Protein AF-A0A552WSE5-F1 (afdb_monomer_lite)

Foldseek 3Di:
DDDDDDDDDDDDDDDDDDDDDDDDDDDDYDDDDDDDDDDDDDDDDDDDYDDDDDDDDDDDDDDDDDDDDDDDDDDDDDDDDDDDDDDDDDDDDDDDDDDDDDDDDDDDDDDDDDDDDDDDDDDDDDDDDDYDDDDDDDDDDDDDDDDDDDDDDDDDDDDDDDDDDDDDDDDDDDDDDDDDDDDDDDDDDDDDDDDDDDDDDDDDDDDDDDDDDDDDDDDDDDDDPDDPPDPPVVVVCVVVVLQVVLVVLLPDADDQVVLVVLLVVLLVVLQVLLVVLQADQALLVPLCLLVVLQSSLSSLLSSLNNQLVCCLPVLDRHPQLLVQLCVQCVVPLVRSLVVLVVLLCCLQVPQLVVLLVLLVVLLVVLLVCLVVQLVVLVVCPVVVVDDPVVSVVSNVVSVSSNVSSVSLNVSSVSLNVSSVVLVVSLVCQQPSQLCCCCPPVVDDSVRSNRSSSSSSSSSSVSSSSSSNSSSSSSSSSSPNDNDPGGNVCVVVCVCLLPLVNLLVQLVVLCVVLVDPPDPNPVSPVSSVVSNVSSVVSVVVVVVVVVVVVDDPPDDPDDDPQDPVNVVVVVDQDQKEKEDEPQCCCQDPPPLVSRLVNLVVVLQVVCCVQFVFGFDDYHYYYDNPDDPQKMFMDGSNHTPDIDGAHPQWWKWFDPPCPPADFDWDAQQQPRGIIGTHGPVCVVVSVVVVTDIGHSSRSVSVNVSNVCLQCVLVRDDLVRLVVVLVVCCVPPVPLSVLQPPPQPHSVLVSLLSSVCSNLPHHCNPVSLLSVLLSVVSVVPSDSVVSNLSSLLSCLQSVQVVQDDPLEAEEEEEDPVQQVLQVVQWDADPVGIARNDDVLQLVLQLVLVVVLCVVQVVVVHRHAYEGASVRQVRVLVSNCVRPVNHRYYYPSSNVPDPGHYHYSYYGYSDDPDDD

Radius of gyration: 48.33 Å; chains: 1; bounding box: 134×129×130 Å

Sequence (912 aa):
MVAGRQGRAEDRRRRDRALPGHRRHGAPGARLGAGPGRAPARRDRLTDLLRPDLGCGRRPGPVRHRRRGGHAPQPQADADDQAGGPRREQEHRGRPADQVRHPIAAAGDEPQPHDGRSRGRRRRHRQPRPLRGRPALPARAGRSAGGGQGAGTRGHPHPGEGGQAPRRRRPGRPAGPHLARAVRARPRGSRAPLRVRRPRARLRHVPAPARQRRGHAPGPRGPRKGPPVKNRQISQFFAPIGVVGIVLLLVVPLPAPLLDVLIAINITVSVLVLLTTMYIKKPLDFSIFPSLVLVATLFRLGLNVAATRLVLRDAYAGQVIDAFGHFVVGGSLVIGLVIFLILVVIQFAVITNGAGRAAEVSARFTLDAMPGKQMAIDADLNAGLIDEHDARRRRAEVASEADFHGAMDGASKFVKGDAIASVVITIINLIGGFIIGMVTHGMSAGESIETYAILTVGDGLVTQIPALLMSVATGLVVTRATADEDMGTAASKQLLQSRNALTIAGIAALALGLIPGLPKMPFIIVGVVLLVLAQRVRKADQQAEAEAAAPVGNALQPAPETTEQLIEQMRVHALEILLAPDLVDLVGGSADQDLLARVRALRRKTALEMGFVLPPVRTRDSVDLPVAAYAIKMSGVEVARGQAPSGRMLALGDGLDNLPGSLVHEPVFGLPGKWIPAELRHSAEMAGATVIDRTSVIITHLSSLISTHAPRLLGREDVRVLNEGLKQTNPSVVEELVPALLSLGEVQRVLQGLLAEQVPILDLARIYEALTLRGKVSTDAEGLVEAARVSLGDTIVDRNASDHVLRVLTIEPATEQMLLESLRPGDGGTQLSLAPDRVEGLLTSVRAQVEAAEASGKQVVLVCAPAIRPALRRLVALAVPRLPVLSYSEVSGTTLTIDTVGVVGVGHAIAA

InterPro domains:
  IPR001712 Type III secretion system FHIPEP [PF00771] (246-892)
  IPR001712 Type III secretion system FHIPEP [PR00949] (253-266)
  IPR001712 Type III secretion system FHIPEP [PR00949] (290-309)
  IPR001712 Type III secretion system FHIPEP [PR00949] (352-368)
  IPR001712 Type III secretion system FHIPEP [PR00949] (371-389)
  IPR001712 Type III secretion system FHIPEP [PR00949] (401-418)
  IPR001712 Type III secretion system FHIPEP [PR00949] (452-466)
  IPR001712 Type III secretion system FHIPEP [PTHR30161] (230-904)
  IPR006301 Flagellar biosynthesis protein FlhA [TIGR01398] (236-904)
  IPR042193 FHIPEP, domain 3 [G3DSA:1.10.8.540] (715-803)
  IPR042194 FHIPEP, domain 1 [G3DSA:3.40.30.60] (574-714)
  IPR042196 FHIPEP, domain 4 [G3DSA:3.40.50.12790] (805-904)

pLDDT: mean 73.05, std 25.58, range [23.89, 96.88]

Organism: NCBI:txid2589797

Secondary structure (DSSP, 8-state):
---------------------------------------------------------------------------------------------------------------------------------------------------------------------------------------------------------------------------PPPP-----TTHHHHHHHHHHHHHHHHHHHHHSPPPHHHHHHHHHHHHHHHHHHHHHHHH-SSGGGGTTHHHHHHHHHHHHHHHHHHHHHHHHHHS---HHHHHHHHHHHTT-HHHHHHHHHHHHHIIIIIIIHHHHHHHHHHHHHHHHTHHHHHHHHHHHHHTTSS-HHHHHHHHHHHHHHHHHHHHHHHHHHHHHHHHHHHHHHHHHHHHHHHHHHHHTS---HHHHHHHHHHHHHHHHHHHHHHHHHHHHHHHHHHT--S-SS-HHHHHHHHHHH-HHHHHHHHHHHHHHTTSTTS-HHHHHHHHHHHHHHHHHHHHHHHHHHHHTTS--------PPPPHHHHHHHT---SEEEEE-GGGGGGSSS-TTT-HHHHHHHHHHHHHHHHSSPPP--EEEE-TTSPTTEEEEEETTEEEEEEE--TTEEEEESTTGGGS-SEEEE-TTT--EEEEEEGGGHHHHHTTTPEEE-HHHHHHHHHHHHHHHTHHHH--HHHHHHHHHHHHTT-HHHHHHHTTTTS-HHHHHHHHHHHHHTT-----HHHHHHHHHHHHTT---HHHHHHHHHHHTHHHHHHHH-BTTEEEEEEEPHHHHHHHHHTEEEETTEEEE---HHHHHHHHHHHHHHHHHHHHTT---EEEE-TTTHHHHHHHHTTT-TT--EEEHHHHTT--SEEEEEEEE--------

Structure (mmCIF, N/CA/C/O backbone):
data_AF-A0A552WSE5-F1
#
_entry.id   AF-A0A552WSE5-F1
#
loop_
_atom_site.group_PDB
_atom_site.id
_atom_site.type_symbol
_atom_site.label_atom_id
_atom_site.label_alt_id
_atom_site.label_comp_id
_atom_site.label_asym_id
_atom_site.label_entity_id
_atom_site.label_seq_id
_atom_site.pdbx_PDB_ins_code
_atom_site.Cartn_x
_atom_site.Cartn_y
_atom_site.Cartn_z
_atom_site.occupancy
_atom_site.B_iso_or_equiv
_atom_site.auth_seq_id
_atom_site.auth_comp_id
_atom_site.auth_asym_id
_atom_site.auth_atom_id
_atom_site.pdbx_PDB_model_num
ATOM 1 N N . MET A 1 1 ? 19.009 -62.670 -13.313 1.00 27.69 1 MET A N 1
ATOM 2 C CA . MET A 1 1 ? 20.397 -63.179 -13.431 1.00 27.69 1 MET A CA 1
ATOM 3 C C . MET A 1 1 ? 21.318 -61.980 -13.182 1.00 27.69 1 MET A C 1
ATOM 5 O O . MET A 1 1 ? 21.019 -60.945 -13.755 1.00 27.69 1 MET A O 1
ATOM 9 N N . VAL A 1 2 ? 22.270 -61.923 -12.233 1.00 26.98 2 VAL A N 1
ATOM 10 C CA . VAL A 1 2 ? 23.144 -62.953 -11.603 1.00 26.98 2 VAL A CA 1
ATOM 11 C C . VAL A 1 2 ? 24.081 -63.561 -12.655 1.00 26.98 2 VAL A C 1
ATOM 13 O O . VAL A 1 2 ? 23.555 -64.191 -13.560 1.00 26.98 2 VAL A O 1
ATOM 16 N N . ALA A 1 3 ? 25.418 -63.435 -12.627 1.00 32.81 3 ALA A N 1
ATOM 17 C CA . ALA A 1 3 ? 26.398 -62.771 -11.729 1.00 32.81 3 ALA A CA 1
ATOM 18 C C . ALA A 1 3 ? 27.697 -62.460 -12.545 1.00 32.81 3 ALA A C 1
ATOM 20 O O . ALA A 1 3 ? 27.746 -62.846 -13.706 1.00 32.81 3 ALA A O 1
ATOM 21 N N . GLY A 1 4 ? 28.790 -61.828 -12.073 1.00 30.91 4 GLY A N 1
ATOM 22 C CA . GLY A 1 4 ? 29.158 -61.178 -10.794 1.00 30.91 4 GLY A CA 1
ATOM 23 C C . GLY A 1 4 ? 30.659 -61.377 -10.428 1.00 30.91 4 GLY A C 1
ATOM 24 O O . GLY A 1 4 ? 31.344 -62.114 -11.127 1.00 30.91 4 GLY A O 1
ATOM 25 N N . ARG A 1 5 ? 31.119 -60.810 -9.283 1.00 38.72 5 ARG A N 1
ATOM 26 C CA . ARG A 1 5 ? 32.477 -60.931 -8.639 1.00 38.72 5 ARG A CA 1
ATOM 27 C C . ARG A 1 5 ? 33.647 -60.205 -9.358 1.00 38.72 5 ARG A C 1
ATOM 29 O O . ARG A 1 5 ? 33.619 -60.099 -10.572 1.00 38.72 5 ARG A O 1
ATOM 36 N N . GLN A 1 6 ? 34.701 -59.678 -8.694 1.00 32.06 6 GLN A N 1
ATOM 37 C CA . GLN A 1 6 ? 35.114 -59.536 -7.261 1.00 32.06 6 GLN A CA 1
ATOM 38 C C . GLN A 1 6 ? 36.187 -58.400 -7.132 1.00 32.06 6 GLN A C 1
ATOM 40 O O . GLN A 1 6 ? 36.778 -58.053 -8.143 1.00 32.06 6 GLN A O 1
ATOM 45 N N . GLY A 1 7 ? 36.569 -57.809 -5.979 1.00 31.98 7 GLY A N 1
ATOM 46 C CA . GLY A 1 7 ? 36.006 -57.875 -4.615 1.00 31.98 7 GLY A CA 1
ATOM 47 C C . GLY A 1 7 ? 36.976 -57.712 -3.406 1.00 31.98 7 GLY A C 1
ATOM 48 O O . GLY A 1 7 ? 36.827 -58.471 -2.450 1.00 31.98 7 GLY A O 1
ATOM 49 N N . ARG A 1 8 ? 37.950 -56.777 -3.408 1.00 36.38 8 ARG A N 1
ATOM 50 C CA . ARG A 1 8 ? 38.845 -56.383 -2.271 1.00 36.38 8 ARG A CA 1
ATOM 51 C C . ARG A 1 8 ? 39.290 -54.906 -2.431 1.00 36.38 8 ARG A C 1
ATOM 53 O O . ARG A 1 8 ? 39.415 -54.493 -3.576 1.00 36.38 8 ARG A O 1
ATOM 60 N N . ALA A 1 9 ? 39.573 -54.097 -1.397 1.00 36.06 9 ALA A N 1
ATOM 61 C CA . ALA A 1 9 ? 39.342 -54.219 0.057 1.00 36.06 9 ALA A CA 1
ATOM 62 C C . ALA A 1 9 ? 39.407 -52.836 0.776 1.00 36.06 9 ALA A C 1
ATOM 64 O O . ALA A 1 9 ? 40.089 -51.947 0.285 1.00 36.06 9 ALA A O 1
ATOM 65 N N . GLU A 1 10 ? 38.759 -52.742 1.956 1.00 38.56 10 GLU A N 1
ATOM 66 C CA . GLU A 1 10 ? 38.879 -51.704 3.025 1.00 38.56 10 GLU A CA 1
ATOM 67 C C . GLU A 1 10 ? 38.511 -50.231 2.668 1.00 38.56 10 GLU A C 1
ATOM 69 O O . GLU A 1 10 ? 38.458 -49.858 1.504 1.00 38.56 10 GLU A O 1
ATOM 74 N N . ASP A 1 11 ? 38.102 -49.343 3.595 1.00 35.59 11 ASP A N 1
ATOM 75 C CA . ASP A 1 11 ? 38.146 -49.377 5.076 1.00 35.59 11 ASP A CA 1
ATOM 76 C C . ASP A 1 11 ? 36.782 -49.049 5.789 1.00 35.59 11 ASP A C 1
ATOM 78 O O . ASP A 1 11 ? 35.718 -49.491 5.347 1.00 35.59 11 ASP A O 1
ATOM 82 N N . ARG A 1 12 ? 36.783 -48.406 6.974 1.00 29.42 12 ARG A N 1
ATOM 83 C CA . ARG A 1 12 ? 35.751 -48.494 8.043 1.00 29.42 12 ARG A CA 1
ATOM 84 C C . ARG A 1 12 ? 34.552 -47.536 7.859 1.00 29.42 12 ARG A C 1
ATOM 86 O O . ARG A 1 12 ? 34.732 -46.371 7.549 1.00 29.42 12 ARG A O 1
ATOM 93 N N . ARG A 1 13 ? 33.289 -48.013 7.920 1.00 28.52 13 ARG A N 1
ATOM 94 C CA . ARG A 1 13 ? 32.399 -48.249 9.108 1.00 28.52 13 ARG A CA 1
ATOM 95 C C . ARG A 1 13 ? 32.083 -46.972 9.921 1.00 28.52 13 ARG A C 1
ATOM 97 O O . ARG A 1 13 ? 33.005 -46.241 10.227 1.00 28.52 13 ARG A O 1
ATOM 104 N N . ARG A 1 14 ? 30.876 -46.709 10.462 1.00 31.72 14 ARG A N 1
ATOM 105 C CA . ARG A 1 14 ? 29.501 -47.311 10.496 1.00 31.72 14 ARG A CA 1
ATOM 106 C C . ARG A 1 14 ? 28.563 -46.223 11.129 1.00 31.72 14 ARG A C 1
ATOM 108 O O . ARG A 1 14 ? 29.093 -45.242 11.626 1.00 31.72 14 ARG A O 1
ATOM 115 N N . ARG A 1 15 ? 27.220 -46.286 11.216 1.00 27.83 15 ARG A N 1
ATOM 116 C CA . ARG A 1 15 ? 26.205 -47.365 11.117 1.00 27.83 15 ARG A CA 1
ATOM 117 C C . ARG A 1 15 ? 24.805 -46.772 10.817 1.00 27.83 15 ARG A C 1
ATOM 119 O O . ARG A 1 15 ? 24.621 -45.571 10.941 1.00 27.83 15 ARG A O 1
ATOM 126 N N . ASP A 1 16 ? 23.828 -47.637 10.542 1.00 28.00 16 ASP A N 1
ATOM 127 C CA . ASP A 1 16 ? 22.392 -47.325 10.390 1.00 28.00 16 ASP A CA 1
ATOM 128 C C . ASP A 1 16 ? 21.532 -48.239 11.318 1.00 28.00 16 ASP A C 1
ATOM 130 O O . ASP A 1 16 ? 22.022 -49.284 11.759 1.00 28.00 16 ASP A O 1
ATOM 134 N N . ARG A 1 17 ? 20.258 -47.864 11.537 1.00 29.02 17 ARG A N 1
ATOM 135 C CA . ARG A 1 17 ? 19.082 -48.623 12.056 1.00 29.02 17 ARG A CA 1
ATOM 136 C C . ARG A 1 17 ? 18.873 -48.960 13.556 1.00 29.02 17 ARG A C 1
ATOM 138 O O . ARG A 1 17 ? 19.560 -49.797 14.128 1.00 29.02 17 ARG A O 1
ATOM 145 N N . ALA A 1 18 ? 17.701 -48.494 14.025 1.00 26.45 18 ALA A N 1
ATOM 146 C CA . ALA A 1 18 ? 16.569 -49.255 14.616 1.00 26.45 18 ALA A CA 1
ATOM 147 C C . ALA A 1 18 ? 16.444 -49.607 16.129 1.00 26.45 18 ALA A C 1
ATOM 149 O O . ALA A 1 18 ? 17.398 -49.850 16.858 1.00 26.45 18 ALA A O 1
ATOM 150 N N . LEU A 1 19 ? 15.158 -49.651 16.531 1.00 33.84 19 LEU A N 1
ATOM 151 C CA . LEU A 1 19 ? 14.501 -50.177 17.754 1.00 33.84 19 LEU A CA 1
ATOM 152 C C . LEU A 1 19 ? 14.584 -51.737 17.825 1.00 33.84 19 LEU A C 1
ATOM 154 O O . LEU A 1 19 ? 14.950 -52.301 16.791 1.00 33.84 19 LEU A O 1
ATOM 158 N N . PRO A 1 20 ? 14.198 -52.473 18.917 1.00 41.09 20 PRO A N 1
ATOM 159 C CA . PRO A 1 20 ? 13.201 -52.117 19.959 1.00 41.09 20 PRO A CA 1
ATOM 160 C C . PRO A 1 20 ? 13.404 -52.659 21.415 1.00 41.09 20 PRO A C 1
ATOM 162 O O . PRO A 1 20 ? 14.294 -53.447 21.696 1.00 41.09 20 PRO A O 1
ATOM 165 N N . GLY A 1 21 ? 12.453 -52.345 22.314 1.00 25.62 21 GLY A N 1
ATOM 166 C CA . GLY A 1 21 ? 11.737 -53.388 23.087 1.00 25.62 21 GLY A CA 1
ATOM 167 C C . GLY A 1 21 ? 12.192 -53.843 24.498 1.00 25.62 21 GLY A C 1
ATOM 168 O O . GLY A 1 21 ? 12.981 -54.764 24.631 1.00 25.62 21 GLY A O 1
ATOM 169 N N . HIS A 1 22 ? 11.425 -53.404 25.513 1.00 28.55 22 HIS A N 1
ATOM 170 C CA . HIS A 1 22 ? 10.933 -54.193 26.675 1.00 28.55 22 HIS A CA 1
ATOM 171 C C . HIS A 1 22 ? 11.810 -54.554 27.923 1.00 28.55 22 HIS A C 1
ATOM 173 O O . HIS A 1 22 ? 12.774 -55.299 27.854 1.00 28.55 22 HIS A O 1
ATOM 179 N N . ARG A 1 23 ? 11.219 -54.229 29.099 1.00 26.86 23 ARG A N 1
ATOM 180 C CA . ARG A 1 23 ? 11.149 -54.973 30.396 1.00 26.86 23 ARG A CA 1
ATOM 181 C C . ARG A 1 23 ? 12.260 -54.896 31.484 1.00 26.86 23 ARG A C 1
ATOM 183 O O . ARG A 1 23 ? 13.269 -55.575 31.406 1.00 26.86 23 ARG A O 1
ATOM 190 N N . ARG A 1 24 ? 11.796 -54.363 32.639 1.00 26.36 24 ARG A N 1
ATOM 191 C CA . ARG A 1 24 ? 11.787 -54.945 34.018 1.00 26.36 24 ARG A CA 1
ATOM 192 C C . ARG A 1 24 ? 12.973 -54.751 34.996 1.00 26.36 24 ARG A C 1
ATOM 194 O O . ARG A 1 24 ? 14.073 -55.190 34.724 1.00 26.36 24 ARG A O 1
ATOM 201 N N . HIS A 1 25 ? 12.585 -54.310 36.211 1.00 27.41 25 HIS A N 1
ATOM 202 C CA . HIS A 1 25 ? 13.229 -54.408 37.547 1.00 27.41 25 HIS A CA 1
ATOM 203 C C . HIS A 1 25 ? 14.649 -53.803 37.720 1.00 27.41 25 HIS A C 1
ATOM 205 O O . HIS A 1 25 ? 15.471 -53.866 36.823 1.00 27.41 25 HIS A O 1
ATOM 211 N N . GLY A 1 26 ? 15.011 -53.191 38.857 1.00 25.89 26 GLY A N 1
ATOM 212 C CA . GLY A 1 26 ? 14.253 -52.905 40.087 1.00 25.89 26 GLY A CA 1
ATOM 213 C C . GLY A 1 26 ? 14.997 -51.928 41.025 1.00 25.89 26 GLY A C 1
ATOM 214 O O . GLY A 1 26 ? 16.111 -51.510 40.731 1.00 25.89 26 GLY A O 1
ATOM 215 N N . ALA A 1 27 ? 14.362 -51.552 42.139 1.00 25.34 27 ALA A N 1
ATOM 216 C CA . ALA A 1 27 ? 14.949 -50.797 43.267 1.00 25.34 27 ALA A CA 1
ATOM 217 C C . ALA A 1 27 ? 15.332 -51.791 44.413 1.00 25.34 27 ALA A C 1
ATOM 219 O O . ALA A 1 27 ? 15.180 -52.990 44.159 1.00 25.34 27 ALA A O 1
ATOM 220 N N . PRO A 1 28 ? 15.719 -51.407 45.664 1.00 45.97 28 PRO A N 1
ATOM 221 C CA . PRO A 1 28 ? 15.922 -50.065 46.254 1.00 45.97 28 PRO A CA 1
ATOM 222 C C . PRO A 1 28 ? 17.141 -49.894 47.222 1.00 45.97 28 PRO A C 1
ATOM 224 O O . PRO A 1 28 ? 17.735 -50.864 47.672 1.00 45.97 28 PRO A O 1
ATOM 227 N N . GLY A 1 29 ? 17.386 -48.655 47.689 1.00 27.28 29 GLY A N 1
ATOM 228 C CA . GLY A 1 29 ? 18.023 -48.359 49.000 1.00 27.28 29 GLY A CA 1
ATOM 229 C C . GLY A 1 29 ? 19.559 -48.512 49.128 1.00 27.28 29 GLY A C 1
ATOM 230 O O . GLY A 1 29 ? 20.209 -48.984 48.209 1.00 27.28 29 GLY A O 1
ATOM 231 N N . ALA A 1 30 ? 20.206 -48.108 50.239 1.00 27.91 30 ALA A N 1
ATOM 232 C CA . ALA A 1 30 ? 19.751 -47.254 51.354 1.00 27.91 30 ALA A CA 1
ATOM 233 C C . ALA A 1 30 ? 20.919 -46.673 52.210 1.00 27.91 30 ALA A C 1
ATOM 235 O O . ALA A 1 30 ? 21.839 -47.404 52.534 1.00 27.91 30 ALA A O 1
ATOM 236 N N . ARG A 1 31 ? 20.768 -45.400 52.640 1.00 27.55 31 ARG A N 1
ATOM 237 C CA . ARG A 1 31 ? 21.077 -44.753 53.958 1.00 27.55 31 ARG A CA 1
ATOM 238 C C . ARG A 1 31 ? 22.421 -44.955 54.728 1.00 27.55 31 ARG A C 1
ATOM 240 O O . ARG A 1 31 ? 23.053 -45.992 54.676 1.00 27.55 31 ARG A O 1
ATOM 247 N N . LEU A 1 32 ? 22.658 -43.981 55.637 1.00 28.25 32 LEU A N 1
ATOM 248 C CA . LEU A 1 32 ? 23.641 -43.902 56.754 1.00 28.25 32 LEU A CA 1
ATOM 249 C C . LEU A 1 32 ? 25.080 -43.468 56.364 1.00 28.25 32 LEU A C 1
ATOM 251 O O . LEU A 1 32 ? 25.575 -43.876 55.325 1.00 28.25 32 LEU A O 1
ATOM 255 N N . GLY A 1 33 ? 25.797 -42.640 57.148 1.00 26.34 33 GLY A N 1
ATOM 256 C CA . GLY A 1 33 ? 25.386 -41.851 58.329 1.00 26.34 33 GLY A CA 1
ATOM 257 C C . GLY A 1 33 ? 26.541 -41.106 59.051 1.00 26.34 33 GLY A C 1
ATOM 258 O O . GLY A 1 33 ? 27.698 -41.456 58.867 1.00 26.34 33 GLY A O 1
ATOM 259 N N . ALA A 1 34 ? 26.184 -40.144 59.923 1.00 26.73 34 ALA A N 1
ATOM 260 C CA . ALA A 1 34 ? 27.029 -39.407 60.899 1.00 26.73 34 ALA A CA 1
ATOM 261 C C . ALA A 1 34 ? 28.109 -38.402 60.390 1.00 26.73 34 ALA A C 1
ATOM 263 O O . ALA A 1 34 ? 28.538 -38.435 59.244 1.00 26.73 34 ALA A O 1
ATOM 264 N N . GLY A 1 35 ? 28.481 -37.448 61.267 1.00 23.89 35 GLY A N 1
ATOM 265 C CA . GLY A 1 35 ? 29.509 -36.395 61.068 1.00 23.89 35 GLY A CA 1
ATOM 266 C C . GLY A 1 35 ? 30.789 -36.669 61.890 1.00 23.89 35 GLY A C 1
ATOM 267 O O . GLY A 1 35 ? 31.143 -37.843 61.980 1.00 23.89 35 GLY A O 1
ATOM 268 N N . PRO A 1 36 ? 31.458 -35.687 62.559 1.00 46.47 36 PRO A N 1
ATOM 269 C CA . PRO A 1 36 ? 31.131 -34.253 62.748 1.00 46.47 36 PRO A CA 1
ATOM 270 C C . PRO A 1 36 ? 32.326 -33.267 62.532 1.00 46.47 36 PRO A C 1
ATOM 272 O O . PRO A 1 36 ? 33.444 -33.697 62.277 1.00 46.47 36 PRO A O 1
ATOM 275 N N . GLY A 1 37 ? 32.139 -31.950 62.774 1.00 26.16 37 GLY A N 1
ATOM 276 C CA . GLY A 1 37 ? 33.230 -31.113 63.338 1.00 26.16 37 GLY A CA 1
ATOM 277 C C . GLY A 1 37 ? 33.464 -29.664 62.846 1.00 26.16 37 GLY A C 1
ATOM 278 O O . GLY A 1 37 ? 34.205 -29.455 61.899 1.00 26.16 37 GLY A O 1
ATOM 279 N N . ARG A 1 38 ? 33.022 -28.688 63.665 1.00 27.64 38 ARG A N 1
ATOM 280 C CA . ARG A 1 38 ? 33.565 -27.308 63.868 1.00 27.64 38 ARG A CA 1
ATOM 281 C C . ARG A 1 38 ? 33.434 -26.222 62.762 1.00 27.64 38 ARG A C 1
ATOM 283 O O . ARG A 1 38 ? 33.439 -26.473 61.568 1.00 27.64 38 ARG A O 1
ATOM 290 N N . ALA A 1 39 ? 33.308 -24.977 63.247 1.00 26.91 39 ALA A N 1
ATOM 291 C CA . ALA A 1 39 ? 33.336 -23.679 62.533 1.00 26.91 39 ALA A CA 1
ATOM 292 C C . ALA A 1 39 ? 34.784 -23.083 62.569 1.00 26.91 39 ALA A C 1
ATOM 294 O O . ALA A 1 39 ? 35.636 -23.809 63.092 1.00 26.91 39 ALA A O 1
ATOM 295 N N . PRO A 1 40 ? 35.136 -21.834 62.128 1.00 43.34 40 PRO A N 1
ATOM 296 C CA . PRO A 1 40 ? 34.355 -20.604 61.809 1.00 43.34 40 PRO A CA 1
ATOM 297 C C . PRO A 1 40 ? 34.766 -19.925 60.456 1.00 43.34 40 PRO A C 1
ATOM 299 O O . PRO A 1 40 ? 35.440 -20.554 59.654 1.00 43.34 40 PRO A O 1
ATOM 302 N N . ALA A 1 41 ? 34.519 -18.635 60.146 1.00 28.16 41 ALA A N 1
ATOM 303 C CA . ALA A 1 41 ? 33.265 -17.854 60.045 1.00 28.16 41 ALA A CA 1
ATOM 304 C C . ALA A 1 41 ? 33.499 -16.492 59.309 1.00 28.16 41 ALA A C 1
ATOM 306 O O . ALA A 1 41 ? 34.557 -15.904 59.470 1.00 28.16 41 ALA A O 1
ATOM 307 N N . ARG A 1 42 ? 32.459 -15.954 58.633 1.00 27.81 42 ARG A N 1
ATOM 308 C CA . ARG A 1 42 ? 32.177 -14.523 58.277 1.00 27.81 42 ARG A CA 1
ATOM 309 C C . ARG A 1 42 ? 33.192 -13.626 57.499 1.00 27.81 42 ARG A C 1
ATOM 311 O O . ARG A 1 42 ? 34.271 -13.348 57.997 1.00 27.81 42 ARG A O 1
ATOM 318 N N . ARG A 1 43 ? 32.623 -12.893 56.506 1.00 27.23 43 ARG A N 1
ATOM 319 C CA . ARG A 1 43 ? 32.957 -11.505 56.033 1.00 27.23 43 ARG A CA 1
ATOM 320 C C . ARG A 1 43 ? 34.270 -11.313 55.229 1.00 27.23 43 ARG A C 1
ATOM 322 O O . ARG A 1 43 ? 35.177 -12.112 55.370 1.00 27.23 43 ARG A O 1
ATOM 329 N N . ASP A 1 44 ? 34.447 -10.290 54.371 1.00 27.70 44 ASP A N 1
ATOM 330 C CA . ASP A 1 44 ? 33.547 -9.244 53.811 1.00 27.70 44 ASP A CA 1
ATOM 331 C C . ASP A 1 44 ? 34.097 -8.676 52.462 1.00 27.70 44 ASP A C 1
ATOM 333 O O . ASP A 1 44 ? 35.297 -8.723 52.229 1.00 27.70 44 ASP A O 1
ATOM 337 N N . ARG A 1 45 ? 33.218 -8.053 51.652 1.00 27.78 45 ARG A N 1
ATOM 338 C CA . ARG A 1 45 ? 33.429 -6.896 50.721 1.00 27.78 45 ARG A CA 1
ATOM 339 C C . ARG A 1 45 ? 34.575 -6.811 49.658 1.00 27.78 45 ARG A C 1
ATOM 341 O O . ARG A 1 45 ? 35.722 -6.562 49.990 1.00 27.78 45 ARG A O 1
ATOM 348 N N . LEU A 1 46 ? 34.120 -6.657 48.398 1.00 28.09 46 LEU A N 1
ATOM 349 C CA . LEU A 1 46 ? 34.486 -5.655 47.348 1.00 28.09 46 LEU A CA 1
ATOM 350 C C . LEU A 1 46 ? 35.856 -5.618 46.593 1.00 28.09 46 LEU A C 1
ATOM 352 O O . LEU A 1 46 ? 36.916 -5.458 47.183 1.00 28.09 46 LEU A O 1
ATOM 356 N N . THR A 1 47 ? 35.729 -5.511 45.253 1.00 28.67 47 THR A N 1
ATOM 357 C CA . THR A 1 47 ? 36.562 -4.790 44.239 1.00 28.67 47 THR A CA 1
ATOM 358 C C . THR A 1 47 ? 38.039 -5.156 43.964 1.00 28.67 47 THR A C 1
ATOM 360 O O . THR A 1 47 ? 38.945 -4.693 44.647 1.00 28.67 47 THR A O 1
ATOM 363 N N . ASP A 1 48 ? 38.233 -5.844 42.829 1.00 28.27 48 ASP A N 1
ATOM 364 C CA . ASP A 1 48 ? 38.913 -5.376 41.596 1.00 28.27 48 ASP A CA 1
ATOM 365 C C . ASP A 1 48 ? 40.419 -5.001 41.506 1.00 28.27 48 ASP A C 1
ATOM 367 O O . ASP A 1 48 ? 40.838 -3.940 41.957 1.00 28.27 48 ASP A O 1
ATOM 371 N N . LEU A 1 49 ? 41.112 -5.778 40.640 1.00 30.36 49 LEU A N 1
ATOM 372 C CA . LEU A 1 49 ? 42.083 -5.367 39.584 1.00 30.36 49 LEU A CA 1
ATOM 373 C C . LEU A 1 49 ? 43.477 -4.820 40.036 1.00 30.36 49 LEU A C 1
ATOM 375 O O . LEU A 1 49 ? 43.613 -4.221 41.092 1.00 30.36 49 LEU A O 1
ATOM 379 N N . LEU A 1 50 ? 44.601 -4.968 39.302 1.00 32.19 50 LEU A N 1
ATOM 380 C CA . LEU A 1 50 ? 44.909 -5.516 37.955 1.00 32.19 50 LEU A CA 1
ATOM 381 C C . LEU A 1 50 ? 46.431 -5.859 37.825 1.00 32.19 50 LEU A C 1
ATOM 383 O O . LEU A 1 50 ? 47.174 -5.696 38.791 1.00 32.19 50 LEU A O 1
ATOM 387 N N . ARG A 1 51 ? 46.885 -6.157 36.584 1.00 25.52 51 ARG A N 1
ATOM 388 C CA . ARG A 1 51 ? 48.273 -6.148 36.029 1.00 25.52 51 ARG A CA 1
ATOM 389 C C . ARG A 1 51 ? 49.146 -7.402 36.262 1.00 25.52 51 ARG A C 1
ATOM 391 O O . ARG A 1 51 ? 48.791 -8.194 37.132 1.00 25.52 51 ARG A O 1
ATOM 398 N N . PRO A 1 52 ? 50.236 -7.631 35.472 1.00 49.75 52 PRO A N 1
ATOM 399 C CA . PRO A 1 52 ? 51.035 -6.672 34.658 1.00 49.75 52 PRO A CA 1
ATOM 400 C C . PRO A 1 52 ? 51.278 -7.038 33.164 1.00 49.75 52 PRO A C 1
ATOM 402 O O . PRO A 1 52 ? 50.898 -8.125 32.739 1.00 49.75 52 PRO A O 1
ATOM 405 N N . ASP A 1 53 ? 51.926 -6.202 32.319 1.00 29.16 53 ASP A N 1
ATOM 406 C CA . ASP A 1 53 ? 52.082 -4.713 32.348 1.00 29.16 53 ASP A CA 1
ATOM 407 C C . ASP A 1 53 ? 51.717 -4.074 30.969 1.00 29.16 53 ASP A C 1
ATOM 409 O O . ASP A 1 53 ? 50.629 -4.399 30.509 1.00 29.16 53 ASP A O 1
ATOM 413 N N . LEU A 1 54 ? 52.402 -3.189 30.206 1.00 32.22 54 LEU A N 1
ATOM 414 C CA . LEU A 1 54 ? 53.681 -2.414 30.188 1.00 32.22 54 LEU A CA 1
ATOM 415 C C . LEU A 1 54 ? 53.354 -0.892 29.996 1.00 32.22 54 LEU A C 1
ATOM 417 O O . LEU A 1 54 ? 52.189 -0.511 30.120 1.00 32.22 54 LEU A O 1
ATOM 421 N N . GLY A 1 55 ? 54.243 0.095 29.765 1.00 30.72 55 GLY A N 1
ATOM 422 C CA . GLY A 1 55 ? 55.686 0.155 29.440 1.00 30.72 55 GLY A CA 1
ATOM 423 C C . GLY A 1 55 ? 55.946 0.277 27.918 1.00 30.72 55 GLY A C 1
ATOM 424 O O . GLY A 1 55 ? 55.228 -0.336 27.142 1.00 30.72 55 GLY A O 1
ATOM 425 N N . CYS A 1 56 ? 56.929 1.021 27.389 1.00 30.25 56 CYS A N 1
ATOM 426 C CA . CYS A 1 56 ? 57.905 1.976 27.951 1.00 30.25 56 CYS A CA 1
ATOM 427 C C . CYS A 1 56 ? 58.453 2.882 26.807 1.00 30.25 56 CYS A C 1
ATOM 429 O O . CYS A 1 56 ? 58.415 2.473 25.655 1.00 30.25 56 CYS A O 1
ATOM 431 N N . GLY A 1 57 ? 59.023 4.076 27.033 1.00 29.19 57 GLY A N 1
ATOM 432 C CA . GLY A 1 57 ? 59.231 4.795 28.299 1.00 29.19 57 GLY A CA 1
ATOM 433 C C . GLY A 1 57 ? 60.145 6.041 28.179 1.00 29.19 57 GLY A C 1
ATOM 434 O O . GLY A 1 57 ? 60.537 6.409 27.077 1.00 29.19 57 GLY A O 1
ATOM 435 N N . ARG A 1 58 ? 60.546 6.605 29.344 1.00 33.22 58 ARG A N 1
ATOM 436 C CA . ARG A 1 58 ? 61.381 7.828 29.589 1.00 33.22 58 ARG A CA 1
ATOM 437 C C . ARG A 1 58 ? 60.683 9.182 29.296 1.00 33.22 58 ARG A C 1
ATOM 439 O O . ARG A 1 58 ? 59.974 9.271 28.311 1.00 33.22 58 ARG A O 1
ATOM 446 N N . ARG A 1 59 ? 60.890 10.300 30.030 1.00 35.78 59 ARG A N 1
ATOM 447 C CA . ARG A 1 59 ? 61.345 10.689 31.417 1.00 35.78 59 ARG A CA 1
ATOM 448 C C . ARG A 1 59 ? 61.291 12.259 31.495 1.00 35.78 59 ARG A C 1
ATOM 450 O O . ARG A 1 59 ? 61.136 12.839 30.425 1.00 35.78 59 ARG A O 1
ATOM 457 N N . PRO A 1 60 ? 61.577 12.988 32.613 1.00 47.75 60 PRO A N 1
ATOM 458 C CA . PRO A 1 60 ? 61.506 12.717 34.073 1.00 47.75 60 PRO A CA 1
ATOM 459 C C . PRO A 1 60 ? 60.806 13.846 34.925 1.00 47.75 60 PRO A C 1
ATOM 461 O O . PRO A 1 60 ? 60.628 14.954 34.437 1.00 47.75 60 PRO A O 1
ATOM 464 N N . GLY A 1 61 ? 60.517 13.631 36.230 1.00 25.52 61 GLY A N 1
ATOM 465 C CA . GLY A 1 61 ? 60.177 14.715 37.206 1.00 25.52 61 GLY A CA 1
ATOM 466 C C . GLY A 1 61 ? 59.146 14.361 38.327 1.00 25.52 61 GLY A C 1
ATOM 467 O O . GLY A 1 61 ? 58.098 13.834 37.971 1.00 25.52 61 GLY A O 1
ATOM 468 N N . PRO A 1 62 ? 59.379 14.597 39.651 1.00 52.75 62 PRO A N 1
ATOM 469 C CA . PRO A 1 62 ? 58.481 14.230 40.789 1.00 52.75 62 PRO A CA 1
ATOM 470 C C . PRO A 1 62 ? 57.858 15.472 41.529 1.00 52.75 62 PRO A C 1
ATOM 472 O O . PRO A 1 62 ? 57.911 16.549 40.954 1.00 52.75 62 PRO A O 1
ATOM 475 N N . VAL A 1 63 ? 57.232 15.503 42.739 1.00 35.00 63 VAL A N 1
ATOM 476 C CA . VAL A 1 63 ? 57.207 14.678 43.994 1.00 35.00 63 VAL A CA 1
ATOM 477 C C . VAL A 1 63 ? 55.969 14.995 44.904 1.00 35.00 63 VAL A C 1
ATOM 479 O O . VAL A 1 63 ? 55.483 16.115 44.851 1.00 35.00 63 VAL A O 1
ATOM 482 N N . ARG A 1 64 ? 55.635 14.107 45.883 1.00 31.27 64 ARG A N 1
ATOM 483 C CA . ARG A 1 64 ? 54.903 14.346 47.190 1.00 31.27 64 ARG A CA 1
ATOM 484 C C . ARG A 1 64 ? 53.394 14.778 47.153 1.00 31.27 64 ARG A C 1
ATOM 486 O O . ARG A 1 64 ? 52.985 15.418 46.206 1.00 31.27 64 ARG A O 1
ATOM 493 N N . HIS A 1 65 ? 52.495 14.524 48.143 1.00 31.05 65 HIS A N 1
ATOM 494 C CA . HIS A 1 65 ? 52.376 13.520 49.247 1.00 31.05 65 HIS A CA 1
ATOM 495 C C . HIS A 1 65 ? 50.963 13.508 49.961 1.00 31.05 65 HIS A C 1
ATOM 497 O O . HIS A 1 65 ? 50.329 14.546 50.050 1.00 31.05 65 HIS A O 1
ATOM 503 N N . ARG A 1 66 ? 50.571 12.371 50.595 1.00 29.94 66 ARG A N 1
ATOM 504 C CA . ARG A 1 66 ? 49.686 12.145 51.805 1.00 29.94 66 ARG A CA 1
ATOM 505 C C . ARG A 1 66 ? 48.180 12.584 51.945 1.00 29.94 66 ARG A C 1
ATOM 507 O O . ARG A 1 66 ? 47.894 13.714 52.299 1.00 29.94 66 ARG A O 1
ATOM 514 N N . ARG A 1 67 ? 47.269 11.578 51.960 1.00 31.75 67 ARG A N 1
ATOM 515 C CA . ARG A 1 67 ? 46.458 10.958 53.085 1.00 31.75 67 ARG A CA 1
ATOM 516 C C . ARG A 1 67 ? 45.657 11.761 54.177 1.00 31.75 67 ARG A C 1
ATOM 518 O O . ARG A 1 67 ? 46.244 12.583 54.864 1.00 31.75 67 ARG A O 1
ATOM 525 N N . ARG A 1 68 ? 44.466 11.200 54.552 1.00 32.06 68 ARG A N 1
ATOM 526 C CA . ARG A 1 68 ? 43.563 11.407 55.758 1.00 32.06 68 ARG A CA 1
ATOM 527 C C . ARG A 1 68 ? 42.697 12.698 55.761 1.00 32.06 68 ARG A C 1
ATOM 529 O O . ARG A 1 68 ? 43.072 13.629 55.071 1.00 32.06 68 ARG A O 1
ATOM 536 N N . GLY A 1 69 ? 41.545 12.839 56.459 1.00 26.16 69 GLY A N 1
ATOM 537 C CA . GLY A 1 69 ? 40.714 11.966 57.351 1.00 26.16 69 GLY A CA 1
ATOM 538 C C . GLY A 1 69 ? 40.371 12.648 58.710 1.00 26.16 69 GLY A C 1
ATOM 539 O O . GLY A 1 69 ? 41.261 13.314 59.222 1.00 26.16 69 GLY A O 1
ATOM 540 N N . GLY A 1 70 ? 39.198 12.546 59.383 1.00 27.08 70 GLY A N 1
ATOM 541 C CA . GLY A 1 70 ? 37.943 11.755 59.233 1.00 27.08 70 GLY A CA 1
ATOM 542 C C . GLY A 1 70 ? 36.928 12.004 60.408 1.00 27.08 70 GLY A C 1
ATOM 543 O O . GLY A 1 70 ? 37.005 13.062 61.018 1.00 27.08 70 GLY A O 1
ATOM 544 N N . HIS A 1 71 ? 36.071 11.018 60.773 1.00 28.88 71 HIS A N 1
ATOM 545 C CA . HIS A 1 71 ? 35.095 10.957 61.919 1.00 28.88 71 HIS A CA 1
ATOM 546 C C . HIS A 1 71 ? 33.671 11.596 61.805 1.00 28.88 71 HIS A C 1
ATOM 548 O O . HIS A 1 71 ? 33.350 12.284 60.844 1.00 28.88 71 HIS A O 1
ATOM 554 N N . ALA A 1 72 ? 32.801 11.233 62.770 1.00 26.22 72 ALA A N 1
ATOM 555 C CA . ALA A 1 72 ? 31.345 11.484 62.956 1.00 26.22 72 ALA A CA 1
ATOM 556 C C . ALA A 1 72 ? 31.091 11.870 64.462 1.00 26.22 72 ALA A C 1
ATOM 558 O O . ALA A 1 72 ? 32.121 12.017 65.130 1.00 26.22 72 ALA A O 1
ATOM 559 N N . PRO A 1 73 ? 29.869 11.974 65.077 1.00 45.19 73 PRO A N 1
ATOM 560 C CA . PRO A 1 73 ? 28.500 11.602 64.637 1.00 45.19 73 PRO A CA 1
ATOM 561 C C . PRO A 1 73 ? 27.328 12.570 65.037 1.00 45.19 73 PRO A C 1
ATOM 563 O O . PRO A 1 73 ? 27.567 13.627 65.595 1.00 45.19 73 PRO A O 1
ATOM 566 N N . GLN A 1 74 ? 26.079 12.163 64.706 1.00 28.33 74 GLN A N 1
ATOM 567 C CA . GLN A 1 74 ? 24.765 12.237 65.431 1.00 28.33 74 GLN A CA 1
ATOM 568 C C . GLN A 1 74 ? 24.470 13.267 66.569 1.00 28.33 74 GLN A C 1
ATOM 570 O O . GLN A 1 74 ? 25.382 13.603 67.315 1.00 28.33 74 GLN A O 1
ATOM 575 N N . PRO A 1 75 ? 23.178 13.507 66.939 1.00 51.06 75 PRO A N 1
ATOM 576 C CA . PRO A 1 75 ? 21.909 13.560 66.168 1.00 51.06 75 PRO A CA 1
ATOM 577 C C . PRO A 1 75 ? 20.930 14.670 66.695 1.00 51.06 75 PRO A C 1
ATOM 579 O O . PRO A 1 75 ? 21.347 15.509 67.481 1.00 51.06 75 PRO A O 1
ATOM 582 N N . GLN A 1 76 ? 19.620 14.575 66.366 1.00 26.09 76 GLN A N 1
ATOM 583 C CA . GLN A 1 76 ? 18.463 15.195 67.077 1.00 26.09 76 GLN A CA 1
ATOM 584 C C . GLN A 1 76 ? 18.348 16.745 67.040 1.00 26.09 76 GLN A C 1
ATOM 586 O O . GLN A 1 76 ? 19.331 17.435 66.807 1.00 26.09 76 GLN A O 1
ATOM 591 N N . ALA A 1 77 ? 17.179 17.371 67.246 1.00 27.03 77 ALA A N 1
ATOM 592 C CA . ALA A 1 77 ? 15.763 16.967 67.098 1.00 27.03 77 ALA A CA 1
ATOM 593 C C . ALA A 1 77 ? 14.877 18.242 67.074 1.00 27.03 77 ALA A C 1
ATOM 595 O O . ALA A 1 77 ? 15.388 19.308 67.408 1.00 27.03 77 ALA A O 1
ATOM 596 N N . ASP A 1 78 ? 13.578 18.084 66.763 1.00 27.19 78 ASP A N 1
ATOM 597 C CA . ASP A 1 78 ? 12.472 19.011 67.106 1.00 27.19 78 ASP A CA 1
ATOM 598 C C . ASP A 1 78 ? 12.535 20.439 66.493 1.00 27.19 78 ASP A C 1
ATOM 600 O O . ASP A 1 78 ? 13.571 20.881 66.005 1.00 27.19 78 ASP A O 1
ATOM 604 N N . ALA A 1 79 ? 11.471 21.246 66.427 1.00 27.45 79 ALA A N 1
ATOM 605 C CA . ALA A 1 79 ? 10.031 21.003 66.231 1.00 27.45 79 ALA A CA 1
ATOM 606 C C . ALA A 1 79 ? 9.429 22.292 65.592 1.00 27.45 79 ALA A C 1
ATOM 608 O O . ALA A 1 79 ? 10.192 23.143 65.141 1.00 27.45 79 ALA A O 1
ATOM 609 N N . ASP A 1 80 ? 8.096 22.384 65.499 1.00 27.55 80 ASP A N 1
ATOM 610 C CA . ASP A 1 80 ? 7.194 23.562 65.433 1.00 27.55 80 ASP A CA 1
ATOM 611 C C . ASP A 1 80 ? 7.813 24.983 65.231 1.00 27.55 80 ASP A C 1
ATOM 613 O O . ASP A 1 80 ? 8.790 25.368 65.863 1.00 27.55 80 ASP A O 1
ATOM 617 N N . ASP A 1 81 ? 7.240 25.902 64.441 1.00 30.50 81 ASP A N 1
ATOM 618 C CA . ASP A 1 81 ? 5.799 26.163 64.317 1.00 30.50 81 ASP A CA 1
ATOM 619 C C . ASP A 1 81 ? 5.411 27.018 63.067 1.00 30.50 81 ASP A C 1
ATOM 621 O O . ASP A 1 81 ? 6.227 27.413 62.234 1.00 30.50 81 ASP A O 1
ATOM 625 N N . GLN A 1 82 ? 4.110 27.284 62.965 1.00 25.88 82 GLN A N 1
ATOM 626 C CA . GLN A 1 82 ? 3.317 28.137 62.077 1.00 25.88 82 GLN A CA 1
ATOM 627 C C . GLN A 1 82 ? 3.940 29.398 61.428 1.00 25.88 82 GLN A C 1
ATOM 629 O O . GLN A 1 82 ? 4.373 30.334 62.088 1.00 25.88 82 GLN A O 1
ATOM 634 N N . ALA A 1 83 ? 3.658 29.489 60.119 1.00 25.48 83 ALA A N 1
ATOM 635 C CA . ALA A 1 83 ? 3.027 30.623 59.417 1.00 25.48 83 ALA A CA 1
ATOM 636 C C . ALA A 1 83 ? 3.737 31.993 59.255 1.00 25.48 83 ALA A C 1
ATOM 638 O O . ALA A 1 83 ? 4.395 32.530 60.132 1.00 25.48 83 ALA A O 1
ATOM 639 N N . GLY A 1 84 ? 3.433 32.639 58.117 1.00 26.31 84 GLY A N 1
ATOM 640 C CA . GLY A 1 84 ? 3.626 34.082 57.906 1.00 26.31 84 GLY A CA 1
ATOM 641 C C . GLY A 1 84 ? 4.740 34.472 56.927 1.00 26.31 84 GLY A C 1
ATOM 642 O O . GLY A 1 84 ? 5.917 34.479 57.260 1.00 26.31 84 GLY A O 1
ATOM 643 N N . GLY A 1 85 ? 4.356 34.901 55.720 1.00 25.09 85 GLY A N 1
ATOM 644 C CA . GLY A 1 85 ? 5.142 35.885 54.954 1.00 25.09 85 GLY A CA 1
ATOM 645 C C . GLY A 1 85 ? 4.582 37.302 55.189 1.00 25.09 85 GLY A C 1
ATOM 646 O O . GLY A 1 85 ? 3.837 37.489 56.151 1.00 25.09 85 GLY A O 1
ATOM 647 N N . PRO A 1 86 ? 4.764 38.273 54.267 1.00 48.34 86 PRO A N 1
ATOM 648 C CA . PRO A 1 86 ? 5.606 38.251 53.062 1.00 48.34 86 PRO A CA 1
ATOM 649 C C . PRO A 1 86 ? 6.388 39.581 52.818 1.00 48.34 86 PRO A C 1
ATOM 651 O O . PRO A 1 86 ? 6.295 40.512 53.607 1.00 48.34 86 PRO A O 1
ATOM 654 N N . ARG A 1 87 ? 7.003 39.711 51.622 1.00 27.31 87 ARG A N 1
ATOM 655 C CA . ARG A 1 87 ? 7.407 40.960 50.904 1.00 27.31 87 ARG A CA 1
ATOM 656 C C . ARG A 1 87 ? 8.710 41.705 51.297 1.00 27.31 87 ARG A C 1
ATOM 658 O O . ARG A 1 87 ? 8.801 42.243 52.387 1.00 27.31 87 ARG A O 1
ATOM 665 N N . ARG A 1 88 ? 9.486 42.013 50.231 1.00 28.12 88 ARG A N 1
ATOM 666 C CA . ARG A 1 88 ? 10.160 43.312 49.922 1.00 28.12 88 ARG A CA 1
ATOM 667 C C . ARG A 1 88 ? 11.404 43.735 50.727 1.00 28.12 88 ARG A C 1
ATOM 669 O O . ARG A 1 88 ? 11.531 43.377 51.881 1.00 28.12 88 ARG A O 1
ATOM 676 N N . GLU A 1 89 ? 12.307 44.582 50.206 1.00 28.23 89 GLU A N 1
ATOM 677 C CA . GLU A 1 89 ? 12.762 44.891 48.821 1.00 28.23 89 GLU A CA 1
ATOM 678 C C . GLU A 1 89 ? 14.088 45.695 48.912 1.00 28.23 89 GLU A C 1
ATOM 680 O O . GLU A 1 89 ? 14.119 46.661 49.667 1.00 28.23 89 GLU A O 1
ATOM 685 N N . GLN A 1 90 ? 15.089 45.396 48.060 1.00 29.64 90 GLN A N 1
ATOM 686 C CA . GLN A 1 90 ? 16.243 46.274 47.712 1.00 29.64 90 GLN A CA 1
ATOM 687 C C . GLN A 1 90 ? 17.278 46.548 48.840 1.00 29.64 90 GLN A C 1
ATOM 689 O O . GLN A 1 90 ? 17.024 46.266 50.005 1.00 29.64 90 GLN A O 1
ATOM 694 N N . GLU A 1 91 ? 18.505 47.040 48.583 1.00 28.47 91 GLU A N 1
ATOM 695 C CA . GLU A 1 91 ? 19.178 47.535 47.347 1.00 28.47 91 GLU A CA 1
ATOM 696 C C . GLU A 1 91 ? 20.205 46.490 46.759 1.00 28.47 91 GLU A C 1
ATOM 698 O O . GLU A 1 91 ? 19.768 45.355 46.601 1.00 28.47 91 GLU A O 1
ATOM 703 N N . HIS A 1 92 ? 21.489 46.658 46.345 1.00 27.75 92 HIS A N 1
ATOM 704 C CA . HIS A 1 92 ? 22.451 47.787 46.261 1.00 27.75 92 HIS A CA 1
ATOM 705 C C . HIS A 1 92 ? 23.640 47.567 45.271 1.00 27.75 92 HIS A C 1
ATOM 707 O O . HIS A 1 92 ? 23.580 46.752 44.354 1.00 27.75 92 HIS A O 1
ATOM 713 N N . ARG A 1 93 ? 24.694 48.386 45.433 1.00 26.91 93 ARG A N 1
ATOM 714 C CA . ARG A 1 93 ? 25.927 48.607 44.630 1.00 26.91 93 ARG A CA 1
ATOM 715 C C . ARG A 1 93 ? 27.016 47.522 44.850 1.00 26.91 93 ARG A C 1
ATOM 717 O O . ARG A 1 93 ? 26.964 46.840 45.862 1.00 26.91 93 ARG A O 1
ATOM 724 N N . GLY A 1 94 ? 28.064 47.350 44.020 1.00 24.47 94 GLY A N 1
ATOM 725 C CA . GLY A 1 94 ? 28.526 48.091 42.825 1.00 24.47 94 GLY A CA 1
ATOM 726 C C . GLY A 1 94 ? 29.829 47.520 42.183 1.00 24.47 94 GLY A C 1
ATOM 727 O O . GLY A 1 94 ? 30.306 46.465 42.582 1.00 24.47 94 GLY A O 1
ATOM 728 N N . ARG A 1 95 ? 30.375 48.215 41.164 1.00 30.50 95 ARG A N 1
ATOM 729 C CA . ARG A 1 95 ? 31.626 47.949 40.371 1.00 30.50 95 ARG A CA 1
ATOM 730 C C . ARG A 1 95 ? 32.872 48.672 40.994 1.00 30.50 95 ARG A C 1
ATOM 732 O O . ARG A 1 95 ? 32.600 49.354 41.983 1.00 30.50 95 ARG A O 1
ATOM 739 N N . PRO A 1 96 ? 34.157 48.647 40.490 1.00 47.91 96 PRO A N 1
ATOM 740 C CA . PRO A 1 96 ? 34.652 48.411 39.096 1.00 47.91 96 PRO A CA 1
ATOM 741 C C . PRO A 1 96 ? 36.075 47.775 38.848 1.00 47.91 96 PRO A C 1
ATOM 743 O O . PRO A 1 96 ? 36.797 47.522 39.798 1.00 47.91 96 PRO A O 1
ATOM 746 N N . ALA A 1 97 ? 36.438 47.620 37.546 1.00 35.47 97 ALA A N 1
ATOM 747 C CA . ALA A 1 97 ? 37.758 47.726 36.828 1.00 35.47 97 ALA A CA 1
ATOM 748 C C . ALA A 1 97 ? 39.046 46.999 37.354 1.00 35.47 97 ALA A C 1
ATOM 750 O O . ALA A 1 97 ? 39.107 46.630 38.516 1.00 35.47 97 ALA A O 1
ATOM 751 N N . ASP A 1 98 ? 40.131 46.725 36.597 1.00 35.88 98 ASP A N 1
ATOM 752 C CA . ASP A 1 98 ? 40.640 47.080 35.232 1.00 35.88 98 ASP A CA 1
ATOM 753 C C . ASP A 1 98 ? 41.698 45.990 34.777 1.00 35.88 98 ASP A C 1
ATOM 755 O O . ASP A 1 98 ? 41.770 44.984 35.479 1.00 35.88 98 ASP A O 1
ATOM 759 N N . GLN A 1 99 ? 42.576 45.968 33.738 1.00 32.12 99 GLN A N 1
ATOM 760 C CA . GLN A 1 99 ? 43.013 46.775 32.557 1.00 32.12 99 GLN A CA 1
ATOM 761 C C . GLN A 1 99 ? 43.888 45.868 31.596 1.00 32.12 99 GLN A C 1
ATOM 763 O O . GLN A 1 99 ? 44.057 44.690 31.896 1.00 32.12 99 GLN A O 1
ATOM 768 N N . VAL A 1 100 ? 44.563 46.429 30.556 1.00 32.50 100 VAL A N 1
ATOM 769 C CA . VAL A 1 100 ? 45.838 45.964 29.883 1.00 32.50 100 VAL A CA 1
ATOM 770 C C . VAL A 1 100 ? 45.749 44.752 28.903 1.00 32.50 100 VAL A C 1
ATOM 772 O O . VAL A 1 100 ? 45.190 43.727 29.258 1.00 32.50 100 VAL A O 1
ATOM 775 N N . ARG A 1 101 ? 46.320 44.730 27.668 1.00 26.97 101 ARG A N 1
ATOM 776 C CA . ARG A 1 101 ? 47.106 45.693 26.828 1.00 26.97 101 ARG A CA 1
ATOM 777 C C . ARG A 1 101 ? 47.009 45.383 25.306 1.00 26.97 101 ARG A C 1
ATOM 779 O O . ARG A 1 101 ? 46.544 44.316 24.928 1.00 26.97 101 ARG A O 1
ATOM 786 N N . HIS A 1 102 ? 47.530 46.287 24.458 1.00 31.50 102 HIS A N 1
ATOM 787 C CA . HIS A 1 102 ? 47.529 46.227 22.977 1.00 31.50 102 HIS A CA 1
ATOM 788 C C . HIS A 1 102 ? 48.933 46.135 22.329 1.00 31.50 102 HIS A C 1
ATOM 790 O O . HIS A 1 102 ? 49.909 46.589 22.933 1.00 31.50 102 HIS A O 1
ATOM 796 N N . PRO A 1 103 ? 49.008 45.597 21.089 1.00 52.78 103 PRO A N 1
ATOM 797 C CA . PRO A 1 103 ? 49.933 46.047 20.017 1.00 52.78 103 PRO A CA 1
ATOM 798 C C . PRO A 1 103 ? 49.275 46.889 18.880 1.00 52.78 103 PRO A C 1
ATOM 800 O O . PRO A 1 103 ? 48.120 47.295 19.004 1.00 52.78 103 PRO A O 1
ATOM 803 N N . ILE A 1 104 ? 50.031 47.161 17.795 1.00 32.56 104 ILE A N 1
ATOM 804 C CA . ILE A 1 104 ? 49.879 48.219 16.747 1.00 32.56 104 ILE A CA 1
ATOM 805 C C . ILE A 1 104 ? 50.430 47.709 15.377 1.00 32.56 104 ILE A C 1
ATOM 807 O O . ILE A 1 104 ? 51.251 46.796 15.418 1.00 32.56 104 ILE A O 1
ATOM 811 N N . ALA A 1 105 ? 50.218 48.287 14.172 1.00 30.92 105 ALA A N 1
ATOM 812 C CA . ALA A 1 105 ? 49.069 48.863 13.415 1.00 30.92 105 ALA A CA 1
ATOM 813 C C . ALA A 1 105 ? 49.579 49.366 12.016 1.00 30.92 105 ALA A C 1
ATOM 815 O O . ALA A 1 105 ? 50.777 49.612 11.887 1.00 30.92 105 ALA A O 1
ATOM 816 N N . ALA A 1 106 ? 48.724 49.556 10.988 1.00 27.34 106 ALA A N 1
ATOM 817 C CA . ALA A 1 106 ? 49.070 50.200 9.691 1.00 27.34 106 ALA A CA 1
ATOM 818 C C . ALA A 1 106 ? 47.830 50.806 8.966 1.00 27.34 106 ALA A C 1
ATOM 820 O O . ALA A 1 106 ? 46.713 50.382 9.251 1.00 27.34 106 ALA A O 1
ATOM 821 N N . ALA A 1 107 ? 48.031 51.797 8.076 1.00 28.55 107 ALA A N 1
ATOM 822 C CA . ALA A 1 107 ? 47.008 52.645 7.409 1.00 28.55 107 ALA A CA 1
ATOM 823 C C . ALA A 1 107 ? 45.964 51.883 6.544 1.00 28.55 107 ALA A C 1
ATOM 825 O O . ALA A 1 107 ? 46.265 50.789 6.070 1.00 28.55 107 ALA A O 1
ATOM 826 N N . GLY A 1 108 ? 44.747 52.391 6.267 1.00 28.33 108 GLY A N 1
ATOM 827 C CA . GLY A 1 108 ? 44.142 53.729 6.497 1.00 28.33 108 GLY A CA 1
ATOM 828 C C . GLY A 1 108 ? 42.716 53.820 5.872 1.00 28.33 108 GLY A C 1
ATOM 829 O O . GLY A 1 108 ? 42.172 52.771 5.527 1.00 28.33 108 GLY A O 1
ATOM 830 N N . ASP A 1 109 ? 42.002 54.948 5.682 1.00 28.00 109 ASP A N 1
ATOM 831 C CA . ASP A 1 109 ? 42.215 56.374 6.040 1.00 28.00 109 ASP A CA 1
ATOM 832 C C . ASP A 1 109 ? 40.863 57.132 6.294 1.00 28.00 109 ASP A C 1
ATOM 834 O O . ASP A 1 109 ? 40.259 56.937 7.348 1.00 28.00 109 ASP A O 1
ATOM 838 N N . GLU A 1 110 ? 40.370 57.998 5.381 1.00 26.88 110 GLU A N 1
ATOM 839 C CA . GLU A 1 110 ? 39.350 59.063 5.634 1.00 26.88 110 GLU A CA 1
ATOM 840 C C . GLU A 1 110 ? 38.478 59.437 4.390 1.00 26.88 110 GLU A C 1
ATOM 842 O O . GLU A 1 110 ? 38.808 58.954 3.303 1.00 26.88 110 GLU A O 1
ATOM 847 N N . PRO A 1 111 ? 37.432 60.322 4.449 1.00 47.47 111 PRO A N 1
ATOM 848 C CA . PRO A 1 111 ? 36.792 61.022 5.589 1.00 47.47 111 PRO A CA 1
ATOM 849 C C . PRO A 1 111 ? 35.222 60.972 5.637 1.00 47.47 111 PRO A C 1
ATOM 851 O O . PRO A 1 111 ? 34.557 60.268 4.880 1.00 47.47 111 PRO A O 1
ATOM 854 N N . GLN A 1 112 ? 34.630 61.747 6.567 1.00 33.91 112 GLN A N 1
ATOM 855 C CA . GLN A 1 112 ? 33.184 61.956 6.872 1.00 33.91 112 GLN A CA 1
ATOM 856 C C . GLN A 1 112 ? 32.600 63.235 6.154 1.00 33.91 112 GLN A C 1
ATOM 858 O O . GLN A 1 112 ? 33.302 63.652 5.231 1.00 33.91 112 GLN A O 1
ATOM 863 N N . PRO A 1 113 ? 31.425 63.907 6.457 1.00 50.28 113 PRO A N 1
ATOM 864 C CA . PRO A 1 113 ? 30.678 64.034 7.750 1.00 50.28 113 PRO A CA 1
ATOM 865 C C . PRO A 1 113 ? 29.112 64.274 7.784 1.00 50.28 113 PRO A C 1
ATOM 867 O O . PRO A 1 113 ? 28.495 64.574 6.770 1.00 50.28 113 PRO A O 1
ATOM 870 N N . HIS A 1 114 ? 28.532 64.272 9.015 1.00 33.56 114 HIS A N 1
ATOM 871 C CA . HIS A 1 114 ? 27.366 65.055 9.570 1.00 33.56 114 HIS A CA 1
ATOM 872 C C . HIS A 1 114 ? 25.937 65.036 8.935 1.00 33.56 114 HIS A C 1
ATOM 874 O O . HIS A 1 114 ? 25.790 64.819 7.743 1.00 33.56 114 HIS A O 1
ATOM 880 N N . ASP A 1 115 ? 24.796 65.340 9.607 1.00 30.89 115 ASP A N 1
ATOM 881 C CA . ASP A 1 115 ? 24.259 65.395 11.015 1.00 30.89 115 ASP A CA 1
ATOM 882 C C . ASP A 1 115 ? 22.690 65.424 10.884 1.00 30.89 115 ASP A C 1
ATOM 884 O O . ASP A 1 115 ? 22.201 65.631 9.777 1.00 30.89 115 ASP A O 1
ATOM 888 N N . GLY A 1 116 ? 21.768 65.290 11.857 1.00 28.23 116 GLY A N 1
ATOM 889 C CA . GLY A 1 116 ? 21.761 64.951 13.292 1.00 28.23 116 GLY A CA 1
ATOM 890 C C . GLY A 1 116 ? 20.607 65.656 14.068 1.00 28.23 116 GLY A C 1
ATOM 891 O O . GLY A 1 116 ? 19.994 66.584 13.550 1.00 28.23 116 GLY A O 1
ATOM 892 N N . ARG A 1 117 ? 20.341 65.252 15.337 1.00 30.34 117 ARG A N 1
ATOM 893 C CA . ARG A 1 117 ? 19.440 65.902 16.359 1.00 30.34 117 ARG A CA 1
ATOM 894 C C . ARG A 1 117 ? 17.900 65.886 16.077 1.00 30.34 117 ARG A C 1
ATOM 896 O O . ARG A 1 117 ? 17.481 65.889 14.937 1.00 30.34 117 ARG A O 1
ATOM 903 N N . SER A 1 118 ? 16.951 65.924 17.045 1.00 28.38 118 SER A N 1
ATOM 904 C CA . SER A 1 118 ? 16.937 65.730 18.527 1.00 28.38 118 SER A CA 1
ATOM 905 C C . SER A 1 118 ? 15.494 65.683 19.142 1.00 28.38 118 SER A C 1
ATOM 907 O O . SER A 1 118 ? 14.535 66.012 18.453 1.00 28.38 118 SER A O 1
ATOM 909 N N . ARG A 1 119 ? 15.378 65.432 20.475 1.00 29.78 119 ARG A N 1
ATOM 910 C CA . ARG A 1 119 ? 14.220 65.658 21.418 1.00 29.78 119 ARG A CA 1
ATOM 911 C C . ARG A 1 119 ? 13.055 64.631 21.430 1.00 29.78 119 ARG A C 1
ATOM 913 O O . ARG A 1 119 ? 12.780 64.001 20.424 1.00 29.78 119 ARG A O 1
ATOM 920 N N . GLY A 1 120 ? 12.330 64.484 22.569 1.00 26.53 120 GLY A N 1
ATOM 921 C CA . GLY A 1 120 ? 11.127 63.607 22.598 1.00 26.53 120 GLY A CA 1
ATOM 922 C C . GLY A 1 120 ? 10.132 63.533 23.791 1.00 26.53 120 GLY A C 1
ATOM 923 O O . GLY A 1 120 ? 8.936 63.595 23.539 1.00 26.53 120 GLY A O 1
ATOM 924 N N . ARG A 1 121 ? 10.544 63.420 25.072 1.00 28.66 121 ARG A N 1
ATOM 925 C CA . ARG A 1 121 ? 9.647 63.265 26.273 1.00 28.66 121 ARG A CA 1
ATOM 926 C C . ARG A 1 121 ? 8.780 61.968 26.373 1.00 28.66 121 ARG A C 1
ATOM 928 O O . ARG A 1 121 ? 8.927 61.030 25.604 1.00 28.66 121 ARG A O 1
ATOM 935 N N . ARG A 1 122 ? 7.981 61.862 27.458 1.00 27.36 122 ARG A N 1
ATOM 936 C CA . ARG A 1 122 ? 7.272 60.669 27.998 1.00 27.36 122 ARG A CA 1
ATOM 937 C C . ARG A 1 122 ? 5.754 60.914 28.211 1.00 27.36 122 ARG A C 1
ATOM 939 O O . ARG A 1 122 ? 5.390 62.024 28.574 1.00 27.36 122 ARG A O 1
ATOM 946 N N . ARG A 1 123 ? 4.981 59.805 28.275 1.00 27.94 123 ARG A N 1
ATOM 947 C CA . ARG A 1 123 ? 3.726 59.544 29.058 1.00 27.94 123 ARG A CA 1
ATOM 948 C C . ARG A 1 123 ? 2.352 60.126 28.610 1.00 27.94 123 ARG A C 1
ATOM 950 O O . ARG A 1 123 ? 2.119 61.311 28.785 1.00 27.94 123 ARG A O 1
ATOM 957 N N . ARG A 1 124 ? 1.387 59.185 28.458 1.00 25.97 124 ARG A N 1
ATOM 958 C CA . ARG A 1 124 ? -0.053 59.228 28.889 1.00 25.97 124 ARG A CA 1
ATOM 959 C C . ARG A 1 124 ? -1.002 60.172 28.088 1.00 25.97 124 ARG A C 1
ATOM 961 O O . ARG A 1 124 ? -0.513 61.053 27.410 1.00 25.97 124 ARG A O 1
ATOM 968 N N . HIS A 1 125 ? -2.345 60.030 28.077 1.00 26.28 125 HIS A N 1
ATOM 969 C CA . HIS A 1 125 ? -3.299 59.158 28.812 1.00 26.28 125 HIS A CA 1
ATOM 970 C C . HIS A 1 125 ? -4.584 58.817 27.984 1.00 26.28 125 HIS A C 1
ATOM 972 O O . HIS A 1 125 ? -5.015 59.617 27.172 1.00 26.28 125 HIS A O 1
ATOM 978 N N . ARG A 1 126 ? -5.202 57.649 28.265 1.00 25.77 126 ARG A N 1
ATOM 979 C CA . ARG A 1 126 ? -6.657 57.280 28.274 1.00 25.77 126 ARG A CA 1
ATOM 980 C C . ARG A 1 126 ? -7.744 58.146 27.561 1.00 25.77 126 ARG A C 1
ATOM 982 O O . ARG A 1 126 ? -7.928 59.279 27.967 1.00 25.77 126 ARG A O 1
ATOM 989 N N . GLN A 1 127 ? -8.601 57.460 26.764 1.00 32.94 127 GLN A N 1
ATOM 990 C CA . GLN A 1 127 ? -10.107 57.404 26.761 1.00 32.94 127 GLN A CA 1
ATOM 991 C C . GLN A 1 127 ? -10.974 58.701 26.740 1.00 32.94 127 GLN A C 1
ATOM 993 O O . GLN A 1 127 ? -10.625 59.658 27.422 1.00 32.94 127 GLN A O 1
ATOM 998 N N . PRO A 1 128 ? -12.164 58.725 26.065 1.00 41.12 128 PRO A N 1
ATOM 999 C CA . PRO A 1 128 ? -13.389 58.087 26.613 1.00 41.12 128 PRO A CA 1
ATOM 1000 C C . PRO A 1 128 ? -14.471 57.565 25.601 1.00 41.12 128 PRO A C 1
ATOM 1002 O O . PRO A 1 128 ? -14.231 57.408 24.411 1.00 41.12 128 PRO A O 1
ATOM 1005 N N . ARG A 1 129 ? -15.655 57.230 26.155 1.00 32.50 129 ARG A N 1
ATOM 1006 C CA . ARG A 1 129 ? -16.984 56.820 25.594 1.00 32.50 129 ARG A CA 1
ATOM 1007 C C . ARG A 1 129 ? -17.862 58.062 25.195 1.00 32.50 129 ARG A C 1
ATOM 1009 O O . ARG A 1 129 ? -17.378 59.153 25.485 1.00 32.50 129 ARG A O 1
ATOM 1016 N N . PRO A 1 130 ? -19.185 58.002 24.820 1.00 50.16 130 PRO A N 1
ATOM 1017 C CA . PRO A 1 130 ? -20.057 57.059 24.042 1.00 50.16 130 PRO A CA 1
ATOM 1018 C C . PRO A 1 130 ? -21.126 57.756 23.092 1.00 50.16 130 PRO A C 1
ATOM 1020 O O . PRO A 1 130 ? -21.070 58.962 22.899 1.00 50.16 130 PRO A O 1
ATOM 1023 N N . LEU A 1 131 ? -22.179 57.015 22.646 1.00 32.25 131 LEU A N 1
ATOM 1024 C CA . LEU A 1 131 ? -23.623 57.404 22.437 1.00 32.25 131 LEU A CA 1
ATOM 1025 C C . LEU A 1 131 ? -24.284 57.640 21.028 1.00 32.25 131 LEU A C 1
ATOM 1027 O O . LEU A 1 131 ? -23.633 57.727 19.998 1.00 32.25 131 LEU A O 1
ATOM 1031 N N . ARG A 1 132 ? -25.644 57.614 21.067 1.00 33.06 132 ARG A N 1
ATOM 1032 C CA . ARG A 1 132 ? -26.764 57.634 20.057 1.00 33.06 132 ARG A CA 1
ATOM 1033 C C . ARG A 1 132 ? -26.771 58.826 19.053 1.00 33.06 132 ARG A C 1
ATOM 1035 O O . ARG A 1 132 ? -26.137 59.822 19.357 1.00 33.06 132 ARG A O 1
ATOM 1042 N N . GLY A 1 133 ? -27.561 58.893 17.952 1.00 29.05 133 GLY A N 1
ATOM 1043 C CA . GLY A 1 133 ? -28.570 58.002 17.298 1.00 29.05 133 GLY A CA 1
ATOM 1044 C C . GLY A 1 133 ? -29.679 58.778 16.496 1.00 29.05 133 GLY A C 1
ATOM 1045 O O . GLY A 1 133 ? -29.668 60.001 16.555 1.00 29.05 133 GLY A O 1
ATOM 1046 N N . ARG A 1 134 ? -30.673 58.082 15.863 1.00 30.09 134 ARG A N 1
ATOM 1047 C CA . ARG A 1 134 ? -31.884 58.565 15.074 1.00 30.09 134 ARG A CA 1
ATOM 1048 C C . ARG A 1 134 ? -31.662 59.061 13.605 1.00 30.09 134 ARG A C 1
ATOM 1050 O O . ARG A 1 134 ? -30.514 59.364 13.304 1.00 30.09 134 ARG A O 1
ATOM 1057 N N . PRO A 1 135 ? -32.701 59.207 12.713 1.00 48.56 135 PRO A N 1
ATOM 1058 C CA . PRO A 1 135 ? -34.145 58.821 12.774 1.00 48.56 135 PRO A CA 1
ATOM 1059 C C . PRO A 1 135 ? -34.819 58.132 11.521 1.00 48.56 135 PRO A C 1
ATOM 1061 O O . PRO A 1 135 ? -34.523 58.443 10.380 1.00 48.56 135 PRO A O 1
ATOM 1064 N N . ALA A 1 136 ? -35.827 57.280 11.793 1.00 31.27 136 ALA A N 1
ATOM 1065 C CA . ALA A 1 136 ? -37.190 57.102 11.199 1.00 31.27 136 ALA A CA 1
ATOM 1066 C C . ALA A 1 136 ? -37.600 57.193 9.679 1.00 31.27 136 ALA A C 1
ATOM 1068 O O . ALA A 1 136 ? -37.533 58.258 9.082 1.00 31.27 136 ALA A O 1
ATOM 1069 N N . LEU A 1 137 ? -38.364 56.150 9.249 1.00 34.16 137 LEU A N 1
ATOM 1070 C CA . LEU A 1 137 ? -39.589 56.127 8.376 1.00 34.16 137 LEU A CA 1
ATOM 1071 C C . LEU A 1 137 ? -39.501 56.443 6.850 1.00 34.16 137 LEU A C 1
ATOM 1073 O O . LEU A 1 137 ? -38.531 57.061 6.428 1.00 34.16 137 LEU A O 1
ATOM 1077 N N . PRO A 1 138 ? -40.521 56.085 6.007 1.00 47.41 138 PRO A N 1
ATOM 1078 C CA . PRO A 1 138 ? -41.747 55.282 6.224 1.00 47.41 138 PRO A CA 1
ATOM 1079 C C . PRO A 1 138 ? -41.851 54.008 5.324 1.00 47.41 138 PRO A C 1
ATOM 1081 O O . PRO A 1 138 ? -40.857 53.531 4.790 1.00 47.41 138 PRO A O 1
ATOM 1084 N N . ALA A 1 139 ? -43.045 53.400 5.202 1.00 29.98 139 ALA A N 1
ATOM 1085 C CA . ALA A 1 139 ? -43.255 52.014 4.740 1.00 29.98 139 ALA A CA 1
ATOM 1086 C C . ALA A 1 139 ? -44.238 51.834 3.549 1.00 29.98 139 ALA A C 1
ATOM 1088 O O . ALA A 1 139 ? -44.989 52.750 3.228 1.00 29.98 139 ALA A O 1
ATOM 1089 N N . ARG A 1 140 ? -44.363 50.565 3.084 1.00 29.36 140 ARG A N 1
ATOM 1090 C CA . ARG A 1 140 ? -45.633 49.795 2.882 1.00 29.36 140 ARG A CA 1
ATOM 1091 C C . ARG A 1 140 ? -46.040 49.360 1.443 1.00 29.36 140 ARG A C 1
ATOM 1093 O O . ARG A 1 140 ? -46.440 50.178 0.635 1.00 29.36 140 ARG A O 1
ATOM 1100 N N . ALA A 1 141 ? -46.143 48.027 1.276 1.00 28.44 141 ALA A N 1
ATOM 1101 C CA . ALA A 1 141 ? -47.109 47.233 0.471 1.00 28.44 141 ALA A CA 1
ATOM 1102 C C . ALA A 1 141 ? -47.219 47.354 -1.075 1.00 28.44 141 ALA A C 1
ATOM 1104 O O . ALA A 1 141 ? -47.124 48.425 -1.651 1.00 28.44 141 ALA A O 1
ATOM 1105 N N . GLY A 1 142 ? -47.588 46.236 -1.734 1.00 26.86 142 GLY A N 1
ATOM 1106 C CA . GLY A 1 142 ? -48.090 46.233 -3.124 1.00 26.86 142 GLY A CA 1
ATOM 1107 C C . GLY A 1 142 ? -48.196 44.844 -3.782 1.00 26.86 142 GLY A C 1
ATOM 1108 O O . GLY A 1 142 ? -47.189 44.225 -4.082 1.00 26.86 142 GLY A O 1
ATOM 1109 N N . ARG A 1 143 ? -49.423 44.348 -3.992 1.00 26.70 143 ARG A N 1
ATOM 1110 C CA . ARG A 1 143 ? -49.788 43.069 -4.654 1.00 26.70 143 ARG A CA 1
ATOM 1111 C C . ARG A 1 143 ? -49.563 43.053 -6.188 1.00 26.70 143 ARG A C 1
ATOM 1113 O O . ARG A 1 143 ? -49.430 44.104 -6.796 1.00 26.70 143 ARG A O 1
ATOM 1120 N N . SER A 1 144 ? -49.807 41.870 -6.778 1.00 27.50 144 SER A N 1
ATOM 1121 C CA . SER A 1 144 ? -50.062 41.565 -8.209 1.00 27.50 144 SER A CA 1
ATOM 1122 C C . SER A 1 144 ? -48.797 41.358 -9.058 1.00 27.50 144 SER A C 1
ATOM 1124 O O . SER A 1 144 ? -47.870 42.141 -8.937 1.00 27.50 144 SER A O 1
ATOM 1126 N N . ALA A 1 145 ? -48.597 40.300 -9.859 1.00 26.78 145 ALA A N 1
ATOM 1127 C CA . ALA A 1 145 ? -49.446 39.304 -10.552 1.00 26.78 145 ALA A CA 1
ATOM 1128 C C . ALA A 1 145 ? -49.966 39.724 -11.946 1.00 26.78 145 ALA A C 1
ATOM 1130 O O . ALA A 1 145 ? -50.498 40.820 -12.108 1.00 26.78 145 ALA A O 1
ATOM 1131 N N . GLY A 1 146 ? -49.838 38.796 -12.910 1.00 25.67 146 GLY A N 1
ATOM 1132 C CA . GLY A 1 146 ? -50.027 38.995 -14.360 1.00 25.67 146 GLY A CA 1
ATOM 1133 C C . GLY A 1 146 ? -48.719 39.389 -15.078 1.00 25.67 146 GLY A C 1
ATOM 1134 O O . GLY A 1 146 ? -47.878 40.040 -14.472 1.00 25.67 146 GLY A O 1
ATOM 1135 N N . GLY A 1 147 ? -48.454 39.006 -16.335 1.00 24.73 147 GLY A N 1
ATOM 1136 C CA . GLY A 1 147 ? -49.189 38.094 -17.231 1.00 24.73 147 GLY A CA 1
ATOM 1137 C C . GLY A 1 147 ? -49.051 38.483 -18.717 1.00 24.73 147 GLY A C 1
ATOM 1138 O O . GLY A 1 147 ? -49.143 39.660 -19.034 1.00 24.73 147 GLY A O 1
ATOM 1139 N N . GLY A 1 148 ? -48.883 37.506 -19.623 1.00 25.86 148 GLY A N 1
ATOM 1140 C CA . GLY A 1 148 ? -48.639 37.726 -21.069 1.00 25.86 148 GLY A CA 1
ATOM 1141 C C . GLY A 1 148 ? -47.135 37.801 -21.396 1.00 25.86 148 GLY A C 1
ATOM 1142 O O . GLY A 1 148 ? -46.382 38.368 -20.617 1.00 25.86 148 GLY A O 1
ATOM 1143 N N . GLN A 1 149 ? -46.557 37.111 -22.391 1.00 27.33 149 GLN A N 1
ATOM 1144 C CA . GLN A 1 149 ? -46.922 36.842 -23.801 1.00 27.33 149 GLN A CA 1
ATOM 1145 C C . GLN A 1 149 ? -46.758 38.049 -24.741 1.00 27.33 149 GLN A C 1
ATOM 1147 O O . GLN A 1 149 ? -47.340 39.099 -24.506 1.00 27.33 149 GLN A O 1
ATOM 1152 N N . GLY A 1 150 ? -46.024 37.843 -25.844 1.00 26.56 150 GLY A N 1
ATOM 1153 C CA . GLY A 1 150 ? -45.872 38.803 -26.946 1.00 26.56 150 GLY A CA 1
ATOM 1154 C C . GLY A 1 150 ? -44.468 38.787 -27.560 1.00 26.56 150 GLY A C 1
ATOM 1155 O O . GLY A 1 150 ? -43.550 39.383 -27.010 1.00 26.56 150 GLY A O 1
ATOM 1156 N N . ALA A 1 151 ? -44.286 38.115 -28.702 1.00 32.59 151 ALA A N 1
ATOM 1157 C CA . ALA A 1 151 ? -43.061 38.222 -29.505 1.00 32.59 151 ALA A CA 1
ATOM 1158 C C . ALA A 1 151 ? -43.205 39.363 -30.532 1.00 32.59 151 ALA A C 1
ATOM 1160 O O . ALA A 1 151 ? -44.276 39.505 -31.119 1.00 32.59 151 ALA A O 1
ATOM 1161 N N . GLY A 1 152 ? -42.150 40.159 -30.767 1.00 25.39 152 GLY A N 1
ATOM 1162 C CA . GLY A 1 152 ? -42.292 41.415 -31.526 1.00 25.39 152 GLY A CA 1
ATOM 1163 C C . GLY A 1 152 ? -41.006 42.080 -32.039 1.00 25.39 152 GLY A C 1
ATOM 1164 O O . GLY A 1 152 ? -40.794 43.249 -31.766 1.00 25.39 152 GLY A O 1
ATOM 1165 N N . THR A 1 153 ? -40.179 41.340 -32.789 1.00 30.95 153 THR A N 1
ATOM 1166 C CA . THR A 1 153 ? -39.283 41.794 -33.893 1.00 30.95 153 THR A CA 1
ATOM 1167 C C . THR A 1 153 ? -38.548 43.162 -33.869 1.00 30.95 153 THR A C 1
ATOM 1169 O O . THR A 1 153 ? -39.191 44.207 -33.834 1.00 30.95 153 THR A O 1
ATOM 1172 N N . ARG A 1 154 ? -37.248 43.109 -34.245 1.00 25.22 154 ARG A N 1
ATOM 1173 C CA . ARG A 1 154 ? -36.336 44.140 -34.845 1.00 25.22 154 ARG A CA 1
ATOM 1174 C C . ARG A 1 154 ? -35.158 44.567 -33.946 1.00 25.22 154 ARG A C 1
ATOM 1176 O O . ARG A 1 154 ? -35.349 44.856 -32.775 1.00 25.22 154 ARG A O 1
ATOM 1183 N N . GLY A 1 155 ? -33.951 44.638 -34.534 1.00 25.88 155 GLY A N 1
ATOM 1184 C CA . GLY A 1 155 ? -32.714 45.091 -33.870 1.00 25.88 155 GLY A CA 1
ATOM 1185 C C . GLY A 1 155 ? -31.412 44.684 -34.592 1.00 25.88 155 GLY A C 1
ATOM 1186 O O . GLY A 1 155 ? -30.856 43.631 -34.312 1.00 25.88 155 GLY A O 1
ATOM 1187 N N . HIS A 1 156 ? -30.941 45.525 -35.518 1.00 27.31 156 HIS A N 1
ATOM 1188 C CA . HIS A 1 156 ? -29.566 45.577 -36.080 1.00 27.31 156 HIS A CA 1
ATOM 1189 C C . HIS A 1 156 ? -28.792 46.741 -35.376 1.00 27.31 156 HIS A C 1
ATOM 1191 O O . HIS A 1 156 ? -29.434 47.366 -34.525 1.00 27.31 156 HIS A O 1
ATOM 1197 N N . PRO A 1 157 ? -27.532 47.152 -35.716 1.00 51.41 157 PRO A N 1
ATOM 1198 C CA . PRO A 1 157 ? -26.558 46.654 -36.727 1.00 51.41 157 PRO A CA 1
ATOM 1199 C C . PRO A 1 157 ? -25.045 46.576 -36.304 1.00 51.41 157 PRO A C 1
ATOM 1201 O O . PRO A 1 157 ? -24.664 47.129 -35.284 1.00 51.41 157 PRO A O 1
ATOM 1204 N N . HIS A 1 158 ? -24.204 46.018 -37.209 1.00 32.97 158 HIS A N 1
ATOM 1205 C CA . HIS A 1 158 ? -22.782 46.350 -37.554 1.00 32.97 158 HIS A CA 1
ATOM 1206 C C . HIS A 1 158 ? -21.640 46.400 -36.498 1.00 32.97 158 HIS A C 1
ATOM 1208 O O . HIS A 1 158 ? -21.903 46.464 -35.301 1.00 32.97 158 HIS A O 1
ATOM 1214 N N . PRO A 1 159 ? -20.349 46.438 -36.934 1.00 49.25 159 PRO A N 1
ATOM 1215 C CA . PRO A 1 159 ? -19.760 46.183 -38.276 1.00 49.25 159 PRO A CA 1
ATOM 1216 C C . PRO A 1 159 ? -19.128 44.767 -38.377 1.00 49.25 159 PRO A C 1
ATOM 1218 O O . PRO A 1 159 ? -19.056 44.066 -37.375 1.00 49.25 159 PRO A O 1
ATOM 1221 N N . GLY A 1 160 ? -18.689 44.224 -39.522 1.00 28.61 160 GLY A N 1
ATOM 1222 C CA . GLY A 1 160 ? -18.458 44.771 -40.874 1.00 28.61 160 GLY A CA 1
ATOM 1223 C C . GLY A 1 160 ? -16.949 44.877 -41.180 1.00 28.61 160 GLY A C 1
ATOM 1224 O O . GLY A 1 160 ? -16.224 45.397 -40.341 1.00 28.61 160 GLY A O 1
ATOM 1225 N N . GLU A 1 161 ? -16.365 44.415 -42.295 1.00 30.91 161 GLU A N 1
ATOM 1226 C CA . GLU A 1 161 ? -16.856 43.755 -43.534 1.00 30.91 161 GLU A CA 1
ATOM 1227 C C . GLU A 1 161 ? -15.935 42.512 -43.830 1.00 30.91 161 GLU A C 1
ATOM 1229 O O . GLU A 1 161 ? -15.542 41.862 -42.868 1.00 30.91 161 GLU A O 1
ATOM 1234 N N . GLY A 1 162 ? -15.531 42.037 -45.028 1.00 27.78 162 GLY A N 1
ATOM 1235 C CA . GLY A 1 162 ? -15.764 42.453 -46.421 1.00 27.78 162 GLY A CA 1
ATOM 1236 C C . GLY A 1 162 ? -15.000 41.633 -47.489 1.00 27.78 162 GLY A C 1
ATOM 1237 O O . GLY A 1 162 ? -13.806 41.400 -47.351 1.00 27.78 162 GLY A O 1
ATOM 1238 N N . GLY A 1 163 ? -15.687 41.287 -48.593 1.00 28.75 163 GLY A N 1
ATOM 1239 C CA . GLY A 1 163 ? -15.114 40.818 -49.878 1.00 28.75 163 GLY A CA 1
ATOM 1240 C C . GLY A 1 163 ? -14.603 39.358 -49.947 1.00 28.75 163 GLY A C 1
ATOM 1241 O O . GLY A 1 163 ? -14.014 38.861 -49.002 1.00 28.75 163 GLY A O 1
ATOM 1242 N N . GLN A 1 164 ? -14.762 38.591 -51.037 1.00 29.28 164 GLN A N 1
ATOM 1243 C CA . GLN A 1 164 ? -15.478 38.792 -52.313 1.00 29.28 164 GLN A CA 1
ATOM 1244 C C . GLN A 1 164 ?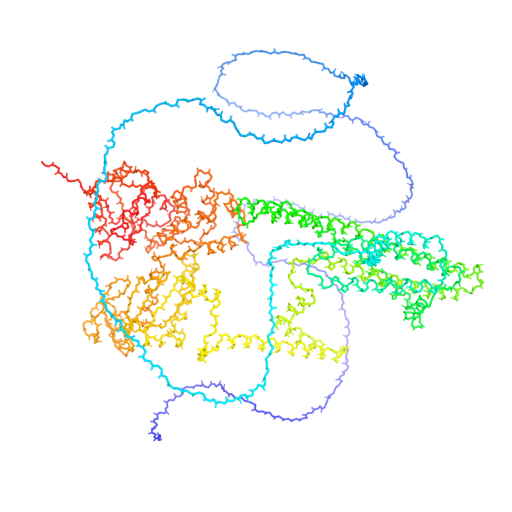 -16.139 37.463 -52.785 1.00 29.28 164 GLN A C 1
ATOM 1246 O O . GLN A 1 164 ? -15.974 36.415 -52.167 1.00 29.28 164 GLN A O 1
ATOM 1251 N N . ALA A 1 165 ? -16.925 37.507 -53.868 1.00 28.30 165 ALA A N 1
ATOM 1252 C CA . ALA A 1 165 ? -17.704 36.390 -54.449 1.00 28.30 165 ALA A CA 1
ATOM 1253 C C . ALA A 1 165 ? -17.129 35.992 -55.853 1.00 28.30 165 ALA A C 1
ATOM 1255 O O . ALA A 1 165 ? -16.084 36.544 -56.189 1.00 28.30 165 ALA A O 1
ATOM 1256 N N . PRO A 1 166 ? -17.745 35.140 -56.729 1.00 45.62 166 PRO A N 1
ATOM 1257 C CA . PRO A 1 166 ? -19.032 34.429 -56.624 1.00 45.62 166 PRO A CA 1
ATOM 1258 C C . PRO A 1 166 ? -19.144 32.971 -57.180 1.00 45.62 166 PRO A C 1
ATOM 1260 O O . PRO A 1 166 ? -18.454 32.539 -58.093 1.00 45.62 166 PRO A O 1
ATOM 1263 N N . ARG A 1 167 ? -20.179 32.268 -56.685 1.00 31.25 167 ARG A N 1
ATOM 1264 C CA . ARG A 1 167 ? -21.027 31.205 -57.304 1.00 31.25 167 ARG A CA 1
ATOM 1265 C C . ARG A 1 167 ? -20.673 30.638 -58.708 1.00 31.25 167 ARG A C 1
ATOM 1267 O O . ARG A 1 167 ? -20.727 31.391 -59.678 1.00 31.25 167 ARG A O 1
ATOM 1274 N N . ARG A 1 168 ? -20.775 29.296 -58.871 1.00 28.92 168 ARG A N 1
ATOM 1275 C CA . ARG A 1 168 ? -21.680 28.642 -59.874 1.00 28.92 168 ARG A CA 1
ATOM 1276 C C . ARG A 1 168 ? -21.874 27.106 -59.722 1.00 28.92 168 ARG A C 1
ATOM 1278 O O . ARG A 1 168 ? -20.920 26.371 -59.559 1.00 28.92 168 ARG A O 1
ATOM 1285 N N . ARG A 1 169 ? -23.142 26.679 -59.890 1.00 26.80 169 ARG A N 1
ATOM 1286 C CA . ARG A 1 169 ? -23.697 25.436 -60.513 1.00 26.80 169 ARG A CA 1
ATOM 1287 C C . ARG A 1 169 ? -23.194 24.003 -60.157 1.00 26.80 169 ARG A C 1
ATOM 1289 O O . ARG A 1 169 ? -22.059 23.636 -60.407 1.00 26.80 169 ARG A O 1
ATOM 1296 N N . ARG A 1 170 ? -24.169 23.139 -59.801 1.00 36.62 170 ARG A N 1
ATOM 1297 C CA . ARG A 1 170 ? -24.254 21.674 -60.100 1.00 36.62 170 ARG A CA 1
ATOM 1298 C C . ARG A 1 170 ? -24.176 21.417 -61.629 1.00 36.62 170 ARG A C 1
ATOM 1300 O O . ARG A 1 170 ? -24.647 22.308 -62.342 1.00 36.62 170 ARG A O 1
ATOM 1307 N N . PRO A 1 171 ? -23.709 20.253 -62.159 1.00 45.78 171 PRO A N 1
ATOM 1308 C CA . PRO A 1 171 ? -24.348 18.927 -61.955 1.00 45.78 171 PRO A CA 1
ATOM 1309 C C . PRO A 1 171 ? -23.404 17.690 -61.990 1.00 45.78 171 PRO A C 1
ATOM 1311 O O . PRO A 1 171 ? -22.196 17.836 -62.115 1.00 45.78 171 PRO A O 1
ATOM 1314 N N . GLY A 1 172 ? -23.961 16.464 -61.929 1.00 26.33 172 GLY A N 1
ATOM 1315 C CA . GLY A 1 172 ? -23.247 15.231 -62.327 1.00 26.33 172 GLY A CA 1
ATOM 1316 C C . GLY A 1 172 ? -23.672 13.928 -61.621 1.00 26.33 172 GLY A C 1
ATOM 1317 O O . GLY A 1 172 ? -23.629 13.836 -60.399 1.00 26.33 172 GLY A O 1
ATOM 1318 N N . ARG A 1 173 ? -24.040 12.905 -62.406 1.00 35.03 173 ARG A N 1
ATOM 1319 C CA . ARG A 1 173 ? -24.102 11.460 -62.066 1.00 35.03 173 ARG A CA 1
ATOM 1320 C C . ARG A 1 173 ? -23.585 10.703 -63.312 1.00 35.03 173 ARG A C 1
ATOM 1322 O O . ARG A 1 173 ? -23.708 11.269 -64.399 1.00 35.03 173 ARG A O 1
ATOM 1329 N N . PRO A 1 174 ? -22.965 9.510 -63.197 1.00 49.06 174 PRO A N 1
ATOM 1330 C CA . PRO A 1 174 ? -23.679 8.237 -62.989 1.00 49.06 174 PRO A CA 1
ATOM 1331 C C . PRO A 1 174 ? -23.068 7.479 -61.764 1.00 49.06 174 PRO A C 1
ATOM 1333 O O . PRO A 1 174 ? -22.774 8.160 -60.788 1.00 49.06 174 PRO A O 1
ATOM 1336 N N . ALA A 1 175 ? -22.910 6.154 -61.600 1.00 28.81 175 ALA A N 1
ATOM 1337 C CA . ALA A 1 175 ? -23.048 4.975 -62.467 1.00 28.81 175 ALA A CA 1
ATOM 1338 C C . ALA A 1 175 ? -23.305 3.675 -61.649 1.00 28.81 175 ALA A C 1
ATOM 1340 O O . ALA A 1 175 ? -23.908 3.722 -60.579 1.00 28.81 175 ALA A O 1
ATOM 1341 N N . GLY A 1 176 ? -22.873 2.527 -62.183 1.00 27.38 176 GLY A N 1
ATOM 1342 C CA . GLY A 1 176 ? -22.858 1.173 -61.603 1.00 27.38 176 GLY A CA 1
ATOM 1343 C C . GLY A 1 176 ? -21.887 0.298 -62.432 1.00 27.38 176 GLY A C 1
ATOM 1344 O O . GLY A 1 176 ? -21.013 0.902 -63.059 1.00 27.38 176 GLY A O 1
ATOM 1345 N N . PRO A 1 177 ? -22.062 -1.042 -62.564 1.00 50.75 177 PRO A N 1
ATOM 1346 C CA . PRO A 1 177 ? -23.208 -1.854 -62.115 1.00 50.75 177 PRO A CA 1
ATOM 1347 C C . PRO A 1 177 ? -22.875 -3.276 -61.557 1.00 50.75 177 PRO A C 1
ATOM 1349 O O . PRO A 1 177 ? -21.721 -3.676 -61.465 1.00 50.75 177 PRO A O 1
ATOM 1352 N N . HIS A 1 178 ? -23.946 -4.052 -61.299 1.00 31.31 178 HIS A N 1
ATOM 1353 C CA . HIS A 1 178 ? -24.024 -5.527 -61.128 1.00 31.31 178 HIS A CA 1
ATOM 1354 C C . HIS A 1 178 ? -23.669 -6.140 -59.749 1.00 31.31 178 HIS A C 1
ATOM 1356 O O . HIS A 1 178 ? -22.909 -5.567 -58.984 1.00 31.31 178 HIS A O 1
ATOM 1362 N N . LEU A 1 179 ? -24.247 -7.289 -59.341 1.00 30.94 179 LEU A N 1
ATOM 1363 C CA . LEU A 1 179 ? -25.148 -8.250 -60.031 1.00 30.94 179 LEU A CA 1
ATOM 1364 C C . LEU A 1 179 ? -26.219 -8.816 -59.055 1.00 30.94 179 LEU A C 1
ATOM 1366 O O . LEU A 1 179 ? -26.039 -8.747 -57.844 1.00 30.94 179 LEU A O 1
ATOM 1370 N N . ALA A 1 180 ? -27.333 -9.378 -59.553 1.00 29.61 180 ALA A N 1
ATOM 1371 C CA . ALA A 1 180 ? -28.419 -9.939 -58.726 1.00 29.61 180 ALA A CA 1
ATOM 1372 C C . ALA A 1 180 ? -29.158 -11.130 -59.384 1.00 29.61 180 ALA A C 1
ATOM 1374 O O . ALA A 1 180 ? -29.362 -11.113 -60.597 1.00 29.61 180 ALA A O 1
ATOM 1375 N N . ARG A 1 181 ? -29.598 -12.122 -58.579 1.00 27.89 181 ARG A N 1
ATOM 1376 C CA . ARG A 1 181 ? -30.605 -13.195 -58.852 1.00 27.89 181 ARG A CA 1
ATOM 1377 C C . ARG A 1 181 ? -30.709 -14.144 -57.626 1.00 27.89 181 ARG A C 1
ATOM 1379 O O . ARG A 1 181 ? -29.749 -14.218 -56.876 1.00 27.89 181 ARG A O 1
ATOM 1386 N N . ALA A 1 182 ? -31.758 -14.947 -57.385 1.00 31.56 182 ALA A N 1
ATOM 1387 C CA . ALA A 1 182 ? -33.204 -14.782 -57.623 1.00 31.56 182 ALA A CA 1
ATOM 1388 C C . ALA A 1 182 ? -34.053 -15.881 -56.916 1.00 31.56 182 ALA A C 1
ATOM 1390 O O . ALA A 1 182 ? -33.685 -17.048 -56.911 1.00 31.56 182 ALA A O 1
ATOM 1391 N N . VAL A 1 183 ? -35.228 -15.481 -56.407 1.00 30.39 183 VAL A N 1
ATOM 1392 C CA . VAL A 1 183 ? -36.552 -16.162 -56.432 1.00 30.39 183 VAL A CA 1
ATOM 1393 C C . VAL A 1 183 ? -36.649 -17.709 -56.413 1.00 30.39 183 VAL A C 1
ATOM 1395 O O . VAL A 1 183 ? -36.363 -18.360 -57.414 1.00 30.39 183 VAL A O 1
ATOM 1398 N N . ARG A 1 184 ? -37.353 -18.257 -55.400 1.00 28.00 184 ARG A N 1
ATOM 1399 C CA . ARG A 1 184 ? -38.460 -19.246 -55.563 1.00 28.00 184 ARG A CA 1
ATOM 1400 C C . ARG A 1 184 ? -39.324 -19.370 -54.293 1.00 28.00 184 ARG A C 1
ATOM 1402 O O . ARG A 1 184 ? -38.880 -18.976 -53.220 1.00 28.00 184 ARG A O 1
ATOM 1409 N N . ALA A 1 185 ? -40.569 -19.860 -54.408 1.00 28.52 185 ALA A N 1
ATOM 1410 C CA . ALA A 1 185 ? -41.525 -19.913 -53.287 1.00 28.52 185 ALA A CA 1
ATOM 1411 C C . ALA A 1 185 ? -42.663 -20.955 -53.441 1.00 28.52 185 ALA A C 1
ATOM 1413 O O . ALA A 1 185 ? -43.234 -21.059 -54.523 1.00 28.52 185 ALA A O 1
ATOM 1414 N N . ARG A 1 186 ? -43.087 -21.556 -52.303 1.00 30.12 186 ARG A N 1
ATOM 1415 C CA . ARG A 1 186 ? -44.356 -22.316 -52.062 1.00 30.12 186 ARG A CA 1
ATOM 1416 C C . ARG A 1 186 ? -44.524 -23.653 -52.850 1.00 30.12 186 ARG A C 1
ATOM 1418 O O . ARG A 1 186 ? -43.718 -23.888 -53.743 1.00 30.12 186 ARG A O 1
ATOM 1425 N N . PRO A 1 187 ? -45.536 -24.530 -52.562 1.00 47.44 187 PRO A N 1
ATOM 1426 C CA . PRO A 1 187 ? -46.629 -24.467 -51.558 1.00 47.44 187 PRO A CA 1
ATOM 1427 C C . PRO A 1 187 ? -46.915 -25.733 -50.676 1.00 47.44 187 PRO A C 1
ATOM 1429 O O . PRO A 1 187 ? -46.648 -26.858 -51.062 1.00 47.44 187 PRO A O 1
ATOM 1432 N N . ARG A 1 188 ? -47.617 -25.499 -49.545 1.00 27.98 188 ARG A N 1
ATOM 1433 C CA . ARG A 1 188 ? -48.724 -26.276 -48.891 1.00 27.98 188 ARG A CA 1
ATOM 1434 C C . ARG A 1 188 ? -48.720 -27.827 -48.748 1.00 27.98 188 ARG A C 1
ATOM 1436 O O . ARG A 1 188 ? -48.848 -28.539 -49.732 1.00 27.98 188 ARG A O 1
ATOM 1443 N N . GLY A 1 189 ? -49.004 -28.277 -47.510 1.00 26.67 189 GLY A N 1
ATOM 1444 C CA . GLY A 1 189 ? -49.878 -29.438 -47.193 1.00 26.67 189 GLY A CA 1
ATOM 1445 C C . GLY A 1 189 ? -49.260 -30.516 -46.275 1.00 26.67 189 GLY A C 1
ATOM 1446 O O . GLY A 1 189 ? -48.081 -30.793 -46.408 1.00 26.67 189 GLY A O 1
ATOM 1447 N N . SER A 1 190 ? -49.975 -31.169 -45.340 1.00 28.66 190 SER A N 1
ATOM 1448 C CA . SER A 1 190 ? -51.306 -30.889 -44.756 1.00 28.66 190 SER A CA 1
ATOM 1449 C C . SER A 1 190 ? -51.505 -31.609 -43.393 1.00 28.66 190 SER A C 1
ATOM 1451 O O . SER A 1 190 ? -50.761 -32.530 -43.088 1.00 28.66 190 SER A O 1
ATOM 1453 N N . ARG A 1 191 ? -52.569 -31.237 -42.653 1.00 28.91 191 ARG A N 1
ATOM 1454 C CA . ARG A 1 191 ? -53.238 -31.973 -41.543 1.00 28.91 191 ARG A CA 1
ATOM 1455 C C . ARG A 1 191 ? -52.497 -32.194 -40.200 1.00 28.91 191 ARG A C 1
ATOM 1457 O O . ARG A 1 191 ? -51.528 -32.927 -40.081 1.00 28.91 191 ARG A O 1
ATOM 1464 N N . ALA A 1 192 ? -53.100 -31.618 -39.156 1.00 26.34 192 ALA A N 1
ATOM 1465 C CA . ALA A 1 192 ? -53.070 -32.063 -37.751 1.00 26.34 192 ALA A CA 1
ATOM 1466 C C . ALA A 1 192 ? -54.176 -33.152 -37.537 1.00 26.34 192 ALA A C 1
ATOM 1468 O O . ALA A 1 192 ? -54.823 -33.478 -38.539 1.00 26.34 192 ALA A O 1
ATOM 1469 N N . PRO A 1 193 ? -54.512 -33.666 -36.319 1.00 45.78 193 PRO A N 1
ATOM 1470 C CA . PRO A 1 193 ? -54.049 -33.284 -34.969 1.00 45.78 193 PRO A CA 1
ATOM 1471 C C . PRO A 1 193 ? -53.783 -34.444 -33.971 1.00 45.78 193 PRO A C 1
ATOM 1473 O O . PRO A 1 193 ? -54.133 -35.587 -34.231 1.00 45.78 193 PRO A O 1
ATOM 1476 N N . LEU A 1 194 ? -53.294 -34.121 -32.758 1.00 30.61 194 LEU A N 1
ATOM 1477 C CA . LEU A 1 194 ? -53.987 -34.431 -31.483 1.00 30.61 194 LEU A CA 1
ATOM 1478 C C . LEU A 1 194 ? -53.328 -33.741 -30.264 1.00 30.61 194 LEU A C 1
ATOM 1480 O O . LEU A 1 194 ? -52.346 -33.014 -30.405 1.00 30.61 194 LEU A O 1
ATOM 1484 N N . ARG A 1 195 ? -53.962 -33.834 -29.084 1.00 27.81 195 ARG A N 1
ATOM 1485 C CA . ARG A 1 195 ? -53.861 -32.855 -27.978 1.00 27.81 195 ARG A CA 1
ATOM 1486 C C . ARG A 1 195 ? -53.285 -33.422 -26.661 1.00 27.81 195 ARG A C 1
ATOM 1488 O O . ARG A 1 195 ? -53.754 -34.442 -26.184 1.00 27.81 195 ARG A O 1
ATOM 1495 N N . VAL A 1 196 ? -52.493 -32.577 -25.981 1.00 29.98 196 VAL A N 1
ATOM 1496 C CA . VAL A 1 196 ? -52.512 -32.317 -24.512 1.00 29.98 196 VAL A CA 1
ATOM 1497 C C . VAL A 1 196 ? -52.022 -33.413 -23.541 1.00 29.98 196 VAL A C 1
ATOM 1499 O O . VAL A 1 196 ? -52.736 -34.363 -23.247 1.00 29.98 196 VAL A O 1
ATOM 1502 N N . ARG A 1 197 ? -50.952 -33.087 -22.789 1.00 26.83 197 ARG A N 1
ATOM 1503 C CA . ARG A 1 197 ? -51.064 -32.769 -21.343 1.00 26.83 197 ARG A CA 1
ATOM 1504 C C . ARG A 1 197 ? -49.978 -31.787 -20.854 1.00 26.83 197 ARG A C 1
ATOM 1506 O O . ARG A 1 197 ? -48.885 -31.709 -21.394 1.00 26.83 197 ARG A O 1
ATOM 1513 N N . ARG A 1 198 ? -50.356 -30.987 -19.852 1.00 29.91 198 ARG A N 1
ATOM 1514 C CA . ARG A 1 198 ? -49.561 -30.076 -18.986 1.00 29.91 198 ARG A CA 1
ATOM 1515 C C . ARG A 1 198 ? -49.671 -30.641 -17.544 1.00 29.91 198 ARG A C 1
ATOM 1517 O O . ARG A 1 198 ? -50.540 -31.502 -17.372 1.00 29.91 198 ARG A O 1
ATOM 1524 N N . PRO A 1 199 ? -48.940 -30.182 -16.496 1.00 41.12 199 PRO A N 1
ATOM 1525 C CA . PRO A 1 199 ? -48.299 -28.866 -16.292 1.00 41.12 199 PRO A CA 1
ATOM 1526 C C . PRO A 1 199 ? -46.842 -29.005 -15.740 1.00 41.12 199 PRO A C 1
ATOM 1528 O O . PRO A 1 199 ? -46.241 -30.038 -15.983 1.00 41.12 199 PRO A O 1
ATOM 1531 N N . ARG A 1 200 ? -46.162 -28.074 -15.038 1.00 29.27 200 ARG A N 1
ATOM 1532 C CA . ARG A 1 200 ? -46.455 -26.738 -14.453 1.00 29.27 200 ARG A CA 1
ATOM 1533 C C . ARG A 1 200 ? -45.118 -25.987 -14.281 1.00 29.27 200 ARG A C 1
ATOM 1535 O O . ARG A 1 200 ? -44.138 -26.616 -13.909 1.00 29.27 200 ARG A O 1
ATOM 1542 N N . ALA A 1 201 ? -45.083 -24.665 -14.459 1.00 29.97 201 ALA A N 1
ATOM 1543 C CA . ALA A 1 201 ? -43.893 -23.845 -14.185 1.00 29.97 201 ALA A CA 1
ATOM 1544 C C . ALA A 1 201 ? -44.264 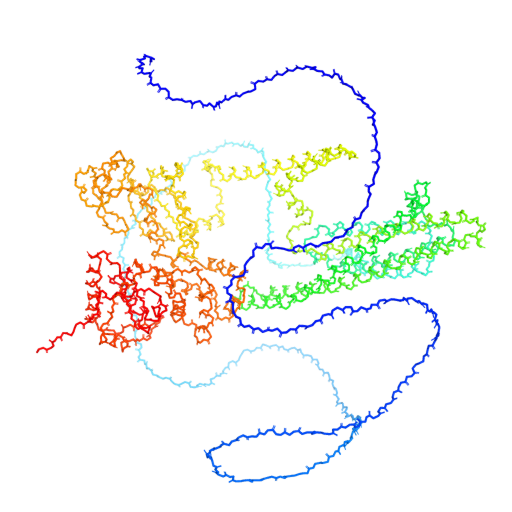-22.572 -13.404 1.00 29.97 201 ALA A C 1
ATOM 1546 O O . ALA A 1 201 ? -45.398 -22.093 -13.505 1.00 29.97 201 ALA A O 1
ATOM 1547 N N . ARG A 1 202 ? -43.315 -22.019 -12.637 1.00 30.14 202 ARG A N 1
ATOM 1548 C CA . ARG A 1 202 ? -43.419 -20.706 -11.981 1.00 30.14 202 ARG A CA 1
ATOM 1549 C C . ARG A 1 202 ? -42.131 -19.912 -12.199 1.00 30.14 202 ARG A C 1
ATOM 1551 O O . ARG A 1 202 ? -41.083 -20.302 -11.706 1.00 30.14 202 ARG A O 1
ATOM 1558 N N . LEU A 1 203 ? -42.260 -18.774 -12.872 1.00 33.81 203 LEU A N 1
ATOM 1559 C CA . LEU A 1 203 ? -41.292 -17.676 -12.869 1.00 33.81 203 LEU A CA 1
ATOM 1560 C C . LEU A 1 203 ? -41.878 -16.515 -12.053 1.00 33.81 203 LEU A C 1
ATOM 1562 O O . LEU A 1 203 ? -43.102 -16.406 -11.918 1.00 33.81 203 LEU A O 1
ATOM 1566 N N . ARG A 1 204 ? -41.027 -15.619 -11.547 1.00 29.84 204 ARG A N 1
ATOM 1567 C CA . ARG A 1 204 ? -41.441 -14.287 -11.084 1.00 29.84 204 ARG A CA 1
ATOM 1568 C C . ARG A 1 204 ? -40.472 -13.227 -11.598 1.00 29.84 204 ARG A C 1
ATOM 1570 O O . ARG A 1 204 ? -39.279 -13.474 -11.700 1.00 29.84 204 ARG A O 1
ATOM 1577 N N . HIS A 1 205 ? -41.035 -12.076 -11.948 1.00 31.47 205 HIS A N 1
ATOM 1578 C CA . HIS A 1 205 ? -40.376 -10.981 -12.655 1.00 31.47 205 HIS A CA 1
ATOM 1579 C C . HIS A 1 205 ? -40.211 -9.746 -11.760 1.00 31.47 205 HIS A C 1
ATOM 1581 O O . HIS A 1 205 ? -41.059 -9.473 -10.909 1.00 31.47 205 HIS A O 1
ATOM 1587 N N . VAL A 1 206 ? -39.172 -8.961 -12.048 1.00 39.59 206 VAL A N 1
ATOM 1588 C CA . VAL A 1 206 ? -39.086 -7.520 -11.744 1.00 39.59 206 VAL A CA 1
ATOM 1589 C C . VAL A 1 206 ? -40.046 -6.758 -12.679 1.00 39.59 206 VAL A C 1
ATOM 1591 O O . VAL A 1 206 ? -40.283 -7.227 -13.795 1.00 39.59 206 VAL A O 1
ATOM 1594 N N . PRO A 1 207 ? -40.596 -5.595 -12.284 1.00 40.06 207 PRO A N 1
ATOM 1595 C CA . PRO A 1 207 ? -40.372 -4.423 -13.145 1.00 40.06 207 PRO A CA 1
ATOM 1596 C C . PRO A 1 207 ? -40.254 -3.067 -12.415 1.00 40.06 207 PRO A C 1
ATOM 1598 O O . PRO A 1 207 ? -40.685 -2.896 -11.276 1.00 40.06 207 PRO A O 1
ATOM 1601 N N . ALA A 1 208 ? -39.724 -2.085 -13.150 1.00 26.45 208 ALA A N 1
ATOM 1602 C CA . ALA A 1 208 ? -39.671 -0.654 -12.825 1.00 26.45 208 ALA A CA 1
ATOM 1603 C C . ALA A 1 208 ? -40.652 0.156 -13.743 1.00 26.45 208 ALA A C 1
ATOM 1605 O O . ALA A 1 208 ? -41.321 -0.458 -14.578 1.00 26.45 208 ALA A O 1
ATOM 1606 N N . PRO A 1 209 ? -40.840 1.487 -13.575 1.00 58.47 209 PRO A N 1
ATOM 1607 C CA . PRO A 1 209 ? -42.115 2.159 -13.902 1.00 58.47 209 PRO A CA 1
ATOM 1608 C C . PRO A 1 209 ? -42.180 2.966 -15.221 1.00 58.47 209 PRO A C 1
ATOM 1610 O O . PRO A 1 209 ? -41.166 3.325 -15.810 1.00 58.47 209 PRO A O 1
ATOM 1613 N N . ALA A 1 210 ? -43.404 3.362 -15.617 1.00 31.58 210 ALA A N 1
ATOM 1614 C CA . ALA A 1 210 ? -43.691 4.320 -16.701 1.00 31.58 210 ALA A CA 1
ATOM 1615 C C . ALA A 1 210 ? -44.914 5.232 -16.395 1.00 31.58 210 ALA A C 1
ATOM 1617 O O . ALA A 1 210 ? -45.625 5.029 -15.410 1.00 31.58 210 ALA A O 1
ATOM 1618 N N . ARG A 1 211 ? -45.136 6.282 -17.208 1.00 32.62 211 ARG A N 1
ATOM 1619 C CA . ARG A 1 211 ? -46.009 7.447 -16.907 1.00 32.62 211 ARG A CA 1
ATOM 1620 C C . ARG A 1 211 ? -47.456 7.386 -17.449 1.00 32.62 211 ARG A C 1
ATOM 1622 O O . ARG A 1 211 ? -47.681 6.990 -18.581 1.00 32.62 211 ARG A O 1
ATOM 1629 N N . GLN A 1 212 ? -48.366 7.981 -16.662 1.00 35.62 212 GLN A N 1
ATOM 1630 C CA . GLN A 1 212 ? -49.508 8.858 -17.028 1.00 35.62 212 GLN A CA 1
ATOM 1631 C C . GLN A 1 212 ? -50.449 8.525 -18.213 1.00 35.62 212 GLN A C 1
ATOM 1633 O O . GLN A 1 212 ? -50.052 8.576 -19.374 1.00 35.62 212 GLN A O 1
ATOM 1638 N N . ARG A 1 213 ? -51.767 8.561 -17.937 1.00 31.39 213 ARG A N 1
ATOM 1639 C CA . ARG A 1 213 ? -52.746 9.337 -18.738 1.00 31.39 213 ARG A CA 1
ATOM 1640 C C . ARG A 1 213 ? -53.980 9.752 -17.913 1.00 31.39 213 ARG A C 1
ATOM 1642 O O . ARG A 1 213 ? -54.298 9.127 -16.907 1.00 31.39 213 ARG A O 1
ATOM 1649 N N . ARG A 1 214 ? -54.643 10.838 -18.333 1.00 32.25 214 ARG A N 1
ATOM 1650 C CA . ARG A 1 214 ? -55.969 11.309 -17.855 1.00 32.25 214 ARG A CA 1
ATOM 1651 C C . ARG A 1 214 ? -57.066 10.559 -18.648 1.00 32.25 214 ARG A C 1
ATOM 1653 O O . ARG A 1 214 ? -56.777 10.157 -19.769 1.00 32.25 214 ARG A O 1
ATOM 1660 N N . GLY A 1 215 ? -58.313 10.368 -18.205 1.00 29.61 215 GLY A N 1
ATOM 1661 C CA . GLY A 1 215 ? -59.000 10.756 -16.959 1.00 29.61 215 GLY A CA 1
ATOM 1662 C C . GLY A 1 215 ? -60.432 11.260 -17.244 1.00 29.61 215 GLY A C 1
ATOM 1663 O O . GLY A 1 215 ? -60.609 11.982 -18.220 1.00 29.61 215 GLY A O 1
ATOM 1664 N N . HIS A 1 216 ? -61.429 10.910 -16.416 1.00 33.12 216 HIS A N 1
ATOM 1665 C CA . HIS A 1 216 ? -62.801 11.474 -16.403 1.00 33.12 216 HIS A CA 1
ATOM 1666 C C . HIS A 1 216 ? -63.471 11.271 -15.019 1.00 33.12 216 HIS A C 1
ATOM 1668 O O . HIS A 1 216 ? -62.902 10.604 -14.156 1.00 33.12 216 HIS A O 1
ATOM 1674 N N . ALA A 1 217 ? -64.634 11.891 -14.783 1.00 35.72 217 ALA A N 1
ATOM 1675 C CA . ALA A 1 217 ? -65.298 12.045 -13.474 1.00 35.72 217 ALA A CA 1
ATOM 1676 C C . ALA A 1 217 ? -66.845 12.024 -13.629 1.00 35.72 217 ALA A C 1
ATOM 1678 O O . ALA A 1 217 ? -67.305 11.910 -14.763 1.00 35.72 217 ALA A O 1
ATOM 1679 N N . PRO A 1 218 ? -67.664 12.279 -12.583 1.00 58.22 218 PRO A N 1
ATOM 1680 C CA . PRO A 1 218 ? -67.659 11.734 -11.215 1.00 58.22 218 PRO A CA 1
ATOM 1681 C C . PRO A 1 218 ? -69.009 11.071 -10.817 1.00 58.22 218 PRO A C 1
ATOM 1683 O O . PRO A 1 218 ? -70.050 11.356 -11.398 1.00 58.22 218 PRO A O 1
ATOM 1686 N N . GLY A 1 219 ? -69.016 10.268 -9.741 1.00 33.16 219 GLY A N 1
ATOM 1687 C CA . GLY A 1 219 ? -70.238 9.795 -9.055 1.00 33.16 219 GLY A CA 1
ATOM 1688 C C . GLY A 1 219 ? -70.422 10.421 -7.654 1.00 33.16 219 GLY A C 1
ATOM 1689 O O . GLY A 1 219 ? -69.433 10.880 -7.072 1.00 33.16 219 GLY A O 1
ATOM 1690 N N . PRO A 1 220 ? -71.654 10.479 -7.101 1.00 46.69 220 PRO A N 1
ATOM 1691 C CA . PRO A 1 220 ? -71.955 11.171 -5.840 1.00 46.69 220 PRO A CA 1
ATOM 1692 C C . PRO A 1 220 ? -71.450 10.449 -4.572 1.00 46.69 220 PRO A C 1
ATOM 1694 O O . PRO A 1 220 ? -70.956 9.324 -4.604 1.00 46.69 220 PRO A O 1
ATOM 1697 N N . ARG A 1 221 ? -71.513 11.151 -3.432 1.00 50.34 221 ARG A N 1
ATOM 1698 C CA . ARG A 1 221 ? -70.733 10.851 -2.216 1.00 50.34 221 ARG A CA 1
ATOM 1699 C C . ARG A 1 221 ? -71.433 9.894 -1.239 1.00 50.34 221 ARG A C 1
ATOM 1701 O O . ARG A 1 221 ? -72.428 10.268 -0.630 1.00 50.34 221 ARG A O 1
ATOM 1708 N N . GLY A 1 222 ? -70.807 8.745 -0.975 1.00 37.78 222 GLY A N 1
ATOM 1709 C CA . GLY A 1 222 ? -70.891 8.037 0.314 1.00 37.78 222 GLY A CA 1
ATOM 1710 C C . GLY A 1 222 ? -69.774 8.487 1.279 1.00 37.78 222 GLY A C 1
ATOM 1711 O O . GLY A 1 222 ? -68.827 9.152 0.843 1.00 37.78 222 GLY A O 1
ATOM 1712 N N . PRO A 1 223 ? -69.847 8.174 2.588 1.00 41.38 223 PRO A N 1
ATOM 1713 C CA . PRO A 1 223 ? -68.962 8.767 3.592 1.00 41.38 223 PRO A CA 1
ATOM 1714 C C . PRO A 1 223 ? -67.493 8.342 3.441 1.00 41.38 223 PRO A C 1
ATOM 1716 O O . PRO A 1 223 ? -67.154 7.158 3.440 1.00 41.38 223 PRO A O 1
ATOM 1719 N N . ARG A 1 224 ? -66.590 9.332 3.399 1.00 41.91 224 ARG A N 1
ATOM 1720 C CA . ARG A 1 224 ? -65.137 9.117 3.473 1.00 41.91 224 ARG A CA 1
ATOM 1721 C C . ARG A 1 224 ? -64.748 8.554 4.846 1.00 41.91 224 ARG A C 1
ATOM 1723 O O . ARG A 1 224 ? -64.490 9.318 5.773 1.00 41.91 224 ARG A O 1
ATOM 1730 N N . LYS A 1 225 ? -64.573 7.234 4.951 1.00 46.34 225 LYS A N 1
ATOM 1731 C CA . LYS A 1 225 ? -63.621 6.675 5.923 1.00 46.34 225 LYS A CA 1
ATOM 1732 C C . LYS A 1 225 ? -62.214 7.057 5.459 1.00 46.34 225 LYS A C 1
ATOM 1734 O O . LYS A 1 225 ? -61.705 6.499 4.490 1.00 46.34 225 LYS A O 1
ATOM 1739 N N . GLY A 1 226 ? -61.624 8.068 6.095 1.00 41.28 226 GLY A N 1
ATOM 1740 C CA . GLY A 1 226 ? -60.226 8.432 5.859 1.00 41.28 226 GLY A CA 1
ATOM 1741 C C . GLY A 1 226 ? -59.272 7.319 6.319 1.00 41.28 226 GLY A C 1
ATOM 1742 O O . GLY A 1 226 ? -59.643 6.528 7.190 1.00 41.28 226 GLY A O 1
ATOM 1743 N N . PRO A 1 227 ? -58.046 7.239 5.768 1.00 49.28 227 PRO A N 1
ATOM 1744 C CA . PRO A 1 227 ? -57.023 6.339 6.294 1.00 49.28 227 PRO A CA 1
ATOM 1745 C C . PRO A 1 227 ? -56.669 6.716 7.749 1.00 49.28 227 PRO A C 1
ATOM 1747 O O . PRO A 1 227 ? -56.823 7.881 8.126 1.00 49.28 227 PRO A O 1
ATOM 1750 N N . PRO A 1 228 ? -56.186 5.770 8.579 1.00 45.81 228 PRO A N 1
ATOM 1751 C CA . PRO A 1 228 ? -55.996 5.972 10.018 1.00 45.81 228 PRO A CA 1
ATOM 1752 C C . PRO A 1 228 ? -54.782 6.861 10.354 1.00 45.81 228 PRO A C 1
ATOM 1754 O O . PRO A 1 228 ? -53.740 6.404 10.829 1.00 45.81 228 PRO A O 1
ATOM 1757 N N . VAL A 1 229 ? -54.923 8.171 10.150 1.00 51.62 229 VAL A N 1
ATOM 1758 C CA . VAL A 1 229 ? -53.946 9.187 10.568 1.00 51.62 229 VAL A CA 1
ATOM 1759 C C . VAL A 1 229 ? -54.065 9.420 12.079 1.00 51.62 229 VAL A C 1
ATOM 1761 O O . VAL A 1 229 ? -54.697 10.375 12.522 1.00 51.62 229 VAL A O 1
ATOM 1764 N N . LYS A 1 230 ? -53.476 8.527 12.887 1.00 49.47 230 LYS A N 1
ATOM 1765 C CA . LYS A 1 230 ? -53.359 8.738 14.347 1.00 49.47 230 LYS A CA 1
ATOM 1766 C C . LYS A 1 230 ? -52.030 8.295 14.977 1.00 49.47 230 LYS A C 1
ATOM 1768 O O . LYS A 1 230 ? -51.617 8.883 15.969 1.00 49.47 230 LYS A O 1
ATOM 1773 N N . ASN A 1 231 ? -51.304 7.338 14.387 1.00 49.91 231 ASN A N 1
ATOM 1774 C CA . ASN A 1 231 ? -50.108 6.774 15.038 1.00 49.91 231 ASN A CA 1
ATOM 1775 C C . ASN A 1 231 ? -48.818 7.613 14.902 1.00 49.91 231 ASN A C 1
ATOM 1777 O O . ASN A 1 231 ? -47.911 7.475 15.716 1.00 49.91 231 ASN A O 1
ATOM 1781 N N . ARG A 1 232 ? -48.711 8.497 13.894 1.00 53.69 232 ARG A N 1
ATOM 1782 C CA . ARG A 1 232 ? -47.457 9.233 13.615 1.00 53.69 232 ARG A CA 1
ATOM 1783 C C . ARG A 1 232 ? -47.194 10.412 14.565 1.00 53.69 232 ARG A C 1
ATOM 1785 O O . ARG A 1 232 ? -46.040 10.775 14.741 1.00 53.69 232 ARG A O 1
ATOM 1792 N N . GLN A 1 233 ? -48.231 10.969 15.197 1.00 55.44 233 GLN A N 1
ATOM 1793 C CA . GLN A 1 233 ? -48.088 12.053 16.182 1.00 55.44 233 GLN A CA 1
ATOM 1794 C C . GLN A 1 233 ? -47.701 11.533 17.574 1.00 55.44 233 GLN A C 1
ATOM 1796 O O . GLN A 1 233 ? -46.866 12.141 18.234 1.00 55.44 233 GLN A O 1
ATOM 1801 N N . ILE A 1 234 ? -48.233 10.381 18.003 1.00 58.75 234 ILE A N 1
ATOM 1802 C CA . ILE A 1 234 ? -47.922 9.782 19.318 1.00 58.75 234 ILE A CA 1
ATOM 1803 C C . ILE A 1 234 ? -46.406 9.542 19.457 1.00 58.75 234 ILE A C 1
ATOM 1805 O O . ILE A 1 234 ? -45.806 9.894 20.470 1.00 58.75 234 ILE A O 1
ATOM 1809 N N . SER A 1 235 ? -45.767 9.059 18.386 1.00 59.47 235 SER A N 1
ATOM 1810 C CA . SER A 1 235 ? -44.311 8.866 18.313 1.00 59.47 235 SER A CA 1
ATOM 1811 C C . SER A 1 235 ? -43.481 10.146 18.494 1.00 59.47 235 SER A C 1
ATOM 1813 O O . SER A 1 235 ? -42.310 10.038 18.845 1.00 59.47 235 SER A O 1
ATOM 1815 N N . GLN A 1 236 ? -44.035 11.338 18.241 1.00 70.25 236 GLN A N 1
ATOM 1816 C CA . GLN A 1 236 ? -43.309 12.610 18.378 1.00 70.25 236 GLN A CA 1
ATOM 1817 C C . GLN A 1 236 ? -43.327 13.134 19.820 1.00 70.25 236 GLN A C 1
ATOM 1819 O O . GLN A 1 236 ? -42.374 13.778 20.248 1.00 70.25 236 GLN A O 1
ATOM 1824 N N . PHE A 1 237 ? -44.376 12.823 20.588 1.00 80.06 237 PHE A N 1
ATOM 1825 C CA . PHE A 1 237 ? -44.484 13.216 21.997 1.00 80.06 237 PHE A CA 1
ATOM 1826 C C . PHE A 1 237 ? -43.816 12.228 22.963 1.00 80.06 237 PHE A C 1
ATOM 1828 O O . PHE A 1 237 ? -43.522 12.606 24.094 1.00 80.06 237 PHE A O 1
ATOM 1835 N N . PHE A 1 238 ? -43.534 10.993 22.533 1.00 80.81 238 PHE A N 1
ATOM 1836 C CA . PHE A 1 238 ? -42.993 9.941 23.402 1.00 80.81 238 PHE A CA 1
ATOM 1837 C C . PHE A 1 238 ? -41.670 10.327 24.088 1.00 80.81 238 PHE A C 1
ATOM 1839 O O . PHE A 1 238 ? -41.552 10.175 25.300 1.00 80.81 238 PHE A O 1
ATOM 1846 N N . ALA A 1 239 ? -40.695 10.876 23.352 1.00 76.31 239 ALA A N 1
ATOM 1847 C CA . ALA A 1 239 ? -39.404 11.258 23.935 1.00 76.31 239 ALA A CA 1
ATOM 1848 C C . ALA A 1 239 ? -39.501 12.460 24.909 1.00 76.31 239 ALA A C 1
ATOM 1850 O O . ALA A 1 239 ? -39.005 12.330 26.029 1.00 76.31 239 ALA A O 1
ATOM 1851 N N . PRO A 1 240 ? -40.187 13.580 24.581 1.00 83.94 240 PRO A N 1
ATOM 1852 C CA . PRO A 1 240 ? -40.453 14.647 25.553 1.00 83.94 240 PRO A CA 1
ATOM 1853 C C . PRO A 1 240 ? -41.195 14.174 26.811 1.00 83.94 240 PRO A C 1
ATOM 1855 O O . PRO A 1 240 ? -40.800 14.532 27.918 1.00 83.94 240 PRO A O 1
ATOM 1858 N N . ILE A 1 241 ? -42.232 13.338 26.661 1.00 86.94 241 ILE A N 1
ATOM 1859 C CA . ILE A 1 241 ? -42.978 12.772 27.798 1.00 86.94 241 ILE A CA 1
ATOM 1860 C C . ILE A 1 241 ? -42.069 11.873 28.645 1.00 86.94 241 ILE A C 1
ATOM 1862 O O . ILE A 1 241 ? -42.117 11.958 29.868 1.00 86.94 241 ILE A O 1
ATOM 1866 N N . GLY A 1 242 ? -41.203 11.069 28.021 1.00 84.50 242 GLY A N 1
ATOM 1867 C CA . GLY A 1 242 ? -40.209 10.253 28.720 1.00 84.50 242 GLY A CA 1
ATOM 1868 C C . GLY A 1 242 ? -39.250 11.089 29.571 1.00 84.50 242 GLY A C 1
ATOM 1869 O O . GLY A 1 242 ? -39.074 10.796 30.749 1.00 84.50 242 GLY A O 1
ATOM 1870 N N . VAL A 1 243 ? -38.689 12.173 29.021 1.00 84.69 243 VAL A N 1
ATOM 1871 C CA . VAL A 1 243 ? -37.774 13.065 29.761 1.00 84.69 243 VAL A CA 1
ATOM 1872 C C . VAL A 1 243 ? -38.479 13.774 30.924 1.00 84.69 243 VAL A C 1
ATOM 1874 O O . VAL A 1 243 ? -37.933 13.821 32.024 1.00 84.69 243 VAL A O 1
ATOM 1877 N N . VAL A 1 244 ? -39.709 14.263 30.730 1.00 87.88 244 VAL A N 1
ATOM 1878 C CA . VAL A 1 244 ? -40.515 14.832 31.830 1.00 87.88 244 VAL A CA 1
ATOM 1879 C C . VAL A 1 244 ? -40.849 13.764 32.880 1.00 87.88 244 VAL A C 1
ATOM 1881 O O . VAL A 1 244 ? -40.792 14.043 34.075 1.00 87.88 244 VAL A O 1
ATOM 1884 N N . GLY A 1 245 ? -41.125 12.529 32.452 1.00 87.81 245 GLY A N 1
ATOM 1885 C CA . GLY A 1 245 ? -41.330 11.379 33.331 1.00 87.81 245 GLY A CA 1
ATOM 1886 C C . GLY A 1 245 ? -40.116 11.085 34.213 1.00 87.81 245 GLY A C 1
ATOM 1887 O O . GLY A 1 245 ? -40.284 10.926 35.416 1.00 87.81 245 GLY A O 1
ATOM 1888 N N . ILE A 1 246 ? -38.900 11.101 33.652 1.00 87.44 246 ILE A N 1
ATOM 1889 C CA . ILE A 1 246 ? -37.641 10.926 34.402 1.00 87.44 246 ILE A CA 1
ATOM 1890 C C . ILE A 1 246 ? -37.498 11.991 35.500 1.00 87.44 246 ILE A C 1
ATOM 1892 O O . ILE A 1 246 ? -37.193 11.655 36.642 1.00 87.44 246 ILE A O 1
ATOM 1896 N N . VAL A 1 247 ? -37.768 13.263 35.185 1.00 85.81 247 VAL A N 1
ATOM 1897 C CA . VAL A 1 247 ? -37.741 14.352 36.181 1.00 85.81 247 VAL A CA 1
ATOM 1898 C C . VAL A 1 247 ? -38.806 14.138 37.265 1.00 85.81 247 VAL A C 1
ATOM 1900 O O . VAL A 1 247 ? -38.556 14.421 38.435 1.00 85.81 247 VAL A O 1
ATOM 1903 N N . LEU A 1 248 ? -39.968 13.583 36.911 1.00 87.50 248 LEU A N 1
ATOM 1904 C CA . LEU A 1 248 ? -41.025 13.265 37.870 1.00 87.50 248 LEU A CA 1
ATOM 1905 C C . LEU A 1 248 ? -40.624 12.141 38.846 1.00 87.50 248 LEU A C 1
ATOM 1907 O O . LEU A 1 248 ? -41.014 12.224 40.010 1.00 87.50 248 LEU A O 1
ATOM 1911 N N . LEU A 1 249 ? -39.804 11.158 38.430 1.00 86.81 249 LEU A N 1
ATOM 1912 C CA . LEU A 1 249 ? -39.284 10.092 39.316 1.00 86.81 249 LEU A CA 1
ATOM 1913 C C . LEU A 1 249 ? -38.461 10.654 40.490 1.00 86.81 249 LEU A C 1
ATOM 1915 O O . LEU A 1 249 ? -38.477 10.096 41.583 1.00 86.81 249 LEU A O 1
ATOM 1919 N N . LEU A 1 250 ? -37.761 11.776 40.281 1.00 84.50 250 LEU A N 1
ATOM 1920 C CA . LEU A 1 250 ? -36.969 12.436 41.326 1.00 84.50 250 LEU A CA 1
ATOM 1921 C C . LEU A 1 250 ? -37.852 13.084 42.405 1.00 84.50 250 LEU A C 1
ATOM 1923 O O . LEU A 1 250 ? -37.434 13.220 43.555 1.00 84.50 250 LEU A O 1
ATOM 1927 N N . VAL A 1 251 ? -39.075 13.491 42.056 1.00 84.62 251 VAL A N 1
ATOM 1928 C CA . VAL A 1 251 ? -39.978 14.232 42.952 1.00 84.62 251 VAL A CA 1
ATOM 1929 C C . VAL A 1 251 ? -41.015 13.305 43.584 1.00 84.62 251 VAL A C 1
ATOM 1931 O O . VAL A 1 251 ? -41.175 13.306 44.805 1.00 84.62 251 VAL A O 1
ATOM 1934 N N . VAL A 1 252 ? -41.699 12.488 42.785 1.00 87.00 252 VAL A N 1
ATOM 1935 C CA . VAL A 1 252 ? -42.847 11.674 43.212 1.00 87.00 252 VAL A CA 1
ATOM 1936 C C . VAL A 1 252 ? -42.380 10.310 43.742 1.00 87.00 252 VAL A C 1
ATOM 1938 O O . VAL A 1 252 ? -41.636 9.622 43.048 1.00 87.00 252 VAL A O 1
ATOM 1941 N N . PRO A 1 253 ? -42.804 9.875 44.947 1.00 84.88 253 PRO A N 1
ATOM 1942 C CA . PRO A 1 253 ? -42.494 8.534 45.436 1.00 84.88 253 PRO A CA 1
ATOM 1943 C C . PRO A 1 253 ? -43.177 7.465 44.570 1.00 84.88 253 PRO A C 1
ATOM 1945 O O . PRO A 1 253 ? -44.382 7.532 44.323 1.00 84.88 253 PRO A O 1
ATOM 1948 N N . LEU A 1 254 ? -42.410 6.467 44.130 1.00 87.75 254 LEU A N 1
ATOM 1949 C CA . LEU A 1 254 ? -42.911 5.343 43.336 1.00 87.75 254 LEU A CA 1
ATOM 1950 C C . LEU A 1 254 ? -43.351 4.181 44.243 1.00 87.75 254 LEU A C 1
ATOM 1952 O O . LEU A 1 254 ? -42.723 3.952 45.277 1.00 87.75 254 LEU A O 1
ATOM 1956 N N . PRO A 1 255 ? -44.375 3.398 43.861 1.00 90.56 255 PRO A N 1
ATOM 1957 C CA . PRO A 1 255 ? -44.632 2.103 44.479 1.00 90.56 255 PRO A CA 1
ATOM 1958 C C . PRO A 1 255 ? -43.600 1.071 43.992 1.00 90.56 255 PRO A C 1
ATOM 1960 O O . PRO A 1 255 ? -43.304 1.008 42.797 1.00 90.56 255 PRO A O 1
ATOM 1963 N N . ALA A 1 256 ? -43.106 0.222 44.897 1.00 90.56 256 ALA A N 1
ATOM 1964 C CA . ALA A 1 256 ? -42.089 -0.801 44.620 1.00 90.56 256 ALA A CA 1
ATOM 1965 C C . ALA A 1 256 ? -42.300 -1.629 43.323 1.00 90.56 256 ALA A C 1
ATOM 1967 O O . ALA A 1 256 ? -41.378 -1.663 42.509 1.00 90.56 256 ALA A O 1
ATOM 1968 N N . PRO A 1 257 ? -43.489 -2.201 43.016 1.00 92.06 257 PRO A N 1
ATOM 1969 C CA . PRO A 1 257 ? -43.672 -2.970 41.777 1.00 92.06 257 PRO A CA 1
ATOM 1970 C C . PRO A 1 257 ? -43.560 -2.134 40.488 1.00 92.06 257 PRO A C 1
ATOM 1972 O O . PRO A 1 257 ? -43.297 -2.688 39.423 1.00 92.06 257 PRO A O 1
ATOM 1975 N N . LEU A 1 258 ? -43.737 -0.806 40.546 1.00 92.25 258 LEU A N 1
ATOM 1976 C CA . LEU A 1 258 ? -43.466 0.065 39.396 1.00 92.25 258 LEU A CA 1
ATOM 1977 C C . LEU A 1 258 ? -41.961 0.321 39.239 1.00 92.25 258 LEU A C 1
ATOM 1979 O O . LEU A 1 258 ? -41.478 0.378 38.110 1.00 92.25 258 LEU A O 1
ATOM 1983 N N . LEU A 1 259 ? -41.220 0.431 40.347 1.00 92.12 259 LEU A N 1
ATOM 1984 C CA . LEU A 1 259 ? -39.759 0.508 40.323 1.00 92.12 259 LEU A CA 1
ATOM 1985 C C . LEU A 1 259 ? -39.159 -0.777 39.723 1.00 92.12 259 LEU A C 1
ATOM 1987 O O . LEU A 1 259 ? -38.370 -0.675 38.786 1.00 92.12 259 LEU A O 1
ATOM 1991 N N . ASP A 1 260 ? -39.611 -1.960 40.156 1.00 94.06 260 ASP A N 1
ATOM 1992 C CA . ASP A 1 260 ? -39.207 -3.263 39.595 1.00 94.06 260 ASP A CA 1
ATOM 1993 C C . ASP A 1 260 ? -39.414 -3.333 38.065 1.00 94.06 260 ASP A C 1
ATOM 1995 O O . ASP A 1 260 ? -38.520 -3.741 37.318 1.00 94.06 260 ASP A O 1
ATOM 1999 N N . VAL A 1 261 ? -40.571 -2.875 37.567 1.00 94.44 261 VAL A N 1
ATOM 2000 C CA . VAL A 1 261 ? -40.873 -2.830 36.122 1.00 94.44 261 VAL A CA 1
ATOM 2001 C C . VAL A 1 261 ? -39.971 -1.841 35.376 1.00 94.44 261 VAL A C 1
ATOM 2003 O O . VAL A 1 261 ? -39.466 -2.163 34.298 1.00 94.44 261 VAL A O 1
ATOM 2006 N N . LEU A 1 262 ? -39.735 -0.647 35.924 1.00 93.25 262 LEU A N 1
ATOM 2007 C CA . LEU A 1 262 ? -38.866 0.355 35.296 1.00 93.25 262 LEU A CA 1
ATOM 2008 C C . LEU A 1 262 ? -37.390 -0.084 35.286 1.00 93.25 262 LEU A C 1
ATOM 2010 O O . LEU A 1 262 ? -36.692 0.149 34.297 1.00 93.25 262 LEU A O 1
ATOM 2014 N N . ILE A 1 263 ? -36.939 -0.789 36.326 1.00 93.38 263 ILE A N 1
ATOM 2015 C CA . ILE A 1 263 ? -35.638 -1.467 36.390 1.00 93.38 263 ILE A CA 1
ATOM 2016 C C . ILE A 1 263 ? -35.522 -2.529 35.290 1.00 93.38 263 ILE A C 1
ATOM 2018 O O . ILE A 1 263 ? -34.556 -2.518 34.522 1.00 93.38 263 ILE A O 1
ATOM 2022 N N . ALA A 1 264 ? -36.514 -3.416 35.162 1.00 93.06 264 ALA A N 1
ATOM 2023 C CA . ALA A 1 264 ? -36.513 -4.458 34.136 1.00 93.06 264 ALA A CA 1
ATOM 2024 C C . ALA A 1 264 ? -36.472 -3.859 32.717 1.00 93.06 264 ALA A C 1
ATOM 2026 O O . ALA A 1 264 ? -35.756 -4.363 31.845 1.00 93.06 264 ALA A O 1
ATOM 2027 N N . ILE A 1 265 ? -37.167 -2.738 32.493 1.00 93.94 265 ILE A N 1
ATOM 2028 C CA . ILE A 1 265 ? -37.091 -1.958 31.250 1.00 93.94 265 ILE A CA 1
ATOM 2029 C C . ILE A 1 265 ? -35.681 -1.380 31.045 1.00 93.94 265 ILE A C 1
ATOM 2031 O O . ILE A 1 265 ? -35.139 -1.522 29.953 1.00 93.94 265 ILE A O 1
ATOM 2035 N N . ASN A 1 266 ? -35.053 -0.784 32.065 1.00 93.38 266 ASN A N 1
ATOM 2036 C CA . ASN A 1 266 ? -33.698 -0.216 31.979 1.00 93.38 266 ASN A CA 1
ATOM 2037 C C . ASN A 1 266 ? -32.646 -1.270 31.575 1.00 93.38 266 ASN A C 1
ATOM 2039 O O . ASN A 1 266 ? -31.846 -1.048 30.660 1.00 93.38 266 ASN A O 1
ATOM 2043 N N . ILE A 1 267 ? -32.693 -2.452 32.200 1.00 94.25 267 ILE A N 1
ATOM 2044 C CA . ILE A 1 267 ? -31.826 -3.592 31.862 1.00 94.25 267 ILE A CA 1
ATOM 2045 C C . ILE A 1 267 ? -32.101 -4.060 30.424 1.00 94.25 267 ILE A C 1
ATOM 2047 O O . ILE A 1 267 ? -31.170 -4.164 29.624 1.00 94.25 267 ILE A O 1
ATOM 2051 N N . THR A 1 268 ? -33.371 -4.265 30.059 1.00 94.12 268 THR A N 1
ATOM 2052 C CA . THR A 1 268 ? -33.766 -4.735 28.717 1.00 94.12 268 THR A CA 1
ATOM 2053 C C . THR A 1 268 ? -33.350 -3.756 27.615 1.00 94.12 268 THR A C 1
ATOM 2055 O O . THR A 1 268 ? -32.818 -4.177 26.589 1.00 94.12 268 THR A O 1
ATOM 2058 N N . VAL A 1 269 ? -33.529 -2.448 27.829 1.00 93.69 269 VAL A N 1
ATOM 2059 C CA . VAL A 1 269 ? -33.082 -1.394 26.904 1.00 93.69 269 VAL A CA 1
ATOM 2060 C C . VAL A 1 269 ? -31.560 -1.391 26.782 1.00 93.69 269 VAL A C 1
ATOM 2062 O O . VAL A 1 269 ? -31.051 -1.317 25.668 1.00 93.69 269 VAL A O 1
ATOM 2065 N N . SER A 1 270 ? -30.824 -1.543 27.884 1.00 94.50 270 SER A N 1
ATOM 2066 C CA . SER A 1 270 ? -29.354 -1.567 27.856 1.00 94.50 270 SER A CA 1
ATOM 2067 C C . SER A 1 270 ? -28.802 -2.788 27.102 1.00 94.50 270 SER A C 1
ATOM 2069 O O . SER A 1 270 ? -27.856 -2.656 26.325 1.00 94.50 270 SER A O 1
ATOM 2071 N N . VAL A 1 271 ? -29.429 -3.963 27.251 1.00 94.56 271 VAL A N 1
ATOM 2072 C CA . VAL A 1 271 ? -29.108 -5.167 26.457 1.00 94.56 271 VAL A CA 1
ATOM 2073 C C . VAL A 1 271 ? -29.458 -4.963 24.979 1.00 94.56 271 VAL A C 1
ATOM 2075 O O . VAL A 1 271 ? -28.635 -5.252 24.112 1.00 94.56 271 VAL A O 1
ATOM 2078 N N . LEU A 1 272 ? -30.645 -4.425 24.674 1.00 93.62 272 LEU A N 1
ATOM 2079 C CA . LEU A 1 272 ? -31.080 -4.137 23.303 1.00 93.62 272 LEU A CA 1
ATOM 2080 C C . LEU A 1 272 ? -30.136 -3.151 22.601 1.00 93.62 272 LEU A C 1
ATOM 2082 O O . LEU A 1 272 ? -29.799 -3.352 21.434 1.00 93.62 272 LEU A O 1
ATOM 2086 N N . VAL A 1 273 ? -29.677 -2.114 23.305 1.00 93.19 273 VAL A N 1
ATOM 2087 C CA . VAL A 1 273 ? -28.708 -1.142 22.788 1.00 93.19 273 VAL A CA 1
ATOM 2088 C C . VAL A 1 273 ? -27.360 -1.807 22.518 1.00 93.19 273 VAL A C 1
ATOM 2090 O O . VAL A 1 273 ? -26.849 -1.658 21.410 1.00 93.19 273 VAL A O 1
ATOM 2093 N N . LEU A 1 274 ? -26.817 -2.597 23.453 1.00 92.69 274 LEU A N 1
ATOM 2094 C CA . LEU A 1 274 ? -25.556 -3.313 23.228 1.00 92.69 274 LEU A CA 1
ATOM 2095 C C . LEU A 1 274 ? -25.641 -4.245 22.008 1.00 92.69 274 LEU A C 1
ATOM 2097 O O . LEU A 1 274 ? -24.785 -4.172 21.126 1.00 92.69 274 LEU A O 1
ATOM 2101 N N . LEU A 1 275 ? -26.703 -5.051 21.903 1.00 91.00 275 LEU A N 1
ATOM 2102 C CA . LEU A 1 275 ? -26.928 -5.918 20.743 1.00 91.00 275 LEU A CA 1
ATOM 2103 C C . LEU A 1 275 ? -27.050 -5.106 19.445 1.00 91.00 275 LEU A C 1
ATOM 2105 O O . LEU A 1 275 ? -26.417 -5.452 18.451 1.00 91.00 275 LEU A O 1
ATOM 2109 N N . THR A 1 276 ? -27.779 -3.986 19.457 1.00 90.31 276 THR A N 1
ATOM 2110 C CA . THR A 1 276 ? -27.888 -3.087 18.293 1.00 90.31 276 THR A CA 1
ATOM 2111 C C . THR A 1 276 ? -26.510 -2.578 17.859 1.00 90.31 276 THR A C 1
ATOM 2113 O O . THR A 1 276 ? -26.171 -2.660 16.680 1.00 90.31 276 THR A O 1
ATOM 2116 N N . THR A 1 277 ? -25.663 -2.138 18.798 1.00 89.25 277 THR A N 1
ATOM 2117 C CA . THR A 1 277 ? -24.308 -1.648 18.478 1.00 89.25 277 THR A CA 1
ATOM 2118 C C . THR A 1 277 ? -23.358 -2.726 17.946 1.00 89.25 277 THR A C 1
ATOM 2120 O O . THR A 1 277 ? -22.406 -2.395 17.238 1.00 89.25 277 THR A O 1
ATOM 2123 N N . MET A 1 278 ? -23.610 -4.013 18.214 1.00 86.81 278 MET A N 1
ATOM 2124 C CA . MET A 1 278 ? -22.845 -5.117 17.615 1.00 86.81 278 MET A CA 1
ATOM 2125 C C . MET A 1 278 ? -23.200 -5.358 16.137 1.00 86.81 278 MET A C 1
ATOM 2127 O O . MET A 1 278 ? -22.316 -5.743 15.372 1.00 86.81 278 MET A O 1
ATOM 2131 N N . TYR A 1 279 ? -24.453 -5.107 15.734 1.00 85.62 279 TYR A N 1
ATOM 2132 C CA . TYR A 1 279 ? -24.950 -5.370 14.375 1.00 85.62 279 TYR A CA 1
ATOM 2133 C C . TYR A 1 279 ? -24.855 -4.184 13.397 1.00 85.62 279 TYR A C 1
ATOM 2135 O O . TYR A 1 279 ? -24.992 -4.398 12.193 1.00 85.62 279 TYR A O 1
ATOM 2143 N N . ILE A 1 280 ? -24.617 -2.950 13.863 1.00 87.69 280 ILE A N 1
ATOM 2144 C CA . ILE A 1 280 ? -24.382 -1.813 12.952 1.00 87.69 280 ILE A CA 1
ATOM 2145 C C . ILE A 1 280 ? -23.017 -1.891 12.263 1.00 87.69 280 ILE A C 1
ATOM 2147 O O . ILE A 1 280 ? -22.014 -2.284 12.872 1.00 87.69 280 ILE A O 1
ATOM 2151 N N . LYS A 1 281 ? -22.983 -1.459 10.997 1.00 84.44 281 LYS A N 1
ATOM 2152 C CA . LYS A 1 281 ? -21.782 -1.463 10.153 1.00 84.44 281 LYS A CA 1
ATOM 2153 C C . LYS A 1 281 ? -21.012 -0.155 10.293 1.00 84.44 281 LYS A C 1
ATOM 2155 O O . LYS A 1 281 ? -19.804 -0.160 10.515 1.00 84.44 281 LYS A O 1
ATOM 2160 N N . LYS A 1 282 ? -21.721 0.974 10.229 1.00 85.19 282 LYS A N 1
ATOM 2161 C CA . LYS A 1 282 ? -21.166 2.329 10.342 1.00 85.19 282 LYS A CA 1
ATOM 2162 C C . LYS A 1 282 ? -21.714 3.009 11.605 1.00 85.19 282 LYS A C 1
ATOM 2164 O O . LYS A 1 282 ? -22.887 2.816 11.918 1.00 85.19 282 LYS A O 1
ATOM 2169 N N . PRO A 1 283 ? -20.932 3.844 12.320 1.00 84.69 283 PRO A N 1
ATOM 2170 C CA . PRO A 1 283 ? -21.428 4.560 13.504 1.00 84.69 283 PRO A CA 1
ATOM 2171 C C . PRO A 1 283 ? -22.693 5.391 13.222 1.00 84.69 283 PRO A C 1
ATOM 2173 O O . PRO A 1 283 ? -23.629 5.408 14.021 1.00 84.69 283 PRO A O 1
ATOM 2176 N N . LEU A 1 284 ? -22.757 6.002 12.031 1.00 86.50 284 LEU A N 1
ATOM 2177 C CA . LEU A 1 284 ? -23.891 6.803 11.561 1.00 86.50 284 LEU A CA 1
ATOM 2178 C C . LEU A 1 284 ? -25.201 6.018 11.384 1.00 86.50 284 LEU A C 1
ATOM 2180 O O . LEU A 1 284 ? -26.267 6.633 11.456 1.00 86.50 284 LEU A O 1
ATOM 2184 N N . ASP A 1 285 ? -25.153 4.687 11.232 1.00 87.94 285 ASP A N 1
ATOM 2185 C CA . ASP A 1 285 ? -26.356 3.839 11.166 1.00 87.94 285 ASP A CA 1
ATOM 2186 C C . ASP A 1 285 ? -27.195 3.956 12.457 1.00 87.94 285 ASP A C 1
ATOM 2188 O O . ASP A 1 285 ? -28.405 3.726 12.441 1.00 87.94 285 ASP A O 1
ATOM 2192 N N . PHE A 1 286 ? -26.567 4.350 13.576 1.00 89.56 286 PHE A N 1
ATOM 2193 C CA . PHE A 1 286 ? -27.210 4.572 14.873 1.00 89.56 286 PHE A CA 1
ATOM 2194 C C . PHE A 1 286 ? -26.982 6.001 15.396 1.00 89.56 286 PHE A C 1
ATOM 2196 O O . PHE A 1 286 ? -26.740 6.211 16.581 1.00 89.56 286 PHE A O 1
ATOM 2203 N N . SER A 1 287 ? -27.102 7.008 14.528 1.00 88.75 287 SER A N 1
ATOM 2204 C CA . SER A 1 287 ? -26.843 8.429 14.836 1.00 88.75 287 SER A CA 1
ATOM 2205 C C . SER A 1 287 ? -27.566 9.016 16.067 1.00 88.75 287 SER A C 1
ATOM 2207 O O . SER A 1 287 ? -27.091 9.991 16.642 1.00 88.75 287 SER A O 1
ATOM 2209 N N . ILE A 1 288 ? -28.675 8.421 16.528 1.00 91.25 288 ILE A N 1
ATOM 2210 C CA . ILE A 1 288 ? -29.386 8.813 17.765 1.00 91.25 288 ILE A CA 1
ATOM 2211 C C . ILE A 1 288 ? -28.698 8.337 19.064 1.00 91.25 288 ILE A C 1
ATOM 2213 O O . ILE A 1 288 ? -29.064 8.775 20.157 1.00 91.25 288 ILE A O 1
ATOM 2217 N N . PHE A 1 289 ? -27.698 7.457 18.970 1.00 92.75 289 PHE A N 1
ATOM 2218 C CA . PHE A 1 289 ? -27.017 6.834 20.106 1.00 92.75 289 PHE A CA 1
ATOM 2219 C C . PHE A 1 289 ? -26.480 7.816 21.177 1.00 92.75 289 PHE A C 1
ATOM 2221 O O . PHE A 1 289 ? -26.743 7.545 22.349 1.00 92.75 289 PHE A O 1
ATOM 2228 N N . PRO A 1 290 ? -25.854 8.977 20.866 1.00 91.56 290 PRO A N 1
ATOM 2229 C CA . PRO A 1 290 ? -25.382 9.912 21.897 1.00 91.56 290 PRO A CA 1
ATOM 2230 C C . PRO A 1 290 ? -26.527 10.444 22.776 1.00 91.56 290 PRO A C 1
ATOM 2232 O O . PRO A 1 290 ? -26.433 10.487 24.005 1.00 91.56 290 PRO A O 1
ATOM 2235 N N . SER A 1 291 ? -27.654 10.790 22.149 1.00 90.94 291 SER A N 1
ATOM 2236 C CA . SER A 1 291 ? -28.865 11.258 22.833 1.00 90.94 291 SER A CA 1
ATOM 2237 C C . SER A 1 291 ? -29.538 10.141 23.632 1.00 90.94 291 SER A C 1
ATOM 2239 O O . SER A 1 291 ? -30.055 10.382 24.723 1.00 90.94 291 SER A O 1
ATOM 2241 N N . LEU A 1 292 ? -29.514 8.907 23.116 1.00 91.62 292 LEU A N 1
ATOM 2242 C CA . LEU A 1 292 ? -30.050 7.736 23.810 1.00 91.62 292 LEU A CA 1
ATOM 2243 C C . LEU A 1 292 ? -29.225 7.388 25.057 1.00 91.62 292 LEU A C 1
ATOM 2245 O O . LEU A 1 292 ? -29.809 7.105 26.101 1.00 91.62 292 LEU A O 1
ATOM 2249 N N . VAL A 1 293 ? -27.891 7.474 24.979 1.00 90.56 293 VAL A N 1
ATOM 2250 C CA . VAL A 1 293 ? -26.980 7.337 26.128 1.00 90.56 293 VAL A CA 1
ATOM 2251 C C . VAL A 1 293 ? -27.330 8.361 27.209 1.00 90.56 293 VAL A C 1
ATOM 2253 O O . VAL A 1 293 ? -27.496 7.976 28.366 1.00 90.56 293 VAL A O 1
ATOM 2256 N N . LEU A 1 294 ? -27.518 9.636 26.849 1.00 88.81 294 LEU A N 1
ATOM 2257 C CA . LEU A 1 294 ? -27.894 10.686 27.802 1.00 88.81 294 LEU A CA 1
ATOM 2258 C C . LEU A 1 294 ? -29.246 10.406 28.482 1.00 88.81 294 LEU A C 1
ATOM 2260 O O . LEU A 1 294 ? -29.337 10.456 29.707 1.00 88.81 294 LEU A O 1
ATOM 2264 N N . VAL A 1 295 ? -30.288 10.064 27.716 1.00 90.50 295 VAL A N 1
ATOM 2265 C CA . VAL A 1 295 ? -31.630 9.788 28.268 1.00 90.50 295 VAL A CA 1
ATOM 2266 C C . VAL A 1 295 ? -31.643 8.524 29.134 1.00 90.50 295 VAL A C 1
ATOM 2268 O O . VAL A 1 295 ? -32.237 8.540 30.209 1.00 90.50 295 VAL A O 1
ATOM 2271 N N . ALA A 1 296 ? -30.953 7.453 28.729 1.00 90.69 296 ALA A N 1
ATOM 2272 C CA . ALA A 1 296 ? -30.828 6.232 29.531 1.00 90.69 296 ALA A CA 1
ATOM 2273 C C . ALA A 1 296 ? -30.045 6.467 30.836 1.00 90.69 296 ALA A C 1
ATOM 2275 O O . ALA A 1 296 ? -30.378 5.899 31.873 1.00 90.69 296 ALA A O 1
ATOM 2276 N N . THR A 1 297 ? -29.038 7.343 30.801 1.00 90.38 297 THR A N 1
ATOM 2277 C CA . THR A 1 297 ? -28.253 7.746 31.978 1.00 90.38 297 THR A CA 1
ATOM 2278 C C . THR A 1 297 ? -29.100 8.566 32.956 1.00 90.38 297 THR A C 1
ATOM 2280 O O . THR A 1 297 ? -29.123 8.269 34.146 1.00 90.38 297 THR A O 1
ATOM 2283 N N . LEU A 1 298 ? -29.881 9.535 32.463 1.00 90.00 298 LEU A N 1
ATOM 2284 C CA . LEU A 1 298 ? -30.832 10.287 33.292 1.00 90.00 298 LEU A CA 1
ATOM 2285 C C . LEU A 1 298 ? -31.933 9.384 33.874 1.00 90.00 298 LEU A C 1
ATOM 2287 O O . LEU A 1 298 ? -32.300 9.544 35.036 1.00 90.00 298 LEU A O 1
ATOM 2291 N N . PHE A 1 299 ? -32.438 8.419 33.096 1.00 92.06 299 PHE A N 1
ATOM 2292 C CA . PHE A 1 299 ? -33.418 7.439 33.570 1.00 92.06 299 PHE A CA 1
ATOM 2293 C C . PHE A 1 299 ? -32.848 6.573 34.694 1.00 92.06 299 PHE A C 1
ATOM 2295 O O . PHE A 1 299 ? -33.497 6.449 35.729 1.00 92.06 299 PHE A O 1
ATOM 2302 N N . ARG A 1 300 ? -31.621 6.052 34.536 1.00 90.81 300 ARG A N 1
ATOM 2303 C CA . ARG A 1 300 ? -30.905 5.316 35.588 1.00 90.81 300 ARG A CA 1
ATOM 2304 C C . ARG A 1 300 ? -30.808 6.151 36.862 1.00 90.81 300 ARG A C 1
ATOM 2306 O O . ARG A 1 300 ? -31.355 5.735 37.872 1.00 90.81 300 ARG A O 1
ATOM 2313 N N . LEU A 1 301 ? -30.245 7.359 36.796 1.00 90.31 301 LEU A N 1
ATOM 2314 C CA . LEU A 1 301 ? -30.121 8.247 37.958 1.00 90.31 301 LEU A CA 1
ATOM 2315 C C . LEU A 1 301 ? -31.475 8.527 38.647 1.00 90.31 301 LEU A C 1
ATOM 2317 O O . LEU A 1 301 ? -31.547 8.558 39.875 1.00 90.31 301 LEU A O 1
ATOM 2321 N N . GLY A 1 302 ? -32.555 8.676 37.871 1.00 90.62 302 GLY A N 1
ATOM 2322 C CA . GLY A 1 302 ? -33.922 8.792 38.389 1.00 90.62 302 GLY A CA 1
ATOM 2323 C C . GLY A 1 302 ? -34.407 7.547 39.142 1.00 90.62 302 GLY A C 1
ATOM 2324 O O . GLY A 1 302 ? -35.044 7.679 40.187 1.00 90.62 302 GLY A O 1
ATOM 2325 N N . LEU A 1 303 ? -34.072 6.347 38.655 1.00 92.44 303 LEU A N 1
ATOM 2326 C CA . LEU A 1 303 ? -34.362 5.086 39.341 1.00 92.44 303 LEU A CA 1
ATOM 2327 C C . LEU A 1 303 ? -33.517 4.913 40.606 1.00 92.44 303 LEU A C 1
ATOM 2329 O O . LEU A 1 303 ? -34.095 4.567 41.629 1.00 92.44 303 LEU A O 1
ATOM 2333 N N . ASN A 1 304 ? -32.216 5.228 40.582 1.00 90.81 304 ASN A N 1
ATOM 2334 C CA . ASN A 1 304 ? -31.355 5.174 41.772 1.00 90.81 304 ASN A CA 1
ATOM 2335 C C . ASN A 1 304 ? -31.939 6.040 42.909 1.00 90.81 304 ASN A C 1
ATOM 2337 O O . ASN A 1 304 ? -32.080 5.588 44.038 1.00 90.81 304 ASN A O 1
ATOM 2341 N N . VAL A 1 305 ? -32.342 7.283 42.612 1.00 90.25 305 VAL A N 1
ATOM 2342 C CA . VAL A 1 305 ? -32.921 8.205 43.611 1.00 90.25 305 VAL A CA 1
ATOM 2343 C C . VAL A 1 305 ? -34.285 7.723 44.129 1.00 90.25 305 VAL A C 1
ATOM 2345 O O . VAL A 1 305 ? -34.600 7.911 45.308 1.00 90.25 305 VAL A O 1
ATOM 2348 N N . ALA A 1 306 ? -35.096 7.083 43.282 1.00 90.88 306 ALA A N 1
ATOM 2349 C CA . ALA A 1 306 ? -36.353 6.469 43.706 1.00 90.88 306 ALA A CA 1
ATOM 2350 C C . ALA A 1 306 ? -36.126 5.211 44.570 1.00 90.88 306 ALA A C 1
ATOM 2352 O O . ALA A 1 306 ? -36.812 5.041 45.578 1.00 90.88 306 ALA A O 1
ATOM 2353 N N . ALA A 1 307 ? -35.137 4.382 44.222 1.00 91.31 307 ALA A N 1
ATOM 2354 C CA . ALA A 1 307 ? -34.721 3.204 44.980 1.00 91.31 307 ALA A CA 1
ATOM 2355 C C . ALA A 1 307 ? -34.180 3.593 46.361 1.00 91.31 307 ALA A C 1
ATOM 2357 O O . ALA A 1 307 ? -34.708 3.115 47.361 1.00 91.31 307 ALA A O 1
ATOM 2358 N N . THR A 1 308 ? -33.249 4.551 46.448 1.00 91.12 308 THR A N 1
ATOM 2359 C CA . THR A 1 308 ? -32.778 5.150 47.712 1.00 91.12 308 THR A CA 1
ATOM 2360 C C . THR A 1 308 ? -33.931 5.574 48.619 1.00 91.12 308 THR A C 1
ATOM 2362 O O . THR A 1 308 ? -33.893 5.324 49.821 1.00 91.12 308 THR A O 1
ATOM 2365 N N . ARG A 1 309 ? -34.986 6.196 48.073 1.00 90.44 309 ARG A N 1
ATOM 2366 C CA . ARG A 1 309 ? -36.141 6.628 48.876 1.00 90.44 309 ARG A CA 1
ATOM 2367 C C . ARG A 1 309 ? -36.920 5.451 49.468 1.00 90.44 309 ARG A C 1
ATOM 2369 O O . ARG A 1 309 ? -37.376 5.561 50.600 1.00 90.44 309 ARG A O 1
ATOM 2376 N N . LEU A 1 310 ? -37.071 4.362 48.718 1.00 89.94 310 LEU A N 1
ATOM 2377 C CA . LEU A 1 310 ? -37.721 3.126 49.166 1.00 89.94 310 LEU A CA 1
ATOM 2378 C C . LEU A 1 310 ? -36.848 2.377 50.190 1.00 89.94 310 LEU A C 1
ATOM 2380 O O . LEU A 1 310 ? -37.314 2.112 51.295 1.00 89.94 310 LEU A O 1
ATOM 2384 N N . VAL A 1 311 ? -35.558 2.170 49.886 1.00 89.88 311 VAL A N 1
ATOM 2385 C CA . VAL A 1 311 ? -34.553 1.597 50.803 1.00 89.88 311 VAL A CA 1
ATOM 2386 C C . VAL A 1 311 ? -34.573 2.323 52.149 1.00 89.88 311 VAL A C 1
ATOM 2388 O O . VAL A 1 311 ? -34.789 1.695 53.180 1.00 89.88 311 VAL A O 1
ATOM 2391 N N . LEU A 1 312 ? -34.381 3.647 52.154 1.00 89.81 312 LEU A N 1
ATOM 2392 C CA . LEU A 1 312 ? -34.229 4.421 53.388 1.00 89.81 312 LEU A CA 1
ATOM 2393 C C . LEU A 1 312 ? -35.536 4.624 54.169 1.00 89.81 312 LEU A C 1
ATOM 2395 O O . LEU A 1 312 ? -35.459 4.839 55.373 1.00 89.81 312 LEU A O 1
ATOM 2399 N N . ARG A 1 313 ? -36.715 4.590 53.529 1.00 87.75 313 ARG A N 1
ATOM 2400 C CA . ARG A 1 313 ? -38.004 4.819 54.214 1.00 87.75 313 ARG A CA 1
ATOM 2401 C C . ARG A 1 313 ? -38.668 3.534 54.705 1.00 87.75 313 ARG A C 1
ATOM 2403 O O . ARG A 1 313 ? -39.235 3.541 55.792 1.00 87.75 313 ARG A O 1
ATOM 2410 N N . ASP A 1 314 ? -38.640 2.487 53.883 1.00 85.00 314 ASP A N 1
ATOM 2411 C CA . ASP A 1 314 ? -39.472 1.290 54.056 1.00 85.00 314 ASP A CA 1
ATOM 2412 C C . ASP A 1 314 ? -38.647 0.024 54.351 1.00 85.00 314 ASP A C 1
ATOM 2414 O O . ASP A 1 314 ? -39.221 -1.056 54.468 1.00 85.00 314 ASP A O 1
ATOM 2418 N N . ALA A 1 315 ? -37.310 0.136 54.404 1.00 87.12 315 ALA A N 1
ATOM 2419 C CA . ALA A 1 315 ? -36.366 -0.988 54.464 1.00 87.12 315 ALA A CA 1
ATOM 2420 C C . ALA A 1 315 ? -36.615 -2.061 53.377 1.00 87.12 315 ALA A C 1
ATOM 2422 O O . ALA A 1 315 ? -36.311 -3.239 53.557 1.00 87.12 315 ALA A O 1
ATOM 2423 N N . TYR A 1 316 ? -37.180 -1.656 52.234 1.00 89.50 316 TYR A N 1
ATOM 2424 C CA . TYR A 1 316 ? -37.554 -2.540 51.135 1.00 89.50 316 TYR A CA 1
ATOM 2425 C C . TYR A 1 316 ? -37.567 -1.778 49.807 1.00 89.50 316 TYR A C 1
ATOM 2427 O O . TYR A 1 316 ? -38.096 -0.673 49.726 1.00 89.50 316 TYR A O 1
ATOM 2435 N N . ALA A 1 317 ? -37.005 -2.374 48.752 1.00 82.69 317 ALA A N 1
ATOM 2436 C CA . ALA A 1 317 ? -36.718 -1.684 47.488 1.00 82.69 317 ALA A CA 1
ATOM 2437 C C . ALA A 1 317 ? -37.426 -2.267 46.249 1.00 82.69 317 ALA A C 1
ATOM 2439 O O . ALA A 1 317 ? -37.201 -1.790 45.139 1.00 82.69 317 ALA A O 1
ATOM 2440 N N . GLY A 1 318 ? -38.278 -3.281 46.424 1.00 89.94 318 GLY A N 1
ATOM 2441 C CA . GLY A 1 318 ? -38.823 -4.087 45.326 1.00 89.94 318 GLY A CA 1
ATOM 2442 C C . GLY A 1 318 ? -38.157 -5.458 45.213 1.00 89.94 318 GLY A C 1
ATOM 2443 O O . GLY A 1 318 ? -37.090 -5.709 45.781 1.00 89.94 318 GLY A O 1
ATOM 2444 N N . GLN A 1 319 ? -38.819 -6.371 44.504 1.00 91.94 319 GLN A N 1
ATOM 2445 C CA . GLN A 1 319 ? -38.419 -7.778 44.408 1.00 91.94 319 GLN A CA 1
ATOM 2446 C C . GLN A 1 319 ? -37.139 -7.970 43.591 1.00 91.94 319 GLN A C 1
ATOM 2448 O O . GLN A 1 319 ? -36.383 -8.904 43.848 1.00 91.94 319 GLN A O 1
ATOM 2453 N N . VAL A 1 320 ? -36.872 -7.097 42.614 1.00 92.56 320 VAL A N 1
ATOM 2454 C CA . VAL A 1 320 ? -35.683 -7.201 41.763 1.00 92.56 320 VAL A CA 1
ATOM 2455 C C . VAL A 1 320 ? -34.431 -6.838 42.559 1.00 92.56 320 VAL A C 1
ATOM 2457 O O . VAL A 1 320 ? -33.467 -7.598 42.546 1.00 92.56 320 VAL A O 1
ATOM 2460 N N . ILE A 1 321 ? -34.447 -5.717 43.287 1.00 92.50 321 ILE A N 1
ATOM 2461 C CA . ILE A 1 321 ? -33.300 -5.278 44.099 1.00 92.50 321 ILE A CA 1
ATOM 2462 C C . ILE A 1 321 ? -32.978 -6.302 45.194 1.00 92.50 321 ILE A C 1
ATOM 2464 O O . ILE A 1 321 ? -31.820 -6.694 45.337 1.00 92.50 321 ILE A O 1
ATOM 2468 N N . ASP A 1 322 ? -33.995 -6.788 45.907 1.00 90.56 322 ASP A N 1
ATOM 2469 C CA . ASP A 1 322 ? -33.829 -7.787 46.965 1.00 90.56 322 ASP A CA 1
ATOM 2470 C C . ASP A 1 322 ? -33.222 -9.108 46.446 1.00 90.56 322 ASP A C 1
ATOM 2472 O O . ASP A 1 322 ? -32.251 -9.624 47.009 1.00 90.56 322 ASP A O 1
ATOM 2476 N N . ALA A 1 323 ? -33.715 -9.611 45.308 1.00 90.56 323 ALA A N 1
ATOM 2477 C CA . ALA A 1 323 ? -33.185 -10.819 44.677 1.00 90.56 323 ALA A CA 1
ATOM 2478 C C . ALA A 1 323 ? -31.732 -10.652 44.189 1.00 90.56 323 ALA A C 1
ATOM 2480 O O . ALA A 1 323 ? -30.922 -11.567 44.352 1.00 90.56 323 ALA A O 1
ATOM 2481 N N . PHE A 1 324 ? -31.372 -9.494 43.620 1.00 89.69 324 PHE A N 1
ATOM 2482 C CA . PHE A 1 324 ? -29.993 -9.210 43.201 1.00 89.69 324 PHE A CA 1
ATOM 2483 C C . PHE A 1 324 ? -29.029 -9.075 44.390 1.00 89.69 324 PHE A C 1
ATOM 2485 O O . PHE A 1 324 ? -27.887 -9.531 44.291 1.00 89.69 324 PHE A O 1
ATOM 2492 N N . GLY A 1 325 ? -29.481 -8.506 45.514 1.00 88.75 325 GLY A N 1
ATOM 2493 C CA . GLY A 1 325 ? -28.703 -8.425 46.753 1.00 88.75 325 GLY A CA 1
ATOM 2494 C C . GLY A 1 325 ? -28.368 -9.813 47.298 1.00 88.75 325 GLY A C 1
ATOM 2495 O O . GLY A 1 325 ? -27.194 -10.166 47.438 1.00 88.75 325 GLY A O 1
ATOM 2496 N N . HIS A 1 326 ? -29.391 -10.644 47.510 1.00 88.62 326 HIS A N 1
ATOM 2497 C CA . HIS A 1 326 ? -29.226 -12.019 47.987 1.00 88.62 326 HIS A CA 1
ATOM 2498 C C . HIS A 1 326 ? -28.372 -12.889 47.045 1.00 88.62 326 HIS A C 1
ATOM 2500 O O . HIS A 1 326 ? -27.542 -13.669 47.520 1.00 88.62 326 HIS A O 1
ATOM 2506 N N . PHE A 1 327 ? -28.514 -12.727 45.723 1.00 87.12 327 PHE A N 1
ATOM 2507 C CA . PHE A 1 327 ? -27.747 -13.482 44.723 1.00 87.12 327 PHE A CA 1
ATOM 2508 C C . PHE A 1 327 ? -26.226 -13.274 44.831 1.00 87.12 327 PHE A C 1
ATOM 2510 O O . PHE A 1 327 ? -25.475 -14.240 44.701 1.00 87.12 327 PHE A O 1
ATOM 2517 N N . VAL A 1 328 ? -25.758 -12.046 45.089 1.00 85.38 328 VAL A N 1
ATOM 2518 C CA . VAL A 1 328 ? -24.316 -11.754 45.236 1.00 85.38 328 VAL A CA 1
ATOM 2519 C C . VAL A 1 328 ? -23.815 -11.951 46.667 1.00 85.38 328 VAL A C 1
ATOM 2521 O O . VAL A 1 328 ? -22.648 -12.290 46.856 1.00 85.38 328 VAL A O 1
ATOM 2524 N N . VAL A 1 329 ? -24.676 -11.796 47.678 1.00 83.31 329 VAL A N 1
ATOM 2525 C CA . VAL A 1 329 ? -24.312 -12.065 49.078 1.00 83.31 329 VAL A CA 1
ATOM 2526 C C . VAL A 1 329 ? -24.096 -13.556 49.342 1.00 83.31 329 VAL A C 1
ATOM 2528 O O . VAL A 1 329 ? -23.194 -13.899 50.103 1.00 83.31 329 VAL A O 1
ATOM 2531 N N . GLY A 1 330 ? -24.856 -14.457 48.708 1.00 69.81 330 GLY A N 1
ATOM 2532 C CA . GLY A 1 330 ? -24.530 -15.892 48.664 1.00 69.81 330 GLY A CA 1
ATOM 2533 C C . GLY A 1 330 ? -24.382 -16.585 50.030 1.00 69.81 330 GLY A C 1
ATOM 2534 O O . GLY A 1 330 ? -23.655 -17.568 50.140 1.00 69.81 330 GLY A O 1
ATOM 2535 N N . GLY A 1 331 ? -25.027 -16.056 51.076 1.00 75.44 331 GLY A N 1
ATOM 2536 C CA . GLY A 1 331 ? -24.905 -16.535 52.460 1.00 75.44 331 GLY A CA 1
ATOM 2537 C C . GLY A 1 331 ? -23.732 -15.954 53.267 1.00 75.44 331 GLY A C 1
ATOM 2538 O O . GLY A 1 331 ? -23.504 -16.393 54.391 1.00 75.44 331 GLY A O 1
ATOM 2539 N N . SER A 1 332 ? -22.979 -14.979 52.742 1.00 86.56 332 SER A N 1
ATOM 2540 C CA . SER A 1 332 ? -21.935 -14.270 53.494 1.00 86.56 332 SER A CA 1
ATOM 2541 C C . SER A 1 332 ? -21.838 -12.795 53.099 1.00 86.56 332 SER A C 1
ATOM 2543 O O . SER A 1 332 ? -21.259 -12.436 52.070 1.00 86.56 332 SER A O 1
ATOM 2545 N N . LEU A 1 333 ? -22.356 -11.918 53.966 1.00 86.31 333 LEU A N 1
ATOM 2546 C CA . LEU A 1 333 ? -22.420 -10.470 53.738 1.00 86.31 333 LEU A CA 1
ATOM 2547 C C . LEU A 1 333 ? -21.060 -9.851 53.379 1.00 86.31 333 LEU A C 1
ATOM 2549 O O . LEU A 1 333 ? -20.970 -9.019 52.479 1.00 86.31 333 LEU A O 1
ATOM 2553 N N . VAL A 1 334 ? -19.990 -10.299 54.043 1.00 87.94 334 VAL A N 1
ATOM 2554 C CA . VAL A 1 334 ? -18.619 -9.816 53.812 1.00 87.94 334 VAL A CA 1
ATOM 2555 C C . VAL A 1 334 ? -18.134 -10.168 52.403 1.00 87.94 334 VAL A C 1
ATOM 2557 O O . VAL A 1 334 ? -17.530 -9.328 51.738 1.00 87.94 334 VAL A O 1
ATOM 2560 N N . ILE A 1 335 ? -18.420 -11.381 51.919 1.00 86.19 335 ILE A N 1
ATOM 2561 C CA . ILE A 1 335 ? -18.031 -11.817 50.570 1.00 86.19 335 ILE A CA 1
ATOM 2562 C C . ILE A 1 335 ? -18.818 -11.024 49.520 1.00 86.19 335 ILE A C 1
ATOM 2564 O O . ILE A 1 335 ? -18.212 -10.487 48.591 1.00 86.19 335 ILE A O 1
ATOM 2568 N N . GLY A 1 336 ? -20.134 -10.874 49.707 1.00 87.31 336 GLY A N 1
ATOM 2569 C CA . GLY A 1 336 ? -20.980 -10.068 48.825 1.00 87.31 336 GLY A CA 1
ATOM 2570 C C . GLY A 1 336 ? -20.518 -8.615 48.721 1.00 87.31 336 GLY A C 1
ATOM 2571 O O . GLY A 1 336 ? -20.356 -8.102 47.615 1.00 87.31 336 GLY A O 1
ATOM 2572 N N . LEU A 1 337 ? -20.223 -7.973 49.857 1.00 87.00 337 LEU A N 1
ATOM 2573 C CA . LEU A 1 337 ? -19.745 -6.589 49.910 1.00 87.00 337 LEU A CA 1
ATOM 2574 C C . LEU A 1 337 ? -18.380 -6.408 49.220 1.00 87.00 337 LEU A C 1
ATOM 2576 O O . LEU A 1 337 ? -18.171 -5.410 48.532 1.00 87.00 337 LEU A O 1
ATOM 2580 N N . VAL A 1 338 ? -17.464 -7.376 49.349 1.00 89.44 338 VAL A N 1
ATOM 2581 C CA . VAL A 1 338 ? -16.159 -7.350 48.663 1.00 89.44 338 VAL A CA 1
ATOM 2582 C C . VAL A 1 338 ? -16.314 -7.531 47.150 1.00 89.44 338 VAL A C 1
ATOM 2584 O O . VAL A 1 338 ? -15.729 -6.760 46.389 1.00 89.44 338 VAL A O 1
ATOM 2587 N N . ILE A 1 339 ? -17.123 -8.496 46.695 1.00 88.31 339 ILE A N 1
ATOM 2588 C CA . ILE A 1 339 ? -17.414 -8.699 45.263 1.00 88.31 339 ILE A CA 1
ATOM 2589 C C . ILE A 1 339 ? -18.056 -7.440 44.672 1.00 88.31 339 ILE A C 1
ATOM 2591 O O . ILE A 1 339 ? -17.637 -6.956 43.621 1.00 88.31 339 ILE A O 1
ATOM 2595 N N . PHE A 1 340 ? -19.033 -6.875 45.377 1.00 89.25 340 PHE A N 1
ATOM 2596 C CA . PHE A 1 340 ? -19.710 -5.645 45.000 1.00 89.25 340 PHE A CA 1
ATOM 2597 C C . PHE A 1 340 ? -18.750 -4.453 44.874 1.00 89.25 340 PHE A C 1
ATOM 2599 O O . PHE A 1 340 ? -18.757 -3.768 43.852 1.00 89.25 340 PHE A O 1
ATOM 2606 N N . LEU A 1 341 ? -17.871 -4.234 45.858 1.00 88.75 341 LEU A N 1
ATOM 2607 C CA . LEU A 1 341 ? -16.888 -3.149 45.814 1.00 88.75 341 LEU A CA 1
ATOM 2608 C C . LEU A 1 341 ? -15.897 -3.315 44.646 1.00 88.75 341 LEU A C 1
ATOM 2610 O O . LEU A 1 341 ? -15.534 -2.331 44.002 1.00 88.75 341 LEU A O 1
ATOM 2614 N N . ILE A 1 342 ? -15.502 -4.551 44.324 1.00 90.25 342 ILE A N 1
ATOM 2615 C CA . ILE A 1 342 ? -14.668 -4.854 43.150 1.00 90.25 342 ILE A CA 1
ATOM 2616 C C . ILE A 1 342 ? -15.403 -4.494 41.848 1.00 90.25 342 ILE A C 1
ATOM 2618 O O . ILE A 1 342 ? -14.806 -3.861 40.975 1.00 90.25 342 ILE A O 1
ATOM 2622 N N . LEU A 1 343 ? -16.691 -4.832 41.721 1.00 87.88 343 LEU A N 1
ATOM 2623 C CA . LEU A 1 343 ? -17.508 -4.471 40.553 1.00 87.88 343 LEU A CA 1
ATOM 2624 C C . LEU A 1 343 ? -17.642 -2.947 40.402 1.00 87.88 343 LEU A C 1
ATOM 2626 O O . LEU A 1 343 ? -17.389 -2.429 39.312 1.00 87.88 343 LEU A O 1
ATOM 2630 N N . VAL A 1 344 ? -17.902 -2.225 41.499 1.00 87.25 344 VAL A N 1
ATOM 2631 C CA . VAL A 1 344 ? -17.946 -0.751 41.532 1.00 87.25 344 VAL A CA 1
ATOM 2632 C C . VAL A 1 344 ? -16.630 -0.147 41.028 1.00 87.25 344 VAL A C 1
ATOM 2634 O O . VAL A 1 344 ? -16.632 0.729 40.157 1.00 87.25 344 VAL A O 1
ATOM 2637 N N . VAL A 1 345 ? -15.493 -0.631 41.539 1.00 88.94 345 VAL A N 1
ATOM 2638 C CA . VAL A 1 345 ? -14.160 -0.147 41.148 1.00 88.94 345 VAL A CA 1
ATOM 2639 C C . VAL A 1 345 ? -13.870 -0.447 39.677 1.00 88.94 345 VAL A C 1
ATOM 2641 O O . VAL A 1 345 ? -13.398 0.440 38.967 1.00 88.94 345 VAL A O 1
ATOM 2644 N N . ILE A 1 346 ? -14.188 -1.644 39.179 1.00 89.88 346 ILE A N 1
ATOM 2645 C CA . ILE A 1 346 ? -13.996 -2.006 37.765 1.00 89.88 346 ILE A CA 1
ATOM 2646 C C . ILE A 1 346 ? -14.877 -1.134 36.854 1.00 89.88 346 ILE A C 1
ATOM 2648 O O . ILE A 1 346 ? -14.379 -0.572 35.872 1.00 89.88 346 ILE A O 1
ATOM 2652 N N . GLN A 1 347 ? -16.154 -0.952 37.200 1.00 86.31 347 GLN A N 1
ATOM 2653 C CA . GLN A 1 347 ? -17.101 -0.158 36.418 1.00 86.31 347 GLN A CA 1
ATOM 2654 C C . GLN A 1 347 ? -16.689 1.318 36.335 1.00 86.31 347 GLN A C 1
ATOM 2656 O O . GLN A 1 347 ? -16.720 1.904 35.248 1.00 86.31 347 GLN A O 1
ATOM 2661 N N . PHE A 1 348 ? -16.269 1.933 37.444 1.00 84.31 348 PHE A N 1
ATOM 2662 C CA . PHE A 1 348 ? -15.830 3.330 37.449 1.00 84.31 348 PHE A CA 1
ATOM 2663 C C . PHE A 1 348 ? -14.401 3.504 36.912 1.00 84.31 348 PHE A C 1
ATOM 2665 O O . PHE A 1 348 ? -14.185 4.214 35.924 1.00 84.31 348 PHE A O 1
ATOM 2672 N N . ALA A 1 349 ? -13.413 2.877 37.556 1.00 82.81 349 ALA A N 1
ATOM 2673 C CA . ALA A 1 349 ? -11.999 3.171 37.339 1.00 82.81 349 ALA A CA 1
ATOM 2674 C C . ALA A 1 349 ? -11.488 2.661 35.986 1.00 82.81 349 ALA A C 1
ATOM 2676 O O . ALA A 1 349 ? -10.717 3.366 35.337 1.00 82.81 349 ALA A O 1
ATOM 2677 N N . VAL A 1 350 ? -11.941 1.483 35.543 1.00 88.00 350 VAL A N 1
ATOM 2678 C CA . VAL A 1 350 ? -11.491 0.865 34.285 1.00 88.00 350 VAL A CA 1
ATOM 2679 C C . VAL A 1 350 ? -12.457 1.180 33.146 1.00 88.00 350 VAL A C 1
ATOM 2681 O O . VAL A 1 350 ? -12.067 1.801 32.160 1.00 88.00 350 VAL A O 1
ATOM 2684 N N . ILE A 1 351 ? -13.724 0.784 33.276 1.00 88.44 351 ILE A N 1
ATOM 2685 C CA . ILE A 1 351 ? -14.665 0.748 32.147 1.00 88.44 351 ILE A CA 1
ATOM 2686 C C . ILE A 1 351 ? -15.144 2.150 31.771 1.00 88.44 351 ILE A C 1
ATOM 2688 O O . ILE A 1 351 ? -14.988 2.567 30.625 1.00 88.44 351 ILE A O 1
ATOM 2692 N N . THR A 1 352 ? -15.678 2.913 32.727 1.00 84.62 352 THR A N 1
ATOM 2693 C CA . THR A 1 352 ? -16.259 4.235 32.442 1.00 84.62 352 THR A CA 1
ATOM 2694 C C . THR A 1 352 ? -15.186 5.266 32.077 1.00 84.62 352 THR A C 1
ATOM 2696 O O . THR A 1 352 ? -15.349 6.014 31.113 1.00 84.62 352 THR A O 1
ATOM 2699 N N . ASN A 1 353 ? -14.043 5.276 32.774 1.00 85.19 353 ASN A N 1
ATOM 2700 C CA . ASN A 1 353 ? -12.904 6.115 32.378 1.00 85.19 353 ASN A CA 1
ATOM 2701 C C . ASN A 1 353 ? -12.263 5.663 31.052 1.00 85.19 353 ASN A C 1
ATOM 2703 O O . ASN A 1 353 ? -11.839 6.516 30.273 1.00 85.19 353 ASN A O 1
ATOM 2707 N N . GLY A 1 354 ? -12.202 4.356 30.776 1.00 85.00 354 GLY A N 1
ATOM 2708 C CA . GLY A 1 354 ? -11.682 3.812 29.520 1.00 85.00 354 GLY A CA 1
ATOM 2709 C C . GLY A 1 354 ? -12.536 4.209 28.316 1.00 85.00 354 GLY A C 1
ATOM 2710 O O . GLY A 1 354 ? -12.012 4.775 27.358 1.00 85.00 354 GLY A O 1
ATOM 2711 N N . ALA A 1 355 ? -13.854 4.002 28.398 1.00 84.88 355 ALA A N 1
ATOM 2712 C CA . ALA A 1 355 ? -14.807 4.416 27.368 1.00 84.88 355 ALA A CA 1
ATOM 2713 C C . ALA A 1 355 ? -14.788 5.939 27.147 1.00 84.88 355 ALA A C 1
ATOM 2715 O O . ALA A 1 355 ? -14.745 6.385 26.003 1.00 84.88 355 ALA A O 1
ATOM 2716 N N . GLY A 1 356 ? -14.729 6.736 28.223 1.00 85.75 356 GLY A N 1
ATOM 2717 C CA . GLY A 1 356 ? -14.620 8.195 28.129 1.00 85.75 356 GLY A CA 1
ATOM 2718 C C . GLY A 1 356 ? -13.352 8.666 27.410 1.00 85.75 356 GLY A C 1
ATOM 2719 O O . GLY A 1 356 ? -13.437 9.495 26.508 1.00 85.75 356 GLY A O 1
ATOM 2720 N N . ARG A 1 357 ? -12.184 8.095 27.739 1.00 88.12 357 ARG A N 1
ATOM 2721 C CA . ARG A 1 357 ? -10.920 8.410 27.046 1.00 88.12 357 ARG A CA 1
ATOM 2722 C C . ARG A 1 357 ? -10.917 7.938 25.592 1.00 88.12 357 ARG A C 1
ATOM 2724 O O . ARG A 1 357 ? -10.366 8.627 24.740 1.00 88.12 357 ARG A O 1
ATOM 2731 N N . ALA A 1 358 ? -11.528 6.791 25.296 1.00 85.44 358 ALA A N 1
ATOM 2732 C CA . ALA A 1 358 ? -11.690 6.326 23.922 1.00 85.44 358 ALA A CA 1
ATOM 2733 C C . ALA A 1 358 ? 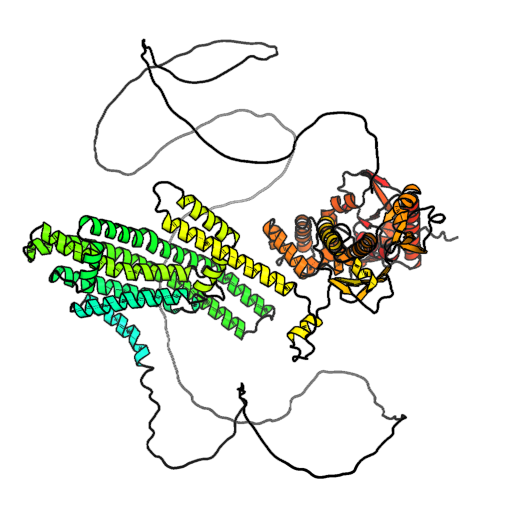-12.573 7.288 23.108 1.00 85.44 358 ALA A C 1
ATOM 2735 O O . ALA A 1 358 ? -12.223 7.604 21.974 1.00 85.44 358 ALA A O 1
ATOM 2736 N N . ALA A 1 359 ? -13.668 7.792 23.692 1.00 86.38 359 ALA A N 1
ATOM 2737 C CA . ALA A 1 359 ? -14.561 8.760 23.054 1.00 86.38 359 ALA A CA 1
ATOM 2738 C C . ALA A 1 359 ? -13.854 10.089 22.767 1.00 86.38 359 ALA A C 1
ATOM 2740 O O . ALA A 1 359 ? -13.868 10.538 21.626 1.00 86.38 359 ALA A O 1
ATOM 2741 N N . GLU A 1 360 ? -13.173 10.661 23.762 1.00 88.44 360 GLU A N 1
ATOM 2742 C CA . GLU A 1 360 ? -12.394 11.900 23.634 1.00 88.44 360 GLU A CA 1
ATOM 2743 C C . GLU A 1 360 ? -11.336 11.803 22.517 1.00 88.44 360 GLU A C 1
ATOM 2745 O O . GLU A 1 360 ? -11.259 12.665 21.640 1.00 88.44 360 GLU A O 1
ATOM 2750 N N . VAL A 1 361 ? -10.543 10.725 22.509 1.00 89.06 361 VAL A N 1
ATOM 2751 C CA . VAL A 1 361 ? -9.443 10.528 21.550 1.00 89.06 361 VAL A CA 1
ATOM 2752 C C . VAL A 1 361 ? -9.954 10.207 20.143 1.00 89.06 361 VAL A C 1
ATOM 2754 O O . VAL A 1 361 ? -9.460 10.780 19.172 1.00 89.06 361 VAL A O 1
ATOM 2757 N N . SER A 1 362 ? -10.957 9.332 20.019 1.00 84.06 362 SER A N 1
ATOM 2758 C CA . SER A 1 362 ? -11.586 8.996 18.733 1.00 84.06 362 SER A CA 1
ATOM 2759 C C . SER A 1 362 ? -12.263 10.221 18.121 1.00 84.06 362 SER A C 1
ATOM 2761 O O . SER A 1 362 ? -12.032 10.526 16.950 1.00 84.06 362 SER A O 1
ATOM 2763 N N . ALA A 1 363 ? -13.029 10.980 18.915 1.00 86.25 363 ALA A N 1
ATOM 2764 C CA . ALA A 1 363 ? -13.666 12.207 18.456 1.00 86.25 363 ALA A CA 1
ATOM 2765 C C . ALA A 1 363 ? -12.633 13.232 17.988 1.00 86.25 363 ALA A C 1
ATOM 2767 O O . ALA A 1 363 ? -12.761 13.741 16.878 1.00 86.25 363 ALA A O 1
ATOM 2768 N N . ARG A 1 364 ? -11.574 13.475 18.771 1.00 89.75 364 ARG A N 1
ATOM 2769 C CA . ARG A 1 364 ? -10.516 14.415 18.391 1.00 89.75 364 ARG A CA 1
ATOM 2770 C C . ARG A 1 364 ? -9.852 14.045 17.064 1.00 89.75 364 ARG A C 1
ATOM 2772 O O . ARG A 1 364 ? -9.873 14.864 16.156 1.00 89.75 364 ARG A O 1
ATOM 2779 N N . PHE A 1 365 ? -9.323 12.829 16.914 1.00 88.81 365 PHE A N 1
ATOM 2780 C CA . PHE A 1 365 ? -8.657 12.443 15.662 1.00 88.81 365 PHE A CA 1
ATOM 2781 C C . PHE A 1 365 ? -9.614 12.404 14.460 1.00 88.81 365 PHE A C 1
ATOM 2783 O O . PHE A 1 365 ? -9.214 12.742 13.348 1.00 88.81 365 PHE A O 1
ATOM 2790 N N . THR A 1 366 ? -10.883 12.045 14.672 1.00 84.56 366 THR A N 1
ATOM 2791 C CA . THR A 1 366 ? -11.899 12.046 13.606 1.00 84.56 366 THR A CA 1
ATOM 2792 C C . THR A 1 366 ? -12.258 13.467 13.169 1.00 84.56 366 THR A C 1
ATOM 2794 O O . THR A 1 366 ? -12.425 13.708 11.976 1.00 84.56 366 THR A O 1
ATOM 2797 N N . LEU A 1 367 ? -12.324 14.415 14.111 1.00 86.75 367 LEU A N 1
ATOM 2798 C CA . LEU A 1 367 ? -12.563 15.837 13.852 1.00 86.75 367 LEU A CA 1
ATOM 2799 C C . LEU A 1 367 ? -11.350 16.520 13.199 1.00 86.75 367 LEU A C 1
ATOM 2801 O O . LEU A 1 367 ? -11.520 17.219 12.201 1.00 86.75 367 LEU A O 1
ATOM 2805 N N . ASP A 1 368 ? -10.136 16.255 13.693 1.00 90.31 368 ASP A N 1
ATOM 2806 C CA . ASP A 1 368 ? -8.876 16.764 13.128 1.00 90.31 368 ASP A CA 1
ATOM 2807 C C . ASP A 1 368 ? -8.680 16.294 11.662 1.00 90.31 368 ASP A C 1
ATOM 2809 O O . ASP A 1 368 ? -8.074 16.997 10.855 1.00 90.31 368 ASP A O 1
ATOM 2813 N N . ALA A 1 369 ? -9.258 15.146 11.276 1.00 87.88 369 ALA A N 1
ATOM 2814 C CA . ALA A 1 369 ? -9.248 14.623 9.904 1.00 87.88 369 ALA A CA 1
ATOM 2815 C C . ALA A 1 369 ? -10.321 15.224 8.961 1.00 87.88 369 ALA A C 1
ATOM 2817 O O . ALA A 1 369 ? -10.269 14.992 7.747 1.00 87.88 369 ALA A O 1
ATOM 2818 N N . MET A 1 370 ? -11.298 15.989 9.466 1.00 89.75 370 MET A N 1
ATOM 2819 C CA . MET A 1 370 ? -12.409 16.496 8.642 1.00 89.75 370 MET A CA 1
ATOM 2820 C C . MET A 1 370 ? -12.004 17.472 7.529 1.00 89.75 370 MET A C 1
ATOM 2822 O O . MET A 1 370 ? -12.569 17.343 6.440 1.00 89.75 370 MET A O 1
ATOM 2826 N N . PRO A 1 371 ? -11.036 18.395 7.709 1.00 92.06 371 PRO A N 1
ATOM 2827 C CA . PRO A 1 371 ? -10.561 19.237 6.612 1.00 92.06 371 PRO A CA 1
ATOM 2828 C C . PRO A 1 371 ? -10.020 18.403 5.446 1.00 92.06 371 PRO A C 1
ATOM 2830 O O . PRO A 1 371 ? -10.383 18.651 4.301 1.00 92.06 371 PRO A O 1
ATOM 2833 N N . GLY A 1 372 ? -9.250 17.344 5.732 1.00 91.62 372 GLY A N 1
ATOM 2834 C CA . GLY A 1 372 ? -8.739 16.422 4.713 1.00 91.62 372 GLY A CA 1
ATOM 2835 C C . GLY A 1 372 ? -9.853 15.680 3.968 1.00 91.62 372 GLY A C 1
ATOM 2836 O O . GLY A 1 372 ? -9.837 15.623 2.739 1.00 91.62 372 GLY A O 1
ATOM 2837 N N . LYS A 1 373 ? -10.872 15.181 4.685 1.00 91.38 373 LYS A N 1
ATOM 2838 C CA . LYS A 1 373 ? -12.061 14.558 4.069 1.00 91.38 373 LYS A CA 1
ATOM 2839 C C . LYS A 1 373 ? -12.836 15.530 3.172 1.00 91.38 373 LYS A C 1
ATOM 2841 O O . LYS A 1 373 ? -13.280 15.134 2.098 1.00 91.38 373 LYS A O 1
ATOM 2846 N N . GLN A 1 374 ? -12.996 16.788 3.585 1.00 93.88 374 GLN A N 1
ATOM 2847 C CA . GLN A 1 374 ? -13.690 17.807 2.788 1.00 93.88 374 GLN A CA 1
ATOM 2848 C C . GLN A 1 374 ? -12.876 18.199 1.547 1.00 93.88 374 GLN A C 1
ATOM 2850 O O . GLN A 1 374 ? -13.410 18.159 0.442 1.00 93.88 374 GLN A O 1
ATOM 2855 N N . MET A 1 375 ? -11.572 18.451 1.700 1.00 92.94 375 MET A N 1
ATOM 2856 C CA . MET A 1 375 ? -10.663 18.732 0.582 1.00 92.94 375 MET A CA 1
ATOM 2857 C C . MET A 1 375 ? -10.606 17.581 -0.432 1.00 92.94 375 MET A C 1
ATOM 2859 O O . MET A 1 375 ? -10.527 17.841 -1.628 1.00 92.94 375 MET A O 1
ATOM 2863 N N . ALA A 1 376 ? -10.706 16.322 0.008 1.00 94.25 376 ALA A N 1
ATOM 2864 C CA . ALA A 1 376 ? -10.794 15.169 -0.890 1.00 94.25 376 ALA A CA 1
ATOM 2865 C C . ALA A 1 376 ? -12.105 15.143 -1.701 1.00 94.25 376 ALA A C 1
ATOM 2867 O O . ALA A 1 376 ? -12.077 14.855 -2.893 1.00 94.25 376 ALA A O 1
ATOM 2868 N N . ILE A 1 377 ? -13.248 15.494 -1.096 1.00 94.75 377 ILE A N 1
ATOM 2869 C CA . ILE A 1 377 ? -14.531 15.618 -1.818 1.00 94.75 377 ILE A CA 1
ATOM 2870 C C . ILE A 1 377 ? -14.479 16.774 -2.826 1.00 94.75 377 ILE A C 1
ATOM 2872 O O . ILE A 1 377 ? -14.988 16.649 -3.939 1.00 94.75 377 ILE A O 1
ATOM 2876 N N . ASP A 1 378 ? -13.850 17.887 -2.453 1.00 94.31 378 ASP A N 1
ATOM 2877 C CA . ASP A 1 378 ? -13.694 19.046 -3.329 1.00 94.31 378 ASP A CA 1
ATOM 2878 C C . ASP A 1 378 ? -12.725 18.745 -4.489 1.00 94.31 378 ASP A C 1
ATOM 2880 O O . ASP A 1 378 ? -12.971 19.166 -5.619 1.00 94.31 378 ASP A O 1
ATOM 2884 N N . ALA A 1 379 ? -11.672 17.955 -4.252 1.00 91.75 379 ALA A N 1
ATOM 2885 C CA . ALA A 1 379 ? -10.776 17.449 -5.290 1.00 91.75 379 ALA A CA 1
ATOM 2886 C C . ALA A 1 379 ? -11.483 16.469 -6.246 1.00 91.75 379 ALA A C 1
ATOM 2888 O O . ALA A 1 379 ? -11.391 16.655 -7.458 1.00 91.75 379 ALA A O 1
ATOM 2889 N N . ASP A 1 380 ? -12.239 15.490 -5.731 1.00 94.50 380 ASP A N 1
ATOM 2890 C CA . ASP A 1 380 ? -13.044 14.559 -6.541 1.00 94.50 380 ASP A CA 1
ATOM 2891 C C . ASP A 1 380 ? -14.043 15.308 -7.445 1.00 94.50 380 ASP A C 1
ATOM 2893 O O . ASP A 1 380 ? -14.214 14.955 -8.614 1.00 94.50 380 ASP A O 1
ATOM 2897 N N . LEU A 1 381 ? -14.693 16.352 -6.916 1.00 94.38 381 LEU A N 1
ATOM 2898 C CA . LEU A 1 381 ? -15.645 17.188 -7.655 1.00 94.38 381 LEU A CA 1
ATOM 2899 C C . LEU A 1 381 ? -14.946 18.014 -8.746 1.00 94.38 381 LEU A C 1
ATOM 2901 O O . LEU A 1 381 ? -15.395 18.024 -9.890 1.00 94.38 381 LEU A O 1
ATOM 2905 N N . ASN A 1 382 ? -13.825 18.665 -8.419 1.00 89.81 382 ASN A N 1
ATOM 2906 C CA . ASN A 1 382 ? -13.037 19.444 -9.381 1.00 89.81 382 ASN A CA 1
ATOM 2907 C C . ASN A 1 382 ? -12.394 18.562 -10.471 1.00 89.81 382 ASN A C 1
ATOM 2909 O O . ASN A 1 382 ? -12.214 19.017 -11.598 1.00 89.81 382 ASN A O 1
ATOM 2913 N N . ALA A 1 383 ? -12.086 17.300 -10.159 1.00 89.75 383 ALA A N 1
ATOM 2914 C CA . ALA A 1 383 ? -11.608 16.298 -11.111 1.00 89.75 383 ALA A CA 1
ATOM 2915 C C . ALA A 1 383 ? -12.733 15.640 -11.940 1.00 89.75 383 ALA A C 1
ATOM 2917 O O . ALA A 1 383 ? -12.445 14.849 -12.838 1.00 89.75 383 ALA A O 1
ATOM 2918 N N . GLY A 1 384 ? -14.008 15.934 -11.652 1.00 91.62 384 GLY A N 1
ATOM 2919 C CA . GLY A 1 384 ? -15.161 15.344 -12.338 1.00 91.62 384 GLY A CA 1
ATOM 2920 C C . GLY A 1 384 ? -15.408 13.862 -12.023 1.00 91.62 384 GLY A C 1
ATOM 2921 O O . GLY A 1 384 ? -16.107 13.191 -12.780 1.00 91.62 384 GLY A O 1
ATOM 2922 N N . LEU A 1 385 ? -14.846 13.342 -10.925 1.00 88.88 385 LEU A N 1
ATOM 2923 C CA . LEU A 1 385 ? -15.039 11.957 -10.469 1.00 88.88 385 LEU A CA 1
ATOM 2924 C C . LEU A 1 385 ? -16.388 11.749 -9.761 1.00 88.88 385 LEU A C 1
ATOM 2926 O O . LEU A 1 385 ? -16.875 10.622 -9.682 1.00 88.88 385 LEU A O 1
ATOM 2930 N N . ILE A 1 386 ? -16.988 12.830 -9.254 1.00 94.38 386 ILE A N 1
ATOM 2931 C CA . ILE A 1 386 ? -18.328 12.873 -8.651 1.00 94.38 386 ILE A CA 1
ATOM 2932 C C . ILE A 1 386 ? -19.099 14.093 -9.163 1.00 94.38 386 ILE A C 1
ATOM 2934 O O . ILE A 1 386 ? -18.495 15.077 -9.587 1.00 94.38 386 ILE A O 1
ATOM 2938 N N . ASP A 1 387 ? -20.432 14.052 -9.088 1.00 94.00 387 ASP A N 1
ATOM 2939 C CA . ASP A 1 387 ? -21.272 15.216 -9.385 1.00 94.00 387 ASP A CA 1
ATOM 2940 C C . ASP A 1 387 ? -21.559 16.082 -8.138 1.00 94.00 387 ASP A C 1
ATOM 2942 O O . ASP A 1 387 ? -21.249 15.725 -6.999 1.00 94.00 387 ASP A O 1
ATOM 2946 N N . GLU A 1 388 ? -22.174 17.247 -8.349 1.00 94.50 388 GLU A N 1
ATOM 2947 C CA . GLU A 1 388 ? -22.532 18.200 -7.287 1.00 94.50 388 GLU A CA 1
ATOM 2948 C C . GLU A 1 388 ? -23.572 17.642 -6.286 1.00 94.50 388 GLU A C 1
ATOM 2950 O O . GLU A 1 388 ? -23.638 18.093 -5.139 1.00 94.50 388 GLU A O 1
ATOM 2955 N N . HIS A 1 389 ? -24.384 16.648 -6.665 1.00 93.44 389 HIS A N 1
ATOM 2956 C CA . HIS A 1 389 ? -25.323 15.984 -5.754 1.00 93.44 389 HIS A CA 1
ATOM 2957 C C . HIS A 1 389 ? -24.619 14.945 -4.871 1.00 93.44 389 HIS A C 1
ATOM 2959 O O . HIS A 1 389 ? -24.889 14.880 -3.668 1.00 93.44 389 HIS A O 1
ATOM 2965 N N . ASP A 1 390 ? -23.690 14.179 -5.437 1.00 90.81 390 ASP A N 1
ATOM 2966 C CA . ASP A 1 390 ? -22.816 13.245 -4.732 1.00 90.81 390 ASP A CA 1
ATOM 2967 C C . ASP A 1 390 ? -21.857 13.979 -3.789 1.00 90.81 390 ASP A C 1
ATOM 2969 O O . ASP A 1 390 ? -21.741 13.594 -2.624 1.00 90.81 390 ASP A O 1
ATOM 2973 N N . ALA A 1 391 ? -21.253 15.086 -4.231 1.00 91.62 391 ALA A N 1
ATOM 2974 C CA . ALA A 1 391 ? -20.425 15.945 -3.389 1.00 91.62 391 ALA A CA 1
ATOM 2975 C C . ALA A 1 391 ? -21.224 16.513 -2.206 1.00 91.62 391 ALA A C 1
ATOM 2977 O O . ALA A 1 391 ? -20.782 16.421 -1.060 1.00 91.62 391 ALA A O 1
ATOM 2978 N N . ARG A 1 392 ? -22.443 17.028 -2.436 1.00 93.38 392 ARG A N 1
ATOM 2979 C CA . ARG A 1 392 ? -23.337 17.475 -1.349 1.00 93.38 392 ARG A CA 1
ATOM 2980 C C . ARG A 1 392 ? -23.711 16.345 -0.393 1.00 93.38 392 ARG A C 1
ATOM 2982 O O . ARG A 1 392 ? -23.721 16.579 0.814 1.00 93.38 392 ARG A O 1
ATOM 2989 N N . ARG A 1 393 ? -23.991 15.136 -0.896 1.00 94.31 393 ARG A N 1
ATOM 2990 C CA . ARG A 1 393 ? -24.292 13.971 -0.050 1.00 94.31 393 ARG A CA 1
ATOM 2991 C C . ARG A 1 393 ? -23.088 13.597 0.818 1.00 94.31 393 ARG A C 1
ATOM 2993 O O . ARG A 1 393 ? -23.239 13.530 2.032 1.00 94.31 393 ARG A O 1
ATOM 3000 N N . ARG A 1 394 ? -21.894 13.454 0.232 1.00 90.62 394 ARG A N 1
ATOM 3001 C CA . ARG A 1 394 ? -20.661 13.154 0.979 1.00 90.62 394 ARG A CA 1
ATOM 3002 C C . ARG A 1 394 ? -20.322 14.244 2.003 1.00 90.62 394 ARG A C 1
ATOM 3004 O O . ARG A 1 394 ? -20.016 13.913 3.142 1.00 90.62 394 ARG A O 1
ATOM 3011 N N . ARG A 1 395 ? -20.436 15.537 1.656 1.00 92.69 395 ARG A N 1
ATOM 3012 C CA . ARG A 1 395 ? -20.234 16.642 2.620 1.00 92.69 395 ARG A CA 1
ATOM 3013 C C . ARG A 1 395 ? -21.236 16.570 3.785 1.00 92.69 395 ARG A C 1
ATOM 3015 O O . ARG A 1 395 ? -20.850 16.828 4.920 1.00 92.69 395 ARG A O 1
ATOM 3022 N N . ALA A 1 396 ? -22.491 16.178 3.539 1.00 91.75 396 ALA A N 1
ATOM 3023 C CA . ALA A 1 396 ? -23.497 15.990 4.590 1.00 91.75 396 ALA A CA 1
ATOM 3024 C C . ALA A 1 396 ? -23.240 14.746 5.467 1.00 91.75 396 ALA A C 1
ATOM 3026 O O . ALA A 1 396 ? -23.463 14.798 6.676 1.00 91.75 396 ALA A O 1
ATOM 3027 N N . GLU A 1 397 ? -22.736 13.650 4.892 1.00 90.19 397 GLU A N 1
ATOM 3028 C CA . GLU A 1 397 ? -22.287 12.463 5.637 1.00 90.19 397 GLU A CA 1
ATOM 3029 C C . GLU A 1 397 ? -21.093 12.804 6.550 1.00 90.19 397 GLU A C 1
ATOM 3031 O O . GLU A 1 397 ? -21.134 12.510 7.743 1.00 90.19 397 GLU A O 1
ATOM 3036 N N . VAL A 1 398 ? -20.089 13.525 6.034 1.00 90.31 398 VAL A N 1
ATOM 3037 C CA . VAL A 1 398 ? -18.918 14.011 6.795 1.00 90.31 398 VAL A CA 1
ATOM 3038 C C . VAL A 1 398 ? -19.311 15.000 7.902 1.00 90.31 398 VAL A C 1
ATOM 3040 O O . VAL A 1 398 ? -18.786 14.923 9.012 1.00 90.31 398 VAL A O 1
ATOM 3043 N N . ALA A 1 399 ? -20.267 15.901 7.653 1.00 90.12 399 ALA A N 1
ATOM 3044 C CA . ALA A 1 399 ? -20.807 16.781 8.693 1.00 90.12 399 ALA A CA 1
ATOM 3045 C C . ALA A 1 399 ? -21.541 15.986 9.791 1.00 90.12 399 ALA A C 1
ATOM 3047 O O . ALA A 1 399 ? -21.317 16.219 10.976 1.00 90.12 399 ALA A O 1
ATOM 3048 N N . SER A 1 400 ? -22.344 14.989 9.403 1.00 90.31 400 SER A N 1
ATOM 3049 C CA . SER A 1 400 ? -23.039 14.104 10.349 1.00 90.31 400 SER A CA 1
ATOM 3050 C C . SER A 1 400 ? -22.061 13.292 11.204 1.00 90.31 400 SER A C 1
ATOM 3052 O O . SER A 1 400 ? -22.327 13.045 12.377 1.00 90.31 400 SER A O 1
ATOM 3054 N N . GLU A 1 401 ? -20.922 12.882 10.638 1.00 88.81 401 GLU A N 1
ATOM 3055 C CA . GLU A 1 401 ? -19.838 12.200 11.355 1.00 88.81 401 GLU A CA 1
ATOM 3056 C C . GLU A 1 401 ? -19.191 13.121 12.404 1.00 88.81 401 GLU A C 1
ATOM 3058 O O . GLU A 1 401 ? -18.945 12.691 13.531 1.00 88.81 401 GLU A O 1
ATOM 3063 N N . ALA A 1 402 ? -18.988 14.403 12.078 1.00 88.44 402 ALA A N 1
ATOM 3064 C CA . ALA A 1 402 ? -18.451 15.394 13.010 1.00 88.44 402 ALA A CA 1
ATOM 3065 C C . ALA A 1 402 ? -19.415 15.656 14.180 1.00 88.44 402 ALA A C 1
ATOM 3067 O O . ALA A 1 402 ? -19.012 15.562 15.343 1.00 88.44 402 ALA A O 1
ATOM 3068 N N . ASP A 1 403 ? -20.693 15.907 13.878 1.00 90.00 403 ASP A N 1
ATOM 3069 C CA . ASP A 1 403 ? -21.746 16.111 14.880 1.00 90.00 403 ASP A CA 1
ATOM 3070 C C . ASP A 1 403 ? -21.896 14.884 15.793 1.00 90.00 403 ASP A C 1
ATOM 3072 O O . ASP A 1 403 ? -22.005 15.018 17.013 1.00 90.00 403 ASP A O 1
ATOM 3076 N N . PHE A 1 404 ? -21.845 13.675 15.223 1.00 90.69 404 PHE A N 1
ATOM 3077 C CA . PHE A 1 404 ? -21.936 12.422 15.969 1.00 90.69 404 PHE A CA 1
ATOM 3078 C C . PHE A 1 404 ? -20.767 12.236 16.943 1.00 90.69 404 PHE A C 1
ATOM 3080 O O . PHE A 1 404 ? -20.988 11.985 18.130 1.00 90.69 404 PHE A O 1
ATOM 3087 N N . HIS A 1 405 ? -19.525 12.387 16.475 1.00 88.19 405 HIS A N 1
ATOM 3088 C CA . HIS A 1 405 ? -18.344 12.219 17.323 1.00 88.19 405 HIS A CA 1
ATOM 3089 C C . HIS A 1 405 ? -18.238 13.317 18.397 1.00 88.19 405 HIS A C 1
ATOM 3091 O O . HIS A 1 405 ? -17.924 13.009 19.549 1.00 88.19 405 HIS A O 1
ATOM 3097 N N . GLY A 1 406 ? -18.586 14.568 18.074 1.00 88.69 406 GLY A N 1
ATOM 3098 C CA . GLY A 1 406 ? -18.679 15.655 19.056 1.00 88.69 406 GLY A CA 1
ATOM 3099 C C . GLY A 1 406 ? -19.754 15.405 20.122 1.00 88.69 406 GLY A C 1
ATOM 3100 O O . GLY A 1 406 ? -19.504 15.572 21.318 1.00 88.69 406 GLY A O 1
ATOM 3101 N N . ALA A 1 407 ? -20.934 14.922 19.719 1.00 90.44 407 ALA A N 1
ATOM 3102 C CA . ALA A 1 407 ? -21.992 14.539 20.651 1.00 90.44 407 ALA A CA 1
ATOM 3103 C C . ALA A 1 407 ? -21.604 13.333 21.528 1.00 90.44 407 ALA A C 1
ATOM 3105 O O . ALA A 1 407 ? -22.003 13.282 22.693 1.00 90.44 407 ALA A O 1
ATOM 3106 N N . MET A 1 408 ? -20.809 12.386 21.013 1.00 90.31 408 MET A N 1
ATOM 3107 C CA . MET A 1 408 ? -20.333 11.223 21.775 1.00 90.31 408 MET A CA 1
ATOM 3108 C C . MET A 1 408 ? -19.332 11.577 22.879 1.00 90.31 408 MET A C 1
ATOM 3110 O O . MET A 1 408 ? -19.430 11.017 23.974 1.00 90.31 408 MET A O 1
ATOM 3114 N N . ASP A 1 409 ? -18.404 12.508 22.643 1.00 88.25 409 ASP A N 1
ATOM 3115 C CA . ASP A 1 409 ? -17.523 13.038 23.696 1.00 88.25 409 ASP A CA 1
ATOM 3116 C C . ASP A 1 409 ? -18.342 13.713 24.815 1.00 88.25 409 ASP A C 1
ATOM 3118 O O . ASP A 1 409 ? -18.157 13.419 26.002 1.00 88.25 409 ASP A O 1
ATOM 3122 N N . GLY A 1 410 ? -19.330 14.533 24.437 1.00 87.06 410 GLY A N 1
ATOM 3123 C CA . GLY A 1 410 ? -20.280 15.140 25.372 1.00 87.06 410 GLY A CA 1
ATOM 3124 C C . GLY A 1 410 ? -21.060 14.103 26.188 1.00 87.06 410 GLY A C 1
ATOM 3125 O O . GLY A 1 410 ? -21.042 14.143 27.419 1.00 87.06 410 GLY A O 1
ATOM 3126 N N . ALA A 1 411 ? -21.703 13.135 25.529 1.00 87.12 411 ALA A N 1
ATOM 3127 C CA . ALA A 1 411 ? -22.491 12.085 26.181 1.00 87.12 411 ALA A CA 1
ATOM 3128 C C . ALA A 1 411 ? -21.647 11.225 27.140 1.00 87.12 411 ALA A C 1
ATOM 3130 O O . ALA A 1 411 ? -22.085 10.920 28.252 1.00 87.12 411 ALA A O 1
ATOM 3131 N N . SER A 1 412 ? -20.407 10.898 26.765 1.00 85.00 412 SER A N 1
ATOM 3132 C CA . SER A 1 412 ? -19.494 10.096 27.593 1.00 85.00 412 SER A CA 1
ATOM 3133 C C . SER A 1 412 ? -19.133 10.785 28.916 1.00 85.00 412 SER A C 1
ATOM 3135 O O . SER A 1 412 ? -18.955 10.121 29.942 1.00 85.00 412 SER A O 1
ATOM 3137 N N . LYS A 1 413 ? -19.095 12.124 28.938 1.00 87.12 413 LYS A N 1
ATOM 3138 C CA . LYS A 1 413 ? -18.870 12.915 30.160 1.00 87.12 413 LYS A CA 1
ATOM 3139 C C . LYS A 1 413 ? -20.063 12.844 31.125 1.00 87.12 413 LYS A C 1
ATOM 3141 O O . LYS A 1 413 ? -19.842 12.808 32.335 1.00 87.12 413 LYS A O 1
ATOM 3146 N N . PHE A 1 414 ? -21.296 12.706 30.626 1.00 83.75 414 PHE A N 1
ATOM 3147 C CA . PHE A 1 414 ? -22.471 12.434 31.470 1.00 83.75 414 PHE A CA 1
ATOM 3148 C C . PHE A 1 414 ? -22.445 11.024 32.078 1.00 83.75 414 PHE A C 1
ATOM 3150 O O . PHE A 1 414 ? -22.700 10.889 33.274 1.00 83.75 414 PHE A O 1
ATOM 3157 N N . VAL A 1 415 ? -22.060 9.990 31.315 1.00 84.00 415 VAL A N 1
ATOM 3158 C CA . VAL A 1 415 ? -21.915 8.613 31.844 1.00 84.00 415 VAL A CA 1
ATOM 3159 C C . VAL A 1 415 ? -20.874 8.558 32.971 1.00 84.00 415 VAL A C 1
ATOM 3161 O O . VAL A 1 415 ? -21.079 7.894 33.987 1.00 84.00 415 VAL A O 1
ATOM 3164 N N . LYS A 1 416 ? -19.778 9.321 32.852 1.00 84.12 416 LYS A N 1
ATOM 3165 C CA . LYS A 1 416 ? -18.794 9.470 33.934 1.00 84.12 416 LYS A CA 1
ATOM 3166 C C . LYS A 1 416 ? -19.367 10.155 35.182 1.00 84.12 416 LYS A C 1
ATOM 3168 O O . LYS A 1 416 ? -19.008 9.761 36.289 1.00 84.12 416 LYS A O 1
ATOM 3173 N N . GLY A 1 417 ? -20.253 11.140 35.024 1.00 85.81 417 GLY A N 1
ATOM 3174 C CA . GLY A 1 417 ? -20.960 11.774 36.144 1.00 85.81 417 GLY A CA 1
ATOM 3175 C C . GLY A 1 417 ? -21.897 10.811 36.882 1.00 85.81 417 GLY A C 1
ATOM 3176 O O . GLY A 1 417 ? -21.868 10.747 38.108 1.00 85.81 417 GLY A O 1
ATOM 3177 N N . ASP A 1 418 ? -22.662 10.010 36.142 1.00 87.12 418 ASP A N 1
ATOM 3178 C CA . ASP A 1 418 ? -23.579 8.990 36.675 1.00 87.12 418 ASP A CA 1
ATOM 3179 C C . ASP A 1 418 ? -22.859 7.873 37.448 1.00 87.12 418 ASP A C 1
ATOM 3181 O O . ASP A 1 418 ? -23.306 7.468 38.523 1.00 87.12 418 ASP A O 1
ATOM 3185 N N . ALA A 1 419 ? -21.687 7.438 36.976 1.00 84.12 419 ALA A N 1
ATOM 3186 C CA . ALA A 1 419 ? -20.860 6.487 37.716 1.00 84.12 419 ALA A CA 1
ATOM 3187 C C . ALA A 1 419 ? -20.375 7.056 39.068 1.00 84.12 419 ALA A C 1
ATOM 3189 O O . ALA A 1 419 ? -20.370 6.336 40.063 1.00 84.12 419 ALA A O 1
ATOM 3190 N N . ILE A 1 420 ? -20.026 8.349 39.139 1.00 86.62 420 ILE A N 1
ATOM 3191 C CA . ILE A 1 420 ? -19.667 9.017 40.407 1.00 86.62 420 ILE A CA 1
ATOM 3192 C C . ILE A 1 420 ? -20.900 9.135 41.314 1.00 86.62 420 ILE A C 1
ATOM 3194 O O . ILE A 1 420 ? -20.825 8.800 42.496 1.00 86.62 420 ILE A O 1
ATOM 3198 N N . ALA A 1 421 ? -22.043 9.560 40.766 1.00 87.62 421 ALA A N 1
ATOM 3199 C CA . ALA A 1 421 ? -23.296 9.669 41.510 1.00 87.62 421 ALA A CA 1
ATOM 3200 C C . ALA A 1 421 ? -23.727 8.318 42.105 1.00 87.62 421 ALA A C 1
ATOM 3202 O O . ALA A 1 421 ? -24.102 8.262 43.271 1.00 87.62 421 ALA A O 1
ATOM 3203 N N . SER A 1 422 ? -23.591 7.225 41.352 1.00 86.38 422 SER A N 1
ATOM 3204 C CA . SER A 1 422 ? -23.917 5.867 41.807 1.00 86.38 422 SER A CA 1
ATOM 3205 C C . SER A 1 422 ? -23.053 5.416 42.994 1.00 86.38 422 SER A C 1
ATOM 3207 O O . SER A 1 422 ? -23.574 4.810 43.930 1.00 86.38 422 SER A O 1
ATOM 3209 N N . VAL A 1 423 ? -21.759 5.766 43.025 1.00 87.69 423 VAL A N 1
ATOM 3210 C CA . VAL A 1 423 ? -20.881 5.503 44.186 1.00 87.69 423 VAL A CA 1
ATOM 3211 C C . VAL A 1 423 ? -21.309 6.320 45.407 1.00 87.69 423 VAL A C 1
ATOM 3213 O O . VAL A 1 423 ? -21.376 5.787 46.512 1.00 87.69 423 VAL A O 1
ATOM 3216 N N . VAL A 1 424 ? -21.643 7.600 45.224 1.00 90.50 424 VAL A N 1
ATOM 3217 C CA . VAL A 1 424 ? -22.117 8.461 46.322 1.00 90.50 424 VAL A CA 1
ATOM 3218 C C . VAL A 1 424 ? -23.458 7.962 46.874 1.00 90.50 424 VAL A C 1
ATOM 3220 O O . VAL A 1 424 ? -23.611 7.859 48.088 1.00 90.50 424 VAL A O 1
ATOM 3223 N N . ILE A 1 425 ? -24.394 7.576 46.004 1.00 89.38 425 ILE A N 1
ATOM 3224 C CA . ILE A 1 425 ? -25.686 6.984 46.382 1.00 89.38 425 ILE A CA 1
ATOM 3225 C C . ILE A 1 425 ? -25.486 5.670 47.148 1.00 89.38 425 ILE A C 1
ATOM 3227 O O . ILE A 1 425 ? -26.091 5.489 48.197 1.00 89.38 425 ILE A O 1
ATOM 3231 N N . THR A 1 426 ? -24.573 4.804 46.700 1.00 88.69 426 THR A N 1
ATOM 3232 C CA . THR A 1 426 ? -24.205 3.563 47.406 1.00 88.69 426 THR A CA 1
ATOM 3233 C C . THR A 1 426 ? -23.755 3.843 48.848 1.00 88.69 426 THR A C 1
ATOM 3235 O O . THR A 1 426 ? -24.207 3.188 49.785 1.00 88.69 426 THR A O 1
ATOM 3238 N N . ILE A 1 427 ? -22.898 4.849 49.051 1.00 90.69 427 ILE A N 1
ATOM 3239 C CA . ILE A 1 427 ? -22.409 5.237 50.385 1.00 90.69 427 ILE A CA 1
ATOM 3240 C C . ILE A 1 427 ? -23.546 5.817 51.247 1.00 90.69 427 ILE A C 1
ATOM 3242 O O . ILE A 1 427 ? -23.629 5.511 52.437 1.00 90.69 427 ILE A O 1
ATOM 3246 N N . ILE A 1 428 ? -24.446 6.611 50.655 1.00 91.00 428 ILE A N 1
ATOM 3247 C CA . ILE A 1 428 ? -25.624 7.171 51.338 1.00 91.00 428 ILE A CA 1
ATOM 3248 C C . ILE A 1 428 ? -26.610 6.068 51.744 1.00 91.00 428 ILE A C 1
ATOM 3250 O O . ILE A 1 428 ? -27.081 6.082 52.880 1.00 91.00 428 ILE A O 1
ATOM 3254 N N . ASN A 1 429 ? -26.889 5.099 50.868 1.00 90.81 429 ASN A N 1
ATOM 3255 C CA . ASN A 1 429 ? -27.779 3.973 51.158 1.00 90.81 429 ASN A CA 1
ATOM 3256 C C . ASN A 1 429 ? -27.225 3.116 52.310 1.00 90.81 429 ASN A C 1
ATOM 3258 O O . ASN A 1 429 ? -27.968 2.792 53.233 1.00 90.81 429 ASN A O 1
ATOM 3262 N N . LEU A 1 430 ? -25.916 2.828 52.312 1.00 90.81 430 LEU A N 1
ATOM 3263 C CA . LEU A 1 430 ? -25.278 2.021 53.355 1.00 90.81 430 LEU A CA 1
ATOM 3264 C C . LEU A 1 430 ? -25.216 2.744 54.712 1.00 90.81 430 LEU A C 1
ATOM 3266 O O . LEU A 1 430 ? -25.666 2.204 55.720 1.00 90.81 430 LEU A O 1
ATOM 3270 N N . ILE A 1 431 ? -24.669 3.966 54.756 1.00 93.00 431 ILE A N 1
ATOM 3271 C CA . ILE A 1 431 ? -24.452 4.700 56.016 1.00 93.00 431 ILE A CA 1
ATOM 3272 C C . ILE A 1 431 ? -25.762 5.304 56.533 1.00 93.00 431 ILE A C 1
ATOM 3274 O O . ILE A 1 431 ? -26.080 5.178 57.714 1.00 93.00 431 ILE A O 1
ATOM 3278 N N . GLY A 1 432 ? -26.539 5.945 55.657 1.00 90.19 432 GLY A N 1
ATOM 3279 C CA . GLY A 1 432 ? -27.842 6.509 56.006 1.00 90.19 432 GLY A CA 1
ATOM 3280 C C . GLY A 1 432 ? -28.845 5.424 56.387 1.00 90.19 432 GLY A C 1
ATOM 3281 O O . GLY A 1 432 ? -29.569 5.588 57.364 1.00 90.19 432 GLY A O 1
ATOM 3282 N N . GLY A 1 433 ? -28.827 4.292 55.679 1.00 90.12 433 GLY A N 1
ATOM 3283 C CA . GLY A 1 433 ? -29.648 3.126 55.989 1.00 90.12 433 GLY A CA 1
ATOM 3284 C C . GLY A 1 433 ? -29.335 2.533 57.358 1.00 90.12 433 GLY A C 1
ATOM 3285 O O . GLY A 1 433 ? -30.239 2.375 58.170 1.00 90.12 433 GLY A O 1
ATOM 3286 N N . PHE A 1 434 ? -28.053 2.315 57.665 1.00 91.81 434 PHE A N 1
ATOM 3287 C CA . PHE A 1 434 ? -27.613 1.860 58.988 1.00 91.81 434 PHE A CA 1
ATOM 3288 C C . PHE A 1 434 ? -28.071 2.791 60.128 1.00 91.81 434 PHE A C 1
ATOM 3290 O O . PHE A 1 434 ? -28.571 2.338 61.158 1.00 91.81 434 PHE A O 1
ATOM 3297 N N . ILE A 1 435 ? -27.954 4.111 59.940 1.00 92.50 435 ILE A N 1
ATOM 3298 C CA . ILE A 1 435 ? -28.394 5.092 60.942 1.00 92.50 435 ILE A CA 1
ATOM 3299 C C . ILE A 1 435 ? -29.923 5.069 61.103 1.00 92.50 435 ILE A C 1
ATOM 3301 O O . ILE A 1 435 ? -30.414 5.046 62.230 1.00 92.50 435 ILE A O 1
ATOM 3305 N N . ILE A 1 436 ? -30.688 5.050 60.007 1.00 91.00 436 ILE A N 1
ATOM 3306 C CA . ILE A 1 436 ? -32.160 5.053 60.048 1.00 91.00 436 ILE A CA 1
ATOM 3307 C C . ILE A 1 436 ? -32.704 3.729 60.605 1.00 91.00 436 ILE A C 1
ATOM 3309 O O . ILE A 1 436 ? -33.613 3.753 61.435 1.00 91.00 436 ILE A O 1
ATOM 3313 N N . GLY A 1 437 ? -32.112 2.590 60.241 1.00 89.75 437 GLY A N 1
ATOM 3314 C CA . GLY A 1 437 ? -32.482 1.276 60.762 1.00 89.75 437 GLY A CA 1
ATOM 3315 C C . GLY A 1 437 ? -32.386 1.208 62.287 1.00 89.75 437 GLY A C 1
ATOM 3316 O O . GLY A 1 437 ? -33.358 0.842 62.945 1.00 89.75 437 GLY A O 1
ATOM 3317 N N . MET A 1 438 ? -31.266 1.654 62.866 1.00 93.56 438 MET A N 1
ATOM 3318 C CA . MET A 1 438 ? -31.115 1.717 64.325 1.00 93.56 438 MET A CA 1
ATOM 3319 C C . MET A 1 438 ? -32.003 2.790 64.980 1.00 93.56 438 MET A C 1
ATOM 3321 O O . MET A 1 438 ? -32.676 2.511 65.967 1.00 93.56 438 MET A O 1
ATOM 3325 N N . VAL A 1 439 ? -32.009 4.026 64.462 1.00 92.88 439 VAL A N 1
ATOM 3326 C CA . VAL A 1 439 ? -32.610 5.187 65.157 1.00 92.88 439 VAL A CA 1
ATOM 3327 C C . VAL A 1 439 ? -34.121 5.309 64.934 1.00 92.88 439 VAL A C 1
ATOM 3329 O O . VAL A 1 439 ? -34.829 5.798 65.808 1.00 92.88 439 VAL A O 1
ATOM 3332 N N . THR A 1 440 ? -34.627 4.895 63.769 1.00 89.06 440 THR A N 1
ATOM 3333 C CA . THR A 1 440 ? -36.038 5.067 63.362 1.00 89.06 440 THR A CA 1
ATOM 3334 C C . THR A 1 440 ? -36.802 3.746 63.289 1.00 89.06 440 THR A C 1
ATOM 3336 O O . THR A 1 440 ? -37.996 3.731 63.573 1.00 89.06 440 THR A O 1
ATOM 3339 N N . HIS A 1 441 ? -36.150 2.637 62.922 1.00 85.56 441 HIS A N 1
ATOM 3340 C CA . HIS A 1 441 ? -36.788 1.311 62.886 1.00 85.56 441 HIS A CA 1
ATOM 3341 C C . HIS A 1 441 ? -36.464 0.436 64.110 1.00 85.56 441 HIS A C 1
ATOM 3343 O O . HIS A 1 441 ? -37.054 -0.629 64.260 1.00 85.56 441 HIS A O 1
ATOM 3349 N N . GLY A 1 442 ? -35.574 0.881 65.007 1.00 88.44 442 GLY A N 1
ATOM 3350 C CA . GLY A 1 442 ? -35.235 0.170 66.247 1.00 88.44 442 GLY A CA 1
ATOM 3351 C C . GLY A 1 442 ? -34.462 -1.140 66.046 1.00 88.44 442 GLY A C 1
ATOM 3352 O O . GLY A 1 442 ? -34.390 -1.945 66.973 1.00 88.44 442 GLY A O 1
ATOM 3353 N N . MET A 1 443 ? -33.903 -1.362 64.853 1.00 92.38 443 MET A N 1
ATOM 3354 C CA . MET A 1 443 ? -33.150 -2.570 64.503 1.00 92.38 443 MET A CA 1
ATOM 3355 C C . MET A 1 443 ? -31.859 -2.682 65.315 1.00 92.38 443 MET A C 1
ATOM 3357 O O . MET A 1 443 ? -31.215 -1.679 65.641 1.00 92.38 443 MET A O 1
ATOM 3361 N N . SER A 1 444 ? -31.416 -3.912 65.571 1.00 94.31 444 SER A N 1
ATOM 3362 C CA . SER A 1 444 ? -30.089 -4.137 66.144 1.00 94.31 444 SER A CA 1
ATOM 3363 C C . SER A 1 444 ? -28.980 -3.736 65.156 1.00 94.31 444 SER A C 1
ATOM 3365 O O . SER A 1 444 ? -29.164 -3.760 63.939 1.00 94.31 444 SER A O 1
ATOM 3367 N N . ALA A 1 445 ? -27.795 -3.372 65.657 1.00 90.31 445 ALA A N 1
ATOM 3368 C CA . ALA A 1 445 ? -26.711 -2.882 64.797 1.00 90.31 445 ALA A CA 1
ATOM 3369 C C . ALA A 1 445 ? -26.247 -3.910 63.740 1.00 90.31 445 ALA A C 1
ATOM 3371 O O . ALA A 1 445 ? -25.859 -3.520 62.642 1.00 90.31 445 ALA A O 1
ATOM 3372 N N . GLY A 1 446 ? -26.310 -5.212 64.046 1.00 89.56 446 GLY A N 1
ATOM 3373 C CA . GLY A 1 446 ? -25.981 -6.278 63.090 1.00 89.56 446 GLY A CA 1
ATOM 3374 C C . GLY A 1 446 ? -27.043 -6.434 61.999 1.00 89.56 446 GLY A C 1
ATOM 3375 O O . GLY A 1 446 ? -26.728 -6.357 60.818 1.00 89.56 446 GLY A O 1
ATOM 3376 N N . GLU A 1 447 ? -28.303 -6.567 62.405 1.00 89.19 447 GLU A N 1
ATOM 3377 C CA . GLU A 1 447 ? -29.494 -6.677 61.547 1.00 89.19 447 GLU A CA 1
ATOM 3378 C C . GLU A 1 447 ? -29.674 -5.467 60.617 1.00 89.19 447 GLU A C 1
ATOM 3380 O O . GLU A 1 447 ? -29.994 -5.618 59.436 1.00 89.19 447 GLU A O 1
ATOM 3385 N N . SER A 1 448 ? -29.407 -4.262 61.130 1.00 92.00 448 SER A N 1
ATOM 3386 C CA . SER A 1 448 ? -29.425 -3.027 60.351 1.00 92.00 448 SER A CA 1
ATOM 3387 C C . SER A 1 448 ? -28.305 -3.000 59.305 1.00 92.00 448 SER A C 1
ATOM 3389 O O . SER A 1 448 ? -28.567 -2.661 58.151 1.00 92.00 448 SER A O 1
ATOM 3391 N N . ILE A 1 449 ? -27.080 -3.416 59.656 1.00 91.31 449 ILE A N 1
ATOM 3392 C CA . ILE A 1 449 ? -25.997 -3.573 58.672 1.00 91.31 449 ILE A CA 1
ATOM 3393 C C . ILE A 1 449 ? -26.369 -4.627 57.627 1.00 91.31 449 ILE A C 1
ATOM 3395 O O . ILE A 1 449 ? -26.203 -4.366 56.441 1.00 91.31 449 ILE A O 1
ATOM 3399 N N . GLU A 1 450 ? -26.890 -5.784 58.032 1.00 90.06 450 GLU A N 1
ATOM 3400 C CA . GLU A 1 450 ? -27.245 -6.879 57.125 1.00 90.06 450 GLU A CA 1
ATOM 3401 C C . GLU A 1 450 ? -28.333 -6.466 56.127 1.00 90.06 450 GLU A C 1
ATOM 3403 O O . GLU A 1 450 ? -28.096 -6.501 54.919 1.00 90.06 450 GLU A O 1
ATOM 3408 N N . THR A 1 451 ? -29.469 -5.963 56.614 1.00 90.25 451 THR A N 1
ATOM 3409 C CA . THR A 1 451 ? -30.599 -5.531 55.775 1.00 90.25 451 THR A CA 1
ATOM 3410 C C . THR A 1 451 ? -30.185 -4.432 54.795 1.00 90.25 451 THR A C 1
ATOM 3412 O O . THR A 1 451 ? -30.361 -4.568 53.582 1.00 90.25 451 THR A O 1
ATOM 3415 N N . TYR A 1 452 ? -29.585 -3.344 55.289 1.00 91.31 452 TYR A N 1
ATOM 3416 C CA . TYR A 1 452 ? -29.253 -2.209 54.429 1.00 91.31 452 TYR A CA 1
ATOM 3417 C C . TYR A 1 452 ? -28.048 -2.475 53.522 1.00 91.31 452 TYR A C 1
ATOM 3419 O O . TYR A 1 452 ? -28.007 -1.921 52.422 1.00 91.31 452 TYR A O 1
ATOM 3427 N N . ALA A 1 453 ? -27.106 -3.349 53.893 1.00 90.56 453 ALA A N 1
ATOM 3428 C CA . ALA A 1 453 ? -26.039 -3.764 52.984 1.00 90.56 453 ALA A CA 1
ATOM 3429 C C . ALA A 1 453 ? -26.543 -4.718 51.889 1.00 90.56 453 ALA A C 1
ATOM 3431 O O . ALA A 1 453 ? -26.150 -4.527 50.740 1.00 90.56 453 ALA A O 1
ATOM 3432 N N . ILE A 1 454 ? -27.444 -5.670 52.179 1.00 91.81 454 ILE A N 1
ATOM 3433 C CA . ILE A 1 454 ? -28.076 -6.520 51.146 1.00 91.81 454 ILE A CA 1
ATOM 3434 C C . ILE A 1 454 ? -28.820 -5.645 50.127 1.00 91.81 454 ILE A C 1
ATOM 3436 O O . ILE A 1 454 ? -28.572 -5.759 48.925 1.00 91.81 454 ILE A O 1
ATOM 3440 N N . LEU A 1 455 ? -29.660 -4.716 50.598 1.00 92.06 455 LEU A N 1
ATOM 3441 C CA . LEU A 1 455 ? -30.411 -3.795 49.736 1.00 92.06 455 LEU A CA 1
ATOM 3442 C C . LEU A 1 455 ? -29.494 -2.856 48.937 1.00 92.06 455 LEU A C 1
ATOM 3444 O O . LEU A 1 455 ? -29.719 -2.651 47.746 1.00 92.06 455 LEU A O 1
ATOM 3448 N N . THR A 1 456 ? -28.438 -2.319 49.557 1.00 91.69 456 THR A N 1
ATOM 3449 C CA . THR A 1 456 ? -27.474 -1.428 48.883 1.00 91.69 456 THR A CA 1
ATOM 3450 C C . THR A 1 456 ? -26.650 -2.162 47.826 1.00 91.69 456 THR A C 1
ATOM 3452 O O . THR A 1 456 ? -26.426 -1.624 46.741 1.00 91.69 456 THR A O 1
ATOM 3455 N N . VAL A 1 457 ? -26.216 -3.395 48.109 1.00 91.31 457 VAL A N 1
ATOM 3456 C CA . VAL A 1 457 ? -25.540 -4.258 47.131 1.00 91.31 457 VAL A CA 1
ATOM 3457 C C . VAL A 1 457 ? -26.492 -4.569 45.974 1.00 91.31 457 VAL A C 1
ATOM 3459 O O . VAL A 1 457 ? -26.106 -4.410 44.819 1.00 91.31 457 VAL A O 1
ATOM 3462 N N . GLY A 1 458 ? -27.748 -4.928 46.261 1.00 91.44 458 GLY A N 1
ATOM 3463 C CA . GLY A 1 458 ? -28.776 -5.186 45.251 1.00 91.44 458 GLY A CA 1
ATOM 3464 C C . GLY A 1 458 ? -29.031 -3.996 44.322 1.00 91.44 458 GLY A C 1
ATOM 3465 O O . GLY A 1 458 ? -28.913 -4.138 43.105 1.00 91.44 458 GLY A O 1
ATOM 3466 N N . ASP A 1 459 ? -29.308 -2.815 44.881 1.00 91.62 459 ASP A N 1
ATOM 3467 C CA . ASP A 1 459 ? -29.541 -1.566 44.139 1.00 91.62 459 ASP A CA 1
ATOM 3468 C C . ASP A 1 459 ? -28.314 -1.187 43.297 1.00 91.62 459 ASP A C 1
ATOM 3470 O O . ASP A 1 459 ? -28.397 -0.966 42.084 1.00 91.62 459 ASP A O 1
ATOM 3474 N N . GLY A 1 460 ? -27.127 -1.229 43.904 1.00 89.06 460 GLY A N 1
ATOM 3475 C CA . GLY A 1 460 ? -25.883 -0.948 43.204 1.00 89.06 460 GLY A CA 1
ATOM 3476 C C . GLY A 1 460 ? -25.589 -1.931 42.060 1.00 89.06 460 GLY A C 1
ATOM 3477 O O . GLY A 1 460 ? -25.042 -1.513 41.044 1.00 89.06 460 GLY A O 1
ATOM 3478 N N . LEU A 1 461 ? -25.946 -3.216 42.168 1.00 88.94 461 LEU A N 1
ATOM 3479 C CA . LEU A 1 461 ? -25.784 -4.207 41.088 1.00 88.94 461 LEU A CA 1
ATOM 3480 C C . LEU A 1 461 ? -26.789 -3.988 39.954 1.00 88.94 461 LEU A C 1
ATOM 3482 O O . LEU A 1 461 ? -26.415 -3.961 38.777 1.00 88.94 461 LEU A O 1
ATOM 3486 N N . VAL A 1 462 ? -28.056 -3.796 40.322 1.00 90.56 462 VAL A N 1
ATOM 3487 C CA . VAL A 1 462 ? -29.177 -3.514 39.417 1.00 90.56 462 VAL A CA 1
ATOM 3488 C C . VAL A 1 462 ? -28.912 -2.278 38.558 1.00 90.56 462 VAL A C 1
ATOM 3490 O O . VAL A 1 462 ? -29.304 -2.239 37.392 1.00 90.56 462 VAL A O 1
ATOM 3493 N N . THR A 1 463 ? -28.214 -1.286 39.106 1.00 87.81 463 THR A N 1
ATOM 3494 C CA . THR A 1 463 ? -27.860 -0.037 38.420 1.00 87.81 463 THR A CA 1
ATOM 3495 C C . THR A 1 463 ? -26.532 -0.144 37.653 1.00 87.81 463 THR A C 1
ATOM 3497 O O . THR A 1 463 ? -26.423 0.384 36.539 1.00 87.81 463 THR A O 1
ATOM 3500 N N . GLN A 1 464 ? -25.557 -0.912 38.161 1.00 89.94 464 GLN A N 1
ATOM 3501 C CA . GLN A 1 464 ? -24.287 -1.195 37.475 1.00 89.94 464 GLN A CA 1
ATOM 3502 C C . GLN A 1 464 ? -24.441 -2.017 36.193 1.00 89.94 464 GLN A C 1
ATOM 3504 O O . GLN A 1 464 ? -23.752 -1.715 35.223 1.00 89.94 464 GLN A O 1
ATOM 3509 N N . ILE A 1 465 ? -25.319 -3.025 36.135 1.00 90.38 465 ILE A N 1
ATOM 3510 C CA . ILE A 1 465 ? -25.465 -3.872 34.933 1.00 90.38 465 ILE A CA 1
ATOM 3511 C C . ILE A 1 465 ? -25.883 -3.040 33.696 1.00 90.38 465 ILE A C 1
ATOM 3513 O O . ILE A 1 465 ? -25.185 -3.101 32.680 1.00 90.38 465 ILE A O 1
ATOM 3517 N N . PRO A 1 466 ? -26.924 -2.182 33.751 1.00 91.25 466 PRO A N 1
ATOM 3518 C CA . PRO A 1 466 ? -27.208 -1.187 32.715 1.00 91.25 466 PRO A CA 1
ATOM 3519 C C . PRO A 1 466 ? -26.023 -0.268 32.383 1.00 91.25 466 PRO A C 1
ATOM 3521 O O . PRO A 1 466 ? -25.783 0.023 31.211 1.00 91.25 466 PRO A O 1
ATOM 3524 N N . ALA A 1 467 ? -25.277 0.206 33.387 1.00 89.31 467 ALA A N 1
ATOM 3525 C CA . ALA A 1 467 ? -24.139 1.104 33.174 1.00 89.31 467 ALA A CA 1
ATOM 3526 C C . ALA A 1 467 ? -22.969 0.408 32.453 1.00 89.31 467 ALA A C 1
ATOM 3528 O O . ALA A 1 467 ? -22.361 0.993 31.558 1.00 89.31 467 ALA A O 1
ATOM 3529 N N . LEU A 1 468 ? -22.685 -0.851 32.790 1.00 90.44 468 LEU A N 1
ATOM 3530 C CA . LEU A 1 468 ? -21.700 -1.706 32.129 1.00 90.44 468 LEU A CA 1
ATOM 3531 C C . LEU A 1 468 ? -22.044 -1.883 30.648 1.00 90.44 468 LEU A C 1
ATOM 3533 O O . LEU A 1 468 ? -21.230 -1.569 29.781 1.00 90.44 468 LEU A O 1
ATOM 3537 N N . LEU A 1 469 ? -23.269 -2.327 30.360 1.00 92.56 469 LEU A N 1
ATOM 3538 C CA . LEU A 1 469 ? -23.748 -2.581 28.999 1.00 92.56 469 LEU A CA 1
ATOM 3539 C C . LEU A 1 469 ? -23.684 -1.314 28.129 1.00 92.56 469 LEU A C 1
ATOM 3541 O O . LEU A 1 469 ? -23.198 -1.369 27.000 1.00 92.56 469 LEU A O 1
ATOM 3545 N N . MET A 1 470 ? -24.100 -0.163 28.669 1.00 91.12 470 MET A N 1
ATOM 3546 C CA . MET A 1 470 ? -24.074 1.121 27.957 1.00 91.12 470 MET A CA 1
ATOM 3547 C C . MET A 1 470 ? -22.653 1.680 27.766 1.00 91.12 470 MET A C 1
ATOM 3549 O O . MET A 1 470 ? -22.364 2.232 26.702 1.00 91.12 470 MET A O 1
ATOM 3553 N N . SER A 1 471 ? -21.742 1.512 28.732 1.00 88.75 471 SER A N 1
ATOM 3554 C CA . SER A 1 471 ? -20.329 1.906 28.579 1.00 88.75 471 SER A CA 1
ATOM 3555 C C . SER A 1 471 ? -19.583 1.014 27.580 1.00 88.75 471 SER A C 1
ATOM 3557 O O . SER A 1 471 ? -18.799 1.521 26.777 1.00 88.75 471 SER A O 1
ATOM 3559 N N . VAL A 1 472 ? -19.859 -0.296 27.563 1.00 89.31 472 VAL A N 1
ATOM 3560 C CA . VAL A 1 472 ? -19.313 -1.222 26.555 1.00 89.31 472 VAL A CA 1
ATOM 3561 C C . VAL A 1 472 ? -19.853 -0.879 25.167 1.00 89.31 472 VAL A C 1
ATOM 3563 O O . VAL A 1 472 ? -19.056 -0.722 24.245 1.00 89.31 472 VAL A O 1
ATOM 3566 N N . ALA A 1 473 ? -21.166 -0.670 25.019 1.00 90.12 473 ALA A N 1
ATOM 3567 C CA . ALA A 1 473 ? -21.775 -0.215 23.766 1.00 90.12 473 ALA A CA 1
ATOM 3568 C C . ALA A 1 473 ? -21.160 1.113 23.280 1.00 90.12 473 ALA A C 1
ATOM 3570 O O . ALA A 1 473 ? -20.851 1.261 22.100 1.00 90.12 473 ALA A O 1
ATOM 3571 N N . THR A 1 474 ? -20.900 2.047 24.203 1.00 88.50 474 THR A N 1
ATOM 3572 C CA . THR A 1 474 ? -20.238 3.330 23.918 1.00 88.50 474 THR A CA 1
ATOM 3573 C C . THR A 1 474 ? -18.842 3.128 23.342 1.00 88.50 474 THR A C 1
ATOM 3575 O O . THR A 1 474 ? -18.561 3.622 22.251 1.00 88.50 474 THR A O 1
ATOM 3578 N N . GLY A 1 475 ? -17.990 2.345 24.012 1.00 86.06 475 GLY A N 1
ATOM 3579 C CA . GLY A 1 475 ? -16.663 2.003 23.494 1.00 86.06 475 GLY A CA 1
ATOM 3580 C C . GLY A 1 475 ? -16.722 1.300 22.134 1.00 86.06 475 GLY A C 1
ATOM 3581 O O . GLY A 1 475 ? -15.911 1.594 21.257 1.00 86.06 475 GLY A O 1
ATOM 3582 N N . LEU A 1 476 ? -17.711 0.426 21.923 1.00 86.56 476 LEU A N 1
ATOM 3583 C CA . LEU A 1 476 ? -17.890 -0.340 20.687 1.00 86.56 476 LEU A CA 1
ATOM 3584 C C . LEU A 1 476 ? -18.223 0.533 19.473 1.00 86.56 476 LEU A C 1
ATOM 3586 O O . LEU A 1 476 ? -17.685 0.314 18.391 1.00 86.56 476 LEU A O 1
ATOM 3590 N N . VAL A 1 477 ? -19.109 1.513 19.659 1.00 87.31 477 VAL A N 1
ATOM 3591 C CA . VAL A 1 477 ? -19.518 2.475 18.625 1.00 87.31 477 VAL A CA 1
ATOM 3592 C C . VAL A 1 477 ? -18.377 3.435 18.297 1.00 87.31 477 VAL A C 1
ATOM 3594 O O . VAL A 1 477 ? -18.098 3.695 17.132 1.00 87.31 477 VAL A O 1
ATOM 3597 N N . VAL A 1 478 ? -17.679 3.911 19.326 1.00 83.88 478 VAL A N 1
ATOM 3598 C CA . VAL A 1 478 ? -16.557 4.858 19.235 1.00 83.88 478 VAL A CA 1
ATOM 3599 C C . VAL A 1 478 ? -15.309 4.262 18.567 1.00 83.88 478 VAL A C 1
ATOM 3601 O O . VAL A 1 478 ? -14.512 5.002 17.990 1.00 83.88 478 VAL A O 1
ATOM 3604 N N . THR A 1 479 ? -15.130 2.939 18.643 1.00 81.00 479 THR A N 1
ATOM 3605 C CA . THR A 1 479 ? -14.001 2.200 18.038 1.00 81.00 479 THR A CA 1
ATOM 3606 C C . THR A 1 479 ? -14.377 1.448 16.753 1.00 81.00 479 THR A C 1
ATOM 3608 O O . THR A 1 479 ? -13.546 0.742 16.179 1.00 81.00 479 THR A O 1
ATOM 3611 N N . ARG A 1 480 ? -15.614 1.604 16.259 1.00 79.88 480 ARG A N 1
ATOM 3612 C CA . ARG A 1 480 ? -16.079 1.026 14.989 1.00 79.88 480 ARG A CA 1
ATOM 3613 C C . ARG A 1 480 ? -15.425 1.756 13.810 1.00 79.88 480 ARG A C 1
ATOM 3615 O O . ARG A 1 480 ? -15.919 2.782 13.352 1.00 79.88 480 ARG A O 1
ATOM 3622 N N . ALA A 1 481 ? -14.341 1.187 13.286 1.00 62.12 481 ALA A N 1
ATOM 3623 C CA . ALA A 1 481 ? -13.824 1.550 11.967 1.00 62.12 481 ALA A CA 1
ATOM 3624 C C . ALA A 1 481 ? -14.903 1.351 10.882 1.00 62.12 481 ALA A C 1
ATOM 3626 O O . ALA A 1 481 ? -15.774 0.488 11.012 1.00 62.12 481 ALA A O 1
ATOM 3627 N N . THR A 1 482 ? -14.833 2.126 9.798 1.00 62.78 482 THR A N 1
ATOM 3628 C CA . THR A 1 482 ? -15.759 2.024 8.661 1.00 62.78 482 THR A CA 1
ATOM 3629 C C . THR A 1 482 ? -15.527 0.728 7.880 1.00 62.78 482 THR A C 1
ATOM 3631 O O . THR A 1 482 ? -14.690 0.684 6.980 1.00 62.78 482 THR A O 1
ATOM 3634 N N . ALA A 1 483 ? -16.276 -0.318 8.227 1.00 60.75 483 ALA A N 1
ATOM 3635 C CA . ALA A 1 483 ? -16.268 -1.618 7.564 1.00 60.75 483 ALA A CA 1
ATOM 3636 C C . ALA A 1 483 ? -17.649 -1.945 6.970 1.00 60.75 483 ALA A C 1
ATOM 3638 O O . ALA A 1 483 ? -18.678 -1.482 7.462 1.00 60.75 483 ALA A O 1
ATOM 3639 N N . ASP A 1 484 ? -17.677 -2.773 5.924 1.00 64.69 484 ASP A N 1
ATOM 3640 C CA . ASP A 1 484 ? -18.919 -3.209 5.267 1.00 64.69 484 ASP A CA 1
ATOM 3641 C C . ASP A 1 484 ? -19.518 -4.497 5.871 1.00 64.69 484 ASP A C 1
ATOM 3643 O O . ASP A 1 484 ? -20.563 -4.973 5.418 1.00 64.69 484 ASP A O 1
ATOM 3647 N N . GLU A 1 485 ? -18.900 -5.052 6.915 1.00 74.69 485 GLU A N 1
ATOM 3648 C CA . GLU A 1 485 ? -19.356 -6.225 7.678 1.00 74.69 485 GLU A CA 1
ATOM 3649 C C . GLU A 1 485 ? -19.729 -5.814 9.115 1.00 74.69 485 GLU A C 1
ATOM 3651 O O . GLU A 1 485 ? -19.236 -4.808 9.626 1.00 74.69 485 GLU A O 1
ATOM 3656 N N . ASP A 1 486 ? -20.628 -6.560 9.765 1.00 79.81 486 ASP A N 1
ATOM 3657 C CA . ASP A 1 486 ? -20.934 -6.339 11.184 1.00 79.81 486 ASP A CA 1
ATOM 3658 C C . ASP A 1 486 ? -19.798 -6.865 12.077 1.00 79.81 486 ASP A C 1
ATOM 3660 O O . ASP A 1 486 ? -18.927 -7.619 11.640 1.00 79.81 486 ASP A O 1
ATOM 3664 N N . MET A 1 487 ? -19.791 -6.489 13.356 1.00 77.00 487 MET A N 1
ATOM 3665 C CA . MET A 1 487 ? -18.674 -6.847 14.230 1.00 77.00 487 MET A CA 1
ATOM 3666 C C . MET A 1 487 ? -18.610 -8.348 14.549 1.00 77.00 487 MET A C 1
ATOM 3668 O O . MET A 1 487 ? -17.520 -8.878 14.762 1.00 77.00 487 MET A O 1
ATOM 3672 N N . GLY A 1 488 ? -19.750 -9.042 14.587 1.00 78.62 488 GLY A N 1
ATOM 3673 C CA . GLY A 1 488 ? -19.804 -10.479 14.845 1.00 78.62 488 GLY A CA 1
ATOM 3674 C C . GLY A 1 488 ? -19.210 -11.275 13.687 1.00 78.62 488 GLY A C 1
ATOM 3675 O O . GLY A 1 488 ? -18.364 -12.147 13.907 1.00 78.62 488 GLY A O 1
ATOM 3676 N N . THR A 1 489 ? -19.589 -10.939 12.452 1.00 80.12 489 THR A N 1
ATOM 3677 C CA . THR A 1 489 ? -19.007 -11.542 11.246 1.00 80.12 489 THR A CA 1
ATOM 3678 C C . THR A 1 489 ? -17.544 -11.143 11.067 1.00 80.12 489 THR A C 1
ATOM 3680 O O . THR A 1 489 ? -16.710 -12.035 10.929 1.00 80.12 489 THR A O 1
ATOM 3683 N N . ALA A 1 490 ? -17.186 -9.861 11.183 1.00 77.00 490 ALA A N 1
ATOM 3684 C CA . ALA A 1 490 ? -15.802 -9.403 11.031 1.00 77.00 490 ALA A CA 1
ATOM 3685 C C . ALA A 1 490 ? -14.841 -10.036 12.057 1.00 77.00 490 ALA A C 1
ATOM 3687 O O . ALA A 1 490 ? -13.801 -10.578 11.674 1.00 77.00 490 ALA A O 1
ATOM 3688 N N . ALA A 1 491 ? -15.190 -10.032 13.351 1.00 78.62 491 ALA A N 1
ATOM 3689 C CA . ALA A 1 491 ? -14.325 -10.581 14.396 1.00 78.62 491 ALA A CA 1
ATOM 3690 C C . ALA A 1 491 ? -14.197 -12.108 14.298 1.00 78.62 491 ALA A C 1
ATOM 3692 O O . ALA A 1 491 ? -13.090 -12.636 14.402 1.00 78.62 491 ALA A O 1
ATOM 3693 N N . SER A 1 492 ? -15.298 -12.832 14.057 1.00 79.88 492 SER A N 1
ATOM 3694 C CA . SER A 1 492 ? -15.234 -14.292 13.889 1.00 79.88 492 SER A CA 1
ATOM 3695 C C . SER A 1 492 ? -14.428 -14.687 12.649 1.00 79.88 492 SER A C 1
ATOM 3697 O O . SER A 1 492 ? -13.577 -15.569 12.738 1.00 79.88 492 SER A O 1
ATOM 3699 N N . LYS A 1 493 ? -14.611 -13.984 11.526 1.00 80.12 493 LYS A N 1
ATOM 3700 C CA . LYS A 1 493 ? -13.844 -14.157 10.286 1.00 80.12 493 LYS A CA 1
ATOM 3701 C C . LYS A 1 493 ? -12.348 -13.926 10.512 1.00 80.12 493 LYS A C 1
ATOM 3703 O O . LYS A 1 493 ? -11.567 -14.829 10.238 1.00 80.12 493 LYS A O 1
ATOM 3708 N N . GLN A 1 494 ? -11.941 -12.792 11.088 1.00 78.06 494 GLN A N 1
ATOM 3709 C CA . GLN A 1 494 ? -10.524 -12.482 11.345 1.00 78.06 494 GLN A CA 1
ATOM 3710 C C . GLN A 1 494 ? -9.859 -13.464 12.329 1.00 78.06 494 GLN A C 1
ATOM 3712 O O . GLN A 1 494 ? -8.750 -13.944 12.077 1.00 78.06 494 GLN A O 1
ATOM 3717 N N . LEU A 1 495 ? -10.538 -13.809 13.430 1.00 79.62 495 LEU A N 1
ATOM 3718 C CA . LEU A 1 495 ? -10.011 -14.745 14.431 1.00 79.62 495 LEU A CA 1
ATOM 3719 C C . LEU A 1 495 ? -9.913 -16.183 13.898 1.00 79.62 495 LEU A C 1
ATOM 3721 O O . LEU A 1 495 ? -8.985 -16.902 14.264 1.00 79.62 495 LEU A O 1
ATOM 3725 N N . LEU A 1 496 ? -10.832 -16.609 13.025 1.00 83.06 496 LEU A N 1
ATOM 3726 C CA . LEU A 1 496 ? -10.822 -17.957 12.448 1.00 83.06 496 LEU A CA 1
ATOM 3727 C C . LEU A 1 496 ? -9.944 -18.079 11.192 1.00 83.06 496 LEU A C 1
ATOM 3729 O O . LEU A 1 496 ? -9.422 -19.158 10.935 1.00 83.06 496 LEU A O 1
ATOM 3733 N N . GLN A 1 497 ? -9.722 -17.003 10.433 1.00 80.56 497 GLN A N 1
ATOM 3734 C CA . GLN A 1 497 ? -8.895 -17.011 9.216 1.00 80.56 497 GLN A CA 1
ATOM 3735 C C . GLN A 1 497 ? -7.421 -17.354 9.498 1.00 80.56 497 GLN A C 1
ATOM 3737 O O . GLN A 1 497 ? -6.738 -17.957 8.671 1.00 80.56 497 GLN A O 1
ATOM 3742 N N . SER A 1 498 ? -6.904 -17.008 10.678 1.00 80.31 498 SER A N 1
ATOM 3743 C CA . SER A 1 498 ? -5.494 -17.208 11.026 1.00 80.31 498 SER A CA 1
ATOM 3744 C C . SER A 1 498 ? -5.212 -18.619 11.572 1.00 80.31 498 SER A C 1
ATOM 3746 O O . SER A 1 498 ? -4.955 -18.822 12.760 1.00 80.31 498 SER A O 1
ATOM 3748 N N . ARG A 1 499 ? -5.170 -19.621 10.676 1.00 83.38 499 ARG A N 1
ATOM 3749 C CA . ARG A 1 499 ? -4.831 -21.032 10.987 1.00 83.38 499 ARG A CA 1
ATOM 3750 C C . ARG A 1 499 ? -3.641 -21.183 11.947 1.00 83.38 499 ARG A C 1
ATOM 3752 O O . ARG A 1 499 ? -3.687 -22.026 12.845 1.00 83.38 499 ARG A O 1
ATOM 3759 N N . ASN A 1 500 ? -2.582 -20.390 11.767 1.00 84.81 500 ASN A N 1
ATOM 3760 C CA . ASN A 1 500 ? -1.395 -20.438 12.626 1.00 84.81 500 ASN A CA 1
ATOM 3761 C C . ASN A 1 500 ? -1.708 -20.001 14.066 1.00 84.81 500 ASN A C 1
ATOM 3763 O O . ASN A 1 500 ? -1.288 -20.683 14.997 1.00 84.81 500 ASN A O 1
ATOM 3767 N N . ALA A 1 501 ? -2.497 -18.939 14.261 1.00 85.62 501 ALA A N 1
ATOM 3768 C CA . ALA A 1 501 ? -2.910 -18.485 15.588 1.00 85.62 501 ALA A CA 1
ATOM 3769 C C . ALA A 1 501 ? -3.805 -19.523 16.282 1.00 85.62 501 ALA A C 1
ATOM 3771 O O . ALA A 1 501 ? -3.532 -19.883 17.425 1.00 85.62 501 ALA A O 1
ATOM 3772 N N . LEU A 1 502 ? -4.794 -20.091 15.576 1.00 89.75 502 LEU A N 1
ATOM 3773 C CA . LEU A 1 502 ? -5.627 -21.186 16.102 1.00 89.75 502 LEU A CA 1
ATOM 3774 C C . LEU A 1 502 ? -4.791 -22.413 16.504 1.00 89.75 502 LEU A C 1
ATOM 3776 O O . LEU A 1 502 ? -5.034 -23.018 17.547 1.00 89.75 502 LEU A O 1
ATOM 3780 N N . THR A 1 503 ? -3.785 -22.770 15.698 1.00 90.25 503 THR A N 1
ATOM 3781 C CA . THR A 1 503 ? -2.898 -23.912 15.975 1.00 90.25 503 THR A CA 1
ATOM 3782 C C . THR A 1 503 ? -2.019 -23.651 17.200 1.00 90.25 503 THR A C 1
ATOM 3784 O O . THR A 1 503 ? -1.938 -24.502 18.085 1.00 90.25 503 THR A O 1
ATOM 3787 N N . ILE A 1 504 ? -1.399 -22.469 17.288 1.00 91.12 504 ILE A N 1
ATOM 3788 C CA . ILE A 1 504 ? -0.550 -22.069 18.420 1.00 91.12 504 ILE A CA 1
ATOM 3789 C C . ILE A 1 504 ? -1.381 -21.975 19.706 1.00 91.12 504 ILE A C 1
ATOM 3791 O O . ILE A 1 504 ? -0.983 -22.541 20.720 1.00 91.12 504 ILE A O 1
ATOM 3795 N N . ALA A 1 505 ? -2.557 -21.343 19.664 1.00 91.25 505 ALA A N 1
ATOM 3796 C CA . ALA A 1 505 ? -3.460 -21.236 20.810 1.00 91.25 505 ALA A CA 1
ATOM 3797 C C . ALA A 1 505 ? -3.977 -22.610 21.275 1.00 91.25 505 ALA A C 1
ATOM 3799 O O . ALA A 1 505 ? -4.023 -22.874 22.476 1.00 91.25 505 ALA A O 1
ATOM 3800 N N . GLY A 1 506 ? -4.304 -23.512 20.342 1.00 93.31 506 GLY A N 1
ATOM 3801 C CA . GLY A 1 506 ? -4.719 -24.879 20.659 1.00 93.31 506 GLY A CA 1
ATOM 3802 C C . GLY A 1 506 ? -3.616 -25.706 21.329 1.00 93.31 506 GLY A C 1
ATOM 3803 O O . GLY A 1 506 ? -3.865 -26.366 22.338 1.00 93.31 506 GLY A O 1
ATOM 3804 N N . ILE A 1 507 ? -2.377 -25.618 20.829 1.00 93.94 507 ILE A N 1
ATOM 3805 C CA . ILE A 1 507 ? -1.204 -26.262 21.446 1.00 93.94 507 ILE A CA 1
ATOM 3806 C C . ILE A 1 507 ? -0.893 -25.639 22.814 1.00 93.94 507 ILE A C 1
ATOM 3808 O O . ILE A 1 507 ? -0.642 -26.372 23.769 1.00 93.94 507 ILE A O 1
ATOM 3812 N N . ALA A 1 508 ? -0.955 -24.311 22.943 1.00 92.44 508 ALA A N 1
ATOM 3813 C CA . ALA A 1 508 ? -0.722 -23.616 24.207 1.00 92.44 508 ALA A CA 1
ATOM 3814 C C . ALA A 1 508 ? -1.758 -24.003 25.275 1.00 92.44 508 ALA A C 1
ATOM 3816 O O . ALA A 1 508 ? -1.382 -24.292 26.409 1.00 92.44 508 ALA A O 1
ATOM 3817 N N . ALA A 1 509 ? -3.043 -24.100 24.916 1.00 93.19 509 ALA A N 1
ATOM 3818 C CA . ALA A 1 509 ? -4.090 -24.575 25.821 1.00 93.19 509 ALA A CA 1
ATOM 3819 C C . ALA A 1 509 ? -3.820 -26.012 26.307 1.00 93.19 509 ALA A C 1
ATOM 3821 O O . ALA A 1 509 ? -3.898 -26.274 27.507 1.00 93.19 509 ALA A O 1
ATOM 3822 N N . LEU A 1 510 ? -3.417 -26.924 25.411 1.00 93.31 510 LEU A N 1
ATOM 3823 C CA . LEU A 1 510 ? -3.012 -28.282 25.796 1.00 93.31 510 LEU A CA 1
ATOM 3824 C C . LEU A 1 510 ? -1.776 -28.289 26.709 1.00 93.31 510 LEU A C 1
ATOM 3826 O O . LEU A 1 510 ? -1.748 -29.046 27.678 1.00 93.31 510 LEU A O 1
ATOM 3830 N N . ALA A 1 511 ? -0.786 -27.431 26.447 1.00 91.94 511 ALA A N 1
ATOM 3831 C CA . ALA A 1 511 ? 0.411 -27.302 27.274 1.00 91.94 511 ALA A CA 1
ATOM 3832 C C . ALA A 1 511 ? 0.095 -26.770 28.685 1.00 91.94 511 ALA A C 1
ATOM 3834 O O . ALA A 1 511 ? 0.599 -27.322 29.663 1.00 91.94 511 ALA A O 1
ATOM 3835 N N . LEU A 1 512 ? -0.796 -25.777 28.821 1.00 89.31 512 LEU A N 1
ATOM 3836 C CA . LEU A 1 512 ? -1.304 -25.342 30.130 1.00 89.31 512 LEU A CA 1
ATOM 3837 C C . LEU A 1 512 ? -2.047 -26.480 30.849 1.00 89.31 512 LEU A C 1
ATOM 3839 O O . LEU A 1 512 ? -1.855 -26.675 32.046 1.00 89.31 512 LEU A O 1
ATOM 3843 N N . GLY A 1 513 ? -2.828 -27.290 30.127 1.00 90.25 513 GLY A N 1
ATOM 3844 C CA . GLY A 1 513 ? -3.523 -28.462 30.676 1.00 90.25 513 GLY A CA 1
ATOM 3845 C C . GLY A 1 513 ? -2.612 -29.563 31.251 1.00 90.25 513 GLY A C 1
ATOM 3846 O O . GLY A 1 513 ? -3.097 -30.439 31.972 1.00 90.25 513 GLY A O 1
ATOM 3847 N N . LEU A 1 514 ? -1.301 -29.527 30.977 1.00 89.62 514 LEU A N 1
ATOM 3848 C CA . LEU A 1 514 ? -0.312 -30.432 31.575 1.00 89.62 514 LEU A CA 1
ATOM 3849 C C . LEU A 1 514 ? 0.219 -29.943 32.935 1.00 89.62 514 LEU A C 1
ATOM 3851 O O . LEU A 1 514 ? 0.741 -30.759 33.698 1.00 89.62 514 LEU A O 1
ATOM 3855 N N . ILE A 1 515 ? 0.066 -28.656 33.266 1.00 92.62 515 ILE A N 1
ATOM 3856 C CA . ILE A 1 515 ? 0.583 -28.063 34.508 1.00 92.62 515 ILE A CA 1
ATOM 3857 C C . ILE A 1 515 ? -0.162 -28.657 35.723 1.00 92.62 515 ILE A C 1
ATOM 3859 O O . ILE A 1 515 ? -1.398 -28.627 35.769 1.00 92.62 515 ILE A O 1
ATOM 3863 N N . PRO A 1 516 ? 0.545 -29.211 36.729 1.00 79.81 516 PRO A N 1
ATOM 3864 C CA . PRO A 1 516 ? -0.095 -29.723 37.937 1.00 79.81 516 PRO A CA 1
ATOM 3865 C C . PRO A 1 516 ? -0.742 -28.579 38.731 1.00 79.81 516 PRO A C 1
ATOM 3867 O O . PRO A 1 516 ? -0.126 -27.543 38.955 1.00 79.81 516 PRO A O 1
ATOM 3870 N N . GLY A 1 517 ? -1.991 -28.782 39.156 1.00 83.69 517 GLY A N 1
ATOM 3871 C CA . GLY A 1 517 ? -2.798 -27.784 39.871 1.00 83.69 517 GLY A CA 1
ATOM 3872 C C . GLY A 1 517 ? -3.865 -27.087 39.016 1.00 83.69 517 GLY A C 1
ATOM 3873 O O . GLY A 1 517 ? -4.819 -26.560 39.580 1.00 83.69 517 GLY A O 1
ATOM 3874 N N . LEU A 1 518 ? -3.776 -27.129 37.679 1.00 87.50 518 LEU A N 1
ATOM 3875 C CA . LEU A 1 518 ? -4.813 -26.567 36.802 1.00 87.50 518 LEU A CA 1
ATOM 3876 C C . LEU A 1 518 ? -5.937 -27.578 36.478 1.00 87.50 518 LEU A C 1
ATOM 3878 O O . LEU A 1 518 ? -5.676 -28.782 36.356 1.00 87.50 518 LEU A O 1
ATOM 3882 N N . PRO A 1 519 ? -7.193 -27.118 36.289 1.00 89.88 519 PRO A N 1
ATOM 3883 C CA . PRO A 1 519 ? -8.315 -27.971 35.903 1.00 89.88 519 PRO A CA 1
ATOM 3884 C C . PRO A 1 519 ? -8.155 -28.437 34.449 1.00 89.88 519 PRO A C 1
ATOM 3886 O O . PRO A 1 519 ? -8.494 -27.733 33.500 1.00 89.88 519 PRO A O 1
ATOM 3889 N N . LYS A 1 520 ? -7.625 -29.650 34.268 1.00 90.75 520 LYS A N 1
ATOM 3890 C CA . LYS A 1 520 ? -7.170 -30.157 32.959 1.00 90.75 520 LYS A CA 1
ATOM 3891 C C . LYS A 1 520 ? -8.273 -30.244 31.900 1.00 90.75 520 LYS A C 1
ATOM 3893 O O . LYS A 1 520 ? -8.016 -29.957 30.736 1.00 90.75 520 LYS A O 1
ATOM 3898 N N . MET A 1 521 ? -9.494 -30.622 32.291 1.00 91.31 521 MET A N 1
ATOM 3899 C CA . MET A 1 521 ? -10.596 -30.879 31.351 1.00 91.31 521 MET A CA 1
ATOM 3900 C C . MET A 1 521 ? -10.981 -29.644 30.507 1.00 91.31 521 MET A C 1
ATOM 3902 O O . MET A 1 521 ? -10.945 -29.769 29.283 1.00 91.31 521 MET A O 1
ATOM 3906 N N . PRO A 1 522 ? -11.258 -28.451 31.081 1.00 91.88 522 PRO A N 1
ATOM 3907 C CA . PRO A 1 522 ? -11.436 -27.215 30.311 1.00 91.88 522 PRO A CA 1
ATOM 3908 C C . PRO A 1 522 ? -10.326 -26.934 29.287 1.00 91.88 522 PRO A C 1
ATOM 3910 O O . PRO A 1 522 ? -10.618 -26.712 28.114 1.00 91.88 522 PRO A O 1
ATOM 3913 N N . PHE A 1 523 ? -9.056 -26.996 29.703 1.00 91.75 523 PHE A N 1
ATOM 3914 C CA . PHE A 1 523 ? -7.913 -26.713 28.827 1.00 91.75 523 PHE A CA 1
ATOM 3915 C C . PHE A 1 523 ? -7.776 -27.726 27.681 1.00 91.75 523 PHE A C 1
ATOM 3917 O O . PHE A 1 523 ? -7.500 -27.337 26.546 1.00 91.75 523 PHE A O 1
ATOM 3924 N N . ILE A 1 524 ? -8.036 -29.010 27.948 1.00 93.19 524 ILE A N 1
ATOM 3925 C CA . ILE A 1 524 ? -8.040 -30.065 26.926 1.00 93.19 524 ILE A CA 1
ATOM 3926 C C . ILE A 1 524 ? -9.181 -29.856 25.924 1.00 93.19 524 ILE A C 1
ATOM 3928 O O . ILE A 1 524 ? -8.945 -29.919 24.718 1.00 93.19 524 ILE A O 1
ATOM 3932 N N . ILE A 1 525 ? -10.396 -29.554 26.394 1.00 94.06 525 ILE A N 1
ATOM 3933 C CA . ILE A 1 525 ? -11.560 -29.313 25.526 1.00 94.06 525 ILE A CA 1
ATOM 3934 C C . ILE A 1 525 ? -11.309 -28.105 24.613 1.00 94.06 525 ILE A C 1
ATOM 3936 O O . ILE A 1 525 ? -11.456 -28.222 23.396 1.00 94.06 525 ILE A O 1
ATOM 3940 N N . VAL A 1 526 ? -10.868 -26.971 25.168 1.00 92.56 526 VAL A N 1
ATOM 3941 C CA . VAL A 1 526 ? -10.567 -25.756 24.389 1.00 92.56 526 VAL A CA 1
ATOM 3942 C C . VAL A 1 526 ? -9.432 -26.005 23.390 1.00 92.56 526 VAL A C 1
ATOM 3944 O O . VAL A 1 526 ? -9.566 -25.657 22.216 1.00 92.56 526 VAL A O 1
ATOM 3947 N N . GLY A 1 527 ? -8.347 -26.660 23.814 1.00 92.81 527 GLY A N 1
ATOM 3948 C CA . GLY A 1 527 ? -7.210 -26.970 22.945 1.00 92.81 527 GLY A CA 1
ATOM 3949 C C . GLY A 1 527 ? -7.578 -27.866 21.758 1.00 92.81 527 GLY A C 1
ATOM 3950 O O . GLY A 1 527 ? -7.201 -27.577 20.621 1.00 92.81 527 GLY A O 1
ATOM 3951 N N . VAL A 1 528 ? -8.382 -28.909 21.993 1.00 94.31 528 VAL A N 1
ATOM 3952 C CA . VAL A 1 528 ? -8.893 -29.793 20.932 1.00 94.31 528 VAL A CA 1
ATOM 3953 C C . VAL A 1 528 ? -9.834 -29.044 19.985 1.00 94.31 528 VAL A C 1
ATOM 3955 O O . VAL A 1 528 ? -9.691 -29.178 18.770 1.00 94.31 528 VAL A O 1
ATOM 3958 N N . VAL A 1 529 ? -10.757 -28.220 20.496 1.00 94.06 529 VAL A N 1
ATOM 3959 C CA . VAL A 1 529 ? -11.687 -27.439 19.657 1.00 94.06 529 VAL A CA 1
ATOM 3960 C C . VAL A 1 529 ? -10.936 -26.467 18.739 1.00 94.06 529 VAL A C 1
ATOM 3962 O O . VAL A 1 529 ? -11.218 -26.428 17.540 1.00 94.06 529 VAL A O 1
ATOM 3965 N N . LEU A 1 530 ? -9.938 -25.742 19.255 1.00 92.31 530 LEU A N 1
ATOM 3966 C CA . LEU A 1 530 ? -9.113 -24.826 18.456 1.00 92.31 530 LEU A CA 1
ATOM 3967 C C . LEU A 1 530 ? -8.314 -25.558 17.364 1.00 92.31 530 LEU A C 1
ATOM 3969 O O . LEU A 1 530 ? -8.254 -25.086 16.228 1.00 92.31 530 LEU A O 1
ATOM 3973 N N . LEU A 1 531 ? -7.768 -26.742 17.661 1.00 92.31 531 LEU A N 1
ATOM 3974 C CA . LEU A 1 531 ? -7.067 -27.566 16.669 1.00 92.31 531 LEU A CA 1
ATOM 3975 C C . LEU A 1 531 ? -8.007 -28.137 15.595 1.00 92.31 531 LEU A C 1
ATOM 3977 O O . LEU A 1 531 ? -7.641 -28.167 14.418 1.00 92.31 531 LEU A O 1
ATOM 3981 N N . VAL A 1 532 ? -9.228 -28.541 15.957 1.00 92.25 532 VAL A N 1
ATOM 3982 C CA . VAL A 1 532 ? -10.251 -28.986 14.991 1.00 92.25 532 VAL A CA 1
ATOM 3983 C C . VAL A 1 532 ? -10.693 -27.833 14.083 1.00 92.25 532 VAL A C 1
ATOM 3985 O O . VAL A 1 532 ? -10.848 -28.033 12.877 1.00 92.25 532 VAL A O 1
ATOM 3988 N N . LEU A 1 533 ? -10.837 -26.617 14.620 1.00 87.88 533 LEU A N 1
ATOM 3989 C CA . LEU A 1 533 ? -11.109 -25.414 13.825 1.00 87.88 533 LEU A CA 1
ATOM 3990 C C . LEU A 1 533 ? -9.952 -25.109 12.861 1.00 87.88 533 LEU A C 1
ATOM 3992 O O . LEU A 1 533 ? -10.191 -24.974 11.662 1.00 87.88 533 LEU A O 1
ATOM 3996 N N . ALA A 1 534 ? -8.700 -25.124 13.331 1.00 88.62 534 ALA A N 1
ATOM 3997 C CA . ALA A 1 534 ? -7.515 -24.925 12.487 1.00 88.62 534 ALA A CA 1
ATOM 3998 C C . ALA A 1 534 ? -7.412 -25.944 11.330 1.00 88.62 534 ALA A C 1
ATOM 4000 O O . ALA A 1 534 ? -6.977 -25.602 10.227 1.00 88.62 534 ALA A O 1
ATOM 4001 N N . GLN A 1 535 ? -7.839 -27.194 11.551 1.00 86.00 535 GLN A N 1
ATOM 4002 C CA . GLN A 1 535 ? -7.907 -28.217 10.500 1.00 86.00 535 GLN A CA 1
ATOM 4003 C C . GLN A 1 535 ? -9.051 -27.994 9.498 1.00 86.00 535 GLN A C 1
ATOM 4005 O O . GLN A 1 535 ? -8.909 -28.377 8.336 1.00 86.00 535 GLN A O 1
ATOM 4010 N N . ARG A 1 536 ? -10.168 -27.374 9.904 1.00 84.38 536 ARG A N 1
ATOM 4011 C CA . ARG A 1 536 ? -11.256 -27.001 8.982 1.00 84.38 536 ARG A CA 1
ATOM 4012 C C . ARG A 1 536 ? -10.877 -25.819 8.094 1.00 84.38 536 ARG A C 1
ATOM 4014 O O . ARG A 1 536 ? -11.142 -25.889 6.901 1.00 84.38 536 ARG A O 1
ATOM 4021 N N . VAL A 1 537 ? -10.200 -24.807 8.642 1.00 82.88 537 VAL A N 1
ATOM 4022 C CA . VAL A 1 537 ? -9.663 -23.666 7.871 1.00 82.88 537 VAL A CA 1
ATOM 4023 C C . VAL A 1 537 ? -8.732 -24.173 6.771 1.00 82.88 537 VAL A C 1
ATOM 4025 O O . VAL A 1 537 ? -8.999 -23.937 5.600 1.00 82.88 537 VAL A O 1
ATOM 4028 N N . ARG A 1 538 ? -7.769 -25.041 7.123 1.00 74.06 538 ARG A N 1
ATOM 4029 C CA . ARG A 1 538 ? -6.905 -25.724 6.145 1.00 74.06 538 ARG A CA 1
ATOM 4030 C C . ARG A 1 538 ? -7.692 -26.414 5.022 1.00 74.06 538 ARG A C 1
ATOM 4032 O O . ARG A 1 538 ? -7.226 -26.418 3.891 1.00 74.06 538 ARG A O 1
ATOM 4039 N N . LYS A 1 539 ? -8.833 -27.052 5.312 1.00 67.38 539 LYS A N 1
ATOM 4040 C CA . LYS A 1 539 ? -9.644 -27.688 4.260 1.00 67.38 539 LYS A CA 1
ATOM 4041 C C . LYS A 1 539 ? -10.312 -26.663 3.350 1.00 67.38 539 LYS A C 1
ATOM 4043 O O . LYS A 1 539 ? -10.339 -26.907 2.155 1.00 67.38 539 LYS A O 1
ATOM 4048 N N . ALA A 1 540 ? -10.790 -25.537 3.878 1.00 65.25 540 ALA A N 1
ATOM 4049 C CA . ALA A 1 540 ? -11.319 -24.452 3.053 1.00 65.25 540 ALA A CA 1
ATOM 4050 C C . ALA A 1 540 ? -10.230 -23.864 2.138 1.00 65.25 540 ALA A C 1
ATOM 4052 O O . ALA A 1 540 ? -10.456 -23.772 0.936 1.00 65.25 540 ALA A O 1
ATOM 4053 N N . ASP A 1 541 ? -9.035 -23.583 2.675 1.00 64.50 541 ASP A N 1
ATOM 4054 C CA . ASP A 1 541 ? -7.884 -23.105 1.893 1.00 64.50 541 ASP A CA 1
ATOM 4055 C C . ASP A 1 541 ? -7.541 -24.096 0.764 1.00 64.50 541 ASP A C 1
ATOM 4057 O O . ASP A 1 541 ? -7.523 -23.737 -0.410 1.00 64.50 541 ASP A O 1
ATOM 4061 N N . GLN A 1 542 ? -7.367 -25.380 1.106 1.00 63.88 542 GLN A N 1
ATOM 4062 C CA . GLN A 1 542 ? -7.010 -26.426 0.141 1.00 63.88 542 GLN A CA 1
ATOM 4063 C C . GLN A 1 542 ? -8.148 -26.782 -0.833 1.00 63.88 542 GLN A C 1
ATOM 4065 O O . GLN A 1 542 ? -7.876 -27.358 -1.883 1.00 63.88 542 GLN A O 1
ATOM 4070 N N . GLN A 1 543 ? -9.407 -26.461 -0.519 1.00 60.59 543 GLN A N 1
ATOM 4071 C CA . GLN A 1 543 ? -10.527 -26.591 -1.456 1.00 60.59 543 GLN A CA 1
ATOM 4072 C C . GLN A 1 543 ? -10.612 -25.389 -2.399 1.00 60.59 543 GLN A C 1
ATOM 4074 O O . GLN A 1 543 ? -10.822 -25.603 -3.585 1.00 60.59 543 GLN A O 1
ATOM 4079 N N . ALA A 1 544 ? -10.347 -24.166 -1.931 1.00 60.66 544 ALA A N 1
ATOM 4080 C CA . ALA A 1 544 ? -10.231 -22.995 -2.800 1.00 60.66 544 ALA A CA 1
ATOM 4081 C C . ALA A 1 544 ? -9.039 -23.122 -3.770 1.00 60.66 544 ALA A C 1
ATOM 4083 O O . ALA A 1 544 ? -9.178 -22.837 -4.957 1.00 60.66 544 ALA A O 1
ATOM 4084 N N . GLU A 1 545 ? -7.891 -23.629 -3.302 1.00 53.53 545 GLU A N 1
ATOM 4085 C CA . GLU A 1 545 ? -6.751 -23.971 -4.166 1.00 53.53 545 GLU A CA 1
ATOM 4086 C C . GLU A 1 545 ? -7.089 -25.104 -5.154 1.00 53.53 545 GLU A C 1
ATOM 4088 O O . GLU A 1 545 ? -6.656 -25.052 -6.302 1.00 53.53 545 GLU A O 1
ATOM 4093 N N . ALA A 1 546 ? -7.882 -26.106 -4.753 1.00 55.38 546 ALA A N 1
ATOM 4094 C CA . ALA A 1 546 ? -8.280 -27.209 -5.633 1.00 55.38 546 ALA A CA 1
ATOM 4095 C C . ALA A 1 546 ? -9.350 -26.816 -6.670 1.00 55.38 546 ALA A C 1
ATOM 4097 O O . ALA A 1 546 ? -9.287 -27.283 -7.804 1.00 55.38 546 ALA A O 1
ATOM 4098 N N . GLU A 1 547 ? -10.301 -25.945 -6.324 1.00 53.09 547 GLU A N 1
ATOM 4099 C CA . GLU A 1 547 ? -11.276 -25.384 -7.270 1.00 53.09 547 GLU A CA 1
ATOM 4100 C C . GLU A 1 547 ? -10.598 -24.415 -8.253 1.00 53.09 547 GLU A C 1
ATOM 4102 O O . GLU A 1 547 ? -10.925 -24.423 -9.437 1.00 53.09 547 GLU A O 1
ATOM 4107 N N . ALA A 1 548 ? -9.574 -23.672 -7.813 1.00 52.06 548 ALA A N 1
ATOM 4108 C CA . ALA A 1 548 ? -8.709 -22.878 -8.690 1.00 52.06 548 ALA A CA 1
ATOM 4109 C C . ALA A 1 548 ? -7.746 -23.721 -9.559 1.00 52.06 548 ALA A C 1
ATOM 4111 O O . ALA A 1 548 ? -7.186 -23.201 -10.525 1.00 52.06 548 ALA A O 1
ATOM 4112 N N . ALA A 1 549 ? -7.550 -25.005 -9.236 1.00 45.38 549 ALA A N 1
ATOM 4113 C CA . ALA A 1 549 ? -6.687 -25.943 -9.962 1.00 45.38 549 ALA A CA 1
ATOM 4114 C C . ALA A 1 549 ? -7.460 -27.022 -10.751 1.00 45.38 549 ALA A C 1
ATOM 4116 O O . ALA A 1 549 ? -6.848 -27.923 -11.330 1.00 45.38 549 ALA A O 1
ATOM 4117 N N . ALA A 1 550 ? -8.794 -26.954 -10.791 1.00 40.16 550 ALA A N 1
ATOM 4118 C CA . ALA A 1 550 ? -9.613 -27.881 -11.563 1.00 40.16 550 ALA A CA 1
ATOM 4119 C C . ALA A 1 550 ? -9.508 -27.575 -13.075 1.00 40.16 550 ALA A C 1
ATOM 4121 O O . ALA A 1 550 ? -9.708 -26.427 -13.482 1.00 40.16 550 ALA A O 1
ATOM 4122 N N . PRO A 1 551 ? -9.227 -28.567 -13.943 1.00 42.47 551 PRO A N 1
ATOM 4123 C CA . PRO A 1 551 ? -9.163 -28.334 -15.383 1.00 42.47 551 PRO A CA 1
ATOM 4124 C C . PRO A 1 551 ? -10.560 -28.036 -15.944 1.00 42.47 551 PRO A C 1
ATOM 4126 O O . PRO A 1 551 ? -11.505 -28.793 -15.716 1.00 42.47 551 PRO A O 1
ATOM 4129 N N . VAL A 1 552 ? -10.686 -26.960 -16.727 1.00 44.69 552 VAL A N 1
ATOM 4130 C CA . VAL A 1 552 ? -11.946 -26.553 -17.378 1.00 44.69 552 VAL A CA 1
ATOM 4131 C C . VAL A 1 552 ? -12.239 -27.464 -18.579 1.00 44.69 552 VAL A C 1
ATOM 4133 O O . VAL A 1 552 ? -12.067 -27.097 -19.739 1.00 44.69 552 VAL A O 1
ATOM 4136 N N . GLY A 1 553 ? -12.659 -28.696 -18.288 1.00 39.44 553 GLY A N 1
ATOM 4137 C CA . GLY A 1 553 ? -13.050 -29.704 -19.269 1.00 39.44 553 GLY A CA 1
ATOM 4138 C C . GLY A 1 553 ? -14.568 -29.816 -19.418 1.00 39.44 553 GLY A C 1
ATOM 4139 O O . GLY A 1 553 ? -15.242 -30.304 -18.519 1.00 39.44 553 GLY A O 1
ATOM 4140 N N . ASN A 1 554 ? -15.082 -29.447 -20.594 1.00 41.16 554 ASN A N 1
ATOM 4141 C CA . ASN A 1 554 ? -16.434 -29.745 -21.093 1.00 41.16 554 ASN A CA 1
ATOM 4142 C C . ASN A 1 554 ? -17.641 -29.302 -20.236 1.00 41.16 554 ASN A C 1
ATOM 4144 O O . ASN A 1 554 ? -18.300 -30.108 -19.583 1.00 41.16 554 ASN A O 1
ATOM 4148 N N . ALA A 1 555 ? -18.065 -28.051 -20.437 1.00 34.34 555 ALA A N 1
ATOM 4149 C CA . ALA A 1 555 ? -19.449 -27.620 -20.217 1.00 34.34 555 ALA A CA 1
ATOM 4150 C C . ALA A 1 555 ? -19.994 -26.886 -21.460 1.00 34.34 555 ALA A C 1
ATOM 4152 O O . ALA A 1 555 ? -20.184 -25.672 -21.461 1.00 34.34 555 ALA A O 1
ATOM 4153 N N . LEU A 1 556 ? -20.230 -27.629 -22.549 1.00 46.59 556 LEU A N 1
ATOM 4154 C CA . LEU A 1 556 ? -20.832 -27.102 -23.783 1.00 46.59 556 LEU A CA 1
ATOM 4155 C C . LEU A 1 556 ? -22.329 -26.796 -23.586 1.00 46.59 556 LEU A C 1
ATOM 4157 O O . LEU A 1 556 ? -23.206 -27.593 -23.919 1.00 46.59 556 LEU A O 1
ATOM 4161 N N . GLN A 1 557 ? -22.617 -25.618 -23.037 1.00 38.88 557 GLN A N 1
ATOM 4162 C CA . GLN A 1 557 ? -23.932 -24.981 -23.067 1.00 38.88 557 GLN A CA 1
ATOM 4163 C C . GLN A 1 557 ? -23.745 -23.458 -22.980 1.00 38.88 557 GLN A C 1
ATOM 4165 O O . GLN A 1 557 ? -23.172 -22.988 -21.997 1.00 38.88 557 GLN A O 1
ATOM 4170 N N . PRO A 1 558 ? -24.201 -22.671 -23.974 1.00 45.31 558 PRO A N 1
ATOM 4171 C CA . PRO A 1 558 ? -24.048 -21.223 -23.943 1.00 45.31 558 PRO A CA 1
ATOM 4172 C C . PRO A 1 558 ? -25.005 -20.614 -22.912 1.00 45.31 558 PRO A C 1
ATOM 4174 O O . PRO A 1 558 ? -26.178 -20.354 -23.192 1.00 45.31 558 PRO A O 1
ATOM 4177 N N . ALA A 1 559 ? -24.491 -20.373 -21.707 1.00 44.81 559 ALA A N 1
ATOM 4178 C CA . ALA A 1 559 ? -25.042 -19.342 -20.839 1.00 44.81 559 ALA A CA 1
ATOM 4179 C C . ALA A 1 559 ? -24.936 -17.979 -21.559 1.00 44.81 559 ALA A C 1
ATOM 4181 O O . ALA A 1 559 ? -24.008 -17.788 -22.347 1.00 44.81 559 ALA A O 1
ATOM 4182 N N . PRO A 1 560 ? -25.865 -17.033 -21.331 1.00 49.34 560 PRO A N 1
ATOM 4183 C CA . PRO A 1 560 ? -25.745 -15.701 -21.910 1.00 49.34 560 PRO A CA 1
ATOM 4184 C C . PRO A 1 560 ? -24.486 -15.024 -21.360 1.00 49.34 560 PRO A C 1
ATOM 4186 O O . PRO A 1 560 ? -24.385 -14.817 -20.150 1.00 49.34 560 PRO A O 1
ATOM 4189 N N . GLU A 1 561 ? -23.546 -14.700 -22.248 1.00 46.66 561 GLU A N 1
ATOM 4190 C CA . GLU A 1 561 ? -22.289 -14.027 -21.911 1.00 46.66 561 GLU A CA 1
ATOM 4191 C C . GLU A 1 561 ? -22.592 -12.747 -21.127 1.00 46.66 561 GLU A C 1
ATOM 4193 O O . GLU A 1 561 ? -23.283 -11.850 -21.623 1.00 46.66 561 GLU A O 1
ATOM 4198 N N . THR A 1 562 ? -22.118 -12.657 -19.881 1.00 62.03 562 THR A N 1
ATOM 4199 C CA . THR A 1 562 ? -22.290 -11.415 -19.122 1.00 62.03 562 THR A CA 1
ATOM 4200 C C . THR A 1 562 ? -21.331 -10.364 -19.664 1.00 62.03 562 THR A C 1
ATOM 4202 O O . THR A 1 562 ? -20.220 -10.673 -20.101 1.00 62.03 562 THR A O 1
ATOM 4205 N N . THR A 1 563 ? -21.732 -9.092 -19.615 1.00 67.62 563 THR A N 1
ATOM 4206 C CA . THR A 1 563 ? -20.880 -7.974 -20.054 1.00 67.62 563 THR A CA 1
ATOM 4207 C C . THR A 1 563 ? -19.513 -7.998 -19.360 1.00 67.62 563 THR A C 1
ATOM 4209 O O . THR A 1 563 ? -18.508 -7.638 -19.961 1.00 67.62 563 THR A O 1
ATOM 4212 N N . GLU A 1 564 ? -19.467 -8.477 -18.115 1.00 65.75 564 GLU A N 1
ATOM 4213 C CA . GLU A 1 564 ? -18.252 -8.656 -17.315 1.00 65.75 564 GLU A CA 1
ATOM 4214 C C . GLU A 1 564 ? -17.308 -9.707 -17.923 1.00 65.75 564 GLU A C 1
ATOM 4216 O O . GLU A 1 564 ? -16.122 -9.433 -18.083 1.00 65.75 564 GLU A O 1
ATOM 4221 N N . GLN A 1 565 ? -17.827 -10.869 -18.342 1.00 58.66 565 GLN A N 1
ATOM 4222 C CA . GLN A 1 565 ? -17.038 -11.912 -19.012 1.00 58.66 565 GLN A CA 1
ATOM 4223 C C . GLN A 1 565 ? -16.480 -11.429 -20.357 1.00 58.66 565 GLN A C 1
ATOM 4225 O O . GLN A 1 565 ? -15.324 -11.708 -20.679 1.00 58.66 565 GLN A O 1
ATOM 4230 N N . LEU A 1 566 ? -17.264 -10.656 -21.116 1.00 67.88 566 LEU A N 1
ATOM 4231 C CA . LEU A 1 566 ? -16.793 -10.033 -22.355 1.00 67.88 566 LEU A CA 1
ATOM 4232 C C . LEU A 1 566 ? -15.673 -9.014 -22.080 1.00 67.88 566 LEU A C 1
ATOM 4234 O O . LEU A 1 566 ? -14.649 -9.022 -22.760 1.00 67.88 566 LEU A O 1
ATOM 4238 N N . ILE A 1 567 ? -15.825 -8.182 -21.044 1.00 70.00 567 ILE A N 1
ATOM 4239 C CA . ILE A 1 567 ? -14.804 -7.215 -20.610 1.00 70.00 567 ILE A CA 1
ATOM 4240 C C . ILE A 1 567 ? -13.509 -7.924 -20.184 1.00 70.00 567 ILE A C 1
ATOM 4242 O O . ILE A 1 567 ? -12.426 -7.444 -20.518 1.00 70.00 567 ILE A O 1
ATOM 4246 N N . GLU A 1 568 ? -13.580 -9.072 -19.503 1.00 65.44 568 GLU A N 1
ATOM 4247 C CA . GLU A 1 568 ? -12.383 -9.849 -19.160 1.00 65.44 568 GLU A CA 1
ATOM 4248 C C . GLU A 1 568 ? -11.687 -10.451 -20.386 1.00 65.44 568 GLU A C 1
ATOM 4250 O O . GLU A 1 568 ? -10.459 -10.402 -20.460 1.00 65.44 568 GLU A O 1
ATOM 4255 N N . GLN A 1 569 ? -12.434 -10.941 -21.380 1.00 64.00 569 GLN A N 1
ATOM 4256 C CA . GLN A 1 569 ? -11.857 -11.417 -22.645 1.00 64.00 569 GLN A CA 1
ATOM 4257 C C . GLN A 1 569 ? -11.253 -10.278 -23.487 1.00 64.00 569 GLN A C 1
ATOM 4259 O O . GLN A 1 569 ? -10.268 -10.486 -24.193 1.00 64.00 569 GLN A O 1
ATOM 4264 N N . MET A 1 570 ? -11.786 -9.056 -23.375 1.00 67.75 570 MET A N 1
ATOM 4265 C CA . MET A 1 570 ? -11.251 -7.854 -24.030 1.00 67.75 570 MET A CA 1
ATOM 4266 C C . MET A 1 570 ? -9.992 -7.274 -23.353 1.00 67.75 570 MET A C 1
ATOM 4268 O O . MET A 1 570 ? -9.380 -6.350 -23.899 1.00 67.75 570 MET A O 1
ATOM 4272 N N . ARG A 1 571 ? -9.567 -7.774 -22.181 1.00 71.50 571 ARG A N 1
ATOM 4273 C CA . ARG A 1 571 ? -8.370 -7.274 -21.477 1.00 71.50 571 ARG A CA 1
ATOM 4274 C C . ARG A 1 571 ? -7.077 -7.720 -22.159 1.00 71.50 571 ARG A C 1
ATOM 4276 O O . ARG A 1 571 ? -6.500 -8.747 -21.814 1.00 71.50 571 ARG A O 1
ATOM 4283 N N . VAL A 1 572 ? -6.572 -6.875 -23.055 1.00 77.38 572 VAL A N 1
ATOM 4284 C CA . VAL A 1 572 ? -5.243 -7.000 -23.676 1.00 77.38 572 VAL A CA 1
ATOM 4285 C C . VAL A 1 572 ? -4.156 -7.238 -22.617 1.00 77.38 572 VAL A C 1
ATOM 4287 O O . VAL A 1 572 ? -3.987 -6.449 -21.688 1.00 77.38 572 VAL A O 1
ATOM 4290 N N . HIS A 1 573 ? -3.404 -8.331 -22.753 1.00 81.50 573 HIS A N 1
ATOM 4291 C CA . HIS A 1 573 ? -2.343 -8.703 -21.815 1.00 81.50 573 HIS A CA 1
ATOM 4292 C C . HIS A 1 573 ? -1.016 -8.003 -22.144 1.00 81.50 573 HIS A C 1
ATOM 4294 O O . HIS A 1 573 ? -0.651 -7.849 -23.310 1.00 81.50 573 HIS A O 1
ATOM 4300 N N . ALA A 1 574 ? -0.281 -7.584 -21.108 1.00 85.38 574 ALA A N 1
ATOM 4301 C CA . ALA A 1 574 ? 0.971 -6.840 -21.268 1.00 85.38 574 ALA A CA 1
ATOM 4302 C C . ALA A 1 574 ? 2.078 -7.676 -21.935 1.00 85.38 574 ALA A C 1
ATOM 4304 O O . ALA A 1 574 ? 2.758 -7.164 -22.822 1.00 85.38 574 ALA A O 1
ATOM 4305 N N . LEU A 1 575 ? 2.206 -8.950 -21.542 1.00 91.75 575 LEU A N 1
ATOM 4306 C CA . LEU A 1 575 ? 3.148 -9.935 -22.079 1.00 91.75 575 LEU A CA 1
ATOM 4307 C C . LEU A 1 575 ? 2.465 -11.305 -22.222 1.00 91.75 575 LEU A C 1
ATOM 4309 O O . LEU A 1 575 ? 1.900 -11.821 -21.252 1.00 91.75 575 LEU A O 1
ATOM 4313 N N . GLU A 1 576 ? 2.570 -11.914 -23.402 1.00 92.19 576 GLU A N 1
ATOM 4314 C CA . GLU A 1 576 ? 2.204 -13.315 -23.650 1.00 92.19 576 GLU A CA 1
ATOM 4315 C C . GLU A 1 576 ? 3.344 -14.062 -24.364 1.00 92.19 576 GLU A C 1
ATOM 4317 O O . GLU A 1 576 ? 4.031 -13.497 -25.217 1.00 92.19 576 GLU A O 1
ATOM 4322 N N . ILE A 1 577 ? 3.499 -15.350 -24.062 1.00 93.69 577 ILE A N 1
ATOM 4323 C CA . ILE A 1 577 ? 4.263 -16.321 -24.851 1.00 93.69 577 ILE A CA 1
ATOM 4324 C C . ILE A 1 577 ? 3.248 -17.267 -25.495 1.00 93.69 577 ILE A C 1
ATOM 4326 O O . ILE A 1 577 ? 2.472 -17.916 -24.790 1.00 93.69 577 ILE A O 1
ATOM 4330 N N . LEU A 1 578 ? 3.263 -17.349 -26.822 1.00 93.12 578 LEU A N 1
ATOM 4331 C CA . LEU A 1 578 ? 2.566 -18.376 -27.585 1.00 93.12 578 LEU A CA 1
ATOM 4332 C C . LEU A 1 578 ? 3.545 -19.502 -27.922 1.00 93.12 578 LEU A C 1
ATOM 4334 O O . LEU A 1 578 ? 4.635 -19.246 -28.438 1.00 93.12 578 LEU A O 1
ATOM 4338 N N . LEU A 1 579 ? 3.143 -20.737 -27.645 1.00 93.75 579 LEU A N 1
ATOM 4339 C CA . LEU A 1 579 ? 3.893 -21.958 -27.926 1.00 93.75 579 LEU A CA 1
ATOM 4340 C C . LEU A 1 579 ? 3.151 -22.793 -28.976 1.00 93.75 579 LEU A C 1
ATOM 4342 O O . LEU A 1 579 ? 1.931 -22.951 -28.886 1.00 93.75 579 LEU A O 1
ATOM 4346 N N . ALA A 1 580 ? 3.873 -23.356 -29.946 1.00 92.69 580 ALA A N 1
ATOM 4347 C CA . ALA A 1 580 ? 3.332 -24.435 -30.767 1.00 92.69 580 ALA A CA 1
ATOM 4348 C C . ALA A 1 580 ? 2.996 -25.663 -29.886 1.00 92.69 580 ALA A C 1
ATOM 4350 O O . ALA A 1 580 ? 3.630 -25.848 -28.839 1.00 92.69 580 ALA A O 1
ATOM 4351 N N . PRO A 1 581 ? 2.032 -26.524 -30.273 1.00 87.88 581 PRO A N 1
ATOM 4352 C CA . PRO A 1 581 ? 1.587 -27.640 -29.431 1.00 87.88 581 PRO A CA 1
ATOM 4353 C C . PRO A 1 581 ? 2.689 -28.640 -29.036 1.00 87.88 581 PRO A C 1
ATOM 4355 O O . PRO A 1 581 ? 2.574 -29.292 -28.002 1.00 87.88 581 PRO A O 1
ATOM 4358 N N . ASP A 1 582 ? 3.768 -28.748 -29.817 1.00 86.44 582 ASP A N 1
ATOM 4359 C CA . ASP A 1 582 ? 4.923 -29.604 -29.520 1.00 86.44 582 ASP A CA 1
ATOM 4360 C C . ASP A 1 582 ? 5.907 -29.007 -28.494 1.00 86.44 582 ASP A C 1
ATOM 4362 O O . ASP A 1 582 ? 6.746 -29.734 -27.967 1.00 86.44 582 ASP A O 1
ATOM 4366 N N . LEU A 1 583 ? 5.779 -27.715 -28.161 1.00 87.12 583 LEU A N 1
ATOM 4367 C CA . LEU A 1 583 ? 6.585 -27.019 -27.145 1.00 87.12 583 LEU A CA 1
ATOM 4368 C C . LEU A 1 583 ? 5.913 -26.947 -25.765 1.00 87.12 583 LEU A C 1
ATOM 4370 O O . LEU A 1 583 ? 6.458 -26.348 -24.836 1.00 87.12 583 LEU A O 1
ATOM 4374 N N . VAL A 1 584 ? 4.731 -27.550 -25.602 1.00 80.19 584 VAL A N 1
ATOM 4375 C CA . VAL A 1 584 ? 4.046 -27.643 -24.299 1.00 80.19 584 VAL A CA 1
ATOM 4376 C C . VAL A 1 584 ? 4.859 -28.491 -23.303 1.00 80.19 584 VAL A C 1
ATOM 4378 O O . VAL A 1 584 ? 4.723 -28.315 -22.095 1.00 80.19 584 VAL A O 1
ATOM 4381 N N . ASP A 1 585 ? 5.786 -29.326 -23.789 1.00 83.56 585 ASP A N 1
ATOM 4382 C CA . ASP A 1 585 ? 6.741 -30.088 -22.971 1.00 83.56 585 ASP A CA 1
ATOM 4383 C C . ASP A 1 585 ? 7.705 -29.213 -22.140 1.00 83.56 585 ASP A C 1
ATOM 4385 O O . ASP A 1 585 ? 8.267 -29.683 -21.150 1.00 83.56 585 ASP A O 1
ATOM 4389 N N . LEU A 1 586 ? 7.854 -27.930 -22.488 1.00 82.38 586 LEU A N 1
ATOM 4390 C CA . LEU A 1 586 ? 8.638 -26.942 -21.738 1.00 82.38 586 LEU A CA 1
ATOM 4391 C C . LEU A 1 586 ? 7.923 -26.418 -20.477 1.00 82.38 586 LEU A C 1
ATOM 4393 O O . LEU A 1 586 ? 8.532 -25.703 -19.677 1.00 82.38 586 LEU A O 1
ATOM 4397 N N . VAL A 1 587 ? 6.637 -26.733 -20.289 1.00 78.44 587 VAL A N 1
ATOM 4398 C CA . VAL A 1 587 ? 5.794 -26.212 -19.204 1.00 78.44 587 VAL A CA 1
ATOM 4399 C C . VAL A 1 587 ? 5.453 -27.335 -18.223 1.00 78.44 587 VAL A C 1
ATOM 4401 O O . VAL A 1 587 ? 4.726 -28.265 -18.559 1.00 78.44 587 VAL A O 1
ATOM 4404 N N . GLY A 1 588 ? 5.948 -27.241 -16.984 1.00 64.88 588 GLY A N 1
ATOM 4405 C CA . GLY A 1 588 ? 5.706 -28.263 -15.951 1.00 64.88 588 GLY A CA 1
ATOM 4406 C C . GLY A 1 588 ? 6.713 -29.421 -15.916 1.00 64.88 588 GLY A C 1
ATOM 4407 O O . GLY A 1 588 ? 6.431 -30.455 -15.312 1.00 64.88 588 GLY A O 1
ATOM 4408 N N . GLY A 1 589 ? 7.887 -29.250 -16.533 1.00 61.75 589 GLY A N 1
ATOM 4409 C CA . GLY A 1 589 ? 9.028 -30.159 -16.383 1.00 61.75 589 GLY A CA 1
ATOM 4410 C C . GLY A 1 589 ? 9.682 -30.108 -14.992 1.00 61.75 589 GLY A C 1
ATOM 4411 O O . GLY A 1 589 ? 9.139 -29.567 -14.026 1.00 61.75 589 GLY A O 1
ATOM 4412 N N . SER A 1 590 ? 10.895 -30.657 -14.875 1.00 58.69 590 SER A N 1
ATOM 4413 C CA . SER A 1 590 ? 11.707 -30.492 -13.661 1.00 58.69 590 SER A CA 1
ATOM 4414 C C . SER A 1 590 ? 12.051 -29.011 -13.432 1.00 58.69 590 SER A C 1
ATOM 4416 O O . SER A 1 590 ? 12.128 -28.230 -14.378 1.00 58.69 590 SER A O 1
ATOM 4418 N N . ALA A 1 591 ? 12.262 -28.605 -12.175 1.00 54.44 591 ALA A N 1
ATOM 4419 C CA . ALA A 1 591 ? 12.328 -27.186 -11.789 1.00 54.44 591 ALA A CA 1
ATOM 4420 C C . ALA A 1 591 ? 13.409 -26.350 -12.510 1.00 54.44 591 ALA A C 1
ATOM 4422 O O . ALA A 1 591 ? 13.281 -25.130 -12.580 1.00 54.44 591 ALA A O 1
ATOM 4423 N N . ASP A 1 592 ? 14.449 -26.998 -13.041 1.00 54.72 592 ASP A N 1
ATOM 4424 C CA . ASP A 1 592 ? 15.541 -26.358 -13.783 1.00 54.72 592 ASP A CA 1
ATOM 4425 C C . ASP A 1 592 ? 15.306 -26.326 -15.311 1.00 54.72 592 ASP A C 1
ATOM 4427 O O . ASP A 1 592 ? 16.012 -25.632 -16.037 1.00 54.72 592 ASP A O 1
ATOM 4431 N N . GLN A 1 593 ? 14.288 -27.036 -15.814 1.00 65.12 593 GLN A N 1
ATOM 4432 C CA . GLN A 1 593 ? 13.870 -27.050 -17.226 1.00 65.12 593 GLN A CA 1
ATOM 4433 C C . GLN A 1 593 ? 12.527 -26.332 -17.462 1.00 65.12 593 GLN A C 1
ATOM 4435 O O . GLN A 1 593 ? 12.284 -25.868 -18.576 1.00 65.12 593 GLN A O 1
ATOM 4440 N N . ASP A 1 594 ? 11.686 -26.196 -16.426 1.00 83.81 594 ASP A N 1
ATOM 4441 C CA . ASP A 1 594 ? 10.383 -25.518 -16.473 1.00 83.81 594 ASP A CA 1
ATOM 4442 C C . ASP A 1 594 ? 10.495 -24.042 -16.898 1.00 83.81 594 ASP A C 1
ATOM 4444 O O . ASP A 1 594 ? 11.099 -23.200 -16.217 1.00 83.81 594 ASP A O 1
ATOM 4448 N N . LEU A 1 595 ? 9.831 -23.710 -18.007 1.00 87.94 595 LEU A N 1
ATOM 4449 C CA . LEU A 1 595 ? 9.715 -22.352 -18.529 1.00 87.94 595 LEU A CA 1
ATOM 4450 C C . LEU A 1 595 ? 9.106 -21.400 -17.492 1.00 87.94 595 LEU A C 1
ATOM 4452 O O . LEU A 1 595 ? 9.573 -20.269 -17.356 1.00 87.94 595 LEU A O 1
ATOM 4456 N N . LEU A 1 596 ? 8.112 -21.841 -16.712 1.00 87.94 596 LEU A N 1
ATOM 4457 C CA . LEU A 1 596 ? 7.440 -20.969 -15.743 1.00 87.94 596 LEU A CA 1
ATOM 4458 C C . LEU A 1 596 ? 8.353 -20.617 -14.559 1.00 87.94 596 LEU A C 1
ATOM 4460 O O . LEU A 1 596 ? 8.364 -19.467 -14.116 1.00 87.94 596 LEU A O 1
ATOM 4464 N N . ALA A 1 597 ? 9.157 -21.558 -14.058 1.00 87.81 597 ALA A N 1
ATOM 4465 C CA . ALA A 1 597 ? 10.183 -21.304 -13.048 1.00 87.81 597 ALA A CA 1
ATOM 4466 C C . ALA A 1 597 ? 11.215 -20.282 -13.537 1.00 87.81 597 ALA A C 1
ATOM 4468 O O . ALA A 1 597 ? 11.503 -19.313 -12.828 1.00 87.81 597 ALA A O 1
ATOM 4469 N N . ARG A 1 598 ? 11.696 -20.428 -14.775 1.00 89.38 598 ARG A N 1
ATOM 4470 C CA . ARG A 1 598 ? 12.664 -19.498 -15.372 1.00 89.38 598 ARG A CA 1
ATOM 4471 C C . ARG A 1 598 ? 12.061 -18.119 -15.664 1.00 89.38 598 ARG A C 1
ATOM 4473 O O . ARG A 1 598 ? 12.728 -17.118 -15.414 1.00 89.38 598 ARG A O 1
ATOM 4480 N N . VAL A 1 599 ? 10.785 -18.023 -16.052 1.00 92.06 599 VAL A N 1
ATOM 4481 C CA . VAL A 1 599 ? 10.052 -16.741 -16.151 1.00 92.06 599 VAL A CA 1
ATOM 4482 C C . VAL A 1 599 ? 9.936 -16.049 -14.782 1.00 92.06 599 VAL A C 1
ATOM 4484 O O . VAL A 1 599 ? 10.141 -14.837 -14.689 1.00 92.06 599 VAL A O 1
ATOM 4487 N N . ARG A 1 600 ? 9.667 -16.789 -13.692 1.00 90.06 600 ARG A N 1
ATOM 4488 C CA . ARG A 1 600 ? 9.666 -16.227 -12.322 1.00 90.06 600 ARG A CA 1
ATOM 4489 C C . ARG A 1 600 ? 11.058 -15.724 -11.915 1.00 90.06 600 ARG A C 1
ATOM 4491 O O . ARG A 1 600 ? 11.158 -14.662 -11.301 1.00 90.06 600 ARG A O 1
ATOM 4498 N N . ALA A 1 601 ? 12.117 -16.456 -12.267 1.00 91.25 601 ALA A N 1
ATOM 4499 C CA . ALA A 1 601 ? 13.499 -16.050 -12.012 1.00 91.25 601 ALA A CA 1
ATOM 4500 C C . ALA A 1 601 ? 13.876 -14.780 -12.796 1.00 91.25 601 ALA A C 1
ATOM 4502 O O . ALA A 1 601 ? 14.380 -13.829 -12.200 1.00 91.25 601 ALA A O 1
ATOM 4503 N N . LEU A 1 602 ? 13.538 -14.713 -14.090 1.00 92.50 602 LEU A N 1
ATOM 4504 C CA . LEU A 1 602 ? 13.725 -13.528 -14.932 1.00 92.50 602 LEU A CA 1
ATOM 4505 C C . LEU A 1 602 ? 12.986 -12.308 -14.362 1.00 92.50 602 LEU A C 1
ATOM 4507 O O . LEU A 1 602 ? 13.593 -11.258 -14.187 1.00 92.50 602 LEU A O 1
ATOM 4511 N N . ARG A 1 603 ? 11.718 -12.459 -13.959 1.00 92.12 603 ARG A N 1
ATOM 4512 C CA . ARG A 1 603 ? 10.941 -11.396 -13.294 1.00 92.12 603 ARG A CA 1
ATOM 4513 C C . ARG A 1 603 ? 11.627 -10.848 -12.036 1.00 92.12 603 ARG A C 1
ATOM 4515 O O . ARG A 1 603 ? 11.566 -9.645 -11.796 1.00 92.12 603 ARG A O 1
ATOM 4522 N N . ARG A 1 604 ? 12.281 -11.706 -11.243 1.00 91.75 604 ARG A N 1
ATOM 4523 C CA . ARG A 1 604 ? 13.077 -11.283 -10.077 1.00 91.75 604 ARG A CA 1
ATOM 4524 C C . ARG A 1 604 ? 14.380 -10.594 -10.495 1.00 91.75 604 ARG A C 1
ATOM 4526 O O . ARG A 1 604 ? 14.733 -9.593 -9.882 1.00 91.75 604 ARG A O 1
ATOM 4533 N N . LYS A 1 605 ? 15.062 -11.099 -11.528 1.00 92.88 605 LYS A N 1
ATOM 4534 C CA . LYS A 1 605 ? 16.284 -10.508 -12.093 1.00 92.88 605 LYS A CA 1
ATOM 4535 C C . LYS A 1 605 ? 16.023 -9.082 -12.598 1.00 92.88 605 LYS A C 1
ATOM 4537 O O . LYS A 1 605 ? 16.645 -8.150 -12.105 1.00 92.88 605 LYS A O 1
ATOM 4542 N N . THR A 1 606 ? 15.021 -8.885 -13.460 1.00 92.31 606 THR A N 1
ATOM 4543 C CA . THR A 1 606 ? 14.631 -7.560 -13.981 1.00 92.31 606 THR A CA 1
ATOM 4544 C C . THR A 1 606 ? 14.302 -6.564 -12.864 1.00 92.31 606 THR A C 1
ATOM 4546 O O . THR A 1 606 ? 14.729 -5.415 -12.934 1.00 92.31 606 THR A O 1
ATOM 4549 N N . ALA A 1 607 ? 13.611 -6.996 -11.803 1.00 91.44 607 ALA A N 1
ATOM 4550 C CA . ALA A 1 607 ? 13.306 -6.125 -10.667 1.00 91.44 607 ALA A CA 1
ATOM 4551 C C . ALA A 1 607 ? 14.559 -5.673 -9.893 1.00 91.44 607 ALA A C 1
ATOM 4553 O O . ALA A 1 607 ? 14.596 -4.538 -9.427 1.00 91.44 607 ALA A O 1
ATOM 4554 N N . LEU A 1 608 ? 15.580 -6.530 -9.783 1.00 92.00 608 LEU A N 1
ATOM 4555 C CA . LEU A 1 608 ? 16.838 -6.231 -9.087 1.00 92.00 608 LEU A CA 1
ATOM 4556 C C . LEU A 1 608 ? 17.863 -5.475 -9.950 1.00 92.00 608 LEU A C 1
ATOM 4558 O O . LEU A 1 608 ? 18.710 -4.791 -9.393 1.00 92.00 608 LEU A O 1
ATOM 4562 N N . GLU A 1 609 ? 17.792 -5.580 -11.280 1.00 91.00 609 GLU A N 1
ATOM 4563 C CA . GLU A 1 609 ? 18.743 -4.940 -12.210 1.00 91.00 609 GLU A CA 1
ATOM 4564 C C . GLU A 1 609 ? 18.221 -3.643 -12.843 1.00 91.00 609 GLU A C 1
ATOM 4566 O O . GLU A 1 609 ? 19.006 -2.750 -13.157 1.00 91.00 609 GLU A O 1
ATOM 4571 N N . MET A 1 610 ? 16.906 -3.530 -13.056 1.00 91.19 610 MET A N 1
ATOM 4572 C CA . MET A 1 610 ? 16.279 -2.378 -13.721 1.00 91.19 610 MET A CA 1
ATOM 4573 C C . MET A 1 610 ? 15.379 -1.554 -12.793 1.00 91.19 610 MET A C 1
ATOM 4575 O O . MET A 1 610 ? 15.018 -0.440 -13.159 1.00 91.19 610 MET A O 1
ATOM 4579 N N . GLY A 1 611 ? 15.004 -2.063 -11.615 1.00 90.12 611 GLY A N 1
ATOM 4580 C CA . GLY A 1 611 ? 14.178 -1.343 -10.634 1.00 90.12 611 GLY A CA 1
ATOM 4581 C C . GLY A 1 611 ? 12.668 -1.331 -10.902 1.00 90.12 611 GLY A C 1
ATOM 4582 O O . GLY A 1 611 ? 11.935 -0.662 -10.180 1.00 90.12 611 GLY A O 1
ATOM 4583 N N . PHE A 1 612 ? 12.168 -2.085 -11.890 1.00 90.38 612 PHE A N 1
ATOM 4584 C CA . PHE A 1 612 ? 10.726 -2.258 -12.114 1.00 90.38 612 PHE A CA 1
ATOM 4585 C C . PHE A 1 612 ? 10.305 -3.730 -12.058 1.00 90.38 612 PHE A C 1
ATOM 4587 O O . PHE A 1 612 ? 11.012 -4.630 -12.516 1.00 90.38 612 PHE A O 1
ATOM 4594 N N . VAL A 1 613 ? 9.120 -3.988 -11.504 1.00 86.44 613 VAL A N 1
ATOM 4595 C CA . VAL A 1 613 ? 8.555 -5.338 -11.429 1.00 86.44 613 VAL A CA 1
ATOM 4596 C C . VAL A 1 613 ? 7.887 -5.677 -12.758 1.00 86.44 613 VAL A C 1
ATOM 4598 O O . VAL A 1 613 ? 6.934 -5.021 -13.163 1.00 86.44 613 VAL A O 1
ATOM 4601 N N . LEU A 1 614 ? 8.346 -6.741 -13.421 1.00 88.75 614 LEU A N 1
ATOM 4602 C CA . LEU A 1 614 ? 7.730 -7.213 -14.663 1.00 88.75 614 LEU A CA 1
ATOM 4603 C C . LEU A 1 614 ? 6.237 -7.566 -14.444 1.00 88.75 614 LEU A C 1
ATOM 4605 O O . LEU A 1 614 ? 5.927 -8.250 -13.456 1.00 88.75 614 LEU A O 1
ATOM 4609 N N . PRO A 1 615 ? 5.309 -7.193 -15.347 1.00 88.31 615 PRO A N 1
ATOM 4610 C CA . PRO A 1 615 ? 3.935 -7.694 -15.301 1.00 88.31 615 PRO A CA 1
ATOM 4611 C C . PRO A 1 615 ? 3.882 -9.223 -15.524 1.00 88.31 615 PRO A C 1
ATOM 4613 O O . PRO A 1 615 ? 4.835 -9.818 -16.035 1.00 88.31 615 PRO A O 1
ATOM 4616 N N . PRO A 1 616 ? 2.791 -9.905 -15.124 1.00 87.44 616 PRO A N 1
ATOM 4617 C CA . PRO A 1 616 ? 2.680 -11.355 -15.254 1.00 87.44 616 PRO A CA 1
ATOM 4618 C C . PRO A 1 616 ? 2.646 -11.791 -16.725 1.00 87.44 616 PRO A C 1
ATOM 4620 O O . PRO A 1 616 ? 1.699 -11.491 -17.451 1.00 87.44 616 PRO A O 1
ATOM 4623 N N . VAL A 1 617 ? 3.670 -12.540 -17.141 1.00 90.62 617 VAL A N 1
ATOM 4624 C CA . VAL A 1 617 ? 3.756 -13.155 -18.471 1.00 90.62 617 VAL A CA 1
ATOM 4625 C C . VAL A 1 617 ? 2.795 -14.343 -18.535 1.00 90.62 617 VAL A C 1
ATOM 4627 O O . VAL A 1 617 ? 2.951 -15.309 -17.785 1.00 90.62 617 VAL A O 1
ATOM 4630 N N . ARG A 1 618 ? 1.798 -14.290 -19.421 1.00 88.06 618 ARG A N 1
ATOM 4631 C CA . ARG A 1 618 ? 0.902 -15.430 -19.682 1.00 88.06 618 ARG A CA 1
ATOM 4632 C C . ARG A 1 618 ? 1.521 -16.357 -20.726 1.00 88.06 618 ARG A C 1
ATOM 4634 O O . ARG A 1 618 ? 2.138 -15.887 -21.670 1.00 88.06 618 ARG A O 1
ATOM 4641 N N . THR A 1 619 ? 1.353 -17.666 -20.563 1.00 89.19 619 THR A N 1
ATOM 4642 C CA . THR A 1 619 ? 1.764 -18.668 -21.563 1.00 89.19 619 THR A CA 1
ATOM 4643 C C . THR A 1 619 ? 0.510 -19.321 -22.129 1.00 89.19 619 THR A C 1
ATOM 4645 O O . THR A 1 619 ? -0.417 -19.597 -21.366 1.00 89.19 619 THR A O 1
ATOM 4648 N N . ARG A 1 620 ? 0.453 -19.521 -23.447 1.00 87.00 620 ARG A N 1
ATOM 4649 C CA . ARG A 1 620 ? -0.678 -20.137 -24.156 1.00 87.00 620 ARG A CA 1
ATOM 4650 C C . ARG A 1 620 ? -0.163 -21.032 -25.277 1.00 87.00 620 ARG A C 1
ATOM 4652 O O . ARG A 1 620 ? 0.847 -20.718 -25.903 1.00 87.00 620 ARG A O 1
ATOM 4659 N N . ASP A 1 621 ? -0.880 -22.103 -25.559 1.00 88.12 621 ASP A N 1
ATOM 4660 C CA . ASP A 1 621 ? -0.754 -22.853 -26.801 1.00 88.12 621 ASP A CA 1
ATOM 4661 C C . ASP A 1 621 ? -1.395 -22.085 -27.975 1.00 88.12 621 ASP A C 1
ATOM 4663 O O . ASP A 1 621 ? -2.311 -21.275 -27.800 1.00 88.12 621 ASP A O 1
ATOM 4667 N N . SER A 1 622 ? -0.882 -22.297 -29.187 1.00 87.88 622 SER A N 1
ATOM 4668 C CA . SER A 1 622 ? -1.434 -21.731 -30.421 1.00 87.88 622 SER A CA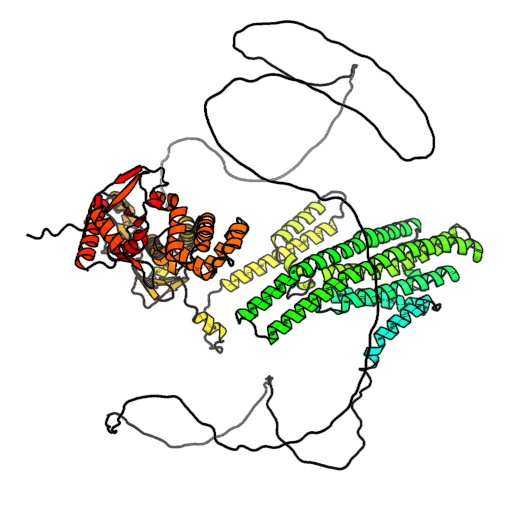 1
ATOM 4669 C C . SER A 1 622 ? -1.210 -22.690 -31.588 1.00 87.88 622 SER A C 1
ATOM 4671 O O . SER A 1 622 ? -0.078 -22.953 -31.988 1.00 87.88 622 SER A O 1
ATOM 4673 N N . VAL A 1 623 ? -2.311 -23.196 -32.150 1.00 87.94 623 VAL A N 1
ATOM 4674 C CA . VAL A 1 623 ? -2.309 -24.104 -33.313 1.00 87.94 623 VAL A CA 1
ATOM 4675 C C . VAL A 1 623 ? -1.910 -23.372 -34.607 1.00 87.94 623 VAL A C 1
ATOM 4677 O O . VAL A 1 623 ? -1.492 -24.004 -35.571 1.00 87.94 623 VAL A O 1
ATOM 4680 N N . ASP A 1 624 ? -1.975 -22.036 -34.615 1.00 89.00 624 ASP A N 1
ATOM 4681 C CA . ASP A 1 624 ? -1.560 -21.180 -35.737 1.00 89.00 624 ASP A CA 1
ATOM 4682 C C . ASP A 1 624 ? -0.026 -21.043 -35.866 1.00 89.00 624 ASP A C 1
ATOM 4684 O O . ASP A 1 624 ? 0.473 -20.450 -36.828 1.00 89.00 624 ASP A O 1
ATOM 4688 N N . LEU A 1 625 ? 0.742 -21.547 -34.891 1.00 91.12 625 LEU A N 1
ATOM 4689 C CA . LEU A 1 625 ? 2.203 -21.557 -34.943 1.00 91.12 625 LEU A CA 1
ATOM 4690 C C . LEU A 1 625 ? 2.733 -22.806 -35.671 1.00 91.12 625 LEU A C 1
ATOM 4692 O O . LEU A 1 625 ? 2.253 -23.912 -35.423 1.00 91.12 625 LEU A O 1
ATOM 4696 N N . PRO A 1 626 ? 3.766 -22.664 -36.528 1.00 91.12 626 PRO A N 1
ATOM 4697 C CA . PRO A 1 626 ? 4.491 -23.807 -37.077 1.00 91.12 626 PRO A CA 1
ATOM 4698 C C . PRO A 1 626 ? 5.077 -24.707 -35.981 1.00 91.12 626 PRO A C 1
ATOM 4700 O O . PRO A 1 626 ? 5.415 -24.230 -34.899 1.00 91.12 626 PRO A O 1
ATOM 4703 N N . VAL A 1 627 ? 5.270 -25.990 -36.298 1.00 89.88 627 VAL A N 1
ATOM 4704 C CA . VAL A 1 627 ? 5.945 -26.961 -35.417 1.00 89.88 627 VAL A CA 1
ATOM 4705 C C . VAL A 1 627 ? 7.282 -26.397 -34.926 1.00 89.88 627 VAL A C 1
ATOM 4707 O O . VAL A 1 627 ? 8.026 -25.786 -35.698 1.00 89.88 627 VAL A O 1
ATOM 4710 N N . ALA A 1 628 ? 7.578 -26.604 -33.644 1.00 90.62 628 ALA A N 1
ATOM 4711 C CA . ALA A 1 628 ? 8.742 -26.094 -32.930 1.00 90.62 628 ALA A CA 1
ATOM 4712 C C . ALA A 1 628 ? 8.875 -24.561 -32.865 1.00 90.62 628 ALA A C 1
ATOM 4714 O O . ALA A 1 628 ? 9.917 -24.077 -32.414 1.00 90.62 628 ALA A O 1
ATOM 4715 N N . ALA A 1 629 ? 7.870 -23.778 -33.272 1.00 92.88 629 ALA A N 1
ATOM 4716 C CA . ALA A 1 629 ? 7.907 -22.319 -33.191 1.00 92.88 629 ALA A CA 1
ATOM 4717 C C . ALA A 1 629 ? 7.297 -21.773 -31.889 1.00 92.88 629 ALA A C 1
ATOM 4719 O O . ALA A 1 629 ? 6.335 -22.307 -31.340 1.00 92.88 629 ALA A O 1
ATOM 4720 N N . TYR A 1 630 ? 7.823 -20.638 -31.436 1.00 94.56 630 TYR A N 1
ATOM 4721 C CA . TYR A 1 630 ? 7.224 -19.818 -30.384 1.00 94.56 630 TYR A CA 1
ATOM 4722 C C . TYR A 1 630 ? 7.134 -18.360 -30.843 1.00 94.56 630 TYR A C 1
ATOM 4724 O O . TYR A 1 630 ? 7.947 -17.902 -31.649 1.00 94.56 630 TYR A O 1
ATOM 4732 N N . ALA A 1 631 ? 6.164 -17.618 -30.315 1.00 94.75 631 ALA A N 1
ATOM 4733 C CA . ALA A 1 631 ? 6.003 -16.189 -30.567 1.00 94.75 631 ALA A CA 1
ATOM 4734 C C . ALA A 1 631 ? 5.790 -15.428 -29.255 1.00 94.75 631 ALA A C 1
ATOM 4736 O O . ALA A 1 631 ? 5.084 -15.891 -28.362 1.00 94.75 631 ALA A O 1
ATOM 4737 N N . ILE A 1 632 ? 6.394 -14.249 -29.135 1.00 94.94 632 ILE A N 1
ATOM 4738 C CA . ILE A 1 632 ? 6.281 -13.382 -27.959 1.00 94.94 632 ILE A CA 1
ATOM 4739 C C . ILE A 1 632 ? 5.419 -12.181 -28.347 1.00 94.94 632 ILE A C 1
ATOM 4741 O O . ILE A 1 632 ? 5.684 -11.508 -29.348 1.00 94.94 632 ILE A O 1
ATOM 4745 N N . LYS A 1 633 ? 4.374 -11.912 -27.560 1.00 92.81 633 LYS A N 1
ATOM 4746 C CA . LYS A 1 633 ? 3.450 -10.792 -27.766 1.00 92.81 633 LYS A CA 1
ATOM 4747 C C . LYS A 1 633 ? 3.549 -9.769 -26.642 1.00 92.81 633 LYS A C 1
ATOM 4749 O O . LYS A 1 633 ? 3.637 -10.127 -25.469 1.00 92.81 633 LYS A O 1
ATOM 4754 N N . MET A 1 634 ? 3.468 -8.491 -27.004 1.00 92.19 634 MET A N 1
ATOM 4755 C CA . MET A 1 634 ? 3.416 -7.361 -26.076 1.00 92.19 634 MET A CA 1
ATOM 4756 C C . MET A 1 634 ? 2.210 -6.478 -26.388 1.00 92.19 634 MET A C 1
ATOM 4758 O O . MET A 1 634 ? 2.046 -5.998 -27.512 1.00 92.19 634 MET A O 1
ATOM 4762 N N . SER A 1 635 ? 1.347 -6.269 -25.393 1.00 88.19 635 SER A N 1
ATOM 4763 C CA . SER A 1 635 ? 0.022 -5.651 -25.580 1.00 88.19 635 SER A CA 1
ATOM 4764 C C . SER A 1 635 ? -0.779 -6.306 -26.728 1.00 88.19 635 SER A C 1
ATOM 4766 O O . SER A 1 635 ? -1.357 -5.614 -27.561 1.00 88.19 635 SER A O 1
ATOM 4768 N N . GLY A 1 636 ? -0.756 -7.641 -26.821 1.00 85.62 636 GLY A N 1
ATOM 4769 C CA . GLY A 1 636 ? -1.433 -8.424 -27.871 1.00 85.62 636 GLY A CA 1
ATOM 4770 C C . GLY A 1 636 ? -0.782 -8.418 -29.268 1.00 85.62 636 GLY A C 1
ATOM 4771 O O . GLY A 1 636 ? -1.166 -9.227 -30.113 1.00 85.62 636 GLY A O 1
ATOM 4772 N N . VAL A 1 637 ? 0.220 -7.567 -29.519 1.00 90.81 637 VAL A N 1
ATOM 4773 C CA . VAL A 1 637 ? 0.963 -7.500 -30.793 1.00 90.81 637 VAL A CA 1
ATOM 4774 C C . VAL A 1 637 ? 2.170 -8.434 -30.740 1.00 90.81 637 VAL A C 1
ATOM 4776 O O . VAL A 1 637 ? 2.912 -8.404 -29.764 1.00 90.81 637 VAL A O 1
ATOM 4779 N N . GLU A 1 638 ? 2.391 -9.246 -31.776 1.00 93.06 638 GLU A N 1
ATOM 4780 C CA . GLU A 1 638 ? 3.608 -10.064 -31.904 1.00 93.06 638 GLU A CA 1
ATOM 4781 C C . GLU A 1 638 ? 4.831 -9.165 -32.110 1.00 93.06 638 GLU A C 1
ATOM 4783 O O . GLU A 1 638 ? 4.877 -8.391 -33.063 1.00 93.06 638 GLU A O 1
ATOM 4788 N N . VAL A 1 639 ? 5.795 -9.242 -31.188 1.00 92.56 639 VAL A N 1
ATOM 4789 C CA . VAL A 1 639 ? 7.048 -8.466 -31.246 1.00 92.56 639 VAL A CA 1
ATOM 4790 C C . VAL A 1 639 ? 8.227 -9.302 -31.727 1.00 92.56 639 VAL A C 1
ATOM 4792 O O . VAL A 1 639 ? 9.191 -8.742 -32.236 1.00 92.56 639 VAL A O 1
ATOM 4795 N N . ALA A 1 640 ? 8.160 -10.627 -31.566 1.00 92.50 640 ALA A N 1
ATOM 4796 C CA . ALA A 1 640 ? 9.198 -11.538 -32.021 1.00 92.50 640 ALA A CA 1
ATOM 4797 C C . ALA A 1 640 ? 8.694 -12.979 -32.160 1.00 92.50 640 ALA A C 1
ATOM 4799 O O . ALA A 1 640 ? 7.712 -13.381 -31.529 1.00 92.50 640 ALA A O 1
ATOM 4800 N N . ARG A 1 641 ? 9.435 -13.771 -32.937 1.00 93.44 641 ARG A N 1
ATOM 4801 C CA . ARG A 1 641 ? 9.203 -15.196 -33.190 1.00 93.44 641 ARG A CA 1
ATOM 4802 C C . ARG A 1 641 ? 10.537 -15.939 -33.168 1.00 93.44 641 ARG A C 1
ATOM 4804 O O . ARG A 1 641 ? 11.560 -15.373 -33.543 1.00 93.44 641 ARG A O 1
ATOM 4811 N N . GLY A 1 642 ? 10.535 -17.196 -32.742 1.00 91.75 642 GLY A N 1
ATOM 4812 C CA . GLY A 1 642 ? 11.715 -18.059 -32.748 1.00 91.75 642 GLY A CA 1
ATOM 4813 C C . GLY A 1 642 ? 11.351 -19.534 -32.893 1.00 91.75 642 GLY A C 1
ATOM 4814 O O . GLY A 1 642 ? 10.180 -19.882 -33.048 1.00 91.75 642 GLY A O 1
ATOM 4815 N N . GLN A 1 643 ? 12.364 -20.400 -32.850 1.00 91.81 643 GLN A N 1
ATOM 4816 C CA . GLN A 1 643 ? 12.212 -21.858 -32.894 1.00 91.81 643 GLN A CA 1
ATOM 4817 C C . GLN A 1 643 ? 12.938 -22.507 -31.709 1.00 91.81 643 GLN A C 1
ATOM 4819 O O . GLN A 1 643 ? 13.937 -21.965 -31.237 1.00 91.81 643 GLN A O 1
ATOM 4824 N N . ALA A 1 644 ? 12.447 -23.654 -31.236 1.00 91.31 644 ALA A N 1
ATOM 4825 C CA . ALA A 1 644 ? 13.028 -24.427 -30.135 1.00 91.31 644 ALA A CA 1
ATOM 4826 C C . ALA A 1 644 ? 12.809 -25.956 -30.311 1.00 91.31 644 ALA A C 1
ATOM 4828 O O . ALA A 1 644 ? 12.105 -26.566 -29.505 1.00 91.31 644 ALA A O 1
ATOM 4829 N N . PRO A 1 645 ? 13.372 -26.601 -31.356 1.00 91.19 645 PRO A N 1
ATOM 4830 C CA . PRO A 1 645 ? 13.037 -27.981 -31.738 1.00 91.19 645 PRO A CA 1
ATOM 4831 C C . PRO A 1 645 ? 13.285 -29.011 -30.631 1.00 91.19 645 PRO A C 1
ATOM 4833 O O . PRO A 1 645 ? 14.385 -29.073 -30.081 1.00 91.19 645 PRO A O 1
ATOM 4836 N N . SER A 1 646 ? 12.281 -29.842 -30.322 1.00 87.94 646 SER A N 1
ATOM 4837 C CA . SER A 1 646 ? 12.389 -30.841 -29.249 1.00 87.94 646 SER A CA 1
ATOM 4838 C C . SER A 1 646 ? 13.510 -31.866 -29.498 1.00 87.94 646 SER A C 1
ATOM 4840 O O . SER A 1 646 ? 13.907 -32.133 -30.634 1.00 87.94 646 SER A O 1
ATOM 4842 N N . GLY A 1 647 ? 14.083 -32.385 -28.408 1.00 86.38 647 GLY A N 1
ATOM 4843 C CA . GLY A 1 647 ? 15.274 -33.247 -28.417 1.00 86.38 647 GLY A CA 1
ATOM 4844 C C . GLY A 1 647 ? 16.597 -32.558 -28.793 1.00 86.38 647 GLY A C 1
ATOM 4845 O O . GLY A 1 647 ? 17.630 -33.223 -28.832 1.00 86.38 647 GLY A O 1
ATOM 4846 N N . ARG A 1 648 ? 16.603 -31.244 -29.071 1.00 90.06 648 ARG A N 1
ATOM 4847 C CA . ARG A 1 648 ? 17.802 -30.504 -29.500 1.00 90.06 648 ARG A CA 1
ATOM 4848 C C . ARG A 1 648 ? 18.205 -29.377 -28.553 1.00 90.06 648 ARG A C 1
ATOM 4850 O O . ARG A 1 648 ? 17.404 -28.880 -27.763 1.00 90.06 648 ARG A O 1
ATOM 4857 N N . MET A 1 649 ? 19.460 -28.956 -28.680 1.00 89.81 649 MET A N 1
ATOM 4858 C CA . MET A 1 649 ? 20.042 -27.781 -28.028 1.00 89.81 649 MET A CA 1
ATOM 4859 C C . MET A 1 649 ? 20.765 -26.906 -29.057 1.00 89.81 649 MET A C 1
ATOM 4861 O O . MET A 1 649 ? 21.143 -27.384 -30.129 1.00 89.81 649 MET A O 1
ATOM 4865 N N . LEU A 1 650 ? 20.921 -25.622 -28.748 1.00 91.62 650 LEU A N 1
ATOM 4866 C CA . LEU A 1 650 ? 21.554 -24.644 -29.625 1.00 91.62 650 LEU A CA 1
ATOM 4867 C C . LEU A 1 650 ? 23.038 -24.530 -29.271 1.00 91.62 650 LEU A C 1
ATOM 4869 O O . LEU A 1 650 ? 23.373 -24.115 -28.164 1.00 91.62 650 LEU A O 1
ATOM 4873 N N . ALA A 1 651 ? 23.917 -24.893 -30.202 1.00 90.38 651 ALA A N 1
ATOM 4874 C CA . ALA A 1 651 ? 25.352 -24.648 -30.100 1.00 90.38 651 ALA A CA 1
ATOM 4875 C C . ALA A 1 651 ? 25.712 -23.331 -30.808 1.00 90.38 651 ALA A C 1
ATOM 4877 O O . ALA A 1 651 ? 25.285 -23.115 -31.945 1.00 90.38 651 ALA A O 1
ATOM 4878 N N . LEU A 1 652 ? 26.492 -22.479 -30.137 1.00 88.12 652 LEU A N 1
ATOM 4879 C CA . LEU A 1 652 ? 26.979 -21.177 -30.609 1.00 88.12 652 LEU A CA 1
ATOM 4880 C C . LEU A 1 652 ? 28.509 -21.107 -30.506 1.00 88.12 652 LEU A C 1
ATOM 4882 O O . LEU A 1 652 ? 29.078 -21.619 -29.541 1.00 88.12 652 LEU A O 1
ATOM 4886 N N . GLY A 1 653 ? 29.155 -20.428 -31.452 1.00 79.56 653 GLY A N 1
ATOM 4887 C CA . GLY A 1 653 ? 30.609 -20.234 -31.492 1.00 79.56 653 GLY A CA 1
ATOM 4888 C C . GLY A 1 653 ? 31.220 -20.651 -32.829 1.00 79.56 653 GLY A C 1
ATOM 4889 O O . GLY A 1 653 ? 30.506 -21.027 -33.758 1.00 79.56 653 GLY A O 1
ATOM 48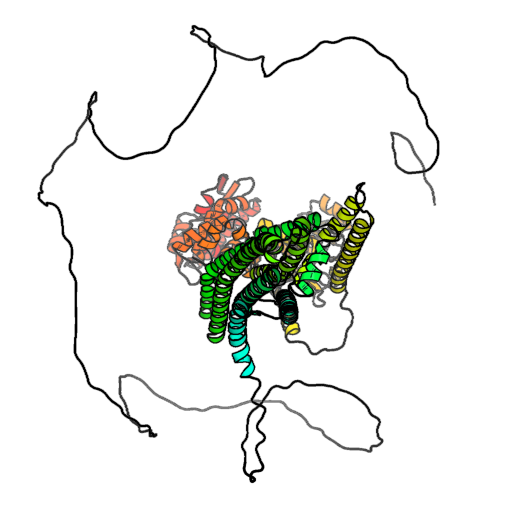90 N N . ASP A 1 654 ? 32.543 -20.590 -32.918 1.00 70.69 654 ASP A N 1
ATOM 4891 C CA . ASP A 1 654 ? 33.288 -20.962 -34.121 1.00 70.69 654 ASP A CA 1
ATOM 4892 C C . ASP A 1 654 ? 33.508 -22.486 -34.210 1.00 70.69 654 ASP A C 1
ATOM 4894 O O . ASP A 1 654 ? 33.487 -23.197 -33.207 1.00 70.69 654 ASP A O 1
ATOM 4898 N N . GLY A 1 655 ? 33.708 -23.018 -35.422 1.00 68.81 655 GLY A N 1
ATOM 4899 C CA . GLY A 1 655 ? 33.990 -24.450 -35.637 1.00 68.81 655 GLY A CA 1
ATOM 4900 C C . GLY A 1 655 ? 32.771 -25.389 -35.641 1.00 68.81 655 GLY A C 1
ATOM 4901 O O . GLY A 1 655 ? 32.932 -26.612 -35.628 1.00 68.81 655 GLY A O 1
ATOM 4902 N N . LEU A 1 656 ? 31.546 -24.850 -35.712 1.00 75.06 656 LEU A N 1
ATOM 4903 C CA . LEU A 1 656 ? 30.282 -25.610 -35.718 1.00 75.06 656 LEU A CA 1
ATOM 4904 C C . LEU A 1 656 ? 30.104 -26.582 -36.904 1.00 75.06 656 LEU A C 1
ATOM 4906 O O . LEU A 1 656 ? 29.155 -27.373 -36.906 1.00 75.06 656 LEU A O 1
ATOM 4910 N N . ASP A 1 657 ? 30.961 -26.552 -37.925 1.00 77.12 657 ASP A N 1
ATOM 4911 C CA . ASP A 1 657 ? 30.826 -27.358 -39.146 1.00 77.12 657 ASP A CA 1
ATOM 4912 C C . ASP A 1 657 ? 30.800 -28.864 -38.869 1.00 77.12 657 ASP A C 1
ATOM 4914 O O . ASP A 1 657 ? 29.904 -29.560 -39.353 1.00 77.12 657 ASP A O 1
ATOM 4918 N N . ASN A 1 658 ? 31.697 -29.339 -37.999 1.00 77.38 658 ASN A N 1
ATOM 4919 C CA . ASN A 1 658 ? 31.868 -30.758 -37.667 1.00 77.38 658 ASN A CA 1
ATOM 4920 C C . ASN A 1 658 ? 30.726 -31.356 -36.817 1.00 77.38 658 ASN A C 1
ATOM 4922 O O . ASN A 1 658 ? 30.656 -32.573 -36.653 1.00 77.38 658 ASN A O 1
ATOM 4926 N N . LEU A 1 659 ? 29.824 -30.532 -36.269 1.00 80.31 659 LEU A N 1
ATOM 4927 C CA . LEU A 1 659 ? 28.683 -30.999 -35.474 1.00 80.31 659 LEU A CA 1
ATOM 4928 C C . LEU A 1 659 ? 27.460 -31.282 -36.371 1.00 80.31 659 LEU A C 1
ATOM 4930 O O . LEU A 1 659 ? 27.113 -30.444 -37.207 1.00 80.31 659 LEU A O 1
ATOM 4934 N N . PRO A 1 660 ? 26.736 -32.404 -36.204 1.00 79.44 660 PRO A N 1
ATOM 4935 C CA . PRO A 1 660 ? 25.521 -32.666 -36.969 1.00 79.44 660 PRO A CA 1
ATOM 4936 C C . PRO A 1 660 ? 24.352 -31.827 -36.433 1.00 79.44 660 PRO A C 1
ATOM 4938 O O . PRO A 1 660 ? 24.018 -31.872 -35.249 1.00 79.44 660 PRO A O 1
ATOM 4941 N N . GLY A 1 661 ? 23.695 -31.072 -37.312 1.00 81.00 661 GLY A N 1
ATOM 4942 C CA . GLY A 1 661 ? 22.566 -30.221 -36.941 1.00 81.00 661 GLY A CA 1
ATOM 4943 C C . GLY A 1 661 ? 22.150 -29.270 -38.058 1.00 81.00 661 GLY A C 1
ATOM 4944 O O . GLY A 1 661 ? 22.840 -29.136 -39.067 1.00 81.00 661 GLY A O 1
ATOM 4945 N N . SER A 1 662 ? 21.019 -28.595 -37.868 1.00 82.56 662 SER A N 1
ATOM 4946 C CA . SER A 1 662 ? 20.535 -27.550 -38.779 1.00 82.56 662 SER A CA 1
ATOM 4947 C C . SER A 1 662 ? 21.080 -26.183 -38.366 1.00 82.56 662 SER A C 1
ATOM 4949 O O . SER A 1 662 ? 20.924 -25.795 -37.205 1.00 82.56 662 SER A O 1
ATOM 4951 N N . LEU A 1 663 ? 21.684 -25.468 -39.320 1.00 85.12 663 LEU A N 1
ATOM 4952 C CA . LEU A 1 663 ? 22.117 -24.078 -39.159 1.00 85.12 663 LEU A CA 1
ATOM 4953 C C . LEU A 1 663 ? 20.921 -23.162 -38.861 1.00 85.12 663 LEU A C 1
ATOM 4955 O O . LEU A 1 663 ? 19.834 -23.340 -39.414 1.00 85.12 663 LEU A O 1
ATOM 4959 N N . VAL A 1 664 ? 21.130 -22.194 -37.975 1.00 88.06 664 VAL A N 1
ATOM 4960 C CA . VAL A 1 664 ? 20.138 -21.212 -37.522 1.00 88.06 664 VAL A CA 1
ATOM 4961 C C . VAL A 1 664 ? 20.864 -19.939 -37.071 1.00 88.06 664 VAL A C 1
ATOM 4963 O O . VAL A 1 664 ? 22.060 -19.983 -36.797 1.00 88.06 664 VAL A O 1
ATOM 4966 N N . HIS A 1 665 ? 20.152 -18.819 -36.961 1.00 85.06 665 HIS A N 1
ATOM 4967 C CA . HIS A 1 665 ? 20.664 -17.617 -36.296 1.00 85.06 665 HIS A CA 1
ATOM 4968 C C . HIS A 1 665 ? 20.011 -17.478 -34.916 1.00 85.06 665 HIS A C 1
ATOM 4970 O O . HIS A 1 665 ? 18.811 -17.723 -34.764 1.00 85.06 665 HIS A O 1
ATOM 4976 N N . GLU A 1 666 ? 20.797 -17.112 -33.909 1.00 86.31 666 GLU A N 1
ATOM 4977 C CA . GLU A 1 666 ? 20.321 -16.870 -32.547 1.00 86.31 666 GLU A CA 1
ATOM 4978 C C . GLU A 1 666 ? 19.478 -15.571 -32.500 1.00 86.31 666 GLU A C 1
ATOM 4980 O O . GLU A 1 666 ? 19.894 -14.555 -33.063 1.00 86.31 666 GLU A O 1
ATOM 4985 N N . PRO A 1 667 ? 18.281 -15.572 -31.879 1.00 82.62 667 PRO A N 1
ATOM 4986 C CA . PRO A 1 667 ? 17.322 -14.468 -31.999 1.00 82.62 667 PRO A CA 1
ATOM 4987 C C . PRO A 1 667 ? 17.688 -13.138 -31.309 1.00 82.62 667 PRO A C 1
ATOM 4989 O O . PRO A 1 667 ? 17.037 -12.135 -31.597 1.00 82.62 667 PRO A O 1
ATOM 4992 N N . VAL A 1 668 ? 18.670 -13.084 -30.403 1.00 82.44 668 VAL A N 1
ATOM 4993 C CA . VAL A 1 668 ? 19.030 -11.874 -29.628 1.00 82.44 668 VAL A CA 1
ATOM 4994 C C . VAL A 1 668 ? 20.254 -11.148 -30.179 1.00 82.44 668 VAL A C 1
ATOM 4996 O O . VAL A 1 668 ? 20.313 -9.914 -30.166 1.00 82.44 668 VAL A O 1
ATOM 4999 N N . PHE A 1 669 ? 21.249 -11.899 -30.629 1.00 77.06 669 PHE A N 1
ATOM 5000 C CA . PHE A 1 669 ? 22.541 -11.404 -31.094 1.00 77.06 669 PHE A CA 1
ATOM 5001 C C . PHE A 1 669 ? 22.750 -11.639 -32.594 1.00 77.06 669 PHE A C 1
ATOM 5003 O O . PHE A 1 669 ? 23.697 -11.101 -33.155 1.00 77.06 669 PHE A O 1
ATOM 5010 N N . GLY A 1 670 ? 21.886 -12.421 -33.253 1.00 80.75 670 GLY A N 1
ATOM 5011 C CA . GLY A 1 670 ? 22.028 -12.776 -34.668 1.00 80.75 670 GLY A CA 1
ATOM 5012 C C . GLY A 1 670 ? 23.167 -13.760 -34.948 1.00 80.75 670 GLY A C 1
ATOM 5013 O O . GLY A 1 670 ? 23.461 -14.024 -36.110 1.00 80.75 670 GLY A O 1
ATOM 5014 N N . LEU A 1 671 ? 23.808 -14.300 -33.905 1.00 83.44 671 LEU A N 1
ATOM 5015 C CA . LEU A 1 671 ? 24.984 -15.161 -34.029 1.00 83.44 671 LEU A CA 1
ATOM 5016 C C . LEU A 1 671 ? 24.651 -16.451 -34.797 1.00 83.44 671 LEU A C 1
ATOM 5018 O O . LEU A 1 671 ? 23.588 -17.038 -34.559 1.00 83.44 671 LEU A O 1
ATOM 5022 N N . PRO A 1 672 ? 25.544 -16.928 -35.684 1.00 84.19 672 PRO A N 1
ATOM 5023 C CA . PRO A 1 672 ? 25.377 -18.220 -36.331 1.00 84.19 672 PRO A CA 1
ATOM 5024 C C . PRO A 1 672 ? 25.439 -19.342 -35.288 1.00 84.19 672 PRO A C 1
ATOM 5026 O O . PRO A 1 672 ? 26.280 -19.349 -34.387 1.00 84.19 672 PRO A O 1
ATOM 5029 N N . GLY A 1 673 ? 24.527 -20.301 -35.412 1.00 88.62 673 GLY A N 1
ATOM 5030 C CA . GLY A 1 673 ? 24.378 -21.412 -34.485 1.00 88.62 673 GLY A CA 1
ATOM 5031 C C . GLY A 1 673 ? 23.882 -22.682 -35.165 1.00 88.62 673 GLY A C 1
ATOM 5032 O O . GLY A 1 673 ? 23.476 -22.682 -36.331 1.00 88.62 673 GLY A O 1
ATOM 5033 N N . LYS A 1 674 ? 23.890 -23.791 -34.424 1.00 90.56 674 LYS A N 1
ATOM 5034 C CA . LYS A 1 674 ? 23.436 -25.099 -34.915 1.00 90.56 674 LYS A CA 1
ATOM 5035 C C . LYS A 1 674 ? 22.547 -25.791 -33.887 1.00 90.56 674 LYS A C 1
ATOM 5037 O O . LYS A 1 674 ? 22.936 -25.950 -32.733 1.00 90.56 674 LYS A O 1
ATOM 5042 N N . TRP A 1 675 ? 21.368 -26.248 -34.311 1.00 92.25 675 TRP A N 1
ATOM 5043 C CA . TRP A 1 675 ? 20.511 -27.107 -33.486 1.00 92.25 675 TRP A CA 1
ATOM 5044 C C . TRP A 1 675 ? 21.017 -28.552 -33.536 1.00 92.25 675 TRP A C 1
ATOM 5046 O O . TRP A 1 675 ? 20.710 -29.281 -34.488 1.00 92.25 675 TRP A O 1
ATOM 5056 N N . ILE A 1 676 ? 21.769 -28.947 -32.507 1.00 92.44 676 ILE A N 1
ATOM 5057 C CA . ILE A 1 676 ? 22.374 -30.276 -32.334 1.00 92.44 676 ILE A CA 1
ATOM 5058 C C . ILE A 1 676 ? 21.489 -31.192 -31.463 1.00 92.44 676 ILE A C 1
ATOM 5060 O O . ILE A 1 676 ? 20.750 -30.683 -30.617 1.00 92.44 676 ILE A O 1
ATOM 5064 N N . PRO A 1 677 ? 21.548 -32.528 -31.619 1.00 91.88 677 PRO A N 1
ATOM 5065 C CA . PRO A 1 677 ? 20.960 -33.477 -30.666 1.00 91.88 677 PRO A CA 1
ATOM 5066 C C . PRO A 1 677 ? 21.495 -33.273 -29.240 1.00 91.88 677 PRO A C 1
ATOM 5068 O O . PRO A 1 677 ? 22.683 -32.991 -29.056 1.00 91.88 677 PRO A O 1
ATOM 5071 N N . ALA A 1 678 ? 20.636 -33.420 -28.228 1.00 86.88 678 ALA A N 1
ATOM 5072 C CA . ALA A 1 678 ? 20.995 -33.156 -26.833 1.00 86.88 678 ALA A CA 1
ATOM 5073 C C . ALA A 1 678 ? 22.116 -34.074 -26.298 1.00 86.88 678 ALA A C 1
ATOM 5075 O O . ALA A 1 678 ? 22.885 -33.675 -25.422 1.00 86.88 678 ALA A O 1
ATOM 5076 N N . GLU A 1 679 ? 22.254 -35.274 -26.860 1.00 89.69 679 GLU A N 1
ATOM 5077 C CA . GLU A 1 679 ? 23.273 -36.274 -26.527 1.00 89.69 679 GLU A CA 1
ATOM 5078 C C . GLU A 1 679 ? 24.691 -35.793 -26.868 1.00 89.69 679 GLU A C 1
ATOM 5080 O O . GLU A 1 679 ? 25.657 -36.185 -26.215 1.00 89.69 679 GLU A O 1
ATOM 5085 N N . LEU A 1 680 ? 24.829 -34.912 -27.866 1.00 88.00 680 LEU A N 1
ATOM 5086 C CA . LEU A 1 680 ? 26.121 -34.402 -28.331 1.00 88.00 680 LEU A CA 1
ATOM 5087 C C . LEU A 1 680 ? 26.627 -33.192 -27.537 1.00 88.00 680 LEU A C 1
ATOM 5089 O O . LEU A 1 680 ? 27.685 -32.660 -27.874 1.00 88.00 680 LEU A O 1
ATOM 5093 N N . ARG A 1 681 ? 25.930 -32.792 -26.460 1.00 87.62 681 ARG A N 1
ATOM 5094 C CA . ARG A 1 681 ? 26.303 -31.672 -25.576 1.00 87.62 681 ARG A CA 1
ATOM 5095 C C . ARG A 1 681 ? 27.803 -31.633 -25.282 1.00 87.62 681 ARG A C 1
ATOM 5097 O O . ARG A 1 681 ? 28.467 -30.659 -25.614 1.00 87.62 681 ARG A O 1
ATOM 5104 N N . HIS A 1 682 ? 28.327 -32.711 -24.701 1.00 88.06 682 HIS A N 1
ATOM 5105 C CA . HIS A 1 682 ? 29.712 -32.759 -24.243 1.00 88.06 682 HIS A CA 1
ATOM 5106 C C . HIS A 1 682 ? 30.712 -32.700 -25.409 1.00 88.06 682 HIS A C 1
ATOM 5108 O O . HIS A 1 682 ? 31.775 -32.105 -25.277 1.00 88.06 682 HIS A O 1
ATOM 5114 N N . SER A 1 683 ? 30.353 -33.244 -26.578 1.00 85.38 683 SER A N 1
ATOM 5115 C CA . SER A 1 683 ? 31.180 -33.151 -27.787 1.00 85.38 683 SER A CA 1
ATOM 5116 C C . SER A 1 683 ? 31.218 -31.738 -28.374 1.00 85.38 683 SER A C 1
ATOM 5118 O O . SER A 1 683 ? 32.209 -31.385 -29.004 1.00 85.38 683 SER A O 1
ATOM 5120 N N . ALA A 1 684 ? 30.158 -30.946 -28.195 1.00 85.38 684 ALA A N 1
ATOM 5121 C CA . ALA A 1 684 ? 30.111 -29.552 -28.627 1.00 85.38 684 ALA A CA 1
ATOM 5122 C C . ALA A 1 684 ? 30.830 -28.625 -27.631 1.00 85.38 684 ALA A C 1
ATOM 5124 O O . ALA A 1 684 ? 31.624 -27.790 -28.053 1.00 85.38 684 ALA A O 1
ATOM 5125 N N . GLU A 1 685 ? 30.651 -28.842 -26.323 1.00 87.75 685 GLU A N 1
ATOM 5126 C CA . GLU A 1 685 ? 31.412 -28.150 -25.269 1.00 87.75 685 GLU A CA 1
ATOM 5127 C C . GLU A 1 685 ? 32.927 -28.397 -25.419 1.00 87.75 685 GLU A C 1
ATOM 5129 O O . GLU A 1 685 ? 33.716 -27.456 -25.379 1.00 87.75 685 GLU A O 1
ATOM 5134 N N . MET A 1 686 ? 33.343 -29.643 -25.686 1.00 84.88 686 MET A N 1
ATOM 5135 C CA . MET A 1 686 ? 34.747 -29.995 -25.966 1.00 84.88 686 MET A CA 1
ATOM 5136 C C . MET A 1 686 ? 35.282 -29.434 -27.294 1.00 84.88 686 MET A C 1
ATOM 5138 O O . MET A 1 686 ? 36.496 -29.358 -27.466 1.00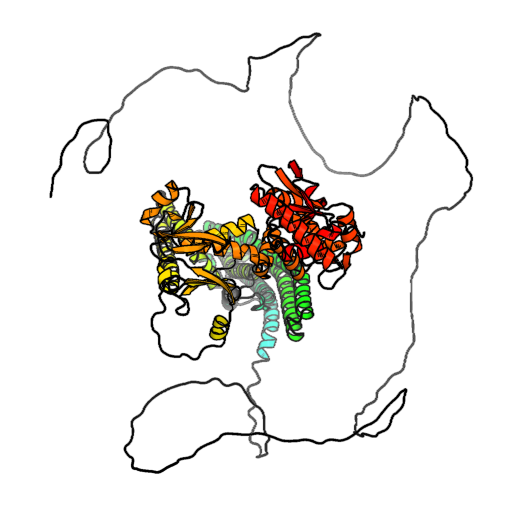 84.88 686 MET A O 1
ATOM 5142 N N . ALA A 1 687 ? 34.407 -29.035 -28.222 1.00 82.31 687 ALA A N 1
ATOM 5143 C CA . ALA A 1 687 ? 34.777 -28.336 -29.454 1.00 82.31 687 ALA A CA 1
ATOM 5144 C C . ALA A 1 687 ? 34.859 -26.804 -29.276 1.00 82.31 687 ALA A C 1
ATOM 5146 O O . ALA A 1 687 ? 35.117 -26.097 -30.244 1.00 82.31 687 ALA A O 1
ATOM 5147 N N . GLY A 1 688 ? 34.635 -26.287 -28.060 1.00 82.62 688 GLY A N 1
ATOM 5148 C CA . GLY A 1 688 ? 34.639 -24.852 -27.752 1.00 82.62 688 GLY A CA 1
ATOM 5149 C C . GLY A 1 688 ? 33.295 -24.145 -27.964 1.00 82.62 688 GLY A C 1
ATOM 5150 O O . GLY A 1 688 ? 33.195 -22.949 -27.699 1.00 82.62 688 GLY A O 1
ATOM 5151 N N . ALA A 1 689 ? 32.248 -24.856 -28.396 1.00 86.00 689 ALA A N 1
ATOM 5152 C CA . ALA A 1 689 ? 30.933 -24.265 -28.613 1.00 86.00 689 ALA A CA 1
ATOM 5153 C C . ALA A 1 689 ? 30.155 -24.110 -27.294 1.00 86.00 689 ALA A C 1
ATOM 5155 O O . ALA A 1 689 ? 30.049 -25.036 -26.486 1.00 86.00 689 ALA A O 1
ATOM 5156 N N . THR A 1 690 ? 29.530 -22.948 -27.106 1.00 88.50 690 THR A N 1
ATOM 5157 C CA . THR A 1 690 ? 28.597 -22.699 -26.001 1.00 88.50 690 THR A CA 1
ATOM 5158 C C . THR A 1 690 ? 27.259 -23.363 -26.318 1.00 88.50 690 THR A C 1
ATOM 5160 O O . THR A 1 690 ? 26.603 -23.002 -27.295 1.00 88.50 690 THR A O 1
ATOM 5163 N N . VAL A 1 691 ? 26.846 -24.338 -25.504 1.00 89.75 691 VAL A N 1
ATOM 5164 C CA . VAL A 1 691 ? 25.600 -25.099 -25.703 1.00 89.75 691 VAL A CA 1
ATOM 5165 C C . VAL A 1 691 ? 24.510 -24.592 -24.761 1.00 89.75 691 VAL A C 1
ATOM 5167 O O . VAL A 1 691 ? 24.697 -24.585 -23.545 1.00 89.75 691 VAL A O 1
ATOM 5170 N N . ILE A 1 692 ? 23.358 -24.196 -25.309 1.00 91.19 692 ILE A N 1
ATOM 5171 C CA . ILE A 1 692 ? 22.221 -23.665 -24.542 1.00 91.19 692 ILE A CA 1
ATOM 5172 C C . ILE A 1 692 ? 20.939 -24.462 -24.835 1.00 91.19 692 ILE A C 1
ATOM 5174 O O . ILE A 1 692 ? 20.653 -24.852 -25.971 1.00 91.19 692 ILE A O 1
ATOM 5178 N N . ASP A 1 693 ? 20.162 -24.734 -23.786 1.00 90.19 693 ASP A N 1
ATOM 5179 C CA . ASP A 1 693 ? 18.925 -25.510 -23.869 1.00 90.19 693 ASP A CA 1
ATOM 5180 C C . ASP A 1 693 ? 17.742 -24.700 -24.432 1.00 90.19 693 ASP A C 1
ATOM 5182 O O . ASP A 1 693 ? 17.722 -23.466 -24.401 1.00 90.19 693 ASP A O 1
ATOM 5186 N N . ARG A 1 694 ? 16.714 -25.416 -24.905 1.00 90.69 694 ARG A N 1
ATOM 5187 C CA . ARG A 1 694 ? 15.483 -24.848 -25.487 1.00 90.69 694 ARG A CA 1
ATOM 5188 C C . ARG A 1 694 ? 14.850 -23.761 -24.614 1.00 90.69 694 ARG A C 1
ATOM 5190 O O . ARG A 1 694 ? 14.457 -22.714 -25.130 1.00 90.69 694 ARG A O 1
ATOM 5197 N N . THR A 1 695 ? 14.771 -23.987 -23.303 1.00 90.75 695 THR A N 1
ATOM 5198 C CA . THR A 1 695 ? 14.142 -23.050 -22.371 1.00 90.75 695 THR A CA 1
ATOM 5199 C C . THR A 1 695 ? 15.025 -21.820 -22.159 1.00 90.75 695 THR A C 1
ATOM 5201 O O . THR A 1 695 ? 14.507 -20.703 -22.138 1.00 90.75 695 THR A O 1
ATOM 5204 N N . SER A 1 696 ? 16.352 -21.973 -22.080 1.00 90.81 696 SER A N 1
ATOM 5205 C CA . SER A 1 696 ? 17.287 -20.835 -22.051 1.00 90.81 696 SER A CA 1
ATOM 5206 C C . SER A 1 696 ? 17.214 -19.961 -23.306 1.00 90.81 696 SER A C 1
ATOM 5208 O O . SER A 1 696 ? 17.256 -18.741 -23.163 1.00 90.81 696 SER A O 1
ATOM 5210 N N . VAL A 1 697 ? 17.043 -20.522 -24.512 1.00 91.62 697 VAL A N 1
ATOM 5211 C CA . VAL A 1 697 ? 16.852 -19.718 -25.743 1.00 91.62 697 VAL A CA 1
ATOM 5212 C C . VAL A 1 697 ? 15.613 -18.820 -25.628 1.00 91.62 697 VAL A C 1
ATOM 5214 O O . VAL A 1 697 ? 15.714 -17.606 -25.809 1.00 91.62 697 VAL A O 1
ATOM 5217 N N . ILE A 1 698 ? 14.455 -19.381 -25.255 1.00 93.12 698 ILE A N 1
ATOM 5218 C CA . ILE A 1 698 ? 13.204 -18.613 -25.094 1.00 93.12 698 ILE A CA 1
ATOM 5219 C C . ILE A 1 698 ? 13.352 -17.537 -24.007 1.00 93.12 698 ILE A C 1
ATOM 5221 O O . ILE A 1 698 ? 12.921 -16.400 -24.194 1.00 93.12 698 ILE A O 1
ATOM 5225 N N . ILE A 1 699 ? 13.982 -17.871 -22.878 1.00 93.38 699 ILE A N 1
ATOM 5226 C CA . ILE A 1 699 ? 14.172 -16.958 -21.741 1.00 93.38 699 ILE A CA 1
ATOM 5227 C C . ILE A 1 699 ? 15.159 -15.829 -22.063 1.00 93.38 699 ILE A C 1
ATOM 5229 O O . ILE A 1 699 ? 14.938 -14.697 -21.639 1.00 93.38 699 ILE A O 1
ATOM 5233 N N . THR A 1 700 ? 16.208 -16.102 -22.840 1.00 92.50 700 THR A N 1
ATOM 5234 C CA . THR A 1 700 ? 17.198 -15.094 -23.262 1.00 92.50 700 THR A CA 1
ATOM 5235 C C . THR A 1 700 ? 16.569 -14.122 -24.259 1.00 92.50 700 THR A C 1
ATOM 5237 O O . THR A 1 700 ? 16.681 -12.906 -24.092 1.00 92.50 700 THR A O 1
ATOM 5240 N N . HIS A 1 701 ? 15.795 -14.644 -25.215 1.00 93.69 701 HIS A N 1
ATOM 5241 C CA . HIS A 1 701 ? 15.003 -13.852 -26.154 1.00 93.69 701 HIS A CA 1
ATOM 5242 C C . HIS A 1 701 ? 13.968 -12.969 -25.439 1.00 93.69 701 HIS A C 1
ATOM 5244 O O . HIS A 1 701 ? 13.924 -11.758 -25.658 1.00 93.69 701 HIS A O 1
ATOM 5250 N N . LEU A 1 702 ? 13.205 -13.539 -24.502 1.00 94.44 702 LEU A N 1
ATOM 5251 C CA . LEU A 1 702 ? 12.271 -12.794 -23.658 1.00 94.44 702 LEU A CA 1
ATOM 5252 C C . LEU A 1 702 ? 12.981 -11.712 -22.825 1.00 94.44 702 LEU A C 1
ATOM 5254 O O . LEU A 1 702 ? 12.497 -10.585 -22.760 1.00 94.44 702 LEU A O 1
ATOM 5258 N N . SER A 1 703 ? 14.137 -12.020 -22.227 1.00 92.88 703 SER A N 1
ATOM 5259 C CA . SER A 1 703 ? 14.928 -11.060 -21.446 1.00 92.88 703 SER A CA 1
ATOM 5260 C C . SER A 1 703 ? 15.410 -9.881 -22.291 1.00 92.88 703 SER A C 1
ATOM 5262 O O . SER A 1 703 ? 15.366 -8.748 -21.819 1.00 92.88 703 SER A O 1
ATOM 5264 N N . SER A 1 704 ? 15.847 -10.126 -23.530 1.00 91.19 704 SER A N 1
ATOM 5265 C CA . SER A 1 704 ? 16.256 -9.065 -24.456 1.00 91.19 704 SER A CA 1
ATOM 5266 C C . SER A 1 704 ? 15.085 -8.139 -24.793 1.00 91.19 704 SER A C 1
ATOM 5268 O O . SER A 1 704 ? 15.171 -6.927 -24.591 1.00 91.19 704 SER A O 1
ATOM 5270 N N . LEU A 1 705 ? 13.948 -8.716 -25.198 1.00 92.19 705 LEU A N 1
ATOM 5271 C CA . LEU A 1 705 ? 12.740 -7.966 -25.551 1.00 92.19 705 LEU A CA 1
ATOM 5272 C C . LEU A 1 705 ? 12.205 -7.135 -24.381 1.00 92.19 705 LEU A C 1
ATOM 5274 O O . LEU A 1 705 ? 11.763 -6.008 -24.599 1.00 92.19 705 LEU A O 1
ATOM 5278 N N . ILE A 1 706 ? 12.272 -7.665 -23.155 1.00 92.81 706 ILE A N 1
ATOM 5279 C CA . ILE A 1 706 ? 11.911 -6.949 -21.925 1.00 92.81 706 ILE A CA 1
ATOM 5280 C C . ILE A 1 706 ? 12.812 -5.733 -21.713 1.00 92.81 706 ILE A C 1
ATOM 5282 O O . ILE A 1 706 ? 12.287 -4.658 -21.438 1.00 92.81 706 ILE A O 1
ATOM 5286 N N . SER A 1 707 ? 14.132 -5.867 -21.869 1.00 88.69 707 SER A N 1
ATOM 5287 C CA . SER A 1 707 ? 15.062 -4.739 -21.728 1.00 88.69 707 SER A CA 1
ATOM 5288 C C . SER A 1 707 ? 14.845 -3.677 -22.809 1.00 88.69 707 SER A C 1
ATOM 5290 O O . SER A 1 707 ? 14.773 -2.493 -22.491 1.00 88.69 707 SER A O 1
ATOM 5292 N N . THR A 1 708 ? 14.659 -4.075 -24.073 1.00 88.44 708 THR A N 1
ATOM 5293 C CA . THR A 1 708 ? 14.381 -3.146 -25.187 1.00 88.44 708 THR A CA 1
ATOM 5294 C C . THR A 1 708 ? 13.050 -2.404 -25.025 1.00 88.44 708 THR A C 1
ATOM 5296 O O . THR A 1 708 ? 12.942 -1.243 -25.410 1.00 88.44 708 THR A O 1
ATOM 5299 N N . HIS A 1 709 ? 12.035 -3.046 -24.441 1.00 91.50 709 HIS A N 1
ATOM 5300 C CA . HIS A 1 709 ? 10.686 -2.487 -24.300 1.00 91.50 709 HIS A CA 1
ATOM 5301 C C . HIS A 1 709 ? 10.320 -2.100 -22.856 1.00 91.50 709 HIS A C 1
ATOM 5303 O O . HIS A 1 709 ? 9.145 -1.850 -22.573 1.00 91.50 709 HIS A O 1
ATOM 5309 N N . ALA A 1 710 ? 11.297 -1.997 -21.950 1.00 92.06 710 ALA A N 1
ATOM 5310 C CA . ALA A 1 710 ? 11.090 -1.652 -20.542 1.00 92.06 710 ALA A CA 1
ATOM 5311 C C . ALA A 1 710 ? 10.217 -0.391 -20.319 1.00 92.06 710 ALA A C 1
ATOM 5313 O O . ALA A 1 710 ? 9.305 -0.457 -19.490 1.00 92.06 710 ALA A O 1
ATOM 5314 N N . PRO A 1 711 ? 10.350 0.709 -21.096 1.00 92.50 711 PRO A N 1
ATOM 5315 C CA . PRO A 1 711 ? 9.459 1.870 -20.977 1.00 92.50 711 PRO A CA 1
ATOM 5316 C C . PRO A 1 711 ? 7.982 1.541 -21.224 1.00 92.50 711 PRO A C 1
ATOM 5318 O O . PRO A 1 711 ? 7.098 2.058 -20.546 1.00 92.50 711 PRO A O 1
ATOM 5321 N N . ARG A 1 712 ? 7.698 0.656 -22.186 1.00 90.88 712 ARG A N 1
ATOM 5322 C CA . ARG A 1 712 ? 6.334 0.230 -22.536 1.00 90.88 712 ARG A CA 1
ATOM 5323 C C . ARG A 1 712 ? 5.751 -0.749 -21.510 1.00 90.88 712 ARG A C 1
ATOM 5325 O O . ARG A 1 712 ? 4.533 -0.896 -21.447 1.00 90.88 712 ARG A O 1
ATOM 5332 N N . LEU A 1 713 ? 6.605 -1.408 -20.725 1.00 91.69 713 LEU A N 1
ATOM 5333 C CA . LEU A 1 713 ? 6.214 -2.326 -19.654 1.00 91.69 713 LEU A CA 1
ATOM 5334 C C . LEU A 1 713 ? 5.949 -1.629 -18.316 1.00 91.69 713 LEU A C 1
ATOM 5336 O O . LEU A 1 713 ? 5.163 -2.154 -17.533 1.00 91.69 713 LEU A O 1
ATOM 5340 N N . LEU A 1 714 ? 6.557 -0.467 -18.061 1.00 92.62 714 LEU A N 1
ATOM 5341 C CA . LEU A 1 714 ? 6.287 0.336 -16.869 1.00 92.62 714 LEU A CA 1
ATOM 5342 C C . LEU A 1 714 ? 4.935 1.058 -17.003 1.00 92.62 714 LEU A C 1
ATOM 5344 O O . LEU A 1 714 ? 4.830 2.065 -17.709 1.00 92.62 714 LEU A O 1
ATOM 5348 N N . GLY A 1 715 ? 3.899 0.551 -16.331 1.00 90.44 715 GLY A N 1
ATOM 5349 C CA . GLY A 1 715 ? 2.562 1.137 -16.277 1.00 90.44 715 GLY A CA 1
ATOM 5350 C C . GLY A 1 715 ? 2.378 2.170 -15.157 1.00 90.44 715 GLY A C 1
ATOM 5351 O O . GLY A 1 715 ? 3.223 2.350 -14.281 1.00 90.44 715 GLY A O 1
ATOM 5352 N N . ARG A 1 716 ? 1.225 2.857 -15.166 1.00 89.88 716 ARG A N 1
ATOM 5353 C CA . ARG A 1 716 ? 0.886 3.880 -14.157 1.00 89.88 716 ARG A CA 1
ATOM 5354 C C . ARG A 1 716 ? 0.769 3.290 -12.749 1.00 89.88 716 ARG A C 1
ATOM 5356 O O . ARG A 1 716 ? 1.222 3.909 -11.791 1.00 89.88 716 ARG A O 1
ATOM 5363 N N . GLU A 1 717 ? 0.170 2.104 -12.636 1.00 89.06 717 GLU A N 1
ATOM 5364 C CA . GLU A 1 717 ? -0.011 1.417 -11.352 1.00 89.06 717 GLU A CA 1
ATOM 5365 C C . GLU A 1 717 ? 1.319 0.878 -10.808 1.00 89.06 717 GLU A C 1
ATOM 5367 O O . GLU A 1 717 ? 1.543 0.917 -9.604 1.00 89.06 717 GLU A O 1
ATOM 5372 N N . ASP A 1 718 ? 2.251 0.475 -11.677 1.00 90.81 718 ASP A N 1
ATOM 5373 C CA . ASP A 1 718 ? 3.596 0.073 -11.256 1.00 90.81 718 ASP A CA 1
ATOM 5374 C C . ASP A 1 718 ? 4.338 1.261 -10.625 1.00 90.81 718 ASP A C 1
ATOM 5376 O O . ASP A 1 718 ? 4.878 1.143 -9.528 1.00 90.81 718 ASP A O 1
ATOM 5380 N N . VAL A 1 719 ? 4.275 2.449 -11.244 1.00 93.88 719 VAL A N 1
ATOM 5381 C CA . VAL A 1 719 ? 4.844 3.682 -10.664 1.00 93.88 719 VAL A CA 1
ATOM 5382 C C . VAL A 1 719 ? 4.128 4.089 -9.372 1.00 93.88 719 VAL A C 1
ATOM 5384 O O . VAL A 1 719 ? 4.785 4.555 -8.446 1.00 93.88 719 VAL A O 1
ATOM 5387 N N . ARG A 1 720 ? 2.812 3.861 -9.250 1.00 93.50 720 ARG A N 1
ATOM 5388 C CA . ARG A 1 720 ? 2.072 4.057 -7.990 1.00 93.50 720 ARG A CA 1
ATOM 5389 C C . ARG A 1 720 ? 2.594 3.141 -6.876 1.00 93.50 720 ARG A C 1
ATOM 5391 O O . ARG A 1 720 ? 2.800 3.609 -5.760 1.00 93.50 720 ARG A O 1
ATOM 5398 N N . VAL A 1 721 ? 2.831 1.861 -7.172 1.00 92.75 721 VAL A N 1
ATOM 5399 C CA . VAL A 1 721 ? 3.378 0.882 -6.215 1.00 92.75 721 VAL A CA 1
ATOM 5400 C C . VAL A 1 721 ? 4.815 1.236 -5.820 1.00 92.75 721 VAL A C 1
ATOM 5402 O O . VAL A 1 721 ? 5.145 1.173 -4.638 1.00 92.75 721 VAL A O 1
ATOM 5405 N N . LEU A 1 722 ? 5.651 1.671 -6.769 1.00 92.62 722 LEU A N 1
ATOM 5406 C CA . LEU A 1 722 ? 7.005 2.163 -6.486 1.00 92.62 722 LEU A CA 1
ATOM 5407 C C . LEU A 1 722 ? 6.986 3.427 -5.603 1.00 92.62 722 LEU A C 1
ATOM 5409 O O . LEU A 1 722 ? 7.738 3.505 -4.634 1.00 92.62 722 LEU A O 1
ATOM 5413 N N . ASN A 1 723 ? 6.091 4.379 -5.886 1.00 93.94 723 ASN A N 1
ATOM 5414 C CA . ASN A 1 723 ? 5.903 5.604 -5.103 1.00 93.94 723 ASN A CA 1
ATOM 5415 C C . ASN A 1 723 ? 5.449 5.304 -3.662 1.00 93.94 723 ASN A C 1
ATOM 5417 O O . ASN A 1 723 ? 5.985 5.872 -2.716 1.00 93.94 723 ASN A O 1
ATOM 5421 N N . GLU A 1 724 ? 4.487 4.394 -3.475 1.00 93.56 724 GLU A N 1
ATOM 5422 C CA . GLU A 1 724 ? 4.016 3.984 -2.142 1.00 93.56 724 GLU A CA 1
ATOM 5423 C C . GLU A 1 724 ? 5.076 3.178 -1.369 1.00 93.56 724 GLU A C 1
ATOM 5425 O O . GLU A 1 724 ? 5.187 3.302 -0.151 1.00 93.56 724 GLU A O 1
ATOM 5430 N N . GLY A 1 725 ? 5.898 2.389 -2.071 1.00 92.69 725 GLY A N 1
ATOM 5431 C CA . GLY A 1 725 ? 7.062 1.716 -1.491 1.00 92.69 725 GLY A CA 1
ATOM 5432 C C . GLY A 1 725 ? 8.111 2.708 -0.984 1.00 92.69 725 GLY A C 1
ATOM 5433 O O . GLY A 1 725 ? 8.532 2.614 0.167 1.00 92.69 725 GLY A O 1
ATOM 5434 N N . LEU A 1 726 ? 8.474 3.707 -1.798 1.00 93.94 726 LEU A N 1
ATOM 5435 C CA . LEU A 1 726 ? 9.388 4.778 -1.388 1.00 93.94 726 LEU A CA 1
ATOM 5436 C C . LEU A 1 726 ? 8.800 5.628 -0.250 1.00 93.94 726 LEU A C 1
ATOM 5438 O O . LEU A 1 726 ? 9.531 6.034 0.650 1.00 93.94 726 LEU A O 1
ATOM 5442 N N . LYS A 1 727 ? 7.479 5.854 -0.230 1.00 94.31 727 LYS A N 1
ATOM 5443 C CA . LYS A 1 727 ? 6.814 6.625 0.832 1.00 94.31 727 LYS A CA 1
ATOM 5444 C C . LYS A 1 727 ? 6.959 5.986 2.218 1.00 94.31 727 LYS A C 1
ATOM 5446 O O . LYS A 1 727 ? 6.990 6.704 3.214 1.00 94.31 727 LYS A O 1
ATOM 5451 N N . GLN A 1 728 ? 7.090 4.662 2.297 1.00 94.88 728 GLN A N 1
ATOM 5452 C CA . GLN A 1 728 ? 7.286 3.952 3.567 1.00 94.88 728 GLN A CA 1
ATOM 5453 C C . GLN A 1 728 ? 8.682 4.166 4.176 1.00 94.88 728 GLN A C 1
ATOM 5455 O O . GLN A 1 728 ? 8.830 4.003 5.386 1.00 94.88 728 GLN A O 1
ATOM 5460 N N . THR A 1 729 ? 9.691 4.542 3.379 1.00 94.19 729 THR A N 1
ATOM 5461 C CA . THR A 1 729 ? 11.061 4.800 3.862 1.00 94.19 729 THR A CA 1
ATOM 5462 C C . THR A 1 729 ? 11.418 6.287 3.863 1.00 94.19 729 THR A C 1
ATOM 5464 O O . THR A 1 729 ? 11.979 6.782 4.838 1.00 94.19 729 THR A O 1
ATOM 5467 N N . ASN A 1 730 ? 11.057 7.013 2.799 1.00 94.38 730 ASN A N 1
ATOM 5468 C CA . ASN A 1 730 ? 11.443 8.401 2.536 1.00 94.38 730 ASN A CA 1
ATOM 5469 C C . ASN A 1 730 ? 10.190 9.278 2.282 1.00 94.38 730 ASN A C 1
ATOM 5471 O O . ASN A 1 730 ? 10.064 9.870 1.205 1.00 94.38 730 ASN A O 1
ATOM 5475 N N . PRO A 1 731 ? 9.236 9.380 3.233 1.00 93.56 731 PRO A N 1
ATOM 5476 C CA . PRO A 1 731 ? 7.949 10.044 3.003 1.00 93.56 731 PRO A CA 1
ATOM 5477 C C . PRO A 1 731 ? 8.080 11.514 2.590 1.00 93.56 731 PRO A C 1
ATOM 5479 O O . PRO A 1 731 ? 7.346 11.956 1.714 1.00 93.56 731 PRO A O 1
ATOM 5482 N N . SER A 1 732 ? 9.041 12.253 3.155 1.00 93.00 732 SER A N 1
ATOM 5483 C CA . SER A 1 732 ? 9.278 13.669 2.841 1.00 93.00 732 SER A CA 1
ATOM 5484 C C . SER A 1 732 ? 9.627 13.908 1.370 1.00 93.00 732 SER A C 1
ATOM 5486 O O . SER A 1 732 ? 9.080 14.815 0.752 1.00 93.00 732 SER A O 1
ATOM 5488 N N . VAL A 1 733 ? 10.497 13.070 0.798 1.00 92.38 733 VAL A N 1
ATOM 5489 C CA . VAL A 1 733 ? 10.930 13.160 -0.607 1.00 92.38 733 VAL A CA 1
ATOM 5490 C C . VAL A 1 733 ? 9.763 12.870 -1.557 1.00 92.38 733 VAL A C 1
ATOM 5492 O O . VAL A 1 733 ? 9.628 13.520 -2.593 1.00 92.38 733 VAL A O 1
ATOM 5495 N N . VAL A 1 734 ? 8.886 11.928 -1.191 1.00 94.38 734 VAL A N 1
ATOM 5496 C CA . VAL A 1 734 ? 7.677 11.624 -1.968 1.00 94.38 734 VAL A CA 1
ATOM 5497 C C . VAL A 1 734 ? 6.652 12.750 -1.868 1.00 94.38 734 VAL A C 1
ATOM 5499 O O . VAL A 1 734 ? 6.141 13.175 -2.897 1.00 94.38 734 VAL A O 1
ATOM 5502 N N . GLU A 1 735 ? 6.357 13.250 -0.667 1.00 92.25 735 GLU A N 1
ATOM 5503 C CA . GLU A 1 735 ? 5.320 14.271 -0.456 1.00 92.25 735 GLU A CA 1
ATOM 5504 C C . GLU A 1 735 ? 5.718 15.663 -0.974 1.00 92.25 735 GLU A C 1
ATOM 5506 O O . GLU A 1 735 ? 4.838 16.433 -1.361 1.00 92.25 735 GLU A O 1
ATOM 5511 N N . GLU A 1 736 ? 7.016 15.978 -1.057 1.00 92.56 736 GLU A N 1
ATOM 5512 C CA . GLU A 1 736 ? 7.497 17.197 -1.722 1.00 92.56 736 GLU A CA 1
ATOM 5513 C C . GLU A 1 736 ? 7.405 17.105 -3.257 1.00 92.56 736 GLU A C 1
ATOM 5515 O O . GLU A 1 736 ? 7.124 18.113 -3.907 1.00 92.56 736 GLU A O 1
ATOM 5520 N N . LEU A 1 737 ? 7.587 15.917 -3.853 1.00 92.62 737 LEU A N 1
ATOM 5521 C CA . LEU A 1 737 ? 7.502 15.748 -5.309 1.00 92.62 737 LEU A CA 1
ATOM 5522 C C . LEU A 1 737 ? 6.068 15.515 -5.802 1.00 92.62 737 LEU A C 1
ATOM 5524 O O . LEU A 1 737 ? 5.619 16.196 -6.723 1.00 92.62 737 LEU A O 1
ATOM 5528 N N . VAL A 1 738 ? 5.348 14.551 -5.219 1.00 91.44 738 VAL A N 1
ATOM 5529 C CA . VAL A 1 738 ? 4.078 14.017 -5.736 1.00 91.44 738 VAL A CA 1
ATOM 5530 C C . VAL A 1 738 ? 2.992 14.061 -4.650 1.00 91.44 738 VAL A C 1
ATOM 5532 O O . VAL A 1 738 ? 3.133 13.405 -3.617 1.00 91.44 738 VAL A O 1
ATOM 5535 N N . PRO A 1 739 ? 1.859 14.759 -4.867 1.00 82.31 739 PRO A N 1
ATOM 5536 C CA . PRO A 1 739 ? 1.428 15.436 -6.096 1.00 82.31 739 PRO A CA 1
ATOM 5537 C C . PRO A 1 739 ? 1.856 16.918 -6.190 1.00 82.31 739 PRO A C 1
ATOM 5539 O O . PRO A 1 739 ? 1.286 17.652 -6.994 1.00 82.31 739 PRO A O 1
ATOM 5542 N N . ALA A 1 740 ? 2.764 17.392 -5.329 1.00 83.62 740 ALA A N 1
ATOM 5543 C CA . ALA A 1 740 ? 2.958 18.825 -5.081 1.00 83.62 740 ALA A CA 1
ATOM 5544 C C . ALA A 1 740 ? 3.733 19.592 -6.175 1.00 83.62 740 ALA A C 1
ATOM 5546 O O . ALA A 1 740 ? 3.415 20.754 -6.426 1.00 83.62 740 ALA A O 1
ATOM 5547 N N . LEU A 1 741 ? 4.724 18.965 -6.819 1.00 89.75 741 LEU A N 1
ATOM 5548 C CA . LEU A 1 741 ? 5.532 19.559 -7.897 1.00 89.75 741 LEU A CA 1
ATOM 5549 C C . LEU A 1 741 ? 5.305 18.869 -9.245 1.00 89.75 741 LEU A C 1
ATOM 5551 O O . LEU A 1 741 ? 5.230 19.540 -10.270 1.00 89.75 741 LEU A O 1
ATOM 5555 N N . LEU A 1 742 ? 5.195 17.538 -9.242 1.00 93.62 742 LEU A N 1
ATOM 5556 C CA . LEU A 1 742 ? 4.908 16.716 -10.412 1.00 93.62 742 LEU A CA 1
ATOM 5557 C C . LEU A 1 742 ? 3.704 15.818 -10.145 1.00 93.62 742 LEU A C 1
ATOM 5559 O O . LEU A 1 742 ? 3.517 15.271 -9.055 1.00 93.62 742 LEU A O 1
ATOM 5563 N N . SER A 1 743 ? 2.917 15.576 -11.186 1.00 94.00 743 SER A N 1
ATOM 5564 C CA . SER A 1 743 ? 1.942 14.499 -11.156 1.00 94.00 743 SER A CA 1
ATOM 5565 C C . SER A 1 743 ? 2.638 13.137 -11.277 1.00 94.00 743 SER A C 1
ATOM 5567 O O . SER A 1 743 ? 3.686 12.988 -11.914 1.00 94.00 743 SER A O 1
ATOM 5569 N N . LEU A 1 744 ? 1.973 12.082 -10.789 1.00 92.94 744 LEU A N 1
ATOM 5570 C CA . LEU A 1 744 ? 2.322 10.696 -11.141 1.00 92.94 744 LEU A CA 1
ATOM 5571 C C . LEU A 1 744 ? 2.350 10.494 -12.676 1.00 92.94 744 LEU A C 1
ATOM 5573 O O . LEU A 1 744 ? 3.021 9.588 -13.172 1.00 92.94 744 LEU A O 1
ATOM 5577 N N . GLY A 1 745 ? 1.630 11.365 -13.407 1.00 93.06 745 GLY A N 1
ATOM 5578 C CA . GLY A 1 745 ? 1.684 11.624 -14.848 1.00 93.06 745 GLY A CA 1
ATOM 5579 C C . GLY A 1 745 ? 3.106 11.751 -15.392 1.00 93.06 745 GLY A C 1
ATOM 5580 O O . GLY A 1 745 ? 3.529 10.914 -16.197 1.00 93.06 745 GLY A O 1
ATOM 5581 N N . GLU A 1 746 ? 3.822 12.776 -14.934 1.00 93.69 746 GLU A N 1
ATOM 5582 C CA . GLU A 1 746 ? 5.173 13.136 -15.381 1.00 93.69 746 GLU A CA 1
ATOM 5583 C C . GLU A 1 746 ? 6.241 12.190 -14.828 1.00 93.69 746 GLU A C 1
ATOM 5585 O O . GLU A 1 746 ? 7.132 11.793 -15.578 1.00 93.69 746 GLU A O 1
ATOM 5590 N N . VAL A 1 747 ? 6.117 11.734 -13.575 1.00 95.44 747 VAL A N 1
ATOM 5591 C CA . VAL A 1 747 ? 7.092 10.804 -12.971 1.00 95.44 747 VAL A CA 1
ATOM 5592 C C . VAL A 1 747 ? 7.200 9.498 -13.770 1.00 95.44 747 VAL A C 1
ATOM 5594 O O . VAL A 1 747 ? 8.312 9.056 -14.052 1.00 95.44 747 VAL A O 1
ATOM 5597 N N . GLN A 1 748 ? 6.087 8.916 -14.247 1.00 95.50 748 GLN A N 1
ATOM 5598 C CA . GLN A 1 748 ? 6.167 7.758 -15.157 1.00 95.50 748 GLN A CA 1
ATOM 5599 C C . GLN A 1 748 ? 6.941 8.097 -16.438 1.00 95.50 748 GLN A C 1
ATOM 5601 O O . GLN A 1 748 ? 7.729 7.275 -16.890 1.00 95.50 748 GLN A O 1
ATOM 5606 N N . ARG A 1 749 ? 6.751 9.292 -17.014 1.00 94.31 749 ARG A N 1
ATOM 5607 C CA . ARG A 1 749 ? 7.413 9.697 -18.265 1.00 94.31 749 ARG A CA 1
ATOM 5608 C C . ARG A 1 749 ? 8.928 9.844 -18.086 1.00 94.31 749 ARG A C 1
ATOM 5610 O O . ARG A 1 749 ? 9.672 9.448 -18.977 1.00 94.31 749 ARG A O 1
ATOM 5617 N N . VAL A 1 750 ? 9.378 10.337 -16.930 1.00 96.00 750 VAL A N 1
ATOM 5618 C CA . VAL A 1 750 ? 10.806 10.386 -16.569 1.00 96.00 750 VAL A CA 1
ATOM 5619 C C . VAL A 1 750 ? 11.379 8.978 -16.413 1.00 96.00 750 VAL A C 1
ATOM 5621 O O . VAL A 1 750 ? 12.379 8.650 -17.048 1.00 96.00 750 VAL A O 1
ATOM 5624 N N . LEU A 1 751 ? 10.732 8.121 -15.616 1.00 96.69 751 LEU A N 1
ATOM 5625 C CA . LEU A 1 751 ? 11.185 6.742 -15.400 1.00 96.69 751 LEU A CA 1
ATOM 5626 C C . LEU A 1 751 ? 11.206 5.941 -16.716 1.00 96.69 751 LEU A C 1
ATOM 5628 O O . LEU A 1 751 ? 12.121 5.158 -16.953 1.00 96.69 751 LEU A O 1
ATOM 5632 N N . GLN A 1 752 ? 10.251 6.189 -17.617 1.00 95.69 752 GLN A N 1
ATOM 5633 C CA . GLN A 1 752 ? 10.247 5.657 -18.982 1.00 95.69 752 GLN A CA 1
ATOM 5634 C C . GLN A 1 752 ? 11.411 6.184 -19.833 1.00 95.69 752 GLN A C 1
ATOM 5636 O O . GLN A 1 752 ? 11.966 5.414 -20.611 1.00 95.69 752 GLN A O 1
ATOM 5641 N N . GLY A 1 753 ? 11.806 7.452 -19.683 1.00 94.38 753 GLY A N 1
ATOM 5642 C CA . GLY A 1 753 ? 12.987 8.019 -20.343 1.00 94.38 753 GLY A CA 1
ATOM 5643 C C . GLY A 1 753 ? 14.289 7.351 -19.891 1.00 94.38 753 GLY A C 1
ATOM 5644 O O . GLY A 1 753 ? 15.073 6.915 -20.730 1.00 94.38 753 GLY A O 1
ATOM 5645 N N . LEU A 1 754 ? 14.469 7.170 -18.578 1.00 95.62 754 LEU A N 1
ATOM 5646 C CA . LEU A 1 754 ? 15.605 6.434 -18.006 1.00 95.62 754 LEU A CA 1
ATOM 5647 C C . LEU A 1 754 ? 15.657 4.989 -18.538 1.00 95.62 754 LEU A C 1
ATOM 5649 O O . LEU A 1 754 ? 16.675 4.560 -19.085 1.00 95.62 754 LEU A O 1
ATOM 5653 N N . LEU A 1 755 ? 14.534 4.263 -18.478 1.00 94.56 755 LEU A N 1
ATOM 5654 C CA . LEU A 1 755 ? 14.437 2.891 -18.988 1.00 94.56 755 LEU A CA 1
ATOM 5655 C C . LEU A 1 755 ? 14.662 2.785 -20.510 1.00 94.56 755 LEU A C 1
ATOM 5657 O O . LEU A 1 755 ? 15.139 1.749 -20.970 1.00 94.56 755 LEU A O 1
ATOM 5661 N N . ALA A 1 756 ? 14.363 3.825 -21.301 1.00 92.44 756 ALA A N 1
ATOM 5662 C CA . ALA A 1 756 ? 14.568 3.825 -22.758 1.00 92.44 756 ALA A CA 1
ATOM 5663 C C . ALA A 1 756 ? 16.056 3.864 -23.144 1.00 92.44 756 ALA A C 1
ATOM 5665 O O . ALA A 1 756 ? 16.446 3.428 -24.228 1.00 92.44 756 ALA A O 1
ATOM 5666 N N . GLU A 1 757 ? 16.895 4.346 -22.232 1.00 92.56 757 GLU A N 1
ATOM 5667 C CA . GLU A 1 757 ? 18.352 4.324 -22.335 1.00 92.56 757 GLU A CA 1
ATOM 5668 C C . GLU A 1 757 ? 18.991 3.224 -21.478 1.00 92.56 757 GLU A C 1
ATOM 5670 O O . GLU A 1 757 ? 20.200 3.218 -21.272 1.00 92.56 757 GLU A O 1
ATOM 5675 N N . GLN A 1 758 ? 18.179 2.270 -21.009 1.00 91.12 758 GLN A N 1
ATOM 5676 C CA . GLN A 1 758 ? 18.570 1.166 -20.130 1.00 91.12 758 GLN A CA 1
ATOM 5677 C C . GLN A 1 758 ? 19.176 1.592 -18.778 1.00 91.12 758 GLN A C 1
ATOM 5679 O O . GLN A 1 758 ? 19.851 0.792 -18.129 1.00 91.12 758 GLN A O 1
ATOM 5684 N N . VAL A 1 759 ? 18.905 2.813 -18.311 1.00 94.38 759 VAL A N 1
ATOM 5685 C CA . VAL A 1 759 ? 19.315 3.271 -16.976 1.00 94.38 759 VAL A CA 1
ATOM 5686 C C . VAL A 1 759 ? 18.429 2.595 -15.911 1.00 94.38 759 VAL A C 1
ATOM 5688 O O . VAL A 1 759 ? 17.201 2.650 -16.033 1.00 94.38 759 VAL A O 1
ATOM 5691 N N . PRO A 1 760 ? 19.000 1.954 -14.870 1.00 94.75 760 PRO A N 1
ATOM 5692 C CA . PRO A 1 760 ? 18.224 1.398 -13.761 1.00 94.75 760 PRO A CA 1
ATOM 5693 C C . PRO A 1 760 ? 17.462 2.472 -12.981 1.00 94.75 760 PRO A C 1
ATOM 5695 O O . PRO A 1 760 ? 18.014 3.524 -12.670 1.00 94.75 760 PRO A O 1
ATOM 5698 N N . ILE A 1 761 ? 16.233 2.166 -12.561 1.00 96.00 761 ILE A N 1
ATOM 5699 C CA . ILE A 1 761 ? 15.435 3.022 -11.667 1.00 96.00 761 ILE A CA 1
ATOM 5700 C C . ILE A 1 761 ? 15.403 2.483 -10.225 1.00 96.00 761 ILE A C 1
ATOM 5702 O O . ILE A 1 761 ? 14.371 2.504 -9.564 1.00 96.00 761 ILE A O 1
ATOM 5706 N N . LEU A 1 762 ? 16.536 1.948 -9.754 1.00 93.38 762 LEU A N 1
ATOM 5707 C CA . LEU A 1 762 ? 16.675 1.324 -8.429 1.00 93.38 762 LEU A CA 1
ATOM 5708 C C . LEU A 1 762 ? 16.741 2.357 -7.291 1.00 93.38 762 LEU A C 1
ATOM 5710 O O . LEU A 1 762 ? 16.016 2.229 -6.306 1.00 93.38 762 LEU A O 1
ATOM 5714 N N . ASP A 1 763 ? 17.574 3.395 -7.430 1.00 94.75 763 ASP A N 1
ATOM 5715 C CA . ASP A 1 763 ? 17.695 4.488 -6.452 1.00 94.75 763 ASP A CA 1
ATOM 5716 C C . ASP A 1 763 ? 16.596 5.543 -6.681 1.00 94.75 763 ASP A C 1
ATOM 5718 O O . ASP A 1 763 ? 16.835 6.671 -7.119 1.00 94.75 763 ASP A O 1
ATOM 5722 N N . LEU A 1 764 ? 15.345 5.145 -6.422 1.00 95.06 764 LEU A N 1
ATOM 5723 C CA . LEU A 1 764 ? 14.180 6.026 -6.553 1.00 95.06 764 LEU A CA 1
ATOM 5724 C C . LEU A 1 764 ? 14.262 7.252 -5.635 1.00 95.06 764 LEU A C 1
ATOM 5726 O O . LEU A 1 764 ? 13.713 8.292 -5.987 1.00 95.06 764 LEU A O 1
ATOM 5730 N N . ALA A 1 765 ? 14.951 7.152 -4.493 1.00 95.19 765 ALA A N 1
ATOM 5731 C CA . ALA A 1 765 ? 15.144 8.276 -3.583 1.00 95.19 765 ALA A CA 1
ATOM 5732 C C . ALA A 1 765 ? 15.950 9.390 -4.265 1.00 95.19 765 ALA A C 1
ATOM 5734 O O . ALA A 1 765 ? 15.456 10.510 -4.400 1.00 95.19 765 ALA A O 1
ATOM 5735 N N . ARG A 1 766 ? 17.135 9.059 -4.792 1.00 95.44 766 ARG A N 1
ATOM 5736 C CA . ARG A 1 766 ? 18.005 10.017 -5.484 1.00 95.44 766 ARG A CA 1
ATOM 5737 C C . ARG A 1 766 ? 17.384 10.556 -6.774 1.00 95.44 766 ARG A C 1
ATOM 5739 O O . ARG A 1 766 ? 17.520 11.742 -7.068 1.00 95.44 766 ARG A O 1
ATOM 5746 N N . ILE A 1 767 ? 16.638 9.717 -7.504 1.00 96.88 767 ILE A N 1
ATOM 5747 C CA . ILE A 1 767 ? 15.833 10.163 -8.653 1.00 96.88 767 ILE A CA 1
ATOM 5748 C C . ILE A 1 767 ? 14.822 11.227 -8.206 1.00 96.88 767 ILE A C 1
ATOM 5750 O O . ILE A 1 767 ? 14.767 12.299 -8.803 1.00 96.88 767 ILE A O 1
ATOM 5754 N N . TYR A 1 768 ? 14.032 10.968 -7.159 1.00 96.44 768 TYR A N 1
ATOM 5755 C CA . TYR A 1 768 ? 13.008 11.913 -6.701 1.00 96.44 768 TYR A CA 1
ATOM 5756 C C . TYR A 1 768 ? 13.626 13.212 -6.162 1.00 96.44 768 TYR A C 1
ATOM 5758 O O . TYR A 1 768 ? 13.105 14.283 -6.453 1.00 96.44 768 TYR A O 1
ATOM 5766 N N . GLU A 1 769 ? 14.756 13.157 -5.452 1.00 95.56 769 GLU A N 1
ATOM 5767 C CA . GLU A 1 769 ? 15.484 14.352 -4.994 1.00 95.56 769 GLU A CA 1
ATOM 5768 C C . GLU A 1 769 ? 15.945 15.235 -6.168 1.00 95.56 769 GLU A C 1
ATOM 5770 O O . GLU A 1 769 ? 15.705 16.448 -6.168 1.00 95.56 769 GLU A O 1
ATOM 5775 N N . ALA A 1 770 ? 16.522 14.637 -7.217 1.00 95.81 770 ALA A N 1
ATOM 5776 C CA . ALA A 1 770 ? 16.910 15.355 -8.431 1.00 95.81 770 ALA A CA 1
ATOM 5777 C C . ALA A 1 770 ? 15.701 15.975 -9.160 1.00 95.81 770 ALA A C 1
ATOM 5779 O O . ALA A 1 770 ? 15.771 17.114 -9.631 1.00 95.81 770 ALA A O 1
ATOM 5780 N N . LEU A 1 771 ? 14.568 15.264 -9.203 1.00 96.69 771 LEU A N 1
ATOM 5781 C CA . LEU A 1 771 ? 13.318 15.761 -9.785 1.00 96.69 771 LEU A CA 1
ATOM 5782 C C . LEU A 1 771 ? 12.682 16.881 -8.953 1.00 96.69 771 LEU A C 1
ATOM 5784 O O . LEU A 1 771 ? 12.173 17.835 -9.534 1.00 96.69 771 LEU A O 1
ATOM 5788 N N . THR A 1 772 ? 12.766 16.829 -7.624 1.00 95.00 772 THR A N 1
ATOM 5789 C CA . THR A 1 772 ? 12.311 17.903 -6.724 1.00 95.00 772 THR A CA 1
ATOM 5790 C C . THR A 1 772 ? 13.130 19.176 -6.921 1.00 95.00 772 THR A C 1
ATOM 5792 O O . THR A 1 772 ? 12.577 20.277 -6.910 1.00 95.00 772 THR A O 1
ATOM 5795 N N . LEU A 1 773 ? 14.444 19.059 -7.141 1.00 94.06 773 LEU A N 1
ATOM 5796 C CA . LEU A 1 773 ? 15.306 20.206 -7.435 1.00 94.06 773 LEU A CA 1
ATOM 5797 C C . LEU A 1 773 ? 15.051 20.780 -8.837 1.00 94.06 773 LEU A C 1
ATOM 5799 O O . LEU A 1 773 ? 14.898 21.994 -8.976 1.00 94.06 773 LEU A O 1
ATOM 5803 N N . ARG A 1 774 ? 14.954 19.935 -9.874 1.00 94.69 774 ARG A N 1
ATOM 5804 C CA . ARG A 1 774 ? 14.704 20.389 -11.254 1.00 94.69 774 ARG A CA 1
ATOM 5805 C C . ARG A 1 774 ? 13.283 20.923 -11.449 1.00 94.69 774 ARG A C 1
ATOM 5807 O O . ARG A 1 774 ? 13.127 21.977 -12.061 1.00 94.69 774 ARG A O 1
ATOM 5814 N N . GLY A 1 775 ? 12.273 20.256 -10.893 1.00 92.25 775 GLY A N 1
ATOM 5815 C CA . GLY A 1 775 ? 10.852 20.599 -11.029 1.00 92.25 775 GLY A CA 1
ATOM 5816 C C . GLY A 1 775 ? 10.488 21.986 -10.493 1.00 92.25 775 GLY A C 1
ATOM 5817 O O . GLY A 1 775 ? 9.595 22.633 -11.031 1.00 92.25 775 GLY A O 1
ATOM 5818 N N . LYS A 1 776 ? 11.238 22.498 -9.506 1.00 92.06 776 LYS A N 1
ATOM 5819 C CA . LYS A 1 776 ? 11.124 23.885 -9.007 1.00 92.06 776 LYS A CA 1
ATOM 5820 C C . LYS A 1 776 ? 11.565 24.948 -10.023 1.00 92.06 776 LYS A C 1
ATOM 5822 O O . LYS A 1 776 ? 11.244 26.119 -9.842 1.00 92.06 776 LYS A O 1
ATOM 5827 N N . VAL A 1 777 ? 12.307 24.557 -11.062 1.00 93.38 777 VAL A N 1
ATOM 5828 C CA . VAL A 1 777 ? 12.774 25.430 -12.153 1.00 93.38 777 VAL A CA 1
ATOM 5829 C C . VAL A 1 777 ? 11.990 25.168 -13.440 1.00 93.38 777 VAL A C 1
ATOM 5831 O O . VAL A 1 777 ? 11.626 26.111 -14.136 1.00 93.38 777 VAL A O 1
ATOM 5834 N N . SER A 1 778 ? 11.744 23.898 -13.772 1.00 90.19 778 SER A N 1
ATOM 5835 C CA . SER A 1 778 ? 11.001 23.483 -14.963 1.00 90.19 778 SER A CA 1
ATOM 5836 C C . SER A 1 778 ? 10.527 22.032 -14.846 1.00 90.19 778 SER A C 1
ATOM 5838 O O . SER A 1 778 ? 11.290 21.157 -14.434 1.00 90.19 778 SER A O 1
ATOM 5840 N N . THR A 1 779 ? 9.293 21.765 -15.276 1.00 89.50 779 THR A N 1
ATOM 5841 C CA . THR A 1 779 ? 8.705 20.416 -15.363 1.00 89.50 779 THR A CA 1
ATOM 5842 C C . THR A 1 779 ? 8.910 19.756 -16.736 1.00 89.50 779 THR A C 1
ATOM 5844 O O . THR A 1 779 ? 8.266 18.758 -17.062 1.00 89.50 779 THR A O 1
ATOM 5847 N N . ASP A 1 780 ? 9.809 20.293 -17.571 1.00 90.62 780 ASP A N 1
ATOM 5848 C CA . ASP A 1 780 ? 10.092 19.738 -18.895 1.00 90.62 780 ASP A CA 1
ATOM 5849 C C . ASP A 1 780 ? 10.680 18.318 -18.809 1.00 90.62 780 ASP A C 1
ATOM 5851 O O . ASP A 1 780 ? 11.682 18.065 -18.141 1.00 90.62 780 ASP A O 1
ATOM 5855 N N . ALA A 1 781 ? 10.044 17.369 -19.500 1.00 90.50 781 ALA A N 1
ATOM 5856 C CA . ALA A 1 781 ? 10.358 15.947 -19.352 1.00 90.50 781 ALA A CA 1
ATOM 5857 C C . ALA A 1 781 ? 11.787 15.574 -19.791 1.00 90.50 781 ALA A C 1
ATOM 5859 O O . ALA A 1 781 ? 12.318 14.578 -19.310 1.00 90.50 781 ALA A O 1
ATOM 5860 N N . GLU A 1 782 ? 12.407 16.353 -20.682 1.00 92.00 782 GLU A N 1
ATOM 5861 C CA . GLU A 1 782 ? 13.793 16.145 -21.110 1.00 92.00 782 GLU A CA 1
ATOM 5862 C C . GLU A 1 782 ? 14.774 16.558 -20.007 1.00 92.00 782 GLU A C 1
ATOM 5864 O O . GLU A 1 782 ? 15.515 15.717 -19.507 1.00 92.00 782 GLU A O 1
ATOM 5869 N N . GLY A 1 783 ? 14.714 17.803 -19.529 1.00 93.25 783 GLY A N 1
ATOM 5870 C CA . GLY A 1 783 ? 15.552 18.294 -18.435 1.00 93.25 783 GLY A CA 1
ATOM 5871 C C . GLY A 1 783 ? 15.324 17.571 -17.104 1.00 93.25 783 GLY A C 1
ATOM 5872 O O . GLY A 1 783 ? 16.260 17.458 -16.314 1.00 93.25 783 GLY A O 1
ATOM 5873 N N . LEU A 1 784 ? 14.121 17.039 -16.855 1.00 95.62 784 LEU A N 1
ATOM 5874 C CA . LEU A 1 784 ? 13.852 16.136 -15.729 1.00 95.62 784 LEU A CA 1
ATOM 5875 C C . LEU A 1 784 ? 14.586 14.788 -15.871 1.00 95.62 784 LEU A C 1
ATOM 5877 O O . LEU A 1 784 ? 15.139 14.298 -14.886 1.00 95.62 784 LEU A O 1
ATOM 5881 N N . VAL A 1 785 ? 14.638 14.203 -17.075 1.00 96.00 785 VAL A N 1
ATOM 5882 C CA . VAL A 1 785 ? 15.427 12.985 -17.339 1.00 96.00 785 VAL A CA 1
ATOM 5883 C C . VAL A 1 785 ? 16.921 13.270 -17.208 1.00 96.00 785 VAL A C 1
ATOM 5885 O O . VAL A 1 785 ? 17.598 12.527 -16.504 1.00 96.00 785 VAL A O 1
ATOM 5888 N N . GLU A 1 786 ? 17.436 14.356 -17.791 1.00 95.19 786 GLU A N 1
ATOM 5889 C CA . GLU A 1 786 ? 18.858 14.719 -17.667 1.00 95.19 786 GLU A CA 1
ATOM 5890 C C . GLU A 1 786 ? 19.266 14.959 -16.201 1.00 95.19 786 GLU A C 1
ATOM 5892 O O . GLU A 1 786 ? 20.306 14.470 -15.764 1.00 95.19 786 GLU A O 1
ATOM 5897 N N . ALA A 1 787 ? 18.429 15.634 -15.402 1.00 95.81 787 ALA A N 1
ATOM 5898 C CA . ALA A 1 787 ? 18.685 15.832 -13.973 1.00 95.81 787 ALA A CA 1
ATOM 5899 C C . ALA A 1 787 ? 18.750 14.501 -13.199 1.00 95.81 787 ALA A C 1
ATOM 5901 O O . ALA A 1 787 ? 19.662 14.293 -12.394 1.00 95.81 787 ALA A O 1
ATOM 5902 N N . ALA A 1 788 ? 17.822 13.577 -13.472 1.00 96.88 788 ALA A N 1
ATOM 5903 C CA . ALA A 1 788 ? 17.837 12.249 -12.868 1.00 96.88 788 ALA A CA 1
ATOM 5904 C C . ALA A 1 788 ? 19.060 11.425 -13.316 1.00 96.88 788 ALA A C 1
ATOM 5906 O O . ALA A 1 788 ? 19.696 10.787 -12.475 1.00 96.88 788 ALA A O 1
ATOM 5907 N N . ARG A 1 789 ? 19.455 11.494 -14.597 1.00 96.31 789 ARG A N 1
ATOM 5908 C CA . ARG A 1 789 ? 20.665 10.835 -15.121 1.00 96.31 789 ARG A CA 1
ATOM 5909 C C . ARG A 1 789 ? 21.940 11.327 -14.441 1.00 96.31 789 ARG A C 1
ATOM 5911 O O . ARG A 1 789 ? 22.729 10.502 -14.000 1.00 96.31 789 ARG A O 1
ATOM 5918 N N . VAL A 1 790 ? 22.117 12.643 -14.297 1.00 95.00 790 VAL A N 1
ATOM 5919 C CA . VAL A 1 790 ? 23.297 13.224 -13.631 1.00 95.00 790 VAL A CA 1
ATOM 5920 C C . VAL A 1 790 ? 23.392 12.771 -12.171 1.00 95.00 790 VAL A C 1
ATOM 5922 O O . VAL A 1 790 ? 24.481 12.438 -11.714 1.00 95.00 790 VAL A O 1
ATOM 5925 N N . SER A 1 791 ? 22.270 12.665 -11.448 1.00 95.19 791 SER A N 1
ATOM 5926 C CA . SER A 1 791 ? 22.286 12.133 -10.074 1.00 95.19 791 SER A CA 1
ATOM 5927 C C . SER A 1 791 ? 22.666 10.642 -10.003 1.00 95.19 791 SER A C 1
ATOM 5929 O O . SER A 1 791 ? 23.317 10.207 -9.052 1.00 95.19 791 SER A O 1
ATOM 5931 N N . LEU A 1 792 ? 22.312 9.868 -11.035 1.00 94.94 792 LEU A N 1
ATOM 5932 C CA . LEU A 1 792 ? 22.644 8.449 -11.194 1.00 94.94 792 LEU A CA 1
ATOM 5933 C C . LEU A 1 792 ? 24.013 8.204 -11.860 1.00 94.94 792 LEU A C 1
ATOM 5935 O O . LEU A 1 792 ? 24.300 7.054 -12.195 1.00 94.94 792 LEU A O 1
ATOM 5939 N N . GLY A 1 793 ? 24.847 9.237 -12.052 1.00 93.00 793 GLY A N 1
ATOM 5940 C CA . GLY A 1 793 ? 26.105 9.172 -12.812 1.00 93.00 793 GLY A CA 1
ATOM 5941 C C . GLY A 1 793 ? 26.953 7.936 -12.501 1.00 93.00 793 GLY A C 1
ATOM 5942 O O . GLY A 1 793 ? 27.205 7.135 -13.399 1.00 93.00 793 GLY A O 1
ATOM 5943 N N . ASP A 1 794 ? 27.270 7.696 -11.224 1.00 90.50 794 ASP A N 1
ATOM 5944 C CA . ASP A 1 794 ? 28.044 6.525 -10.775 1.00 90.50 794 ASP A CA 1
ATOM 5945 C C . ASP A 1 794 ? 27.459 5.191 -11.272 1.00 90.50 794 ASP A C 1
ATOM 5947 O O . ASP A 1 794 ? 28.186 4.326 -11.749 1.00 90.50 794 ASP A O 1
ATOM 5951 N N . THR A 1 795 ? 26.133 5.030 -11.201 1.00 91.44 795 THR A N 1
ATOM 5952 C CA . THR A 1 795 ? 25.415 3.807 -11.608 1.00 91.44 795 THR A CA 1
ATOM 5953 C C . THR A 1 795 ? 25.355 3.648 -13.128 1.00 91.44 795 THR A C 1
ATOM 5955 O O . THR A 1 795 ? 25.364 2.527 -13.634 1.00 91.44 795 THR A O 1
ATOM 5958 N N . ILE A 1 796 ? 25.296 4.757 -13.870 1.00 93.50 796 ILE A N 1
ATOM 5959 C CA . ILE A 1 796 ? 25.329 4.758 -15.338 1.00 93.50 796 ILE A CA 1
ATOM 5960 C C . ILE A 1 796 ? 26.741 4.430 -15.845 1.00 93.50 796 ILE A C 1
ATOM 5962 O O . ILE A 1 796 ? 26.887 3.703 -16.827 1.00 93.50 796 ILE A O 1
ATOM 5966 N N . VAL A 1 797 ? 27.772 4.948 -15.176 1.00 93.06 797 VAL A N 1
ATOM 5967 C CA . VAL A 1 797 ? 29.176 4.722 -15.532 1.00 93.06 797 VAL A CA 1
ATOM 5968 C C . VAL A 1 797 ? 29.619 3.305 -15.159 1.00 93.06 797 VAL A C 1
ATOM 5970 O O . VAL A 1 797 ? 30.157 2.618 -16.021 1.00 93.06 797 VAL A O 1
ATOM 5973 N N . ASP A 1 798 ? 29.347 2.833 -13.937 1.00 90.75 798 ASP A N 1
ATOM 5974 C CA . ASP A 1 798 ? 29.715 1.484 -13.469 1.00 90.75 798 ASP A CA 1
ATOM 5975 C C . ASP A 1 798 ? 29.104 0.382 -14.351 1.00 90.75 798 ASP A C 1
ATOM 5977 O O . ASP A 1 798 ? 29.817 -0.498 -14.828 1.00 90.75 798 ASP A O 1
ATOM 5981 N N . ARG A 1 799 ? 27.813 0.507 -14.697 1.00 89.25 799 ARG A N 1
ATOM 5982 C CA . ARG A 1 799 ? 27.109 -0.409 -15.615 1.00 89.25 799 ARG A CA 1
ATOM 5983 C C . ARG A 1 799 ? 27.757 -0.516 -17.003 1.00 89.25 799 ARG A C 1
ATOM 5985 O O . ARG A 1 799 ? 27.601 -1.544 -17.659 1.00 89.25 799 ARG A O 1
ATOM 5992 N N . ASN A 1 800 ? 28.424 0.543 -17.457 1.00 89.94 800 ASN A N 1
ATOM 5993 C CA . ASN A 1 800 ? 29.022 0.638 -18.789 1.00 89.94 800 ASN A CA 1
ATOM 5994 C C . ASN A 1 800 ? 30.558 0.492 -18.768 1.00 89.94 800 ASN A C 1
ATOM 5996 O O . ASN A 1 800 ? 31.196 0.553 -19.821 1.00 89.94 800 ASN A O 1
ATOM 6000 N N . ALA A 1 801 ? 31.160 0.322 -17.590 1.00 89.56 801 ALA A N 1
ATOM 6001 C CA . ALA A 1 801 ? 32.583 0.074 -17.428 1.00 89.56 801 ALA A CA 1
ATOM 6002 C C . ALA A 1 801 ? 32.897 -1.424 -17.547 1.00 89.56 801 ALA A C 1
ATOM 6004 O O . ALA A 1 801 ? 32.065 -2.295 -17.299 1.00 89.56 801 ALA A O 1
ATOM 6005 N N . SER A 1 802 ? 34.134 -1.739 -17.915 1.00 87.00 802 SER A N 1
ATOM 6006 C CA . SER A 1 802 ? 34.655 -3.109 -17.937 1.00 87.00 802 SER A CA 1
ATOM 6007 C C . SER A 1 802 ? 36.066 -3.112 -17.357 1.00 87.00 802 SER A C 1
ATOM 6009 O O . SER A 1 802 ? 36.861 -2.223 -17.647 1.00 87.00 802 SER A O 1
ATOM 6011 N N . ASP A 1 803 ? 36.368 -4.070 -16.478 1.00 86.25 803 ASP A N 1
ATOM 6012 C CA . ASP A 1 803 ? 37.660 -4.168 -15.772 1.00 86.25 803 ASP A CA 1
ATOM 6013 C C . ASP A 1 803 ? 38.017 -2.918 -14.928 1.00 86.25 803 ASP A C 1
ATOM 6015 O O . ASP A 1 803 ? 39.186 -2.571 -14.774 1.00 86.25 803 ASP A O 1
ATOM 6019 N N . HIS A 1 804 ? 37.004 -2.214 -14.400 1.00 87.06 804 HIS A N 1
ATOM 6020 C CA . HIS A 1 804 ? 37.110 -0.882 -13.770 1.00 87.06 804 HIS A CA 1
ATOM 6021 C C . HIS A 1 804 ? 37.632 0.245 -14.694 1.00 87.06 804 HIS A C 1
ATOM 6023 O O . HIS A 1 804 ? 38.066 1.300 -14.220 1.00 87.06 804 HIS A O 1
ATOM 6029 N N . VAL A 1 805 ? 37.543 0.051 -16.013 1.00 90.75 805 VAL A N 1
ATOM 6030 C CA . VAL A 1 805 ? 37.862 1.048 -17.040 1.00 90.75 805 VAL A CA 1
ATOM 6031 C C . VAL A 1 805 ? 36.589 1.440 -17.800 1.00 90.75 805 VAL A C 1
ATOM 6033 O O . VAL A 1 805 ? 35.903 0.588 -18.369 1.00 90.75 805 VAL A O 1
ATOM 6036 N N . LEU A 1 806 ? 36.279 2.737 -17.852 1.00 93.25 806 LEU A N 1
ATOM 6037 C CA . LEU A 1 806 ? 35.286 3.282 -18.776 1.00 93.25 806 LEU A CA 1
ATOM 6038 C C . LEU A 1 806 ? 35.973 3.578 -20.113 1.00 93.25 806 LEU A C 1
ATOM 6040 O O . LEU A 1 806 ? 36.822 4.463 -20.210 1.00 93.25 806 LEU A O 1
ATOM 6044 N N . ARG A 1 807 ? 35.590 2.835 -21.148 1.00 93.75 807 ARG A N 1
ATOM 6045 C CA . ARG A 1 807 ? 36.148 2.945 -22.500 1.00 93.75 807 ARG A CA 1
ATOM 6046 C C . ARG A 1 807 ? 35.283 3.909 -23.317 1.00 93.75 807 ARG A C 1
ATOM 6048 O O . ARG A 1 807 ? 34.112 3.631 -23.572 1.00 93.75 807 ARG A O 1
ATOM 6055 N N . VAL A 1 808 ? 35.832 5.069 -23.674 1.00 94.44 808 VAL A N 1
ATOM 6056 C CA . VAL A 1 808 ? 35.080 6.193 -24.255 1.00 94.44 808 VAL A CA 1
ATOM 6057 C C . VAL A 1 808 ? 35.457 6.467 -25.709 1.00 94.44 808 VAL A C 1
ATOM 6059 O O . VAL A 1 808 ? 36.625 6.413 -26.095 1.00 94.44 808 VAL A O 1
ATOM 6062 N N . LEU A 1 809 ? 34.448 6.819 -26.501 1.00 94.81 809 LEU A N 1
ATOM 6063 C CA . LEU A 1 809 ? 34.581 7.557 -27.749 1.00 94.81 809 LEU A CA 1
ATOM 6064 C C . LEU A 1 809 ? 34.263 9.026 -27.455 1.00 94.81 809 LEU A C 1
ATOM 6066 O O . LEU A 1 809 ? 33.212 9.327 -26.881 1.00 94.81 809 LEU A O 1
ATOM 6070 N N . THR A 1 810 ? 35.151 9.937 -27.837 1.00 93.56 810 THR A N 1
ATOM 6071 C CA . THR A 1 810 ? 34.927 11.388 -27.720 1.00 93.56 810 THR A CA 1
ATOM 6072 C C . THR A 1 810 ? 34.493 11.983 -29.056 1.00 93.56 810 THR A C 1
ATOM 6074 O O . THR A 1 810 ? 34.633 11.349 -30.104 1.00 93.56 810 THR A O 1
ATOM 6077 N N . ILE A 1 811 ? 33.958 13.203 -29.040 1.00 94.25 811 ILE A N 1
ATOM 6078 C CA . ILE A 1 811 ? 33.624 13.950 -30.258 1.00 94.25 811 ILE A CA 1
ATOM 6079 C C . ILE A 1 811 ? 34.752 14.943 -30.562 1.00 94.25 811 ILE A C 1
ATOM 6081 O O . ILE A 1 811 ? 35.305 15.575 -29.664 1.00 94.25 811 ILE A O 1
ATOM 6085 N N . GLU A 1 812 ? 35.106 15.088 -31.836 1.00 94.75 812 GLU A N 1
ATOM 6086 C CA . GLU A 1 812 ? 36.016 16.132 -32.309 1.00 94.75 812 GLU A CA 1
ATOM 6087 C C . GLU A 1 812 ? 35.458 17.530 -31.947 1.00 94.75 812 GLU A C 1
ATOM 6089 O O . GLU A 1 812 ? 34.310 17.815 -32.295 1.00 94.75 812 GLU A O 1
ATOM 6094 N N . PRO A 1 813 ? 36.233 18.450 -31.334 1.00 92.06 813 PRO A N 1
ATOM 6095 C CA . PRO A 1 813 ? 35.705 19.732 -30.847 1.00 92.06 813 PRO A CA 1
ATOM 6096 C C . PRO A 1 813 ? 34.988 20.594 -31.899 1.00 92.06 813 PRO A C 1
ATOM 6098 O O . PRO A 1 813 ? 33.987 21.235 -31.588 1.00 92.06 813 PRO A O 1
ATOM 6101 N N . ALA A 1 814 ? 35.452 20.585 -33.155 1.00 91.88 814 ALA A N 1
ATOM 6102 C CA . ALA A 1 814 ? 34.783 21.288 -34.254 1.00 91.88 814 ALA A CA 1
ATOM 6103 C C . ALA A 1 814 ? 33.422 20.656 -34.606 1.00 91.88 814 ALA A C 1
ATOM 6105 O O . ALA A 1 814 ? 32.444 21.366 -34.849 1.00 91.88 814 ALA A O 1
ATOM 6106 N N . THR A 1 815 ? 33.340 19.323 -34.570 1.00 92.12 815 THR A N 1
ATOM 6107 C CA . THR A 1 815 ? 32.083 18.584 -34.723 1.00 92.12 815 THR A CA 1
ATOM 6108 C C . THR A 1 815 ? 31.152 18.841 -33.527 1.00 92.12 815 THR A C 1
ATOM 6110 O O . THR A 1 815 ? 29.975 19.121 -33.733 1.00 92.12 815 THR A O 1
ATOM 6113 N N . GLU A 1 816 ? 31.647 18.829 -32.284 1.00 93.19 816 GLU A N 1
ATOM 6114 C CA . GLU A 1 816 ? 30.837 19.100 -31.082 1.00 93.19 816 GLU A CA 1
ATOM 6115 C C . GLU A 1 816 ? 30.261 20.531 -31.068 1.00 93.19 816 GLU A C 1
ATOM 6117 O O . GLU A 1 816 ? 29.072 20.713 -30.793 1.00 93.19 816 GLU A O 1
ATOM 6122 N N . GLN A 1 817 ? 31.049 21.534 -31.469 1.00 92.38 817 GLN A N 1
ATOM 6123 C CA . GLN A 1 817 ? 30.576 22.913 -31.637 1.00 92.38 817 GLN A CA 1
ATOM 6124 C C . GLN A 1 817 ? 29.496 23.026 -32.729 1.00 92.38 817 GLN A C 1
ATOM 6126 O O . GLN A 1 817 ? 28.457 23.648 -32.502 1.00 92.38 817 GLN A O 1
ATOM 6131 N N . MET A 1 818 ? 29.676 22.365 -33.879 1.00 93.31 818 MET A N 1
ATOM 6132 C CA . MET A 1 818 ? 28.655 22.298 -34.937 1.00 93.31 818 MET A CA 1
ATOM 6133 C C . MET A 1 818 ? 27.341 21.672 -34.429 1.00 93.31 818 MET A C 1
ATOM 6135 O O . MET A 1 818 ? 26.257 22.136 -34.792 1.00 93.31 818 MET A O 1
ATOM 6139 N N . LEU A 1 819 ? 27.407 20.640 -33.579 1.00 93.56 819 LEU A N 1
ATOM 6140 C CA . LEU A 1 819 ? 26.221 20.022 -32.970 1.00 93.56 819 LEU A CA 1
ATOM 6141 C C . LEU A 1 819 ? 25.497 20.988 -32.018 1.00 93.56 819 LEU A C 1
ATOM 6143 O O . LEU A 1 819 ? 24.271 21.087 -32.077 1.00 93.56 819 LEU A O 1
ATOM 6147 N N . LEU A 1 820 ? 26.239 21.734 -31.192 1.00 92.81 820 LEU A N 1
ATOM 6148 C CA . LEU A 1 820 ? 25.693 22.771 -30.305 1.00 92.81 820 LEU A CA 1
ATOM 6149 C C . LEU A 1 820 ? 24.994 23.887 -31.100 1.00 92.81 820 LEU A C 1
ATOM 6151 O O . LEU A 1 820 ? 23.846 24.228 -30.813 1.00 92.81 820 LEU A O 1
ATOM 6155 N N . GLU A 1 821 ? 25.634 24.408 -32.148 1.00 92.69 821 GLU A N 1
ATOM 6156 C CA . GLU A 1 821 ? 25.074 25.458 -33.015 1.00 92.69 821 GLU A CA 1
ATOM 6157 C C . GLU A 1 821 ? 23.871 24.987 -33.848 1.00 92.69 821 GLU A C 1
ATOM 6159 O O . GLU A 1 821 ? 23.019 25.797 -34.231 1.00 92.69 821 GLU A O 1
ATOM 6164 N N . SER A 1 822 ? 23.754 23.679 -34.087 1.00 91.62 822 SER A N 1
ATOM 6165 C CA . SER A 1 822 ? 22.633 23.049 -34.800 1.00 91.62 822 SER A CA 1
ATOM 6166 C C . SER A 1 822 ? 21.443 22.700 -33.898 1.00 91.62 822 SER A C 1
ATOM 6168 O O . SER A 1 822 ? 20.399 22.281 -34.403 1.00 91.62 822 SER A O 1
ATOM 6170 N N . LEU A 1 823 ? 21.557 22.866 -32.577 1.00 93.38 823 LEU A N 1
ATOM 6171 C CA . LEU A 1 823 ? 20.515 22.491 -31.622 1.00 93.38 823 LEU A CA 1
ATOM 6172 C C . LEU A 1 823 ? 19.306 23.443 -31.697 1.00 93.38 823 LEU A C 1
ATOM 6174 O O . LEU A 1 823 ? 19.439 24.663 -31.576 1.00 93.38 823 LEU A O 1
ATOM 6178 N N . ARG A 1 824 ? 18.101 22.905 -31.890 1.00 90.81 824 ARG A N 1
ATOM 6179 C CA . ARG A 1 824 ? 16.837 23.663 -31.938 1.00 90.81 824 ARG A CA 1
ATOM 6180 C C . ARG A 1 824 ? 15.797 23.029 -31.005 1.00 90.81 824 ARG A C 1
ATOM 6182 O O . ARG A 1 824 ? 15.797 21.807 -30.859 1.00 90.81 824 ARG A O 1
ATOM 6189 N N . PRO A 1 825 ? 14.896 23.810 -30.383 1.00 86.06 825 PRO A N 1
ATOM 6190 C CA . PRO A 1 825 ? 13.739 23.251 -29.689 1.00 86.06 825 PRO A CA 1
ATOM 6191 C C . PRO A 1 825 ? 12.737 22.649 -30.691 1.00 86.06 825 PRO A C 1
ATOM 6193 O O . PRO A 1 825 ? 12.661 23.078 -31.844 1.00 86.06 825 PRO A O 1
ATOM 6196 N N . GLY A 1 826 ? 11.948 21.676 -30.239 1.00 82.38 826 GLY A N 1
ATOM 6197 C CA . GLY A 1 826 ? 10.835 21.081 -30.977 1.00 82.38 826 GLY A CA 1
ATOM 6198 C C . GLY A 1 826 ? 9.846 20.383 -30.039 1.00 82.38 826 GLY A C 1
ATOM 6199 O O . GLY A 1 826 ? 10.110 20.226 -28.846 1.00 82.38 826 GLY A O 1
ATOM 6200 N N . ASP A 1 827 ? 8.708 19.939 -30.575 1.00 71.25 827 ASP A N 1
ATOM 6201 C CA . ASP A 1 827 ? 7.572 19.419 -29.786 1.00 71.25 827 ASP A CA 1
ATOM 6202 C C . ASP A 1 827 ? 7.896 18.161 -28.949 1.00 71.25 827 ASP A C 1
ATOM 6204 O O . ASP A 1 827 ? 7.175 17.821 -28.011 1.00 71.25 827 ASP A O 1
ATOM 6208 N N . GLY A 1 828 ? 8.978 17.452 -29.293 1.00 69.12 828 GLY A N 1
ATOM 6209 C CA . GLY A 1 828 ? 9.458 16.253 -28.600 1.00 69.12 828 GLY A CA 1
ATOM 6210 C C . GLY A 1 828 ? 10.661 16.464 -27.672 1.00 69.12 828 GLY A C 1
ATOM 6211 O O . GLY A 1 828 ? 11.164 15.475 -27.141 1.00 69.12 828 GLY A O 1
ATOM 6212 N N . GLY A 1 829 ? 11.138 17.702 -27.502 1.00 81.44 829 GLY A N 1
ATOM 6213 C CA . GLY A 1 829 ? 12.428 18.029 -26.880 1.00 81.44 829 GLY A CA 1
ATOM 6214 C C . GLY A 1 829 ? 13.387 18.696 -27.874 1.00 81.44 829 GLY A C 1
ATOM 6215 O O . GLY A 1 829 ? 12.977 19.175 -28.932 1.00 81.44 829 GLY A O 1
ATOM 6216 N N . THR A 1 830 ? 14.676 18.748 -27.548 1.00 87.62 830 THR A N 1
ATOM 6217 C CA . THR A 1 830 ? 15.703 19.314 -28.440 1.00 87.62 830 THR A CA 1
ATOM 6218 C C . THR A 1 830 ? 15.976 18.432 -29.668 1.00 87.62 830 THR A C 1
ATOM 6220 O O . THR A 1 830 ? 15.884 17.204 -29.623 1.00 87.62 830 THR A O 1
ATOM 6223 N N . GLN A 1 831 ? 16.349 19.038 -30.793 1.00 88.50 831 GLN A N 1
ATOM 6224 C CA . GLN A 1 831 ? 16.694 18.326 -32.026 1.00 88.50 831 GLN A CA 1
ATOM 6225 C C . GLN A 1 831 ? 17.892 18.959 -32.740 1.00 88.50 831 GLN A C 1
ATOM 6227 O O . GLN A 1 831 ? 18.100 20.170 -32.677 1.00 88.50 831 GLN A O 1
ATOM 6232 N N . LEU A 1 832 ? 18.677 18.128 -33.426 1.00 89.81 832 LEU A N 1
ATOM 6233 C CA . LEU A 1 832 ? 19.841 18.544 -34.210 1.00 89.81 832 LEU A CA 1
ATOM 6234 C C . LEU A 1 832 ? 19.400 18.865 -35.644 1.00 89.81 832 LEU A C 1
ATOM 6236 O O . LEU A 1 832 ? 19.124 17.964 -36.433 1.00 89.81 832 LEU A O 1
ATOM 6240 N N . SER A 1 833 ? 19.335 20.152 -35.981 1.00 89.75 833 SER A N 1
ATOM 6241 C CA . SER A 1 833 ? 18.925 20.666 -37.295 1.00 89.75 833 SER A CA 1
ATOM 6242 C C . SER A 1 833 ? 20.085 20.644 -38.304 1.00 89.75 833 SER A C 1
ATOM 6244 O O . SER A 1 833 ? 20.477 21.683 -38.837 1.00 89.75 833 SER A O 1
ATOM 6246 N N . LEU A 1 834 ? 20.653 19.460 -38.533 1.00 88.50 834 LEU A N 1
ATOM 6247 C CA . LEU A 1 834 ? 21.795 19.226 -39.422 1.00 88.50 834 LEU A CA 1
ATOM 6248 C C . LEU A 1 834 ? 21.366 18.982 -40.877 1.00 88.50 834 LEU A C 1
ATOM 6250 O O . LEU A 1 834 ? 20.264 18.502 -41.143 1.00 88.50 834 LEU A O 1
ATOM 6254 N N . ALA A 1 835 ? 22.274 19.246 -41.818 1.00 89.75 835 ALA A N 1
ATOM 6255 C CA . ALA A 1 835 ? 22.120 18.815 -43.205 1.00 89.75 835 ALA A CA 1
ATOM 6256 C C . ALA A 1 835 ? 22.336 17.283 -43.340 1.00 89.75 835 ALA A C 1
ATOM 6258 O O . ALA A 1 835 ? 23.107 16.714 -42.556 1.00 89.75 835 ALA A O 1
ATOM 6259 N N . PRO A 1 836 ? 21.670 16.588 -44.290 1.00 88.81 836 PRO A N 1
ATOM 6260 C CA . PRO A 1 836 ? 21.689 15.121 -44.356 1.00 88.81 836 PRO A CA 1
ATOM 6261 C C . PRO A 1 836 ? 23.082 14.506 -44.540 1.00 88.81 836 PRO A C 1
ATOM 6263 O O . PRO A 1 836 ? 23.371 13.483 -43.926 1.00 88.81 836 PRO A O 1
ATOM 6266 N N . ASP A 1 837 ? 23.960 15.159 -45.304 1.00 89.75 837 ASP A N 1
ATOM 6267 C CA . ASP A 1 837 ? 25.367 14.780 -45.499 1.00 89.75 837 ASP A CA 1
ATOM 6268 C C . ASP A 1 837 ? 26.143 14.744 -44.174 1.00 89.75 837 ASP A C 1
ATOM 6270 O O . ASP A 1 837 ? 26.920 13.824 -43.915 1.00 89.75 837 ASP A O 1
ATOM 6274 N N . ARG A 1 838 ? 25.890 15.717 -43.289 1.00 89.44 838 ARG A N 1
ATOM 6275 C CA . ARG A 1 838 ? 26.534 15.798 -41.972 1.00 89.44 838 ARG A CA 1
ATOM 6276 C C . ARG A 1 838 ? 25.982 14.772 -40.995 1.00 89.44 838 ARG A C 1
ATOM 6278 O O . ARG A 1 838 ? 26.741 14.263 -40.174 1.00 89.44 838 ARG A O 1
ATOM 6285 N N . VAL A 1 839 ? 24.700 14.425 -41.109 1.00 90.81 839 VAL A N 1
ATOM 6286 C CA . VAL A 1 839 ? 24.102 13.312 -40.357 1.00 90.81 839 VAL A CA 1
ATOM 6287 C C . VAL A 1 839 ? 24.692 11.976 -40.810 1.00 90.81 839 VAL A C 1
ATOM 6289 O O . VAL A 1 839 ? 25.138 11.197 -39.973 1.00 90.81 839 VAL A O 1
ATOM 6292 N N . GLU A 1 840 ? 24.740 11.712 -42.115 1.00 90.31 840 GLU A N 1
ATOM 6293 C CA . GLU A 1 840 ? 25.264 10.458 -42.663 1.00 90.31 840 GLU A CA 1
ATOM 6294 C C . GLU A 1 840 ? 26.760 10.284 -42.363 1.00 90.31 840 GLU A C 1
ATOM 6296 O O . GLU A 1 840 ? 27.172 9.222 -41.889 1.00 90.31 840 GLU A O 1
ATOM 6301 N N . GLY A 1 841 ? 27.557 11.346 -42.522 1.00 90.81 841 GLY A N 1
ATOM 6302 C CA . GLY A 1 841 ? 28.968 11.363 -42.134 1.00 90.81 841 GLY A CA 1
ATOM 6303 C C . GLY A 1 841 ? 29.177 11.087 -40.641 1.00 90.81 841 GLY A C 1
ATOM 6304 O O . GLY A 1 841 ? 30.002 10.244 -40.289 1.00 90.81 841 GLY A O 1
ATOM 6305 N N . LEU A 1 842 ? 28.392 11.719 -39.758 1.00 91.88 842 LEU A N 1
ATOM 6306 C CA . LEU A 1 842 ? 28.461 11.479 -38.311 1.00 91.88 842 LEU A CA 1
ATOM 6307 C C . LEU A 1 842 ? 28.118 10.030 -37.956 1.00 91.88 842 LEU A C 1
ATOM 6309 O O . LEU A 1 842 ? 28.859 9.382 -37.222 1.00 91.88 842 LEU A O 1
ATOM 6313 N N . LEU A 1 843 ? 27.009 9.505 -38.478 1.00 92.81 843 LEU A N 1
ATOM 6314 C CA . LEU A 1 843 ? 26.539 8.157 -38.152 1.00 92.81 843 LEU A CA 1
ATOM 6315 C C . LEU A 1 843 ? 27.453 7.065 -38.729 1.00 92.81 843 LEU A C 1
ATOM 6317 O O . LEU A 1 843 ? 27.614 6.018 -38.104 1.00 92.81 843 LEU A O 1
ATOM 6321 N N . THR A 1 844 ? 28.099 7.321 -39.867 1.00 92.75 844 THR A N 1
ATOM 6322 C CA . THR A 1 844 ? 29.138 6.444 -40.435 1.00 92.75 844 THR A CA 1
ATOM 6323 C C . THR A 1 844 ? 30.412 6.469 -39.586 1.00 92.75 844 THR A C 1
ATOM 6325 O O . THR A 1 844 ? 30.958 5.415 -39.272 1.00 92.75 844 THR A O 1
ATOM 6328 N N . SER A 1 845 ? 30.836 7.656 -39.137 1.00 92.75 845 SER A N 1
ATOM 6329 C CA . SER A 1 845 ? 31.973 7.850 -38.226 1.00 92.75 845 SER A CA 1
ATOM 6330 C C . SER A 1 845 ? 31.756 7.130 -36.883 1.00 92.75 845 SER A C 1
ATOM 6332 O O . SER A 1 845 ? 32.622 6.380 -36.436 1.00 92.75 845 SER A O 1
ATOM 6334 N N . VAL A 1 846 ? 30.558 7.245 -36.290 1.00 93.62 846 VAL A N 1
ATOM 6335 C CA . VAL A 1 846 ? 30.162 6.493 -35.081 1.00 93.62 846 VAL A CA 1
ATOM 6336 C C . VAL A 1 846 ? 30.213 4.981 -35.315 1.00 93.62 846 VAL A C 1
ATOM 6338 O O . VAL A 1 846 ? 30.804 4.274 -34.502 1.00 93.62 846 VAL A O 1
ATOM 6341 N N . ARG A 1 847 ? 29.623 4.472 -36.408 1.00 92.50 847 ARG A N 1
ATOM 6342 C CA . ARG A 1 847 ? 29.630 3.030 -36.723 1.00 92.50 847 ARG A CA 1
ATOM 6343 C C . ARG A 1 847 ? 31.043 2.473 -36.830 1.00 92.50 847 ARG A C 1
ATOM 6345 O O . ARG A 1 847 ? 31.352 1.522 -36.126 1.00 92.50 847 ARG A O 1
ATOM 6352 N N . ALA A 1 848 ? 31.912 3.108 -37.616 1.00 91.38 848 ALA A N 1
ATOM 6353 C CA . ALA A 1 848 ? 33.284 2.645 -37.811 1.00 91.38 848 ALA A CA 1
ATOM 6354 C C . ALA A 1 848 ? 34.085 2.571 -36.494 1.00 91.38 848 ALA A C 1
ATOM 6356 O O . ALA A 1 848 ? 34.842 1.625 -36.286 1.00 91.38 848 ALA A O 1
ATOM 6357 N N . GLN A 1 849 ? 33.895 3.533 -35.581 1.00 92.19 849 GLN A N 1
ATOM 6358 C CA . GLN A 1 849 ? 34.546 3.519 -34.263 1.00 92.19 849 GLN A CA 1
ATOM 6359 C C . GLN A 1 849 ? 33.972 2.439 -33.326 1.00 92.19 849 GLN A C 1
ATOM 6361 O O . GLN A 1 849 ? 34.724 1.829 -32.567 1.00 92.19 849 GLN A O 1
ATOM 6366 N N . VAL A 1 850 ? 32.663 2.162 -33.386 1.00 91.88 850 VAL A N 1
ATOM 6367 C CA . VAL A 1 850 ? 32.041 1.061 -32.625 1.00 91.88 850 VAL A CA 1
ATOM 6368 C C . VAL A 1 850 ? 32.472 -0.299 -33.167 1.00 91.88 850 VAL A C 1
ATOM 6370 O O . VAL A 1 850 ? 32.905 -1.138 -32.389 1.00 91.88 850 VAL A O 1
ATOM 6373 N N . GLU A 1 851 ? 32.424 -0.509 -34.482 1.00 90.12 851 GLU A N 1
ATOM 6374 C CA . GLU A 1 851 ? 32.825 -1.765 -35.130 1.00 90.12 851 GLU A CA 1
ATOM 6375 C C . GLU A 1 851 ? 34.306 -2.087 -34.859 1.00 90.12 851 GLU A C 1
ATOM 6377 O O . GLU A 1 851 ? 34.643 -3.228 -34.543 1.00 90.12 851 GLU A O 1
ATOM 6382 N N . ALA A 1 852 ? 35.189 -1.079 -34.878 1.00 89.25 852 ALA A N 1
ATOM 6383 C CA . ALA A 1 852 ? 36.592 -1.238 -34.491 1.00 89.25 852 ALA A CA 1
ATOM 6384 C C . ALA A 1 852 ? 36.772 -1.598 -33.001 1.00 89.25 852 ALA A C 1
ATOM 6386 O O . ALA A 1 852 ? 37.641 -2.405 -32.659 1.00 89.25 852 ALA A O 1
ATOM 6387 N N . ALA A 1 853 ? 35.949 -1.038 -32.107 1.00 87.56 853 ALA A N 1
ATOM 6388 C CA . ALA A 1 853 ? 35.969 -1.378 -30.687 1.00 87.56 853 ALA A CA 1
ATOM 6389 C C . ALA A 1 853 ? 35.442 -2.803 -30.431 1.00 87.56 853 ALA A C 1
ATOM 6391 O O . ALA A 1 853 ? 36.129 -3.591 -29.773 1.00 87.56 853 ALA A O 1
ATOM 6392 N N . GLU A 1 854 ? 34.295 -3.168 -31.011 1.00 85.62 854 GLU A N 1
ATOM 6393 C CA . GLU A 1 854 ? 33.685 -4.499 -30.898 1.00 85.62 854 GLU A CA 1
ATOM 6394 C C . GLU A 1 854 ? 34.599 -5.592 -31.476 1.00 85.62 854 GLU A C 1
ATOM 6396 O O . GLU A 1 854 ? 34.789 -6.625 -30.833 1.00 85.62 854 GLU A O 1
ATOM 6401 N N . ALA A 1 855 ? 35.275 -5.339 -32.605 1.00 85.06 855 ALA A N 1
ATOM 6402 C CA . ALA A 1 855 ? 36.290 -6.239 -33.169 1.00 85.06 855 ALA A CA 1
ATOM 6403 C C . ALA A 1 855 ? 37.514 -6.448 -32.250 1.00 85.06 855 ALA A C 1
ATOM 6405 O O . ALA A 1 855 ? 38.197 -7.466 -32.353 1.00 85.06 855 ALA A O 1
ATOM 6406 N N . SER A 1 856 ? 37.781 -5.516 -31.327 1.00 82.88 856 SER A N 1
ATOM 6407 C CA . SER A 1 856 ? 38.802 -5.654 -30.275 1.00 82.88 856 SER A CA 1
ATOM 6408 C C . SER A 1 856 ? 38.262 -6.227 -28.952 1.00 82.88 856 SER A C 1
ATOM 6410 O O . SER A 1 856 ? 38.982 -6.259 -27.955 1.00 82.88 856 SER A O 1
ATOM 6412 N N . GLY A 1 857 ? 36.994 -6.657 -28.918 1.00 82.19 857 GLY A N 1
ATOM 6413 C CA . GLY A 1 857 ? 36.312 -7.154 -27.718 1.00 82.19 857 GLY A CA 1
ATOM 6414 C C . GLY A 1 857 ? 35.958 -6.070 -26.692 1.00 82.19 857 GLY A C 1
ATOM 6415 O O . GLY A 1 857 ? 35.563 -6.395 -25.572 1.00 82.19 857 GLY A O 1
ATOM 6416 N N . LYS A 1 858 ? 36.099 -4.784 -27.040 1.00 84.69 858 LYS A N 1
ATOM 6417 C CA . LYS A 1 858 ? 35.845 -3.650 -26.144 1.00 84.69 858 LYS A CA 1
ATOM 6418 C C . LYS A 1 858 ? 34.415 -3.138 -26.302 1.00 84.69 858 LYS A C 1
ATOM 6420 O O . LYS A 1 858 ? 34.026 -2.698 -27.379 1.00 84.69 858 LYS A O 1
ATOM 6425 N N . GLN A 1 859 ? 33.666 -3.090 -25.202 1.00 86.31 859 GLN A N 1
ATOM 6426 C CA . GLN A 1 859 ? 32.482 -2.231 -25.124 1.00 86.31 859 GLN A CA 1
ATOM 6427 C C . GLN A 1 859 ? 32.922 -0.770 -24.972 1.00 86.31 859 GLN A C 1
ATOM 6429 O O . GLN A 1 859 ? 33.921 -0.496 -24.304 1.00 86.31 859 GLN A O 1
ATOM 6434 N N . VAL A 1 860 ? 32.188 0.154 -25.595 1.00 93.12 860 VAL A N 1
ATOM 6435 C CA . VAL A 1 860 ? 32.475 1.596 -25.587 1.00 93.12 860 VAL A CA 1
ATOM 6436 C C . VAL A 1 860 ? 31.209 2.424 -25.381 1.00 93.12 860 VAL A C 1
ATOM 6438 O O . VAL A 1 860 ? 30.110 2.002 -25.743 1.00 93.12 860 VAL A O 1
ATOM 6441 N N . VAL A 1 861 ? 31.372 3.631 -24.837 1.00 94.75 861 VAL A N 1
ATOM 6442 C CA . VAL A 1 861 ? 30.317 4.655 -24.745 1.00 94.75 861 VAL A CA 1
ATOM 6443 C C . VAL A 1 861 ? 30.714 5.911 -25.512 1.00 94.75 861 VAL A C 1
ATOM 6445 O O . VAL A 1 861 ? 31.885 6.281 -25.526 1.00 94.75 861 VAL A O 1
ATOM 6448 N N . LEU A 1 862 ? 29.751 6.602 -26.120 1.00 95.81 862 LEU A N 1
ATOM 6449 C CA . LEU A 1 862 ? 29.976 7.929 -26.698 1.00 95.81 862 LEU A CA 1
ATOM 6450 C C . LEU A 1 862 ? 29.782 8.990 -25.609 1.00 95.81 862 LEU A C 1
ATOM 6452 O O . LEU A 1 862 ? 28.759 8.966 -24.924 1.00 95.81 862 LEU A O 1
ATOM 6456 N N . VAL A 1 863 ? 30.727 9.917 -25.448 1.00 95.38 863 VAL A N 1
ATOM 6457 C CA . VAL A 1 863 ? 30.649 10.991 -24.440 1.00 95.38 863 VAL A CA 1
ATOM 6458 C C . VAL A 1 863 ? 30.635 12.361 -25.115 1.00 95.38 863 VAL A C 1
ATOM 6460 O O . VAL A 1 863 ? 31.399 12.597 -26.050 1.00 95.38 863 VAL A O 1
ATOM 6463 N N . CYS A 1 864 ? 29.752 13.251 -24.653 1.00 95.31 864 CYS A N 1
ATOM 6464 C CA . CYS A 1 864 ? 29.537 14.572 -25.246 1.00 95.31 864 CYS A CA 1
ATOM 6465 C C . CYS A 1 864 ? 29.130 15.655 -24.228 1.00 95.31 864 CYS A C 1
ATOM 6467 O O . CYS A 1 864 ? 28.852 15.390 -23.053 1.00 95.31 864 CYS A O 1
ATOM 6469 N N . ALA A 1 865 ? 29.008 16.895 -24.700 1.00 94.69 865 ALA A N 1
ATOM 6470 C CA . ALA A 1 865 ? 28.483 18.017 -23.934 1.00 94.69 865 ALA A CA 1
ATOM 6471 C C . ALA A 1 865 ? 27.021 17.765 -23.485 1.00 94.69 865 ALA A C 1
ATOM 6473 O O . ALA A 1 865 ? 26.202 17.305 -24.291 1.00 94.69 865 ALA A O 1
ATOM 6474 N N . PRO A 1 866 ? 26.640 18.103 -22.232 1.00 93.94 866 PRO A N 1
ATOM 6475 C CA . PRO A 1 866 ? 25.299 17.824 -21.706 1.00 93.94 866 PRO A CA 1
ATOM 6476 C C . PRO A 1 866 ? 24.150 18.378 -22.559 1.00 93.94 866 PRO A C 1
ATOM 6478 O O . PRO A 1 866 ? 23.137 17.712 -22.733 1.00 93.94 866 PRO A O 1
ATOM 6481 N N . ALA A 1 867 ? 24.320 19.568 -23.147 1.00 92.38 867 ALA A N 1
ATOM 6482 C CA . ALA A 1 867 ? 23.271 20.233 -23.921 1.00 92.38 867 ALA A CA 1
ATOM 6483 C C . ALA A 1 867 ? 22.867 19.492 -25.212 1.00 92.38 867 ALA A C 1
ATOM 6485 O O . ALA A 1 867 ? 21.730 19.635 -25.653 1.00 92.38 867 ALA A O 1
ATOM 6486 N N . ILE A 1 868 ? 23.764 18.697 -25.812 1.00 94.44 868 ILE A N 1
ATOM 6487 C CA . ILE A 1 868 ? 23.466 17.922 -27.032 1.00 94.44 868 ILE A CA 1
ATOM 6488 C C . ILE A 1 868 ? 23.124 16.456 -26.749 1.00 94.44 868 ILE A C 1
ATOM 6490 O O . ILE A 1 868 ? 22.570 15.795 -27.626 1.00 94.44 868 ILE A O 1
ATOM 6494 N N . ARG A 1 869 ? 23.404 15.943 -25.542 1.00 95.44 869 ARG A N 1
ATOM 6495 C CA . ARG A 1 869 ? 23.295 14.518 -25.187 1.00 95.44 869 ARG A CA 1
ATOM 6496 C C . ARG A 1 869 ? 21.944 13.864 -25.542 1.00 95.44 869 ARG A C 1
ATOM 6498 O O . ARG A 1 869 ? 21.982 12.844 -26.235 1.00 95.44 869 ARG A O 1
ATOM 6505 N N . PRO A 1 870 ? 20.759 14.404 -25.177 1.00 93.94 870 PRO A N 1
ATOM 6506 C CA . PRO A 1 870 ? 19.484 13.755 -25.508 1.00 93.94 870 PRO A CA 1
ATOM 6507 C C . PRO A 1 870 ? 19.176 13.772 -27.016 1.00 93.94 870 PRO A C 1
ATOM 6509 O O . PRO A 1 870 ? 18.689 12.778 -27.564 1.00 93.94 870 PRO A O 1
ATOM 6512 N N . ALA A 1 871 ? 19.505 14.860 -27.720 1.00 93.19 871 ALA A N 1
ATOM 6513 C CA . ALA A 1 871 ? 19.306 14.965 -29.165 1.00 93.19 871 ALA A CA 1
ATOM 6514 C C . ALA A 1 871 ? 20.275 14.058 -29.949 1.00 93.19 871 ALA A C 1
ATOM 6516 O O . ALA A 1 871 ? 19.864 13.380 -30.894 1.00 93.19 871 ALA A O 1
ATOM 6517 N N . LEU A 1 872 ? 21.536 13.980 -29.513 1.00 94.25 872 LEU A N 1
ATOM 6518 C CA . LEU A 1 872 ? 22.546 13.087 -30.071 1.00 94.25 872 LEU A CA 1
ATOM 6519 C C . LEU A 1 872 ? 22.200 11.617 -29.813 1.00 94.25 872 LEU A C 1
ATOM 6521 O O . LEU A 1 872 ? 22.287 10.817 -30.740 1.00 94.25 872 LEU A O 1
ATOM 6525 N N . ARG A 1 873 ? 21.730 11.252 -28.609 1.00 94.31 873 ARG A N 1
ATOM 6526 C CA . ARG A 1 873 ? 21.251 9.890 -28.318 1.00 94.31 873 ARG A CA 1
ATOM 6527 C C . ARG A 1 873 ? 20.143 9.470 -29.279 1.00 94.31 873 ARG A C 1
ATOM 6529 O O . ARG A 1 873 ? 20.210 8.365 -29.811 1.00 94.31 873 ARG A O 1
ATOM 6536 N N . ARG A 1 874 ? 19.148 10.335 -29.519 1.00 91.19 874 ARG A N 1
ATOM 6537 C CA . ARG A 1 874 ? 18.065 10.068 -30.484 1.00 91.19 874 ARG A CA 1
ATOM 6538 C C . ARG A 1 874 ? 18.599 9.837 -31.898 1.00 91.19 874 ARG A C 1
ATOM 6540 O O . ARG A 1 874 ? 18.138 8.913 -32.558 1.00 91.19 874 ARG A O 1
ATOM 6547 N N . LEU A 1 875 ? 19.574 10.633 -32.338 1.00 91.31 875 LEU A N 1
ATOM 6548 C CA . LEU A 1 875 ? 20.185 10.513 -33.665 1.00 91.31 875 LEU A CA 1
ATOM 6549 C C . LEU A 1 875 ? 21.011 9.220 -33.803 1.00 91.31 875 LEU A C 1
ATOM 6551 O O . LEU A 1 875 ? 20.810 8.446 -34.735 1.00 91.31 875 LEU A O 1
ATOM 6555 N N . VAL A 1 876 ? 21.886 8.945 -32.832 1.00 92.81 876 VAL A N 1
ATOM 6556 C CA . VAL A 1 876 ? 22.740 7.745 -32.766 1.00 92.81 876 VAL A CA 1
ATOM 6557 C C . VAL A 1 876 ? 21.914 6.461 -32.676 1.00 92.81 876 VAL A C 1
ATOM 6559 O O . VAL A 1 876 ? 22.267 5.466 -33.309 1.00 92.81 876 VAL A O 1
ATOM 6562 N N . ALA A 1 877 ? 20.783 6.477 -31.963 1.00 90.50 877 ALA A N 1
ATOM 6563 C CA . ALA A 1 877 ? 19.900 5.319 -31.832 1.00 90.50 877 ALA A CA 1
ATOM 6564 C C . ALA A 1 877 ? 19.320 4.821 -33.173 1.00 90.50 877 ALA A C 1
ATOM 6566 O O . ALA A 1 877 ? 18.944 3.654 -33.259 1.00 90.50 877 ALA A O 1
ATOM 6567 N N . LEU A 1 878 ? 19.283 5.661 -34.217 1.00 88.19 878 LEU A N 1
ATOM 6568 C CA . LEU A 1 878 ? 18.885 5.262 -35.575 1.00 88.19 878 LEU A CA 1
ATOM 6569 C C . LEU A 1 878 ? 19.952 4.409 -36.281 1.00 88.19 878 LEU A C 1
ATOM 6571 O O . LEU A 1 878 ? 19.622 3.625 -37.169 1.00 88.19 878 LEU A O 1
ATOM 6575 N N . ALA A 1 879 ? 21.228 4.568 -35.912 1.00 87.44 879 ALA A N 1
ATOM 6576 C CA . ALA A 1 879 ? 22.356 3.913 -36.571 1.00 87.44 879 ALA A CA 1
ATOM 6577 C C . ALA A 1 879 ? 22.957 2.760 -35.764 1.00 87.44 879 ALA A C 1
ATOM 6579 O O . ALA A 1 879 ? 23.317 1.744 -36.360 1.00 87.44 879 ALA A O 1
ATOM 6580 N N . VAL A 1 880 ? 23.064 2.935 -34.441 1.00 89.50 880 VAL A N 1
ATOM 6581 C CA . VAL A 1 880 ? 23.623 1.979 -33.474 1.00 89.50 880 VAL A CA 1
ATOM 6582 C C . VAL A 1 880 ? 22.740 1.987 -32.210 1.00 89.50 880 VAL A C 1
ATOM 6584 O O . VAL A 1 880 ? 23.056 2.657 -31.223 1.00 89.50 880 VAL A O 1
ATOM 6587 N N . PRO A 1 881 ? 21.603 1.259 -32.196 1.00 84.81 881 PRO A N 1
ATOM 6588 C CA . PRO A 1 881 ? 20.613 1.347 -31.114 1.00 84.81 881 PRO A CA 1
ATOM 6589 C C . PRO A 1 881 ? 21.172 1.056 -29.712 1.00 84.81 881 PRO A C 1
ATOM 6591 O O . PRO A 1 881 ? 20.717 1.649 -28.726 1.00 84.81 881 PRO A O 1
ATOM 6594 N N . ARG A 1 882 ? 22.167 0.157 -29.636 1.00 84.38 882 ARG A N 1
ATOM 6595 C CA . ARG A 1 882 ? 22.790 -0.341 -28.399 1.00 84.38 882 ARG A CA 1
ATOM 6596 C C . ARG A 1 882 ? 23.853 0.590 -27.798 1.00 84.38 882 ARG A C 1
ATOM 6598 O O . ARG A 1 882 ? 24.138 0.428 -26.620 1.00 84.38 882 ARG A O 1
ATOM 6605 N N . LEU A 1 883 ? 24.400 1.556 -28.548 1.00 91.88 883 LEU A N 1
ATOM 6606 C CA . LEU A 1 883 ? 25.477 2.435 -28.065 1.00 91.88 883 LEU A CA 1
ATOM 6607 C C . LEU A 1 883 ? 24.968 3.404 -26.976 1.00 91.88 883 LEU A C 1
ATOM 6609 O O . LEU A 1 883 ? 24.087 4.223 -27.273 1.00 91.88 883 LEU A O 1
ATOM 6613 N N . PRO A 1 884 ? 25.510 3.373 -25.742 1.00 93.56 884 PRO A N 1
ATOM 6614 C CA . PRO A 1 884 ? 25.188 4.368 -24.726 1.00 93.56 884 PRO A CA 1
ATOM 6615 C C . PRO A 1 884 ? 25.796 5.728 -25.089 1.00 93.56 884 PRO A C 1
ATOM 6617 O O . PRO A 1 884 ? 26.938 5.804 -25.545 1.00 93.56 884 PRO A O 1
ATOM 6620 N N . VAL A 1 885 ? 25.037 6.803 -24.858 1.00 95.75 885 VAL A N 1
ATOM 6621 C CA . VAL A 1 885 ? 25.495 8.188 -25.053 1.00 95.75 885 VAL A CA 1
ATOM 6622 C C . VAL A 1 885 ? 25.409 8.918 -23.716 1.00 95.75 885 VAL A C 1
ATOM 6624 O O . VAL A 1 885 ? 24.310 9.138 -23.193 1.00 95.75 885 VAL A O 1
ATOM 6627 N N . LEU A 1 886 ? 26.569 9.242 -23.150 1.00 95.88 886 LEU A N 1
ATOM 6628 C CA . LEU A 1 886 ? 26.729 9.858 -21.834 1.00 95.88 886 LEU A CA 1
ATOM 6629 C C . LEU A 1 886 ? 27.112 11.334 -21.958 1.00 95.88 886 LEU A C 1
ATOM 6631 O O . LEU A 1 886 ? 27.697 11.753 -22.956 1.00 95.88 886 LEU A O 1
ATOM 6635 N N . SER A 1 887 ? 26.813 12.126 -20.931 1.00 95.94 887 SER A N 1
ATOM 6636 C CA . SER A 1 887 ? 27.331 13.496 -20.843 1.00 95.94 887 SER A CA 1
ATOM 6637 C C . SER A 1 887 ? 28.626 13.569 -20.031 1.00 95.94 887 SER A C 1
ATOM 6639 O O . SER A 1 887 ? 28.827 12.784 -19.103 1.00 95.94 887 SER A O 1
ATOM 6641 N N . TYR A 1 888 ? 29.483 14.562 -20.303 1.00 93.62 888 TYR A N 1
ATOM 6642 C CA . TYR A 1 888 ? 30.662 14.825 -19.462 1.00 93.62 888 TYR A CA 1
ATOM 6643 C C . TYR A 1 888 ? 30.288 14.974 -17.971 1.00 93.62 888 TYR A C 1
ATOM 6645 O O . TYR A 1 888 ? 31.044 14.542 -17.104 1.00 93.62 888 TYR A O 1
ATOM 6653 N N . SER A 1 889 ? 29.108 15.525 -17.658 1.00 93.44 889 SER A N 1
ATOM 6654 C CA . SER A 1 889 ? 28.606 15.688 -16.284 1.00 93.44 889 SER A CA 1
ATOM 6655 C C . SER A 1 889 ? 28.225 14.377 -15.590 1.00 93.44 889 SER A C 1
ATOM 6657 O O . SER A 1 889 ? 28.355 14.298 -14.375 1.00 93.44 889 SER A O 1
ATOM 6659 N N . GLU A 1 890 ? 27.792 13.352 -16.329 1.00 93.25 890 GLU A N 1
ATOM 6660 C CA . GLU A 1 890 ? 27.548 12.007 -15.777 1.00 93.25 890 GLU A CA 1
ATOM 6661 C C . GLU A 1 890 ? 28.866 11.287 -15.459 1.00 93.25 890 GLU A C 1
ATOM 6663 O O . GLU A 1 890 ? 28.954 10.559 -14.475 1.00 93.25 890 GLU A O 1
ATOM 6668 N N . VAL A 1 891 ? 29.900 11.517 -16.276 1.00 91.06 891 VAL A N 1
ATOM 6669 C CA . VAL A 1 891 ? 31.218 10.877 -16.132 1.00 91.06 891 VAL A CA 1
ATOM 6670 C C . VAL A 1 891 ? 32.092 11.573 -15.076 1.00 91.06 891 VAL A C 1
ATOM 6672 O O . VAL A 1 891 ? 32.868 10.910 -14.395 1.00 91.06 891 VAL A O 1
ATOM 6675 N N . SER A 1 892 ? 31.943 12.889 -14.882 1.00 82.62 892 SER A N 1
ATOM 6676 C CA . SER A 1 892 ? 32.824 13.723 -14.033 1.00 82.62 892 SER A CA 1
ATOM 6677 C C . SER A 1 892 ? 32.902 13.326 -12.549 1.00 82.62 892 SER A C 1
ATOM 6679 O O . SER A 1 892 ? 33.816 13.772 -11.860 1.00 82.62 892 SER A O 1
ATOM 6681 N N . GLY A 1 893 ? 31.951 12.537 -12.038 1.00 73.12 893 GLY A N 1
ATOM 6682 C CA . GLY A 1 893 ? 31.945 12.061 -10.648 1.00 73.12 893 GLY A CA 1
ATOM 6683 C C . GLY A 1 893 ? 32.712 10.756 -10.405 1.00 73.12 893 GLY A C 1
ATOM 6684 O O . GLY A 1 893 ? 32.952 10.407 -9.251 1.00 73.12 893 GLY A O 1
ATOM 6685 N N . THR A 1 894 ? 33.085 10.021 -11.460 1.00 80.19 894 THR A N 1
ATOM 6686 C CA . THR A 1 894 ? 33.549 8.634 -11.316 1.00 80.19 894 THR A CA 1
ATOM 6687 C C . THR A 1 894 ? 34.961 8.506 -10.735 1.00 80.19 894 THR A C 1
ATOM 6689 O O . THR A 1 894 ? 35.845 9.325 -10.982 1.00 80.19 894 THR A O 1
ATOM 6692 N N . THR A 1 895 ? 35.190 7.415 -10.005 1.00 80.75 895 THR A N 1
ATOM 6693 C CA . THR A 1 895 ? 36.513 6.972 -9.533 1.00 80.75 895 THR A CA 1
ATOM 6694 C C . THR A 1 895 ? 37.203 6.000 -10.499 1.00 80.75 895 THR A C 1
ATOM 6696 O O . THR A 1 895 ? 38.317 5.553 -10.224 1.00 80.75 895 THR A O 1
ATOM 6699 N N . LEU A 1 896 ? 36.545 5.643 -11.607 1.00 86.56 896 LEU A N 1
ATOM 6700 C CA . LEU A 1 896 ? 37.017 4.666 -12.588 1.00 86.56 896 LEU A CA 1
ATOM 6701 C C . LEU A 1 896 ? 37.987 5.287 -13.606 1.00 86.56 896 LEU A C 1
ATOM 6703 O O . LEU A 1 896 ? 37.915 6.474 -13.922 1.00 86.56 896 LEU A O 1
ATOM 6707 N N . THR A 1 897 ? 38.892 4.471 -14.150 1.00 88.06 897 THR A N 1
ATOM 6708 C CA . THR A 1 897 ? 39.867 4.930 -15.154 1.00 88.06 897 THR A CA 1
ATOM 6709 C C . THR A 1 897 ? 39.168 5.167 -16.492 1.00 88.06 897 THR A C 1
ATOM 6711 O O . THR A 1 897 ? 38.447 4.292 -16.963 1.00 88.06 897 THR A O 1
ATOM 6714 N N . ILE A 1 898 ? 39.405 6.311 -17.135 1.00 90.69 898 ILE A N 1
ATOM 6715 C CA . ILE A 1 898 ? 38.846 6.629 -18.457 1.00 90.69 898 ILE A CA 1
ATOM 6716 C C . ILE A 1 898 ? 39.892 6.311 -19.540 1.00 90.69 898 ILE A C 1
ATOM 6718 O O . ILE A 1 898 ? 40.976 6.892 -19.537 1.00 90.69 898 ILE A O 1
ATOM 6722 N N . ASP A 1 899 ? 39.566 5.396 -20.458 1.00 92.06 899 ASP A N 1
ATOM 6723 C CA . ASP A 1 899 ? 40.380 5.003 -21.624 1.00 92.06 899 ASP A CA 1
ATOM 6724 C C . ASP A 1 899 ? 39.728 5.545 -22.905 1.00 92.06 899 ASP A C 1
ATOM 6726 O O . ASP A 1 899 ? 38.619 5.135 -23.253 1.00 92.06 899 ASP A O 1
ATOM 6730 N N . THR A 1 900 ? 40.382 6.474 -23.606 1.00 91.44 900 THR A N 1
ATOM 6731 C CA . THR A 1 900 ? 39.850 7.053 -24.853 1.00 91.44 900 THR A CA 1
ATOM 6732 C C . THR A 1 900 ? 40.237 6.179 -26.039 1.00 91.44 900 THR A C 1
ATOM 6734 O O . THR A 1 900 ? 41.371 6.218 -26.512 1.00 91.44 900 THR A O 1
ATOM 6737 N N . VAL A 1 901 ? 39.277 5.397 -26.535 1.00 89.62 901 VAL A N 1
ATOM 6738 C CA . VAL A 1 901 ? 39.495 4.368 -27.564 1.00 89.62 901 VAL A CA 1
ATOM 6739 C C . VAL A 1 901 ? 39.451 4.942 -28.985 1.00 89.62 901 VAL A C 1
ATOM 6741 O O . VAL A 1 901 ? 40.084 4.393 -29.883 1.00 89.62 901 VAL A O 1
ATOM 6744 N N . GLY A 1 902 ? 38.743 6.056 -29.197 1.00 88.38 902 GLY A N 1
ATOM 6745 C CA . GLY A 1 902 ? 38.595 6.677 -30.513 1.00 88.38 902 GLY A CA 1
ATOM 6746 C C . GLY A 1 902 ? 37.930 8.052 -30.468 1.00 88.38 902 GLY A C 1
ATOM 6747 O O . GLY A 1 902 ? 37.406 8.473 -29.435 1.00 88.38 902 GLY A O 1
ATOM 6748 N N . VAL A 1 903 ? 37.951 8.750 -31.606 1.00 91.75 903 VAL A N 1
ATOM 6749 C CA . VAL A 1 903 ? 37.353 10.084 -31.782 1.00 91.75 903 VAL A CA 1
ATOM 6750 C C . VAL A 1 903 ? 36.383 10.050 -32.959 1.00 91.75 903 VAL A C 1
ATOM 6752 O O . VAL A 1 903 ? 36.721 9.576 -34.042 1.00 91.75 903 VAL A O 1
ATOM 6755 N N . VAL A 1 904 ? 35.178 10.573 -32.748 1.00 91.31 904 VAL A N 1
ATOM 6756 C CA . VAL A 1 904 ? 34.125 10.715 -33.755 1.00 91.31 904 VAL A CA 1
ATOM 6757 C C . VAL A 1 904 ? 34.128 12.149 -34.282 1.00 91.31 904 VAL A C 1
ATOM 6759 O O . VAL A 1 904 ? 33.912 13.098 -33.530 1.00 91.31 904 VAL A O 1
ATOM 6762 N N . GLY A 1 905 ? 34.323 12.310 -35.588 1.00 86.69 905 GLY A N 1
ATOM 6763 C CA . GLY A 1 905 ? 34.238 13.601 -36.276 1.00 86.69 905 GLY A CA 1
ATOM 6764 C C . GLY A 1 905 ? 33.541 13.477 -37.628 1.00 86.69 905 GLY A C 1
ATOM 6765 O O . GLY A 1 905 ? 33.558 12.407 -38.246 1.00 86.69 905 GLY A O 1
ATOM 6766 N N . VAL A 1 906 ? 32.930 14.568 -38.093 1.00 80.19 906 VAL A N 1
ATOM 6767 C CA . VAL A 1 906 ? 32.400 14.683 -39.459 1.00 80.19 906 VAL A CA 1
ATOM 6768 C C . VAL A 1 906 ? 33.473 15.329 -40.321 1.00 80.19 906 VAL A C 1
ATOM 6770 O O . VAL A 1 906 ? 33.544 16.554 -40.423 1.00 80.19 906 VAL A O 1
ATOM 6773 N N . GLY A 1 907 ? 34.322 14.484 -40.911 1.00 60.03 907 GLY A N 1
ATOM 6774 C CA . GLY A 1 907 ? 35.495 14.913 -41.668 1.00 60.03 907 GLY A CA 1
ATOM 6775 C C . GLY A 1 907 ? 35.182 16.044 -42.648 1.00 60.03 907 GLY A C 1
ATOM 6776 O O . GLY A 1 907 ? 34.195 15.997 -43.386 1.00 60.03 907 GLY A O 1
ATOM 6777 N N . HIS A 1 908 ? 36.029 17.073 -42.653 1.00 48.19 908 HIS A N 1
ATOM 6778 C CA . HIS A 1 908 ? 35.927 18.142 -43.636 1.00 48.19 908 HIS A CA 1
ATOM 6779 C C . HIS A 1 908 ? 36.104 17.548 -45.035 1.00 48.19 908 HIS A C 1
ATOM 6781 O O . HIS A 1 908 ? 37.196 17.110 -45.396 1.00 48.19 908 HIS A O 1
ATOM 6787 N N . ALA A 1 909 ? 35.039 17.577 -45.838 1.00 38.16 909 ALA A N 1
ATOM 6788 C CA . ALA A 1 909 ? 35.168 17.481 -47.282 1.00 38.16 909 ALA A CA 1
ATOM 6789 C C . ALA A 1 909 ? 36.027 18.669 -47.734 1.00 38.16 909 ALA A C 1
ATOM 6791 O O . ALA A 1 909 ? 35.566 19.812 -47.732 1.00 38.16 909 ALA A O 1
ATOM 6792 N N . ILE A 1 910 ? 37.300 18.401 -48.030 1.00 36.78 910 ILE A N 1
ATOM 6793 C CA . ILE A 1 910 ? 38.242 19.410 -48.509 1.00 36.78 910 ILE A CA 1
ATOM 6794 C C . ILE A 1 910 ? 37.741 19.858 -49.881 1.00 36.78 910 ILE A C 1
ATOM 6796 O O . ILE A 1 910 ? 37.818 19.103 -50.849 1.00 36.78 910 ILE A O 1
ATOM 6800 N N . ALA A 1 911 ? 37.199 21.072 -49.946 1.00 32.31 911 ALA A N 1
ATOM 6801 C CA . ALA A 1 911 ? 36.905 21.723 -51.210 1.00 32.31 911 ALA A CA 1
ATOM 6802 C C . ALA A 1 911 ? 38.238 22.037 -51.904 1.00 32.31 911 ALA A C 1
ATOM 6804 O O . ALA A 1 911 ? 39.043 22.806 -51.373 1.00 32.31 911 ALA A O 1
ATOM 6805 N N . ALA A 1 912 ? 38.460 21.387 -53.046 1.00 31.11 912 ALA A N 1
ATOM 6806 C CA . ALA A 1 912 ? 39.571 21.626 -53.963 1.00 31.11 912 ALA A CA 1
ATOM 6807 C C . ALA A 1 912 ? 39.144 22.585 -55.086 1.00 31.11 912 ALA A C 1
ATOM 6809 O O . ALA A 1 912 ? 37.944 22.549 -55.446 1.00 31.11 912 ALA A O 1
#